Protein AF-A0A0A7CMJ4-F1 (afdb_monomer)

Organism: NCBI:txid74557

Radius of gyration: 39.73 Å; Cα contacts (8 Å, |Δi|>4): 2163; chains: 1; bounding box: 83×82×150 Å

Sequence (1063 aa):
MQRAWTATSFLLIVSAGNQNDPTQPTKSGIGIWVDADTDKSFYTKVSSRGDIWHLVMSDEFEVEGRQFAYGQDHIWTALDIPDGVNRAMELYSSKNVYTKNGKFYNRVDEGPVNVSFWNSWSETPGYENKTMHYTAGMVQSWNKFCIQGGFVEVSAMLPGAINKESINPHILGYKWAPPPVNKITINDKDRIPDIRFYPTWPGLWLMGNLGRALFAASTNRMWPWTYNECDERYRTNQRISACDPNPGYGLNPYQGRGAPEIDILEGGGTAISSSIQIAPGMPDEYRRTKPILALESTDRVDAQGRHGAGHIFCYYDKNCLTPGANMADVSTAAFAGRGHKSWYQGLRYAANNRCNPDPKFVQKWESVYLAQNSTIIDNQFDILKISSGRDLHADLGLIDGKGPLHWGINYEGRCFPISNGYIGGFLCDPDNKNPNCIDPRKDGVPLTRQMETFAYQMDAISSNWDITFEHYKMFFNYQIEWYIFSIYSTLTHSRVTGKDGYIRWTLDDAPIFEIPAYSLTNPPQGGKVTNPKKIMVEEPSYIIFNIAMASAWGAMPPNWEAGPCRGNATIPASALDRNISNNICDSFPMYMIIDHIRIWQDTSEGSNMSVGCDPASHPTKEFIKAHILNFTDANNLDVEVAGRNTCNVDDDCTIAGPTPTGRCVDRRCQCVSLWAGPRCTKYTPNLNSDTTKSSFGPDIVYPAIILSALVIIVTGTTVYRRRRHKEELEAAHAFAVMKSMKAAAEAAENEDFTEDDGATSNNRRLRQLVNQRKFQLAYSAIEHIMHKHNRPSVPAIWLEVDTILENIIKFLPGIAIKNFCHVLTCCQSTQFFVLSKGRWQRLLNELPTSLNMKLSPTFVSYAIAKNHHTWMTNNLVIVHKSVEDETLLVKTLAFPTSPSLRYPPPNCSAAVVHLLAGATALDHEIAEMQKRQSIYRNQVVHVTSGGSSKFTYLLHTVGPSGYGADRKKAMETTYKMIWKQVEEMIEKEIALGHVGVVPIGTGLAGCKIKHSAFSAISTLSKAVFNTFGKDGIPPESVTFICRDAPVLQEFEKVKTKFLSGAK

Foldseek 3Di:
DDDDDDDPDPPPPPFDDFPPFLFFAFLVRDAQAAFPPDDPVQQWDQDLLGDIWGFRHKDQLQQFWQFADPQRFQQKHKDQACDPDFFFQETADSVQWGRDPRWIWKWKFFAWDWDWDWDQQDLATDIDIDIRGMYIIKMWRAQRWWKFFFKKKFWWFAWWLQDCLLVQQQSVQWDADPPPVGIDGDYQQAFRPDLQRKQWKWFWKKKFNQAAPPLCLSQQLAPPEFAQADDPVCPQSHLAALVAQDNDLLFHHSGGHHIKMFTLWTGIRFKTKGWIKYPQAWDPLQAFDQADQVQQCQPDADPVRDGHVNDRLCLQVLRHSPARLNEWCPQVVVNVVFPWGHAFAAKFFDFDQRHAFDPVQAADLVQQVVQLPPRHDDSGDDRSHDFSQSYSRYFQADSSNDDDHTTRGDHRRHWIWHWGSAFFAKDWRSQAQPPRDPDHHDPPRDGPPSDRTHIGTMTMGMIMTTDGSCSNVGIKIRMKRWAFAWDQDPPVNATATDQATKIWIDINNHTGIMDTQCSQQPPMADGPDGTRRGGGPRGGIMIMIIMTERDSGPNHQAQVVQSGQLRDPPPPVDPVSSSSSVSSSVSPGIIMMISMMIIIDDPDRPGSMHMRSARSNHGNVSVCVVVVVSHDDPRRHDANHFKFRFDDFQSQQAHPDPDGQWTQDSRITDGDAQFGRHRSSGGHNPRPPDDDDPDDDDPPVPVVVVVVVVCCVCVVVVVVVVVVVVVVVVVVVVVVVVVVVVVVVVPPPDDDDDDDDDDDDPPVVVVVVVVVVVVVVVVVVVVVVVVVDPDDDDDPVVVVLVVVVVVVVVVPVPDDVVVVVVVCPPDPVNLVVPQDPVVVVVVVVPDPPPDDDDDDPVSLLVNLVVQLLVCLVPFEAEDQDQPPDPPDPFQEEEEEAALLLADGDPPGNSVVQCVQQPVVVVVVQSVVVVVVDVSNDALAWDWDASHNHSHRIYTYHHAAADDDPVRLVRLLSRLLNVLVVQVVCVVVVNQRAEYEYEQGCPDPRVYDLLSSLLSNSVSVSVSSSVCVSVVHDHHRHYYYHYNDPVSSVSNVVNSVCVSVVPD

Mean predicted aligned error: 18.03 Å

Secondary structure (DSSP, 8-state):
------SSSSSS---S--TT-----BSS---TBS-TT--GGGSEEE-TTS-EEEEEEEE---STT---STTT-SS-EE--EE--STTB-EEE-GGGEEEETTEEEEEEEEEEEEEEEEESSSSS-EEEEEEEEEEE-EEE-TTTS-EESEEEEEEEE-----SSTT--HHHHTEEEETTTTEEEE--TTSBPS-GGG---EEEEEEEETTS-TT-HHHHTTTTTB---S--TTTTTTSSB-TT-S---TTPPTT--B---EEEEEE--TTEEEEEEEEBSPPPGGGSPPPP-HHHH-TT-B-TTSPBP-SSGGGGTTT--SSTTSSBTTBSHHHHTTSSS--S----EE--BTTSPP-GGG---HHHHHHHTTS----SS--TTTS-TTS-TT---SBGGG-SS-BTT--TT--B--EE-S----EEE-TT---TTSSSPPPTTPPP--SS---EEE-EEEEEEEE-BGGGGTS-EEEEEEEE--EEEETTTTEEEE-TT-EEEEEETTEEEEEEEHHHHHS----SSSPPPPPPPP-S-EEEEEEEE-BSSSSS--TTTTTSSTT--SSSS-SHHHHHHHHHHHTTPSEEEEEEEEEEEE--STT-S-EESS--TTS--HHHHHHTGGGT--TTS------S--B-SSGGGSSBSSSS-SEEEETTEEEEPTTEESTTS-EE-TTTT-SSS----SS-THHHHHHHHHHHHHHHHHHHHHHHHHHHHHHHHHHHHHHHHHHHHHTTSSS----------SHHHHHHHHHHHHHHHHHHHHHHHHHHH--S--TTTHHHHHHHHHHHHHTT-TT--HHHHHHHHHH-TTGGGG---HHHHHHHHHTS-TT--PPPPHHHHHHHHHHHHHHHHHHSEEEEE--TT-TT---SEEEEEE-TTSSSPPTTSHHHHHHHHH-HHHHHHHHHHHHHHS----TT-EEEEE-TTSS-SEEEEEE---SSSSHHHHHHHHHHHHHHHHHHHHHHTT----EEEEPPSS-GGG---HHHHHHHHHHHHHHHHHHHHHTTPPPPSEEEEEE-SHHHHHHHHHHHHHHHHT--

Nearest PDB structures (foldseek):
  1yd9-assembly2_B  TM=8.769E-01  e=3.939E-10  Rattus norvegicus
  8rsm-assembly1_A  TM=6.951E-01  e=5.170E-10  Streptococcus pyogenes
  7d3y-assembly1_B  TM=5.070E-01  e=6.539E-11  Oryza sativa Indica Group
  8rsi-assembly1_A  TM=5.948E-01  e=2.050E-10  Methanobrevibacter oralis
  5lnc-assembly1_A  TM=5.264E-01  e=3.345E-10  Saccharomyces cerevisiae S288C

Solvent-accessible surface area (backbone atoms only — not comparable to full-atom values): 57306 Å² total; per-residue (Å²): 136,91,90,88,88,88,83,88,80,86,84,82,82,82,64,93,66,57,100,83,62,74,60,50,65,33,51,64,66,59,54,77,48,36,34,63,82,62,60,74,84,61,44,54,48,72,46,94,86,68,50,76,20,37,52,57,32,34,43,51,40,60,64,64,70,44,53,25,36,57,61,60,34,46,51,45,29,24,35,57,45,69,52,87,54,66,68,39,36,26,32,28,26,28,87,29,32,38,22,51,94,38,17,35,39,35,33,34,42,77,49,82,42,82,47,75,46,77,40,76,71,48,97,71,62,44,80,45,80,46,75,20,30,28,35,17,22,36,33,30,16,67,91,61,41,18,32,16,53,28,36,41,39,36,30,33,24,42,44,44,30,76,53,86,74,26,69,28,44,72,76,69,36,33,45,79,45,71,83,89,62,46,66,44,80,46,56,56,36,36,70,58,88,64,47,74,43,15,29,36,28,37,36,35,32,32,34,8,58,66,26,42,90,95,26,60,74,23,26,62,43,17,50,28,27,31,39,62,61,69,44,84,93,41,48,72,41,34,70,41,31,17,71,34,75,72,70,47,54,77,40,62,58,44,47,24,46,32,14,30,37,41,31,62,35,41,42,30,45,41,34,31,31,34,34,38,37,34,17,74,28,74,53,73,90,33,48,56,41,80,56,44,54,84,49,12,28,56,87,37,62,49,100,85,72,47,57,16,70,61,44,65,70,26,27,59,79,31,56,36,60,31,63,14,29,32,29,53,62,25,9,32,75,66,42,60,90,58,82,43,65,39,50,75,46,49,41,34,21,27,48,41,79,76,33,59,68,36,82,93,50,46,32,60,62,70,50,23,64,67,30,57,86,49,88,43,78,60,43,53,86,46,73,58,41,28,30,64,20,61,32,59,51,41,30,64,53,48,48,86,79,42,87,91,51,37,24,21,41,26,72,63,10,37,31,47,25,24,53,43,50,65,54,55,52,52,48,56,37,65,67,33,63,52,84,72,31,90,73,43,38,60,88,93,62,80,76,76,77,83,64,80,73,35,71,48,45,32,27,30,57,39,30,35,27,60,41,37,52,47,48,55,76,38,74,42,39,46,24,36,43,33,47,60,36,64,44,80,34,81,90,74,76,41,75,42,63,40,70,83,12,33,43,32,35,28,52,70,86,39,51,31,39,35,46,43,22,40,28,40,51,60,45,52,58,73,59,99,62,87,48,71,61,27,47,54,87,71,52,25,22,15,48,36,41,34,51,45,46,25,71,71,50,96,20,34,50,44,42,53,93,65,50,39,47,74,29,56,98,65,38,58,79,47,72,66,56,39,52,50,31,41,26,36,50,70,33,53,66,28,47,34,38,34,48,34,41,40,32,27,31,53,82,56,85,84,50,74,45,46,82,38,51,52,39,86,93,48,47,35,59,50,42,47,66,77,44,44,76,32,62,36,53,98,67,41,52,92,54,90,36,59,3,55,31,55,26,90,42,42,44,50,5,9,35,76,66,98,61,77,24,20,33,46,50,95,49,22,14,43,42,35,92,40,29,17,43,30,26,9,28,22,76,35,87,74,77,79,75,88,65,99,69,96,74,86,71,78,67,66,63,59,64,49,50,53,51,50,51,49,48,50,52,50,50,50,52,49,51,51,51,49,50,52,52,47,54,54,47,51,53,51,49,55,54,51,50,56,55,49,53,54,56,53,63,74,62,70,80,67,90,82,89,86,89,85,84,81,91,78,79,60,69,62,58,51,52,51,51,52,51,51,51,52,50,50,52,52,50,52,50,53,52,53,58,64,68,69,62,83,77,83,75,79,76,69,62,57,63,59,51,54,56,51,52,58,56,52,63,77,61,54,90,84,65,66,63,71,61,58,56,50,53,52,74,72,36,82,77,49,64,71,70,79,81,46,77,74,61,52,51,55,57,56,71,74,48,72,91,86,68,87,80,80,82,58,75,73,57,56,56,48,53,27,51,52,54,32,52,54,44,58,65,77,27,54,44,77,43,87,40,56,93,82,46,85,86,58,83,41,31,24,40,35,39,46,42,56,74,77,76,52,86,54,60,84,97,40,71,38,33,54,50,36,59,46,18,35,46,72,60,47,44,47,54,49,52,54,48,53,75,77,40,89,62,79,56,84,58,51,63,44,78,45,71,19,66,71,30,88,30,60,33,30,35,44,29,37,54,52,69,50,85,62,80,70,49,51,58,47,41,34,49,34,43,43,34,49,50,51,52,50,49,56,37,50,76,67,70,46,88,49,53,26,35,28,33,42,75,49,23,47,73,94,28,51,32,63,54,67,53,36,34,46,27,49,53,55,39,49,51,51,46,44,38,50,30,41,69,69,77,45,81,62,69,73,26,41,34,39,43,23,68,49,69,75,53,35,54,44,38,52,50,42,50,51,52,61,71,73,53,83,121

Structure (mmCIF, N/CA/C/O backbone):
data_AF-A0A0A7CMJ4-F1
#
_entry.id   AF-A0A0A7CMJ4-F1
#
loop_
_atom_site.group_PDB
_atom_site.id
_atom_site.type_symbol
_atom_site.label_atom_id
_atom_site.label_alt_id
_atom_site.label_comp_id
_atom_site.label_asym_id
_atom_site.label_entity_id
_atom_site.label_seq_id
_atom_site.pdbx_PDB_ins_code
_atom_site.Cartn_x
_atom_site.Cartn_y
_atom_site.Cartn_z
_atom_site.occupancy
_atom_site.B_iso_or_equiv
_atom_site.auth_seq_id
_atom_site.auth_comp_id
_atom_site.auth_asym_id
_atom_site.auth_atom_id
_atom_site.pdbx_PDB_model_num
ATOM 1 N N . MET A 1 1 ? -32.371 -40.371 39.130 1.00 30.61 1 MET A N 1
ATOM 2 C CA . MET A 1 1 ? -32.454 -40.762 37.708 1.00 30.61 1 MET A CA 1
ATOM 3 C C . MET A 1 1 ? -32.792 -39.530 36.876 1.00 30.61 1 MET A C 1
ATOM 5 O O . MET A 1 1 ? -33.758 -38.860 37.195 1.00 30.61 1 MET A O 1
ATOM 9 N N . GLN A 1 2 ? -31.933 -39.253 35.884 1.00 32.19 2 GLN A N 1
ATOM 10 C CA . GLN A 1 2 ? -32.097 -38.430 34.670 1.00 32.19 2 GLN A CA 1
ATOM 11 C C . GLN A 1 2 ? -32.643 -36.986 34.756 1.00 32.19 2 GLN A C 1
ATOM 13 O O . GLN A 1 2 ? -33.848 -36.770 34.719 1.00 32.19 2 GLN A O 1
ATOM 18 N N . ARG A 1 3 ? -31.715 -36.011 34.685 1.00 29.95 3 ARG A N 1
ATOM 19 C CA . ARG A 1 3 ? -31.585 -34.946 33.649 1.00 29.95 3 ARG A CA 1
ATOM 20 C C . ARG A 1 3 ? -30.938 -33.683 34.239 1.00 29.95 3 ARG A C 1
ATOM 22 O O . ARG A 1 3 ? -31.631 -32.835 34.779 1.00 29.95 3 ARG A O 1
ATOM 29 N N . ALA A 1 4 ? -29.616 -33.566 34.101 1.00 24.61 4 ALA A N 1
ATOM 30 C CA . ALA A 1 4 ? -28.880 -32.296 34.171 1.00 24.61 4 ALA A CA 1
ATOM 31 C C . ALA A 1 4 ? -27.435 -32.511 33.679 1.00 24.61 4 ALA A C 1
ATOM 33 O O . ALA A 1 4 ? -26.499 -32.554 34.467 1.00 24.61 4 ALA A O 1
ATOM 34 N N . TRP A 1 5 ? -27.269 -32.710 32.372 1.00 30.67 5 TRP A N 1
ATOM 35 C CA . TRP A 1 5 ? -25.972 -32.653 31.690 1.00 30.67 5 TRP A CA 1
ATOM 36 C C . TRP A 1 5 ? -26.179 -31.936 30.353 1.00 30.67 5 TRP A C 1
ATOM 38 O O . TRP A 1 5 ? -26.318 -32.584 29.328 1.00 30.67 5 TRP A O 1
ATOM 48 N N . THR A 1 6 ? -26.270 -30.605 30.390 1.00 28.34 6 THR A N 1
ATOM 49 C CA . THR A 1 6 ? -26.202 -29.706 29.216 1.00 28.34 6 THR A CA 1
ATOM 50 C C . THR A 1 6 ? -25.814 -28.291 29.671 1.00 28.34 6 THR A C 1
ATOM 52 O O . THR A 1 6 ? -26.577 -27.345 29.497 1.00 28.34 6 THR A O 1
ATOM 55 N N . ALA A 1 7 ? -24.663 -28.133 30.333 1.00 26.20 7 ALA A N 1
ATOM 56 C CA . ALA A 1 7 ? -24.144 -26.800 30.683 1.00 26.20 7 ALA A CA 1
ATOM 57 C C . ALA A 1 7 ? -22.605 -26.713 30.726 1.00 26.20 7 ALA A C 1
ATOM 59 O O . ALA A 1 7 ? -22.059 -25.773 31.293 1.00 26.20 7 ALA A O 1
ATOM 60 N N . THR A 1 8 ? -21.892 -27.668 30.123 1.00 27.14 8 THR A N 1
ATOM 61 C CA . THR A 1 8 ? -20.422 -27.769 30.227 1.00 27.14 8 THR A CA 1
ATOM 62 C C . THR A 1 8 ? -19.713 -27.786 28.871 1.00 27.14 8 THR A C 1
ATOM 64 O O . THR A 1 8 ? -18.669 -28.410 28.721 1.00 27.14 8 THR A O 1
ATOM 67 N N . SER A 1 9 ? -20.253 -27.069 27.879 1.00 26.33 9 SER A N 1
ATOM 68 C CA . SER A 1 9 ? -19.636 -26.961 26.542 1.00 26.33 9 SER A CA 1
ATOM 69 C C . SER A 1 9 ? -19.475 -25.527 26.021 1.00 26.33 9 SER A C 1
ATOM 71 O O . SER A 1 9 ? -19.167 -25.349 24.853 1.00 26.33 9 SER A O 1
ATOM 73 N N . PHE A 1 10 ? -19.629 -24.496 26.861 1.00 26.72 10 PHE A N 1
ATOM 74 C CA . PHE A 1 10 ? -19.553 -23.086 26.427 1.00 26.72 10 PHE A CA 1
ATOM 75 C C . PHE A 1 10 ? -18.280 -22.331 26.854 1.00 26.72 10 PHE A C 1
ATOM 77 O O . PHE A 1 10 ? -18.245 -21.108 26.801 1.00 26.72 10 PHE A O 1
ATOM 84 N N . LEU A 1 11 ? -17.223 -23.039 27.271 1.00 26.19 11 LEU A N 1
ATOM 85 C CA . LEU A 1 11 ? -15.987 -22.421 27.785 1.00 26.19 11 LEU A CA 1
ATOM 86 C C . LEU A 1 11 ? -14.694 -22.879 27.086 1.00 26.19 11 LEU A C 1
ATOM 88 O O . LEU A 1 11 ? -13.611 -22.654 27.612 1.00 26.19 11 LEU A O 1
ATOM 92 N N . LEU A 1 12 ? -14.784 -23.478 25.892 1.00 26.62 12 LEU A N 1
ATOM 93 C CA . LEU A 1 12 ? -13.612 -23.917 25.111 1.00 26.62 12 LEU A CA 1
ATOM 94 C C . LEU A 1 12 ? -13.635 -23.472 23.637 1.00 26.62 12 LEU A C 1
ATOM 96 O O . LEU A 1 12 ? -13.138 -24.172 22.765 1.00 26.62 12 LEU A O 1
ATOM 100 N N . ILE A 1 13 ? -14.165 -22.279 23.353 1.00 27.47 13 ILE A N 1
ATOM 101 C CA . ILE A 1 13 ? -13.887 -21.572 22.091 1.00 27.47 13 ILE A CA 1
ATOM 102 C C . ILE A 1 13 ? -13.490 -20.134 22.436 1.00 27.47 13 ILE A C 1
ATOM 104 O O . ILE A 1 13 ? -14.244 -19.187 22.249 1.00 27.47 13 ILE A O 1
ATOM 108 N N . VAL A 1 14 ? -12.300 -19.980 23.008 1.00 29.80 14 VAL A N 1
ATOM 109 C CA . VAL A 1 14 ? -11.522 -18.741 22.884 1.00 29.80 14 VAL A CA 1
ATOM 110 C C . VAL A 1 14 ? -10.240 -19.158 22.180 1.00 29.80 14 VAL A C 1
ATOM 112 O O . VAL A 1 14 ? -9.177 -19.281 22.778 1.00 29.80 14 VAL A O 1
ATOM 115 N N . SER A 1 15 ? -10.412 -19.505 20.905 1.00 26.91 15 SER A N 1
ATOM 116 C CA . SER A 1 15 ? -9.317 -19.614 19.949 1.00 26.91 15 SER A CA 1
ATOM 117 C C . SER A 1 15 ? -8.759 -18.208 19.711 1.00 26.91 15 SER A C 1
ATOM 119 O O . SER A 1 15 ? -9.513 -17.233 19.707 1.00 26.91 15 SER A O 1
ATOM 121 N N . ALA A 1 16 ? -7.437 -18.119 19.599 1.00 31.27 16 ALA A N 1
ATOM 122 C CA . ALA A 1 16 ? -6.622 -16.920 19.456 1.00 31.27 16 ALA A CA 1
ATOM 123 C C . ALA A 1 16 ? -7.260 -15.821 18.578 1.00 31.27 16 ALA A C 1
ATOM 125 O O . ALA A 1 16 ? -7.179 -15.840 17.356 1.00 31.27 16 ALA A O 1
ATOM 126 N N . GLY A 1 17 ? -7.857 -14.821 19.226 1.00 27.91 17 GLY A N 1
ATOM 127 C CA . GLY A 1 17 ? -8.427 -13.636 18.597 1.00 27.91 17 GLY A CA 1
ATOM 128 C C . GLY A 1 17 ? -8.265 -12.453 19.542 1.00 27.91 17 GLY A C 1
ATOM 129 O O . GLY A 1 17 ? -8.644 -12.531 20.707 1.00 27.91 17 GLY A O 1
ATOM 130 N N . ASN A 1 18 ? -7.601 -11.415 19.042 1.00 36.62 18 ASN A N 1
ATOM 131 C CA . ASN A 1 18 ? -7.277 -10.126 19.654 1.00 36.62 18 ASN A CA 1
ATOM 132 C C . ASN A 1 18 ? -7.873 -9.862 21.063 1.00 36.62 18 ASN A C 1
ATOM 134 O O . ASN A 1 18 ? -9.045 -9.514 21.190 1.00 36.62 18 ASN A O 1
ATOM 138 N N . GLN A 1 19 ? -7.060 -9.951 22.128 1.00 34.66 19 GLN A N 1
ATOM 139 C CA . GLN A 1 19 ? -7.480 -9.787 23.539 1.00 34.66 19 GLN A CA 1
ATOM 140 C C . GLN A 1 19 ? -8.084 -8.400 23.893 1.00 34.66 19 GLN A C 1
ATOM 142 O O . GLN A 1 19 ? -8.438 -8.166 25.047 1.00 34.66 19 GLN A O 1
ATOM 147 N N . ASN A 1 20 ? -8.247 -7.497 22.917 1.00 48.09 20 ASN A N 1
ATOM 148 C CA . ASN A 1 20 ? -8.732 -6.123 23.077 1.00 48.09 20 ASN A CA 1
ATOM 149 C C . ASN A 1 20 ? -9.940 -5.743 22.186 1.00 48.09 20 ASN A C 1
ATOM 151 O O . ASN A 1 20 ? -10.330 -4.570 22.187 1.00 48.09 20 ASN A O 1
ATOM 155 N N . ASP A 1 21 ? -10.541 -6.673 21.431 1.00 63.91 21 ASP A N 1
ATOM 156 C CA . ASP A 1 21 ? -11.749 -6.404 20.631 1.00 63.91 21 ASP A CA 1
ATOM 157 C C . ASP A 1 21 ? -13.006 -7.024 21.279 1.00 63.91 21 ASP A C 1
ATOM 159 O O . ASP A 1 21 ? -13.140 -8.246 21.305 1.00 63.91 21 ASP A O 1
ATOM 163 N N . PRO A 1 22 ? -13.952 -6.221 21.813 1.00 72.12 22 PRO A N 1
ATOM 164 C CA . PRO A 1 22 ? -15.168 -6.735 22.443 1.00 72.12 22 PRO A CA 1
ATOM 165 C C . PRO A 1 22 ? -16.227 -7.215 21.435 1.00 72.12 22 PRO A C 1
ATOM 167 O O . PRO A 1 22 ? -17.363 -7.481 21.841 1.00 72.12 22 PRO A O 1
ATOM 170 N N . THR A 1 23 ? -15.907 -7.276 20.139 1.00 84.62 23 THR A N 1
ATOM 171 C CA . THR A 1 23 ? -16.843 -7.687 19.090 1.00 84.62 23 THR A CA 1
ATOM 172 C C . THR A 1 23 ? -17.338 -9.119 19.304 1.00 84.62 23 THR A C 1
ATOM 174 O O . THR A 1 23 ? -16.570 -10.044 19.549 1.00 84.62 23 THR A O 1
ATOM 177 N N . GLN A 1 24 ? -18.655 -9.295 19.227 1.00 89.88 24 GLN A N 1
ATOM 178 C CA . GLN A 1 24 ? -19.342 -10.574 19.398 1.00 89.88 24 GLN A CA 1
ATOM 179 C C . GLN A 1 24 ? -19.811 -11.134 18.042 1.00 89.88 24 GLN A C 1
ATOM 181 O O . GLN A 1 24 ? -19.956 -10.375 17.076 1.00 89.88 24 GLN A O 1
ATOM 186 N N . PRO A 1 25 ? -20.087 -12.446 17.940 1.00 92.31 25 PRO A N 1
ATOM 187 C CA . PRO A 1 25 ? -20.716 -13.007 16.751 1.00 92.31 25 PRO A CA 1
ATOM 188 C C . PRO A 1 25 ? -22.149 -12.485 16.570 1.00 92.31 25 PRO A C 1
ATOM 190 O O . PRO A 1 25 ? -22.850 -12.152 17.532 1.00 92.31 25 PRO A O 1
ATOM 193 N N . THR A 1 26 ? -22.587 -12.434 15.315 1.00 94.88 26 THR A N 1
ATOM 194 C CA . THR A 1 26 ? -23.975 -12.131 14.944 1.00 94.88 26 THR A CA 1
ATOM 195 C C . THR A 1 26 ? -24.896 -13.287 15.326 1.00 94.88 26 THR A C 1
ATOM 197 O O . THR A 1 26 ? -24.472 -14.439 15.440 1.00 94.88 26 THR A O 1
ATOM 200 N N . LYS A 1 27 ? -26.185 -13.000 15.506 1.00 96.00 27 LYS A N 1
ATOM 201 C CA . LYS A 1 27 ? -27.199 -14.013 15.806 1.00 96.00 27 LYS A CA 1
ATOM 202 C C . LYS A 1 27 ? -27.453 -14.941 14.614 1.00 96.00 27 LYS A C 1
ATOM 204 O O . LYS A 1 27 ? -27.722 -16.118 14.835 1.00 96.00 27 LYS A O 1
ATOM 209 N N . SER A 1 28 ? -27.344 -14.444 13.379 1.00 95.06 28 SER A N 1
ATOM 210 C CA . SER A 1 28 ? -27.489 -15.266 12.168 1.00 95.06 28 SER A CA 1
ATOM 211 C C . SER A 1 28 ? -26.275 -16.150 11.864 1.00 95.06 28 SER A C 1
ATOM 213 O O . SER A 1 28 ? -26.387 -17.093 11.082 1.00 95.06 28 SER A O 1
ATOM 215 N N . GLY A 1 29 ? -25.121 -15.876 12.483 1.00 93.94 29 GLY A N 1
ATOM 216 C CA . GLY A 1 29 ? -23.868 -16.590 12.236 1.00 93.94 29 GLY A CA 1
ATOM 217 C C . GLY A 1 29 ? -23.091 -16.085 11.019 1.00 93.94 29 GLY A C 1
ATOM 218 O O . GLY A 1 29 ? -22.031 -16.629 10.716 1.00 93.94 29 GLY A O 1
ATOM 219 N N . ILE A 1 30 ? -23.573 -15.044 10.330 1.00 95.06 30 ILE A N 1
ATOM 220 C CA . ILE A 1 30 ? -22.803 -14.380 9.277 1.00 95.06 30 ILE A CA 1
ATOM 221 C C . ILE A 1 30 ? -21.573 -13.673 9.862 1.00 95.06 30 ILE A C 1
ATOM 223 O O . ILE A 1 30 ? -21.640 -13.047 10.926 1.00 95.06 30 ILE A O 1
ATOM 227 N N . GLY A 1 31 ? -20.444 -13.765 9.157 1.00 93.31 31 GLY A N 1
ATOM 228 C CA . GLY A 1 31 ? -19.200 -13.110 9.550 1.00 93.31 31 GLY A CA 1
ATOM 229 C C . GLY A 1 31 ? -19.338 -11.586 9.638 1.00 93.31 31 GLY A C 1
ATOM 230 O O . GLY A 1 31 ? -20.124 -10.965 8.921 1.00 93.31 31 GLY A O 1
ATOM 231 N N . ILE A 1 32 ? -18.542 -10.966 10.514 1.00 93.44 32 ILE A N 1
ATOM 232 C CA . ILE A 1 32 ? -18.595 -9.518 10.792 1.00 93.44 32 ILE A CA 1
ATOM 233 C C . ILE A 1 32 ? -18.355 -8.677 9.528 1.00 93.44 32 ILE A C 1
ATOM 235 O O . ILE A 1 32 ? -18.991 -7.635 9.375 1.00 93.44 32 ILE A O 1
ATOM 239 N N . TRP A 1 33 ? -17.479 -9.149 8.636 1.00 95.69 33 TRP A N 1
ATOM 240 C CA . TRP A 1 33 ? -17.057 -8.477 7.399 1.00 95.69 33 TRP A CA 1
ATOM 241 C C . TRP A 1 33 ? -17.509 -9.205 6.127 1.00 95.69 33 TRP A C 1
ATOM 243 O O . TRP A 1 33 ? -17.051 -8.877 5.041 1.00 95.69 33 TRP A O 1
ATOM 253 N N . VAL A 1 34 ? -18.360 -10.223 6.256 1.00 97.25 34 VAL A N 1
ATOM 254 C CA . VAL A 1 34 ? -18.878 -10.997 5.120 1.00 97.25 34 VAL A CA 1
ATOM 255 C C . VAL A 1 34 ? -20.155 -10.330 4.629 1.00 97.25 34 VAL A C 1
ATOM 257 O O . VAL A 1 34 ? -21.022 -10.043 5.457 1.00 97.25 34 VAL A O 1
ATOM 260 N N . ASP A 1 35 ? -20.268 -10.078 3.327 1.00 97.31 35 ASP A N 1
ATOM 261 C CA . ASP A 1 35 ? -21.479 -9.544 2.707 1.00 97.31 35 ASP A CA 1
ATOM 262 C C . ASP A 1 35 ? -22.634 -10.553 2.847 1.00 97.31 35 ASP A C 1
ATOM 264 O O . ASP A 1 35 ? -22.460 -11.764 2.712 1.00 97.31 35 ASP A O 1
ATOM 268 N N . ALA A 1 36 ? -23.826 -10.056 3.173 1.00 96.75 36 ALA A N 1
ATOM 269 C CA . ALA A 1 36 ? -25.041 -10.849 3.302 1.00 96.75 36 ALA A CA 1
ATOM 270 C C . ALA A 1 36 ? -25.529 -11.460 1.979 1.00 96.75 36 ALA A C 1
ATOM 272 O O . ALA A 1 36 ? -26.345 -12.384 2.026 1.00 96.75 36 ALA A O 1
ATOM 273 N N . ASP A 1 37 ? -25.037 -10.967 0.840 1.00 96.19 37 ASP A N 1
ATOM 274 C CA . ASP A 1 37 ? -25.352 -11.478 -0.498 1.00 96.19 37 ASP A CA 1
ATOM 275 C C . ASP A 1 37 ? -24.349 -12.524 -1.017 1.00 96.19 37 ASP A C 1
ATOM 277 O O . ASP A 1 37 ? -24.608 -13.172 -2.031 1.00 96.19 37 ASP A O 1
ATOM 281 N N . THR A 1 38 ? -23.244 -12.768 -0.303 1.00 97.81 38 THR A N 1
ATOM 282 C CA . THR A 1 38 ? -22.224 -13.734 -0.733 1.00 97.81 38 THR A CA 1
ATOM 283 C C . THR A 1 38 ? -22.758 -15.166 -0.736 1.00 97.81 38 THR A C 1
ATOM 285 O O . THR A 1 38 ? -23.203 -15.689 0.292 1.00 97.81 38 THR A O 1
ATOM 288 N N . ASP A 1 39 ? -22.646 -15.848 -1.882 1.00 96.50 39 ASP A N 1
ATOM 289 C CA . ASP A 1 39 ? -23.025 -17.259 -1.997 1.00 96.50 39 ASP A CA 1
ATOM 290 C C . ASP A 1 39 ? -22.181 -18.129 -1.048 1.00 96.50 39 ASP A C 1
ATOM 292 O O . ASP A 1 39 ? -20.953 -18.016 -0.955 1.00 96.50 39 ASP A O 1
ATOM 296 N N . LYS A 1 40 ? -22.849 -19.058 -0.359 1.00 95.62 40 LYS A N 1
ATOM 297 C CA . LYS A 1 40 ? -22.217 -20.020 0.547 1.00 95.62 40 LYS A CA 1
ATOM 298 C C . LYS A 1 40 ? -21.189 -20.910 -0.147 1.00 95.62 40 LYS A C 1
ATOM 300 O O . LYS A 1 40 ? -20.296 -21.411 0.536 1.00 95.62 40 LYS A O 1
ATOM 305 N N . SER A 1 41 ? -21.262 -21.094 -1.466 1.00 96.88 41 SER A N 1
ATOM 306 C CA . SER A 1 41 ? -20.226 -21.800 -2.231 1.00 96.88 41 SER A CA 1
ATOM 307 C C . SER A 1 41 ? -18.850 -21.139 -2.129 1.00 96.88 41 SER A C 1
ATOM 309 O O . SER A 1 41 ? -17.846 -21.822 -2.298 1.00 96.88 41 SER A O 1
ATOM 311 N N . PHE A 1 42 ? -18.792 -19.838 -1.828 1.00 97.31 42 PHE A N 1
ATOM 312 C CA . PHE A 1 42 ? -17.551 -19.079 -1.671 1.00 97.31 42 PHE A CA 1
ATOM 313 C C . PHE A 1 42 ? -17.074 -18.990 -0.220 1.00 97.31 42 PHE A C 1
ATOM 315 O O . PHE A 1 42 ? -16.099 -18.304 0.054 1.00 97.31 42 PHE A O 1
ATOM 322 N N . TYR A 1 43 ? -17.708 -19.672 0.741 1.00 97.06 43 TYR A N 1
ATOM 323 C CA . TYR A 1 43 ? -17.291 -19.593 2.150 1.00 97.06 43 TYR A CA 1
ATOM 324 C C . TYR A 1 43 ? -15.971 -20.320 2.434 1.00 97.06 43 TYR A C 1
ATOM 326 O O . TYR A 1 43 ? -15.374 -20.127 3.496 1.00 97.06 43 TYR A O 1
ATOM 334 N N . THR A 1 44 ? -15.505 -21.144 1.500 1.00 97.50 44 THR A N 1
ATOM 335 C CA . THR A 1 44 ? -14.221 -21.831 1.581 1.00 97.50 44 THR A CA 1
ATOM 336 C C . THR A 1 44 ? -13.450 -21.708 0.272 1.00 97.50 44 THR A C 1
ATOM 338 O O . THR A 1 44 ? -14.033 -21.653 -0.809 1.00 97.50 44 THR A O 1
ATOM 341 N N . LYS A 1 45 ? -12.121 -21.697 0.372 1.00 96.50 45 LYS A N 1
ATOM 342 C CA . LYS A 1 45 ? -11.188 -21.750 -0.760 1.00 96.50 45 LYS A CA 1
ATOM 343 C C . LYS A 1 45 ? -10.071 -22.732 -0.416 1.00 96.50 45 LYS A C 1
ATOM 345 O O . LYS A 1 45 ? -9.659 -22.815 0.738 1.00 96.50 45 LYS A O 1
ATOM 350 N N . VAL A 1 46 ? -9.608 -23.496 -1.400 1.00 95.25 46 VAL A N 1
ATOM 351 C CA . VAL A 1 46 ? -8.451 -24.387 -1.237 1.00 95.25 46 VAL A CA 1
ATOM 352 C C . VAL A 1 46 ? -7.199 -23.621 -1.654 1.00 95.25 46 VAL A C 1
ATOM 354 O O . VAL A 1 46 ? -7.157 -23.097 -2.766 1.00 95.25 46 VAL A O 1
ATOM 357 N N . SER A 1 47 ? -6.206 -23.541 -0.768 1.00 93.38 47 SER A N 1
ATOM 358 C CA . SER A 1 47 ? -4.919 -22.902 -1.041 1.00 93.38 47 SER A CA 1
ATOM 359 C C . SER A 1 47 ? -4.129 -23.684 -2.085 1.00 93.38 47 SER A C 1
ATOM 361 O O . SER A 1 47 ? -4.345 -24.883 -2.302 1.00 93.38 47 SER A O 1
ATOM 363 N N . SER A 1 48 ? -3.122 -23.052 -2.678 1.00 92.19 48 SER A N 1
ATOM 364 C CA . SER A 1 48 ? -2.214 -23.726 -3.604 1.00 92.19 48 SER A CA 1
ATOM 365 C C . SER A 1 48 ? -1.372 -24.845 -2.975 1.00 92.19 48 SER A C 1
ATOM 367 O O . SER A 1 48 ? -0.706 -25.606 -3.683 1.00 92.19 48 SER A O 1
ATOM 369 N N . ARG A 1 49 ? -1.397 -24.978 -1.645 1.00 90.25 49 ARG A N 1
ATOM 370 C CA . ARG A 1 49 ? -0.759 -26.068 -0.889 1.00 90.25 49 ARG A CA 1
ATOM 371 C C . ARG A 1 49 ? -1.754 -27.138 -0.424 1.00 90.25 49 ARG A C 1
ATOM 373 O O . ARG 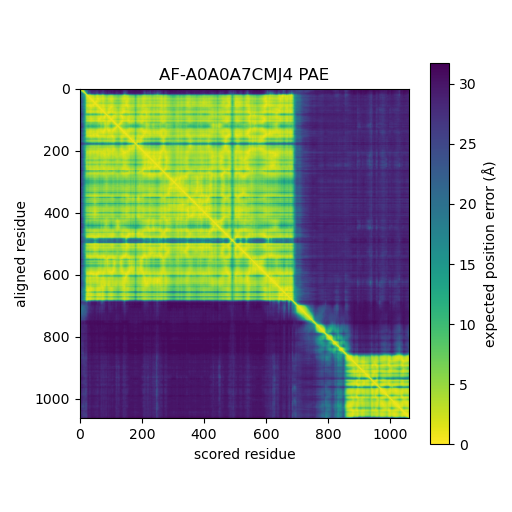A 1 49 ? -1.326 -28.185 0.050 1.00 90.25 49 ARG A O 1
ATOM 380 N N . GLY A 1 50 ? -3.051 -26.946 -0.675 1.00 91.19 50 GLY A N 1
ATOM 381 C CA . GLY A 1 50 ? -4.116 -27.914 -0.395 1.00 91.19 50 GLY A CA 1
ATOM 382 C C . GLY A 1 50 ? -4.869 -27.681 0.916 1.00 91.19 50 GLY A C 1
ATOM 383 O O . GLY A 1 50 ? -5.764 -28.464 1.233 1.00 91.19 50 GLY A O 1
ATOM 384 N N . ASP A 1 51 ? -4.542 -26.620 1.652 1.00 90.88 51 ASP A N 1
ATOM 385 C CA . ASP A 1 51 ? -5.223 -26.264 2.897 1.00 90.88 51 ASP A CA 1
ATOM 386 C C . ASP A 1 51 ? -6.576 -25.608 2.610 1.00 90.88 51 ASP A C 1
ATOM 388 O O . ASP A 1 51 ? -6.744 -24.913 1.610 1.00 90.88 51 ASP A O 1
ATOM 392 N N . ILE A 1 52 ? -7.551 -25.809 3.496 1.00 95.25 52 ILE A N 1
ATOM 393 C CA . ILE A 1 52 ? -8.868 -25.173 3.385 1.00 95.25 52 ILE A CA 1
ATOM 394 C C . ILE A 1 52 ? -8.850 -23.875 4.185 1.00 95.25 52 ILE A C 1
ATOM 396 O O . ILE A 1 52 ? -8.654 -23.895 5.398 1.00 95.25 52 ILE A O 1
ATOM 400 N N . TRP A 1 53 ? -9.087 -22.753 3.514 1.00 96.62 53 TRP A N 1
ATOM 401 C CA . TRP A 1 53 ? -9.221 -21.433 4.126 1.00 96.62 53 TRP A CA 1
ATOM 402 C C . TRP A 1 53 ? -10.682 -20.988 4.116 1.00 96.62 53 TRP A C 1
ATOM 404 O O . TRP A 1 53 ? -11.457 -21.358 3.230 1.00 96.62 53 TRP A O 1
ATOM 414 N N . HIS A 1 54 ? -11.061 -20.190 5.110 1.00 97.44 54 HIS A N 1
ATOM 415 C CA . HIS A 1 54 ? -12.431 -19.739 5.337 1.00 97.44 54 HIS A CA 1
ATOM 416 C C . HIS A 1 54 ? -12.597 -18.271 4.964 1.00 97.44 54 HIS A C 1
ATOM 418 O O . HIS A 1 54 ? -11.706 -17.461 5.214 1.00 97.44 54 HIS A O 1
ATOM 424 N N . LEU A 1 55 ? -13.748 -17.930 4.384 1.00 98.44 55 LEU A N 1
ATOM 425 C CA . LEU A 1 55 ? -14.091 -16.564 4.005 1.00 98.44 55 LEU A CA 1
ATOM 426 C C . LEU A 1 55 ? -14.191 -15.691 5.259 1.00 98.44 55 LEU A C 1
ATOM 428 O O . LEU A 1 55 ? -15.013 -15.942 6.143 1.00 98.44 55 LEU A O 1
ATOM 432 N N . VAL A 1 56 ? -13.361 -14.655 5.325 1.00 97.06 56 VAL A N 1
ATOM 433 C CA . VAL A 1 56 ? -13.315 -13.708 6.446 1.00 97.06 56 VAL A CA 1
ATOM 434 C C . VAL A 1 56 ? -13.888 -12.343 6.089 1.00 97.06 56 VAL A C 1
ATOM 436 O O . VAL A 1 56 ? -14.347 -11.631 6.982 1.00 97.06 56 VAL A O 1
ATOM 439 N N . MET A 1 57 ? -13.893 -11.988 4.803 1.00 98.00 57 MET A N 1
ATOM 440 C CA . MET A 1 57 ? -14.459 -10.743 4.294 1.00 98.00 57 MET A CA 1
ATOM 441 C C . MET A 1 57 ? -14.959 -10.926 2.861 1.00 98.00 57 MET A C 1
ATOM 443 O O . MET A 1 57 ? -14.350 -11.649 2.073 1.00 98.00 57 MET A O 1
ATOM 447 N N . SER A 1 58 ? -16.082 -10.288 2.546 1.00 98.56 58 SER A N 1
ATOM 448 C CA . SER A 1 58 ? -16.561 -10.106 1.175 1.00 98.56 58 SER A CA 1
ATOM 449 C C . SER A 1 58 ? -17.311 -8.785 1.050 1.00 98.56 58 SER A C 1
ATOM 451 O O . SER A 1 58 ? -17.888 -8.309 2.027 1.00 98.56 58 SER A O 1
ATOM 453 N N . ASP A 1 59 ? -17.287 -8.203 -0.142 1.00 98.44 59 ASP A N 1
ATOM 454 C CA . ASP A 1 59 ? -18.174 -7.119 -0.561 1.00 98.44 59 ASP A CA 1
ATOM 455 C C . ASP A 1 59 ? -18.580 -7.392 -2.012 1.00 98.44 59 ASP A C 1
ATOM 457 O O . ASP A 1 59 ? -17.718 -7.450 -2.894 1.00 98.44 59 ASP A O 1
ATOM 461 N N . GLU A 1 60 ? -19.876 -7.606 -2.231 1.00 97.88 60 GLU A N 1
ATOM 462 C CA . GLU A 1 60 ? -20.460 -7.926 -3.542 1.00 97.88 60 GLU A CA 1
ATOM 463 C C . GLU A 1 60 ? -21.060 -6.671 -4.202 1.00 97.88 60 GLU A C 1
ATOM 465 O O . GLU A 1 60 ? -21.571 -6.722 -5.309 1.00 97.88 60 GLU A O 1
ATOM 470 N N . PHE A 1 61 ? -21.021 -5.514 -3.524 1.00 97.81 61 PHE A N 1
ATOM 471 C CA . PHE A 1 61 ? -21.461 -4.213 -4.046 1.00 97.81 61 PHE A CA 1
ATOM 472 C C . PHE A 1 61 ? -22.930 -4.116 -4.519 1.00 97.81 61 PHE A C 1
ATOM 474 O O . PHE A 1 61 ? -23.314 -3.100 -5.106 1.00 97.81 61 PHE A O 1
ATOM 481 N N . GLU A 1 62 ? -23.775 -5.085 -4.158 1.00 95.81 62 GLU A N 1
ATOM 482 C CA . GLU A 1 62 ? -25.186 -5.198 -4.571 1.00 95.81 62 GLU A CA 1
ATOM 483 C C . GLU A 1 62 ? -26.089 -4.049 -4.088 1.00 95.81 62 GLU A C 1
ATOM 485 O O . GLU A 1 62 ? -27.110 -3.722 -4.699 1.00 95.81 62 GLU A O 1
ATOM 490 N N . VAL A 1 63 ? -25.718 -3.376 -2.993 1.00 95.06 63 VAL A N 1
ATOM 491 C CA . VAL A 1 63 ? -26.474 -2.215 -2.503 1.00 95.06 63 VAL A CA 1
ATOM 492 C C . VAL A 1 63 ? -26.188 -0.992 -3.375 1.00 95.06 63 VAL A C 1
ATOM 494 O O . VAL A 1 63 ? -25.098 -0.424 -3.317 1.00 95.06 63 VAL A O 1
ATOM 497 N N . GLU A 1 64 ? -27.196 -0.558 -4.130 1.00 95.44 64 GLU A N 1
ATOM 498 C CA . GLU A 1 64 ? -27.163 0.583 -5.054 1.00 95.44 64 GLU A CA 1
ATOM 499 C C . GLU A 1 64 ? -26.870 1.930 -4.362 1.00 95.44 64 GLU A C 1
ATOM 501 O O . GLU A 1 64 ? -27.330 2.200 -3.249 1.00 95.44 64 GLU A O 1
ATOM 506 N N . GLY A 1 65 ? -26.142 2.819 -5.046 1.00 94.62 65 GLY A N 1
ATOM 507 C CA . GLY A 1 65 ? -25.992 4.221 -4.646 1.00 94.62 65 GLY A CA 1
ATOM 508 C C . GLY A 1 65 ? -25.090 4.471 -3.435 1.00 94.62 65 GLY A C 1
ATOM 509 O O . GLY A 1 65 ? -25.104 5.581 -2.888 1.00 94.62 65 GLY A O 1
ATOM 510 N N . ARG A 1 66 ? -24.285 3.484 -3.014 1.00 95.88 66 ARG A N 1
ATOM 511 C CA . ARG A 1 66 ? -23.308 3.648 -1.926 1.00 95.88 66 ARG A CA 1
ATOM 512 C C . ARG A 1 66 ? -22.375 4.808 -2.221 1.00 95.88 66 ARG A C 1
ATOM 514 O O . ARG A 1 66 ? -21.885 4.967 -3.335 1.00 95.88 66 ARG A O 1
ATOM 521 N N . GLN A 1 67 ? -22.128 5.589 -1.178 1.00 93.94 67 GLN A N 1
ATOM 522 C CA . GLN A 1 67 ? -21.172 6.684 -1.178 1.00 93.94 67 GLN A CA 1
ATOM 523 C C . GLN A 1 67 ? -19.973 6.288 -0.326 1.00 93.94 67 GLN A C 1
ATOM 525 O O . GLN A 1 67 ? -20.134 5.651 0.716 1.00 93.94 67 GLN A O 1
ATOM 530 N N . PHE A 1 68 ? -18.785 6.701 -0.755 1.00 97.25 68 PHE A N 1
ATOM 531 C CA . PHE A 1 68 ? -17.532 6.249 -0.155 1.00 97.25 68 PHE A CA 1
ATOM 532 C C . PHE A 1 68 ? -16.716 7.370 0.487 1.00 97.25 68 PHE A C 1
ATOM 534 O O . PHE A 1 68 ? -15.631 7.103 0.985 1.00 97.25 68 PHE A O 1
ATOM 541 N N . ALA A 1 69 ? -17.222 8.605 0.537 1.00 96.12 69 ALA A N 1
ATOM 542 C CA . ALA A 1 69 ? -16.589 9.673 1.312 1.00 96.12 69 ALA A CA 1
ATOM 543 C C . ALA A 1 69 ? -16.374 9.254 2.784 1.00 96.12 69 ALA A C 1
ATOM 545 O O . ALA A 1 69 ? -17.055 8.361 3.305 1.00 96.12 69 ALA A O 1
ATOM 546 N N . TYR A 1 70 ? -15.434 9.901 3.479 1.00 93.25 70 TYR A N 1
ATOM 547 C CA . TYR A 1 70 ? -15.141 9.573 4.877 1.00 93.25 70 TYR A CA 1
ATOM 548 C C . TYR A 1 70 ? -16.412 9.578 5.749 1.00 93.25 70 TYR A C 1
ATOM 550 O O . TYR A 1 70 ? -17.309 10.409 5.606 1.00 93.25 70 TYR A O 1
ATOM 558 N N . GLY A 1 71 ? -16.518 8.583 6.633 1.00 92.00 71 GLY A N 1
ATOM 559 C CA . GLY A 1 71 ? -17.698 8.368 7.475 1.00 92.00 71 GLY A CA 1
ATOM 560 C C . GLY A 1 71 ? -18.936 7.774 6.776 1.00 92.00 71 GLY A C 1
ATOM 561 O O . GLY A 1 71 ? -19.937 7.547 7.456 1.00 92.00 71 GLY A O 1
ATOM 562 N N . GLN A 1 72 ? -18.908 7.504 5.461 1.00 94.12 72 GLN A N 1
ATOM 563 C CA . GLN A 1 72 ? -20.086 7.000 4.733 1.00 94.12 72 GLN A CA 1
ATOM 564 C C . GLN A 1 72 ? -20.155 5.477 4.585 1.00 94.12 72 GLN A C 1
ATOM 566 O O . GLN A 1 72 ? -21.251 4.915 4.626 1.00 94.12 72 GLN A O 1
ATOM 571 N N . ASP A 1 73 ? -19.024 4.788 4.463 1.00 96.75 73 ASP A N 1
ATOM 572 C CA . ASP A 1 73 ? -19.007 3.330 4.343 1.00 96.75 73 ASP A CA 1
ATOM 573 C C . ASP A 1 73 ? -18.205 2.669 5.473 1.00 96.75 73 ASP A C 1
ATOM 575 O O . ASP A 1 73 ? -17.236 3.221 6.003 1.00 96.75 73 ASP A O 1
ATOM 579 N N . HIS A 1 74 ? -18.676 1.495 5.888 1.00 94.19 74 HIS A N 1
ATOM 580 C CA . HIS A 1 74 ? -18.151 0.722 7.006 1.00 94.19 74 HIS A CA 1
ATOM 581 C C . HIS A 1 74 ? -16.769 0.102 6.757 1.00 94.19 74 HIS A C 1
ATOM 583 O O . HIS A 1 74 ? -16.005 -0.037 7.710 1.00 94.19 74 HIS A O 1
ATOM 589 N N . ILE A 1 75 ? -16.437 -0.231 5.506 1.00 95.75 75 ILE A N 1
ATOM 590 C CA . ILE A 1 75 ? -15.127 -0.783 5.121 1.00 95.75 75 ILE A CA 1
ATOM 591 C C . ILE A 1 75 ? -14.337 0.275 4.365 1.00 95.75 75 ILE A C 1
ATOM 593 O O . ILE A 1 75 ? -13.192 0.563 4.703 1.00 95.75 75 ILE A O 1
ATOM 597 N N . TRP A 1 76 ? -14.963 0.884 3.363 1.00 97.88 76 TRP A N 1
ATOM 598 C CA . TRP A 1 76 ? -14.256 1.647 2.345 1.00 97.88 76 TRP A CA 1
ATOM 599 C C . TRP A 1 76 ? -14.264 3.152 2.622 1.00 97.88 76 TRP A C 1
ATOM 601 O O . TRP A 1 76 ? -15.203 3.707 3.196 1.00 97.88 76 TRP A O 1
ATOM 611 N N . THR A 1 77 ? -13.196 3.830 2.213 1.00 98.00 77 THR A N 1
ATOM 612 C CA . THR A 1 77 ? -13.089 5.293 2.233 1.00 98.00 77 THR A CA 1
ATOM 613 C C . THR A 1 77 ? -12.399 5.771 0.969 1.00 98.00 77 THR A C 1
ATOM 615 O O . THR A 1 77 ? -11.241 5.443 0.740 1.00 98.00 77 THR A O 1
ATOM 618 N N . ALA A 1 78 ? -13.087 6.565 0.167 1.00 98.25 78 ALA A N 1
ATOM 619 C CA . ALA A 1 78 ? -12.537 7.263 -0.976 1.00 98.25 78 ALA A CA 1
ATOM 620 C C . ALA A 1 78 ? -11.912 8.589 -0.539 1.00 98.25 78 ALA A C 1
ATOM 622 O O . ALA A 1 78 ? -12.481 9.290 0.301 1.00 98.25 78 ALA A O 1
ATOM 623 N N . LEU A 1 79 ? -10.744 8.904 -1.091 1.00 97.69 79 LEU A N 1
ATOM 624 C CA . LEU A 1 79 ? -10.011 10.126 -0.784 1.00 97.69 79 LEU A CA 1
ATOM 625 C C . LEU A 1 79 ? -10.429 11.297 -1.679 1.00 97.69 79 LEU A C 1
ATOM 627 O O . LEU A 1 79 ? -10.675 11.120 -2.869 1.00 97.69 79 LEU A O 1
ATOM 631 N N . ASP A 1 80 ? -10.436 12.494 -1.095 1.00 95.94 80 ASP A N 1
ATOM 632 C CA . ASP A 1 80 ? -10.533 13.784 -1.780 1.00 95.94 80 ASP A CA 1
ATOM 633 C C . ASP A 1 80 ? -9.200 14.541 -1.608 1.00 95.94 80 ASP A C 1
ATOM 635 O O . ASP A 1 80 ? -9.045 15.360 -0.695 1.00 95.94 80 ASP A O 1
ATOM 639 N N . ILE A 1 81 ? -8.198 14.209 -2.432 1.00 94.88 81 ILE A N 1
ATOM 640 C CA . ILE A 1 81 ? -6.817 14.721 -2.327 1.00 94.88 81 ILE A CA 1
ATOM 641 C C . ILE A 1 81 ? -6.095 14.688 -3.689 1.00 94.88 81 ILE A C 1
ATOM 643 O O . ILE A 1 81 ? -6.311 13.755 -4.467 1.00 94.88 81 ILE A O 1
ATOM 647 N N . PRO A 1 82 ? -5.244 15.681 -4.026 1.00 93.00 82 PRO A N 1
ATOM 648 C CA . PRO A 1 82 ? -4.410 15.612 -5.225 1.00 93.00 82 PRO A CA 1
ATOM 649 C C . PRO A 1 82 ? -3.463 14.415 -5.169 1.00 93.00 82 PRO A C 1
ATOM 651 O O . PRO A 1 82 ? -2.867 14.158 -4.121 1.00 93.00 82 PRO A O 1
ATOM 654 N N . ASP A 1 83 ? -3.275 13.723 -6.293 1.00 90.38 83 ASP A N 1
ATOM 655 C CA . ASP A 1 83 ? -2.216 12.723 -6.366 1.00 90.38 83 ASP A CA 1
ATOM 656 C C . ASP A 1 83 ? -0.851 13.441 -6.358 1.00 90.38 83 ASP A C 1
ATOM 658 O O . ASP A 1 83 ? -0.557 14.308 -7.190 1.00 90.38 83 ASP A O 1
ATOM 662 N N . GLY A 1 84 ? -0.051 13.137 -5.336 1.00 81.62 84 GLY A N 1
ATOM 663 C CA . GLY A 1 84 ? 1.234 13.773 -5.063 1.00 81.62 84 GLY A CA 1
ATOM 664 C C . GLY A 1 84 ? 2.446 12.996 -5.572 1.00 81.62 84 GLY A C 1
ATOM 665 O O . GLY A 1 84 ? 3.571 13.443 -5.345 1.00 81.62 84 GLY A O 1
ATOM 666 N N . VAL A 1 85 ? 2.264 11.842 -6.220 1.00 80.44 85 VAL A N 1
ATOM 667 C CA . VAL A 1 85 ? 3.372 10.966 -6.634 1.00 80.44 85 VAL A CA 1
ATOM 668 C C . VAL A 1 85 ? 3.526 10.906 -8.155 1.00 80.44 85 VAL A C 1
ATOM 670 O O . VAL A 1 85 ? 2.663 11.337 -8.910 1.00 80.44 85 VAL A O 1
ATOM 673 N N . ASN A 1 86 ? 4.682 10.431 -8.631 1.00 82.31 86 ASN A N 1
ATOM 674 C CA . ASN A 1 86 ? 4.903 10.016 -10.028 1.00 82.31 86 ASN A CA 1
ATOM 675 C C . ASN A 1 86 ? 4.530 11.040 -11.118 1.00 82.31 86 ASN A C 1
ATOM 677 O O . ASN A 1 86 ? 4.172 10.668 -12.232 1.00 82.31 86 ASN A O 1
ATOM 681 N N . ARG A 1 87 ? 4.645 12.345 -10.829 1.00 87.50 87 ARG A N 1
ATOM 682 C CA . ARG A 1 87 ? 4.217 13.429 -11.739 1.00 87.50 87 ARG A CA 1
ATOM 683 C C . ARG A 1 87 ? 2.742 13.291 -12.142 1.00 87.50 87 ARG A C 1
ATOM 685 O O . ARG A 1 87 ? 2.394 13.467 -13.315 1.00 87.50 87 ARG A O 1
ATOM 692 N N . ALA A 1 88 ? 1.895 12.969 -11.170 1.00 90.44 88 ALA A N 1
ATOM 693 C CA . ALA A 1 88 ? 0.470 12.808 -11.379 1.00 90.44 88 ALA A CA 1
ATOM 694 C C . ALA A 1 88 ? -0.199 14.079 -11.912 1.00 90.44 88 ALA A C 1
ATOM 696 O O . ALA A 1 88 ? 0.269 15.213 -11.721 1.00 90.44 88 ALA A O 1
ATOM 697 N N . MET A 1 89 ? -1.295 13.855 -12.626 1.00 93.12 89 MET A N 1
ATOM 698 C CA . MET A 1 89 ? -2.056 14.853 -13.370 1.00 93.12 89 MET A CA 1
ATOM 699 C C . MET A 1 89 ? -3.518 14.907 -12.927 1.00 93.12 89 MET A C 1
ATOM 701 O O . MET A 1 89 ? -4.333 15.522 -13.614 1.00 93.12 89 MET A O 1
ATOM 705 N N . GLU A 1 90 ? -3.860 14.285 -11.800 1.00 94.81 90 GLU A N 1
ATOM 706 C CA . GLU A 1 90 ? -5.240 14.156 -11.350 1.00 94.81 90 GLU A CA 1
ATOM 707 C C . GLU A 1 90 ? -5.474 14.553 -9.895 1.00 94.81 90 GLU A C 1
ATOM 709 O O . GLU A 1 90 ? -4.562 14.654 -9.068 1.00 94.81 90 GLU A O 1
ATOM 714 N N . LEU A 1 91 ? -6.754 14.759 -9.604 1.00 95.88 91 LEU A N 1
ATOM 715 C CA . LEU A 1 91 ? -7.299 14.833 -8.261 1.00 95.88 91 LEU A CA 1
ATOM 716 C C . LEU A 1 91 ? -8.081 13.547 -7.972 1.00 95.88 91 LEU A C 1
ATOM 718 O O . LEU A 1 91 ? -9.027 13.232 -8.700 1.00 95.88 91 LEU A O 1
ATOM 722 N N . TYR A 1 92 ? -7.755 12.855 -6.878 1.00 97.75 92 TYR A N 1
ATOM 723 C CA . TYR A 1 92 ? -8.652 11.829 -6.361 1.00 97.75 92 TYR A CA 1
ATOM 724 C C . TYR A 1 92 ? -9.873 12.487 -5.724 1.00 97.75 92 TYR A C 1
ATOM 726 O O . TYR A 1 92 ? -9.729 13.445 -4.959 1.00 97.75 92 TYR A O 1
ATOM 734 N N . SER A 1 93 ? -11.066 11.983 -6.040 1.00 97.31 93 SER A N 1
ATOM 735 C CA . SER A 1 93 ? -12.314 12.433 -5.437 1.00 97.31 93 SER A CA 1
ATOM 736 C C . SER A 1 93 ? -13.265 11.292 -5.100 1.00 97.31 93 SER A C 1
ATOM 738 O O . SER A 1 93 ? -13.492 10.368 -5.885 1.00 97.31 93 SER A O 1
ATOM 740 N N . SER A 1 94 ? -13.933 11.421 -3.955 1.00 97.50 94 SER A N 1
ATOM 741 C CA . SER A 1 94 ? -14.991 10.509 -3.520 1.00 97.50 94 SER A CA 1
ATOM 742 C C . SER A 1 94 ? -16.227 10.526 -4.425 1.00 97.50 94 SER A C 1
ATOM 744 O O . SER A 1 94 ? -16.986 9.560 -4.436 1.00 97.50 94 SER A O 1
ATOM 746 N N . LYS A 1 95 ? -16.417 11.576 -5.235 1.00 96.75 95 LYS A N 1
ATOM 747 C CA . LYS A 1 95 ? -17.522 11.684 -6.208 1.00 96.75 95 LYS A CA 1
ATOM 748 C C . LYS A 1 95 ? -17.349 10.786 -7.431 1.00 96.75 95 LYS A C 1
ATOM 750 O O . LYS A 1 95 ? -18.321 10.518 -8.136 1.00 96.75 95 LYS A O 1
ATOM 755 N N . ASN A 1 96 ? -16.123 10.345 -7.693 1.00 98.19 96 ASN A N 1
ATOM 756 C CA . ASN A 1 96 ? -15.792 9.493 -8.828 1.00 98.19 96 ASN A CA 1
ATOM 757 C C . ASN A 1 96 ? -16.087 8.012 -8.554 1.00 98.19 96 ASN A C 1
ATOM 759 O O . ASN A 1 96 ? -15.962 7.194 -9.464 1.00 98.19 96 ASN A O 1
ATOM 763 N N . VAL A 1 97 ? -16.516 7.665 -7.334 1.00 98.31 97 VAL A N 1
ATOM 764 C CA . VAL A 1 97 ? -16.772 6.283 -6.930 1.00 98.31 97 VAL A CA 1
ATOM 765 C C . VAL A 1 97 ? -18.163 6.087 -6.346 1.00 98.31 97 VAL A C 1
ATOM 767 O O . VAL A 1 97 ? -18.625 6.864 -5.513 1.00 98.31 97 VAL A O 1
ATOM 770 N N . TYR A 1 98 ? -18.846 5.039 -6.789 1.00 97.94 98 TYR A N 1
ATOM 771 C CA . TYR A 1 98 ? -20.206 4.711 -6.360 1.00 97.94 98 TYR A CA 1
ATOM 772 C C . TYR A 1 98 ? -20.547 3.269 -6.732 1.00 97.94 98 TYR A C 1
ATOM 774 O O . TYR A 1 98 ? -19.886 2.666 -7.578 1.00 97.94 98 TYR A O 1
ATOM 782 N N . THR A 1 99 ? -21.595 2.715 -6.124 1.00 98.31 99 THR A N 1
ATOM 783 C CA . THR A 1 99 ? -22.183 1.459 -6.606 1.00 98.31 99 THR A CA 1
ATOM 784 C C . THR A 1 99 ? -23.336 1.718 -7.558 1.00 98.31 99 THR A C 1
ATOM 786 O O . THR A 1 99 ? -24.148 2.623 -7.338 1.00 98.31 99 THR A O 1
ATOM 789 N N . LYS A 1 100 ? -23.385 0.927 -8.629 1.00 97.12 100 LYS A N 1
ATOM 790 C CA . LYS A 1 100 ? -24.446 0.952 -9.630 1.00 97.12 100 LYS A CA 1
ATOM 791 C C . LYS A 1 100 ? -24.651 -0.429 -10.238 1.00 97.12 100 LYS A C 1
ATOM 793 O O . LYS A 1 100 ? -23.676 -1.081 -10.585 1.00 97.12 100 LYS A O 1
ATOM 798 N N . ASN A 1 101 ? -25.891 -0.857 -10.450 1.00 96.00 101 ASN A N 1
ATOM 799 C CA . ASN A 1 101 ? -26.223 -2.144 -11.080 1.00 96.00 101 ASN A CA 1
ATOM 800 C C . ASN A 1 101 ? -25.480 -3.335 -10.435 1.00 96.00 101 ASN A C 1
ATOM 802 O O . ASN A 1 101 ? -24.922 -4.167 -11.152 1.00 96.00 101 ASN A O 1
ATOM 806 N N . GLY A 1 102 ? -25.420 -3.350 -9.102 1.00 95.62 102 GLY A N 1
ATOM 807 C CA . GLY A 1 102 ? -24.766 -4.397 -8.314 1.00 95.62 102 GLY A CA 1
ATOM 808 C C . GLY A 1 102 ? -23.240 -4.444 -8.408 1.00 95.62 102 GLY A C 1
ATOM 809 O O . GLY A 1 102 ? -22.640 -5.477 -8.169 1.00 95.62 102 GLY A O 1
ATOM 810 N N . LYS A 1 103 ? -22.589 -3.349 -8.820 1.00 98.25 103 LYS A N 1
ATOM 811 C CA . LYS A 1 103 ? -21.128 -3.293 -8.978 1.00 98.25 103 LYS A CA 1
ATOM 812 C C . LYS A 1 103 ? -20.570 -1.989 -8.468 1.00 98.25 103 LYS A C 1
ATOM 814 O O . LYS A 1 103 ? -21.260 -0.968 -8.450 1.00 98.25 103 LYS A O 1
ATOM 819 N N . PHE A 1 104 ? -19.293 -1.993 -8.131 1.00 98.56 104 PHE A N 1
ATOM 820 C CA . PHE A 1 104 ? -18.551 -0.786 -7.822 1.00 98.56 104 PHE A CA 1
ATOM 821 C C . PHE A 1 104 ? -17.969 -0.162 -9.095 1.00 98.56 104 PHE A C 1
ATOM 823 O O . PHE A 1 104 ? -17.347 -0.843 -9.908 1.00 98.56 104 PHE A O 1
ATOM 830 N N . TYR A 1 105 ? -18.147 1.147 -9.258 1.00 98.44 105 TYR A N 1
ATOM 831 C CA . TYR A 1 105 ? -17.619 1.926 -10.374 1.00 98.44 105 TYR A CA 1
ATOM 832 C C . TYR A 1 105 ? -16.601 2.933 -9.857 1.00 98.44 105 TYR A C 1
ATOM 834 O O . TYR A 1 105 ? -16.923 3.738 -8.986 1.00 98.44 105 TYR A O 1
ATOM 842 N N . ASN A 1 106 ? -15.412 2.941 -10.453 1.00 98.31 106 ASN A N 1
ATOM 843 C CA . ASN A 1 106 ? -14.457 4.039 -10.369 1.00 98.31 106 ASN A CA 1
ATOM 844 C C . ASN A 1 106 ? -14.376 4.715 -11.735 1.00 98.31 106 ASN A C 1
ATOM 846 O O . ASN A 1 106 ? -13.917 4.129 -12.718 1.00 98.31 106 ASN A O 1
ATOM 850 N N . ARG A 1 107 ? -14.906 5.931 -11.798 1.00 97.62 107 ARG A N 1
ATOM 851 C CA . ARG A 1 107 ? -15.033 6.739 -13.005 1.00 97.62 107 ARG A CA 1
ATOM 852 C C . ARG A 1 107 ? -13.823 7.657 -13.138 1.00 97.62 107 ARG A C 1
ATOM 854 O O . ARG A 1 107 ? -13.538 8.403 -12.208 1.00 97.62 107 ARG A O 1
ATOM 861 N N . VAL A 1 108 ? -13.196 7.690 -14.307 1.00 97.38 108 VAL A N 1
ATOM 862 C CA . VAL A 1 108 ? -12.187 8.701 -14.659 1.00 97.38 108 VAL A CA 1
ATOM 863 C C . VAL A 1 108 ? -12.831 9.757 -15.539 1.00 97.38 108 VAL A C 1
ATOM 865 O O . VAL A 1 108 ? -13.429 9.419 -16.561 1.00 97.38 108 VAL A O 1
ATOM 868 N N . ASP A 1 109 ? -12.698 11.020 -15.163 1.00 96.81 109 ASP A N 1
ATOM 869 C CA . ASP A 1 109 ? -13.138 12.172 -15.945 1.00 96.81 109 ASP A CA 1
ATOM 870 C C . ASP A 1 109 ? -11.935 12.975 -16.450 1.00 96.81 109 ASP A C 1
ATOM 872 O O . ASP A 1 109 ? -10.906 13.060 -15.780 1.00 96.81 109 ASP A O 1
ATOM 876 N N . GLU A 1 110 ? -12.082 13.591 -17.624 1.00 95.12 110 GLU A N 1
ATOM 877 C CA . GLU A 1 110 ? -11.144 14.592 -18.137 1.00 95.12 110 GLU A CA 1
ATOM 878 C C . GLU A 1 110 ? -11.697 16.000 -17.896 1.00 95.12 110 GLU A C 1
ATOM 880 O O . GLU A 1 110 ? -12.890 16.258 -18.076 1.00 95.12 110 GLU A O 1
ATOM 885 N N . GLY A 1 111 ? -10.839 16.914 -17.455 1.00 92.56 111 GLY A N 1
ATOM 886 C CA . GLY A 1 111 ? -11.215 18.298 -17.202 1.00 92.56 111 GLY A CA 1
ATOM 887 C C . GLY A 1 111 ? -10.268 19.010 -16.234 1.00 92.56 111 GLY A C 1
ATOM 888 O O . GLY A 1 111 ? -9.703 18.387 -15.334 1.00 92.56 111 GLY A O 1
ATOM 889 N N . PRO A 1 112 ? -10.072 20.330 -16.393 1.00 94.50 112 PRO A N 1
ATOM 890 C CA . PRO A 1 112 ? -9.184 21.084 -15.525 1.00 94.50 112 PRO A CA 1
ATOM 891 C C . PRO A 1 112 ? -9.768 21.223 -14.114 1.00 94.50 112 PRO A C 1
ATOM 893 O O . PRO A 1 112 ? -10.897 21.681 -13.932 1.00 94.50 112 PRO A O 1
ATOM 896 N N . VAL A 1 113 ? -8.956 20.915 -13.109 1.00 94.44 113 VAL A N 1
ATOM 897 C CA . VAL A 1 113 ? -9.247 21.123 -11.692 1.00 94.44 113 VAL A CA 1
ATOM 898 C C . VAL A 1 113 ? -8.070 21.842 -11.051 1.00 94.44 113 VAL A C 1
ATOM 900 O O . VAL A 1 113 ? -6.951 21.336 -11.012 1.00 94.44 113 VAL A O 1
ATOM 903 N N . ASN A 1 114 ? -8.319 23.043 -10.539 1.00 94.69 114 ASN A N 1
ATOM 904 C CA . ASN A 1 114 ? -7.298 23.800 -9.827 1.00 94.69 114 ASN A CA 1
ATOM 905 C C . ASN A 1 114 ? -7.197 23.298 -8.391 1.00 94.69 114 ASN A C 1
ATOM 907 O O . ASN A 1 114 ? -8.186 23.303 -7.658 1.00 94.69 114 ASN A O 1
ATOM 911 N N . VAL A 1 115 ? -5.995 22.907 -7.991 1.00 92.06 115 VAL A N 1
ATOM 912 C CA . VAL A 1 115 ? -5.691 22.445 -6.639 1.00 92.06 115 VAL A CA 1
ATOM 913 C C . VAL A 1 115 ? -4.602 23.313 -6.025 1.00 92.06 115 VAL A C 1
ATOM 915 O O . VAL A 1 115 ? -3.729 23.831 -6.724 1.00 92.06 115 VAL A O 1
ATOM 918 N N . SER A 1 116 ? -4.664 23.463 -4.706 1.00 89.88 116 SER A N 1
ATOM 919 C CA . SER A 1 116 ? -3.614 24.082 -3.905 1.00 89.88 116 SER A CA 1
ATOM 920 C C . SER A 1 116 ? -3.181 23.087 -2.840 1.00 89.88 116 SER A C 1
ATOM 922 O O . SER A 1 116 ? -4.034 22.535 -2.142 1.00 89.88 116 SER A O 1
ATOM 924 N N . PHE A 1 117 ? -1.884 22.823 -2.734 1.00 87.12 117 PHE A N 1
ATOM 925 C CA . PHE A 1 117 ? -1.343 21.862 -1.774 1.00 87.12 117 PHE A CA 1
ATOM 926 C C . PHE A 1 117 ? -0.016 22.346 -1.198 1.00 87.12 117 PHE A C 1
ATOM 928 O O . PHE A 1 117 ? 0.684 23.158 -1.798 1.00 87.12 117 PHE A O 1
ATOM 935 N N . TRP A 1 118 ? 0.322 21.846 -0.012 1.00 85.50 118 TRP A N 1
ATOM 936 C CA . TRP A 1 118 ? 1.600 22.124 0.630 1.00 85.50 118 TRP A CA 1
ATOM 937 C C . TRP A 1 118 ? 2.670 21.152 0.126 1.00 85.50 118 TRP A C 1
ATOM 939 O O . TRP A 1 118 ? 2.549 19.943 0.329 1.00 85.50 118 TRP A O 1
ATOM 949 N N . ASN A 1 119 ? 3.726 21.670 -0.499 1.00 86.19 119 ASN A N 1
ATOM 950 C CA . ASN A 1 119 ? 4.854 20.872 -0.961 1.00 86.19 119 ASN A CA 1
ATOM 951 C C . ASN A 1 119 ? 6.003 20.917 0.058 1.00 86.19 119 ASN A C 1
ATOM 953 O O . ASN A 1 119 ? 6.758 21.886 0.118 1.00 86.19 119 ASN A O 1
ATOM 957 N N . SER A 1 120 ? 6.149 19.856 0.857 1.00 84.19 120 SER A N 1
ATOM 958 C CA . SER A 1 120 ? 7.272 19.706 1.802 1.00 84.19 120 SER A CA 1
ATOM 959 C C . SER A 1 120 ? 8.581 19.265 1.138 1.00 84.19 120 SER A C 1
ATOM 961 O O . SER A 1 120 ? 9.618 19.267 1.799 1.00 84.19 120 SER A O 1
ATOM 963 N N . TRP A 1 121 ? 8.527 18.845 -0.128 1.00 83.94 121 TRP A N 1
ATOM 964 C CA . TRP A 1 121 ? 9.644 18.265 -0.877 1.00 83.94 121 TRP A CA 1
ATOM 965 C C . TRP A 1 121 ? 10.348 19.265 -1.795 1.00 83.94 121 TRP A C 1
ATOM 967 O O . TRP A 1 121 ? 11.383 18.940 -2.372 1.00 83.94 121 TRP A O 1
ATOM 977 N N . SER A 1 122 ? 9.818 20.481 -1.931 1.00 82.06 122 SER A N 1
ATOM 978 C CA . SER A 1 122 ? 10.459 21.532 -2.714 1.00 82.06 122 SER A CA 1
ATOM 979 C C . SER A 1 122 ? 11.673 22.127 -1.989 1.00 82.06 122 SER A C 1
ATOM 981 O O . SER A 1 122 ? 11.781 22.111 -0.761 1.00 82.06 122 SER A O 1
ATOM 983 N N . GLU A 1 123 ? 12.600 22.708 -2.761 1.00 79.50 123 GLU A N 1
ATOM 984 C CA . GLU A 1 123 ? 13.792 23.381 -2.216 1.00 79.50 123 GLU A CA 1
ATOM 985 C C . GLU A 1 123 ? 13.412 24.502 -1.226 1.00 79.50 123 GLU A C 1
ATOM 987 O O . GLU A 1 123 ? 14.111 24.710 -0.226 1.00 79.50 123 GLU A O 1
ATOM 992 N N . THR A 1 124 ? 12.274 25.164 -1.487 1.00 83.62 124 THR A N 1
ATOM 993 C CA . THR A 1 124 ? 11.606 26.144 -0.617 1.00 83.62 124 THR A CA 1
ATOM 994 C C . THR A 1 124 ? 10.159 25.700 -0.341 1.00 83.62 124 THR A C 1
ATOM 996 O O . THR A 1 124 ? 9.282 25.987 -1.159 1.00 83.62 124 THR A O 1
ATOM 999 N N . PRO A 1 125 ? 9.897 25.026 0.796 1.00 85.75 125 PRO A N 1
ATOM 1000 C CA . PRO A 1 125 ? 8.574 24.514 1.144 1.00 85.75 125 PRO A CA 1
ATOM 1001 C C . PRO A 1 125 ? 7.500 25.600 1.150 1.00 85.75 125 PRO A C 1
ATOM 1003 O O . PRO A 1 125 ? 7.713 26.697 1.676 1.00 85.75 125 PRO A O 1
ATOM 1006 N N . GLY A 1 126 ? 6.334 25.292 0.592 1.00 88.69 126 GLY A N 1
ATOM 1007 C CA . GLY A 1 126 ? 5.263 26.269 0.447 1.00 88.69 126 GLY A CA 1
ATOM 1008 C C . GLY A 1 126 ? 3.995 25.697 -0.168 1.00 88.69 126 GLY A C 1
ATOM 1009 O O . GLY A 1 126 ? 3.945 24.538 -0.576 1.00 88.69 126 GLY A O 1
ATOM 1010 N N . TYR A 1 127 ? 2.962 26.538 -0.232 1.00 89.62 127 TYR A N 1
ATOM 1011 C CA . TYR A 1 127 ? 1.765 26.230 -1.006 1.00 89.62 127 TYR A CA 1
ATOM 1012 C C . TYR A 1 127 ? 2.047 26.405 -2.497 1.00 89.62 127 TYR A C 1
ATOM 1014 O O . TYR A 1 127 ? 2.503 27.464 -2.929 1.00 89.62 127 TYR A O 1
ATOM 1022 N N . GLU A 1 128 ? 1.721 25.381 -3.273 1.00 89.38 128 GLU A N 1
ATOM 1023 C CA . GLU A 1 128 ? 1.796 25.379 -4.727 1.00 89.38 128 GLU A CA 1
ATOM 1024 C C . GLU A 1 128 ? 0.392 25.263 -5.314 1.00 89.38 128 GLU A C 1
ATOM 1026 O O . GLU A 1 128 ? -0.451 24.515 -4.817 1.00 89.38 128 GLU A O 1
ATOM 1031 N N . ASN A 1 129 ? 0.148 26.013 -6.389 1.00 92.00 129 ASN A N 1
ATOM 1032 C CA . ASN A 1 129 ? -1.071 25.900 -7.175 1.00 92.00 129 ASN A CA 1
ATOM 1033 C C . ASN A 1 129 ? -0.760 25.120 -8.447 1.00 92.00 129 ASN A C 1
ATOM 1035 O O . ASN A 1 129 ? 0.164 25.473 -9.182 1.00 92.00 129 ASN A O 1
ATOM 1039 N N . LYS A 1 130 ? -1.558 24.094 -8.726 1.00 90.75 130 LYS A N 1
ATOM 1040 C CA . LYS A 1 130 ? -1.424 23.263 -9.922 1.00 90.75 130 LYS A CA 1
ATOM 1041 C C . LYS A 1 130 ? -2.796 23.035 -10.538 1.00 90.75 130 LYS A C 1
ATOM 1043 O O . LYS A 1 130 ? -3.783 22.863 -9.826 1.00 90.75 130 LYS A O 1
ATOM 1048 N N . THR A 1 131 ? -2.858 23.019 -11.862 1.00 94.06 131 THR A N 1
ATOM 1049 C CA . THR A 1 131 ? -4.035 22.530 -12.578 1.00 94.06 131 THR A CA 1
ATOM 1050 C C . THR A 1 131 ? -3.832 21.045 -12.844 1.00 94.06 131 THR A C 1
ATOM 1052 O O . THR A 1 131 ? -2.914 20.657 -13.562 1.00 94.06 131 THR A O 1
ATOM 1055 N N . MET A 1 132 ? -4.665 20.220 -12.220 1.00 94.69 132 MET A N 1
ATOM 1056 C CA . MET A 1 132 ? -4.838 18.820 -12.595 1.00 94.69 132 MET A CA 1
ATOM 1057 C C . MET A 1 132 ? -5.804 18.755 -13.782 1.00 94.69 132 MET A C 1
ATOM 1059 O O . MET A 1 132 ? -6.649 19.633 -13.932 1.00 94.69 132 MET A O 1
ATOM 1063 N N . HIS A 1 133 ? -5.673 17.755 -14.644 1.00 95.88 133 HIS A N 1
ATOM 1064 C CA . HIS A 1 133 ? -6.459 17.629 -15.878 1.00 95.88 133 HIS A CA 1
ATOM 1065 C C . HIS A 1 133 ? -7.400 16.425 -15.886 1.00 95.88 133 HIS A C 1
ATOM 1067 O O . HIS A 1 133 ? -8.130 16.235 -16.858 1.00 95.88 133 HIS A O 1
ATOM 1073 N N . TYR A 1 134 ? -7.383 15.631 -14.817 1.00 96.75 134 TYR A N 1
ATOM 1074 C CA . TYR A 1 134 ? -8.209 14.443 -14.668 1.00 96.75 134 TYR A CA 1
ATOM 1075 C C . TYR A 1 134 ? -8.739 14.338 -13.235 1.00 96.75 134 TYR A C 1
ATOM 1077 O O . TYR A 1 134 ? -8.150 14.897 -12.301 1.00 96.75 134 TYR A O 1
ATOM 1085 N N . THR A 1 135 ? -9.842 13.617 -13.051 1.00 97.44 135 THR A N 1
ATOM 1086 C CA . THR A 1 135 ? -10.298 13.180 -11.725 1.00 97.44 135 THR A CA 1
ATOM 1087 C C . THR A 1 135 ? -10.659 11.702 -11.735 1.00 97.44 135 THR A C 1
ATOM 1089 O O . THR A 1 135 ? -11.251 11.210 -12.694 1.00 97.44 135 THR A O 1
ATOM 1092 N N . ALA A 1 136 ? -10.317 10.999 -10.660 1.00 97.56 136 ALA A N 1
ATOM 1093 C CA . ALA A 1 136 ? -10.590 9.574 -10.469 1.00 97.56 136 ALA A CA 1
ATOM 1094 C C . ALA A 1 136 ? -10.802 9.272 -8.977 1.00 97.56 136 ALA A C 1
ATOM 1096 O O . ALA A 1 136 ? -10.766 10.176 -8.147 1.00 97.56 136 ALA A O 1
ATOM 1097 N N . GLY A 1 137 ? -11.050 8.021 -8.599 1.00 97.56 137 GLY A N 1
ATOM 1098 C CA . GLY A 1 137 ? -11.128 7.604 -7.197 1.00 97.56 137 GLY A CA 1
ATOM 1099 C C . GLY A 1 137 ? -9.891 6.842 -6.722 1.00 97.56 137 GLY A C 1
ATOM 1100 O O . GLY A 1 137 ? -9.382 5.988 -7.446 1.00 97.56 137 GLY A O 1
ATOM 1101 N N . MET A 1 138 ? -9.472 7.082 -5.476 1.00 98.25 138 MET A N 1
ATOM 1102 C CA . MET A 1 138 ? -8.643 6.163 -4.687 1.00 98.25 138 MET A CA 1
ATOM 1103 C C . MET A 1 138 ? -9.424 5.767 -3.441 1.00 98.25 138 MET A C 1
ATOM 1105 O O . MET A 1 138 ? -9.780 6.629 -2.635 1.00 98.25 138 MET A O 1
ATOM 1109 N N . VAL A 1 139 ? -9.692 4.474 -3.284 1.00 98.56 139 VAL A N 1
ATOM 1110 C CA . VAL A 1 139 ? -10.487 3.920 -2.185 1.00 98.56 139 VAL A CA 1
ATOM 1111 C C . VAL A 1 139 ? -9.617 3.014 -1.333 1.00 98.56 139 VAL A C 1
ATOM 1113 O O . VAL A 1 139 ? -8.862 2.211 -1.864 1.00 98.56 139 VAL A O 1
ATOM 1116 N N . GLN A 1 140 ? -9.732 3.138 -0.013 1.00 98.31 140 GLN A N 1
ATOM 1117 C CA . GLN A 1 140 ? -8.934 2.388 0.955 1.00 98.31 140 GLN A CA 1
ATOM 1118 C C . GLN A 1 140 ? -9.790 1.822 2.091 1.00 98.31 140 GLN A C 1
ATOM 1120 O O . GLN A 1 140 ? -10.752 2.461 2.527 1.00 98.31 140 GLN A O 1
ATOM 1125 N N . SER A 1 141 ? -9.385 0.677 2.640 1.00 98.25 141 SER A N 1
ATOM 1126 C CA . SER A 1 141 ? -9.919 0.140 3.901 1.00 98.25 141 SER A CA 1
ATOM 1127 C C . SER A 1 141 ? -9.112 0.556 5.141 1.00 98.25 141 SER A C 1
ATOM 1129 O O . SER A 1 141 ? -9.286 -0.019 6.218 1.00 98.25 141 SER A O 1
ATOM 1131 N N . TRP A 1 142 ? -8.218 1.545 4.988 1.00 98.12 142 TRP A N 1
ATOM 1132 C CA . TRP A 1 142 ? -7.247 1.975 6.000 1.00 98.12 142 TRP A CA 1
ATOM 1133 C C . TRP A 1 142 ? -7.871 2.158 7.383 1.00 98.12 142 TRP A C 1
ATOM 1135 O O . TRP A 1 142 ? -8.897 2.827 7.522 1.00 98.12 142 TRP A O 1
ATOM 1145 N N . ASN A 1 143 ? -7.240 1.550 8.394 1.00 94.75 143 ASN A N 1
ATOM 1146 C CA . ASN A 1 143 ? -7.642 1.562 9.803 1.00 94.75 143 ASN A CA 1
ATOM 1147 C C . ASN A 1 143 ? -9.085 1.084 10.105 1.00 94.75 143 ASN A C 1
ATOM 1149 O O . ASN A 1 143 ? -9.517 1.122 11.257 1.00 94.75 143 ASN A O 1
ATOM 1153 N N . LYS A 1 144 ? -9.828 0.597 9.101 1.00 94.12 144 LYS A N 1
ATOM 1154 C CA . LYS A 1 144 ? -11.174 0.017 9.235 1.00 94.12 144 LYS A CA 1
ATOM 1155 C C . LYS A 1 144 ? -11.126 -1.501 9.135 1.00 94.12 144 LYS A C 1
ATOM 1157 O O . LYS A 1 144 ? -11.592 -2.195 10.035 1.00 94.12 144 LYS A O 1
ATOM 1162 N N . PHE A 1 145 ? -10.526 -2.004 8.060 1.00 96.06 145 PHE A N 1
ATOM 1163 C CA . PHE A 1 145 ? -10.350 -3.426 7.803 1.00 96.06 145 PHE A CA 1
ATOM 1164 C C . PHE A 1 145 ? -8.937 -3.684 7.281 1.00 96.06 145 PHE A C 1
ATOM 1166 O O . PHE A 1 145 ? -8.501 -3.071 6.305 1.00 96.06 145 PHE A O 1
ATOM 1173 N N . CYS A 1 146 ? -8.242 -4.609 7.935 1.00 97.38 146 CYS A N 1
ATOM 1174 C CA . CYS A 1 146 ? -6.902 -5.039 7.568 1.00 97.38 146 CYS A CA 1
ATOM 1175 C C . CYS A 1 146 ? -6.795 -6.556 7.704 1.00 97.38 146 CYS A C 1
ATOM 1177 O O . CYS A 1 146 ? -7.543 -7.171 8.471 1.00 97.38 146 CYS A O 1
ATOM 1179 N N . ILE A 1 147 ? -5.827 -7.137 7.009 1.00 96.44 147 ILE A N 1
ATOM 1180 C CA . ILE A 1 147 ? -5.491 -8.557 7.083 1.00 96.44 147 ILE A CA 1
ATOM 1181 C C . ILE A 1 147 ? -3.987 -8.747 7.248 1.00 96.44 147 ILE A C 1
ATOM 1183 O O . ILE A 1 147 ? -3.186 -7.954 6.761 1.00 96.44 147 ILE A O 1
ATOM 1187 N N . GLN A 1 148 ? -3.603 -9.820 7.924 1.00 93.50 148 GLN A N 1
ATOM 1188 C CA . GLN A 1 148 ? -2.236 -10.321 7.971 1.00 93.50 148 GLN A CA 1
ATOM 1189 C C . GLN A 1 148 ? -2.259 -11.730 7.367 1.00 93.50 148 GLN A C 1
ATOM 1191 O O . GLN A 1 148 ? -2.813 -12.634 7.988 1.00 93.50 148 GLN A O 1
ATOM 1196 N N . GLY A 1 149 ? -1.721 -11.912 6.158 1.00 94.19 149 GLY A N 1
ATOM 1197 C CA . GLY A 1 149 ? -1.855 -13.150 5.378 1.00 94.19 149 GLY A CA 1
ATOM 1198 C C . GLY A 1 149 ? -3.263 -13.362 4.806 1.00 94.19 149 GLY A C 1
ATOM 1199 O O . GLY A 1 149 ? -4.217 -12.705 5.218 1.00 94.19 149 GLY A O 1
ATOM 1200 N N . GLY A 1 150 ? -3.408 -14.287 3.861 1.00 95.81 150 GLY A N 1
ATOM 1201 C CA . GLY A 1 150 ? -4.694 -14.700 3.293 1.00 95.81 150 GLY A CA 1
ATOM 1202 C C . GLY A 1 150 ? -4.693 -14.816 1.772 1.00 95.81 150 GLY A C 1
ATOM 1203 O O . GLY A 1 150 ? -3.707 -14.515 1.102 1.00 95.81 150 GLY A O 1
ATOM 1204 N N . PHE A 1 151 ? -5.819 -15.273 1.235 1.00 98.06 151 PHE A N 1
ATOM 1205 C CA . PHE A 1 151 ? -6.117 -15.290 -0.191 1.00 98.06 151 PHE A CA 1
ATOM 1206 C C . PHE A 1 151 ? -7.033 -14.108 -0.483 1.00 98.06 151 PHE A C 1
ATOM 1208 O O . PHE A 1 151 ? -8.119 -14.049 0.088 1.00 98.06 151 PHE A O 1
ATOM 1215 N N . VAL A 1 152 ? -6.616 -13.176 -1.333 1.00 98.44 152 VAL A N 1
ATOM 1216 C CA . VAL A 1 152 ? -7.432 -12.032 -1.764 1.00 98.44 152 VAL A CA 1
ATOM 1217 C C . VAL A 1 152 ? -7.811 -12.249 -3.218 1.00 98.44 152 VAL A C 1
ATOM 1219 O O . VAL A 1 152 ? -6.943 -12.541 -4.034 1.00 98.44 152 VAL A O 1
ATOM 1222 N N . GLU A 1 153 ? -9.087 -12.087 -3.538 1.00 98.56 153 GLU A N 1
ATOM 1223 C CA . GLU A 1 153 ? -9.626 -12.099 -4.895 1.00 98.56 153 GLU A CA 1
ATOM 1224 C C . GLU A 1 153 ? -10.368 -10.791 -5.146 1.00 98.56 153 GLU A C 1
ATOM 1226 O O . GLU A 1 153 ? -11.213 -10.376 -4.349 1.00 98.56 153 GLU A O 1
ATOM 1231 N N . VAL A 1 154 ? -10.051 -10.150 -6.265 1.00 98.62 154 VAL A N 1
ATOM 1232 C CA . VAL A 1 154 ? -10.763 -8.978 -6.764 1.00 98.62 154 VAL A CA 1
ATOM 1233 C C . VAL A 1 154 ? -11.189 -9.269 -8.195 1.00 98.62 154 VAL A C 1
ATOM 1235 O O . VAL A 1 154 ? -10.345 -9.419 -9.079 1.00 98.62 154 VAL A O 1
ATOM 1238 N N . SER A 1 155 ? -12.497 -9.335 -8.426 1.00 98.50 155 SER A N 1
ATOM 1239 C CA . SER A 1 155 ? -13.057 -9.477 -9.769 1.00 98.50 155 SER A CA 1
ATOM 1240 C C . SER A 1 155 ? -13.258 -8.094 -10.376 1.00 98.50 155 SER A C 1
ATOM 1242 O O . SER A 1 155 ? -14.111 -7.329 -9.919 1.00 98.50 155 SER A O 1
ATOM 1244 N N . ALA A 1 156 ? -12.452 -7.738 -11.378 1.00 98.12 156 ALA A N 1
ATOM 1245 C CA . ALA A 1 156 ? -12.450 -6.390 -11.945 1.00 98.12 156 ALA A CA 1
ATOM 1246 C C . ALA A 1 156 ? -12.321 -6.356 -13.473 1.00 98.12 156 ALA A C 1
ATOM 1248 O O . ALA A 1 156 ? -11.754 -7.251 -14.100 1.00 98.12 156 ALA A O 1
ATOM 1249 N N . MET A 1 157 ? -12.828 -5.274 -14.060 1.00 97.31 157 MET A N 1
ATOM 1250 C CA . MET A 1 157 ? -12.665 -4.885 -15.459 1.00 97.31 157 MET A CA 1
ATOM 1251 C C . MET A 1 157 ? -11.939 -3.538 -15.522 1.00 97.31 157 MET A C 1
ATOM 1253 O O . MET A 1 157 ? -12.258 -2.622 -14.756 1.00 97.31 157 MET A O 1
ATOM 1257 N N . LEU A 1 158 ? -10.960 -3.420 -16.419 1.00 96.94 158 LEU A N 1
ATOM 1258 C CA . LEU A 1 158 ? -10.054 -2.273 -16.478 1.00 96.94 158 LEU A CA 1
ATOM 1259 C C . LEU A 1 158 ? -10.595 -1.120 -17.350 1.00 96.94 158 LEU A C 1
ATOM 1261 O O . LEU A 1 158 ? -11.305 -1.364 -18.328 1.00 96.94 158 LEU A O 1
ATOM 1265 N N . PRO A 1 159 ? -10.224 0.137 -17.042 1.00 96.12 159 PRO A N 1
ATOM 1266 C CA . PRO A 1 159 ? -10.616 1.315 -17.816 1.00 96.12 159 PRO A CA 1
ATOM 1267 C C . PRO A 1 159 ? -9.846 1.435 -19.140 1.00 96.12 159 PRO A C 1
ATOM 1269 O O . PRO A 1 159 ? -8.627 1.294 -19.175 1.00 96.12 159 PRO A O 1
ATOM 1272 N N . GLY A 1 160 ? -10.542 1.744 -20.240 1.00 95.00 160 GLY A N 1
ATOM 1273 C CA . GLY A 1 160 ? -9.920 1.982 -21.547 1.00 95.00 160 GLY A CA 1
ATOM 1274 C C . GLY A 1 160 ? -10.875 2.564 -22.594 1.00 95.00 160 GLY A C 1
ATOM 1275 O O . GLY A 1 160 ? -12.095 2.562 -22.419 1.00 95.00 160 GLY A O 1
ATOM 1276 N N . ALA A 1 161 ? -10.323 3.040 -23.714 1.00 95.94 161 ALA A N 1
ATOM 1277 C CA . ALA A 1 161 ? -11.066 3.577 -24.854 1.00 95.94 161 ALA A CA 1
ATOM 1278 C C . ALA A 1 161 ? -11.666 2.438 -25.701 1.00 95.94 161 ALA A C 1
ATOM 1280 O O . ALA A 1 161 ? -11.114 2.016 -26.724 1.00 95.94 161 ALA A O 1
ATOM 1281 N N . ILE A 1 162 ? -12.802 1.914 -25.240 1.00 94.31 162 ILE A N 1
ATOM 1282 C CA . ILE A 1 162 ? -13.471 0.728 -25.805 1.00 94.31 162 ILE A CA 1
ATOM 1283 C C . ILE A 1 162 ? -14.798 1.035 -26.520 1.00 94.31 162 ILE A C 1
ATOM 1285 O O . ILE A 1 162 ? -15.528 0.113 -26.884 1.00 94.31 162 ILE A O 1
ATOM 1289 N N . ASN A 1 163 ? -15.146 2.311 -26.705 1.00 93.19 163 ASN A N 1
ATOM 1290 C CA . ASN A 1 163 ? -16.311 2.693 -27.508 1.00 93.19 163 ASN A CA 1
ATOM 1291 C C . ASN A 1 163 ? -16.026 2.518 -29.016 1.00 93.19 163 ASN A C 1
ATOM 1293 O O . ASN A 1 163 ? -14.903 2.217 -29.420 1.00 93.19 163 ASN A O 1
ATOM 1297 N N . LYS A 1 164 ? -17.051 2.659 -29.866 1.00 89.75 164 LYS A N 1
ATOM 1298 C CA . LYS A 1 164 ? -16.915 2.430 -31.318 1.00 89.75 164 LYS A CA 1
ATOM 1299 C C . LYS A 1 164 ? -16.120 3.538 -32.007 1.00 89.75 164 LYS A C 1
ATOM 1301 O O . LYS A 1 164 ? -15.476 3.303 -33.027 1.00 89.75 164 LYS A O 1
ATOM 1306 N N . GLU A 1 165 ? -16.185 4.734 -31.445 1.00 89.44 165 GLU A N 1
ATOM 1307 C CA . GLU A 1 165 ? -15.611 5.970 -31.957 1.00 89.44 165 GLU A CA 1
ATOM 1308 C C . GLU A 1 165 ? -14.105 6.065 -31.674 1.00 89.44 165 GLU A C 1
ATOM 1310 O O . GLU A 1 165 ? -13.400 6.788 -32.373 1.00 89.44 165 GLU A O 1
ATOM 1315 N N . SER A 1 166 ? -13.589 5.285 -30.716 1.00 91.19 166 SER A N 1
ATOM 1316 C CA . SER A 1 166 ? -12.196 5.346 -30.269 1.00 91.19 166 SER A CA 1
ATOM 1317 C C . SER A 1 166 ? -11.185 4.977 -31.338 1.00 91.19 166 SER A C 1
ATOM 1319 O O . SER A 1 166 ? -10.012 5.223 -31.116 1.00 91.19 166 SER A O 1
ATOM 1321 N N . ILE A 1 167 ? -11.588 4.348 -32.451 1.00 91.19 167 ILE A N 1
ATOM 1322 C CA . ILE A 1 167 ? -10.704 3.753 -33.474 1.00 91.19 167 ILE A CA 1
ATOM 1323 C C . ILE A 1 167 ? -9.643 2.793 -32.908 1.00 91.19 167 ILE A C 1
ATOM 1325 O O . ILE A 1 167 ? -8.646 2.501 -33.573 1.00 91.19 167 ILE A O 1
ATOM 1329 N N . ASN A 1 168 ? -9.866 2.267 -31.701 1.00 94.12 168 ASN A N 1
ATOM 1330 C CA . ASN A 1 168 ? -9.008 1.267 -31.085 1.00 94.12 168 ASN A CA 1
ATOM 1331 C C . ASN A 1 168 ? -8.896 0.043 -32.016 1.00 94.12 168 ASN A C 1
ATOM 1333 O O . ASN A 1 168 ? -9.926 -0.485 -32.449 1.00 94.12 168 ASN A O 1
ATOM 1337 N N . PRO A 1 169 ? -7.682 -0.451 -32.328 1.00 93.88 169 PRO A N 1
ATOM 1338 C CA . PRO A 1 169 ? -7.489 -1.577 -33.235 1.00 93.88 169 PRO A CA 1
ATOM 1339 C C . PRO A 1 169 ? -8.358 -2.803 -32.925 1.00 93.88 169 PRO A C 1
ATOM 1341 O O . PRO A 1 169 ? -8.801 -3.473 -33.858 1.00 93.88 169 PRO A O 1
ATOM 1344 N N . HIS A 1 170 ? -8.638 -3.108 -31.649 1.00 94.06 170 HIS A N 1
ATOM 1345 C CA . HIS A 1 170 ? -9.470 -4.274 -31.303 1.00 94.06 170 HIS A CA 1
ATOM 1346 C C . HIS A 1 170 ? -10.954 -4.023 -31.542 1.00 94.06 170 HIS A C 1
ATOM 1348 O O . HIS A 1 170 ? -11.689 -4.946 -31.874 1.00 94.06 170 HIS A O 1
ATOM 1354 N N . ILE A 1 171 ? -11.387 -2.767 -31.438 1.00 94.56 171 ILE A N 1
ATOM 1355 C CA . ILE A 1 171 ? -12.732 -2.351 -31.836 1.00 94.56 171 ILE A CA 1
ATOM 1356 C C . ILE A 1 171 ? -12.872 -2.412 -33.361 1.00 94.56 171 ILE A C 1
ATOM 1358 O O . ILE A 1 171 ? -13.904 -2.844 -33.872 1.00 94.56 171 ILE A O 1
ATOM 1362 N N . LEU A 1 172 ? -11.821 -2.038 -34.098 1.00 92.75 172 LEU A N 1
ATOM 1363 C CA . LEU A 1 172 ? -11.779 -2.150 -35.558 1.00 92.75 172 LEU A CA 1
ATOM 1364 C C . LEU A 1 172 ? -11.639 -3.605 -36.049 1.00 92.75 172 LEU A C 1
ATOM 1366 O O . LEU A 1 172 ? -12.001 -3.900 -37.189 1.00 92.75 172 LEU A O 1
ATOM 1370 N N . GLY A 1 173 ? -11.095 -4.500 -35.219 1.00 93.38 173 GLY A N 1
ATOM 1371 C CA . GLY A 1 173 ? -10.786 -5.897 -35.551 1.00 93.38 173 GLY A CA 1
ATOM 1372 C C . GLY A 1 173 ? -9.508 -6.081 -36.379 1.00 93.38 173 GLY A C 1
ATOM 1373 O O . GLY A 1 173 ? -9.286 -7.146 -36.960 1.00 93.38 173 GLY A O 1
ATOM 1374 N N . TYR A 1 174 ? -8.670 -5.047 -36.499 1.00 91.94 174 TYR A N 1
ATOM 1375 C CA . TYR A 1 174 ? -7.407 -5.131 -37.232 1.00 91.94 174 TYR A CA 1
ATOM 1376 C C . TYR A 1 174 ? -6.396 -4.057 -36.828 1.00 91.94 174 TYR A C 1
ATOM 1378 O O . TYR A 1 174 ? -6.754 -2.980 -36.358 1.00 91.94 174 TYR A O 1
ATOM 1386 N N . LYS A 1 175 ? -5.121 -4.320 -37.126 1.00 90.56 175 LYS A N 1
ATOM 1387 C CA . LYS A 1 175 ? -4.034 -3.333 -37.104 1.00 90.56 175 LYS A CA 1
ATOM 1388 C C . LYS A 1 175 ? -3.410 -3.161 -38.487 1.00 90.56 175 LYS A C 1
ATOM 1390 O O . LYS A 1 175 ? -3.412 -4.088 -39.299 1.00 90.56 175 LYS A O 1
ATOM 1395 N N . TRP A 1 176 ? -2.865 -1.979 -38.754 1.00 83.31 176 TRP A N 1
ATOM 1396 C CA . TRP A 1 176 ? -2.119 -1.712 -39.984 1.00 83.31 176 TRP A CA 1
ATOM 1397 C C . TRP A 1 176 ? -0.692 -2.264 -39.882 1.00 83.31 176 TRP A C 1
ATOM 1399 O O . TRP A 1 176 ? -0.078 -2.219 -38.817 1.00 83.31 176 TRP A O 1
ATOM 1409 N N . ALA A 1 177 ? -0.165 -2.787 -40.987 1.00 80.75 177 ALA A N 1
ATOM 1410 C CA . ALA A 1 177 ? 1.216 -3.254 -41.105 1.00 80.75 177 ALA A CA 1
ATOM 1411 C C . ALA A 1 177 ? 1.882 -2.638 -42.343 1.00 80.75 177 ALA A C 1
ATOM 1413 O O . ALA A 1 177 ? 1.175 -2.324 -43.306 1.00 80.75 177 ALA A O 1
ATOM 1414 N N . PRO A 1 178 ? 3.221 -2.480 -42.354 1.00 77.44 178 PRO A N 1
ATOM 1415 C CA . PRO A 1 178 ? 3.924 -1.990 -43.530 1.00 77.44 178 PRO A CA 1
ATOM 1416 C C . PRO A 1 178 ? 3.615 -2.837 -44.780 1.00 77.44 178 PRO A C 1
ATOM 1418 O O . PRO A 1 178 ? 3.346 -4.041 -44.663 1.00 77.44 178 PRO A O 1
ATOM 1421 N N . PRO A 1 179 ? 3.659 -2.238 -45.983 1.00 74.00 179 PRO A N 1
ATOM 1422 C CA . PRO A 1 179 ? 3.486 -2.972 -47.231 1.00 74.00 179 PRO A CA 1
ATOM 1423 C C . PRO A 1 179 ? 4.419 -4.195 -47.315 1.00 74.00 179 PRO A C 1
ATOM 1425 O O . PRO A 1 179 ? 5.563 -4.112 -46.863 1.00 74.00 179 PRO A O 1
ATOM 1428 N N . PRO A 1 180 ? 3.964 -5.327 -47.889 1.00 76.75 180 PRO A N 1
ATOM 1429 C CA . PRO A 1 180 ? 2.716 -5.514 -48.643 1.00 76.75 180 PRO A CA 1
ATOM 1430 C C . PRO A 1 180 ? 1.509 -5.950 -47.794 1.00 76.75 180 PRO A C 1
ATOM 1432 O O . PRO A 1 180 ? 0.417 -6.114 -48.332 1.00 76.75 180 PRO A O 1
ATOM 1435 N N . VAL A 1 181 ? 1.692 -6.179 -46.489 1.00 69.06 181 VAL A N 1
ATOM 1436 C CA . VAL A 1 181 ? 0.697 -6.863 -45.644 1.00 69.06 181 VAL A CA 1
ATOM 1437 C C . VAL A 1 181 ? -0.533 -5.986 -45.396 1.00 69.06 181 VAL A C 1
ATOM 1439 O O . VAL A 1 181 ? -1.630 -6.523 -45.299 1.00 69.06 181 VAL A O 1
ATOM 1442 N N . ASN A 1 182 ? -0.366 -4.656 -45.380 1.00 76.38 182 ASN A N 1
ATOM 1443 C CA . ASN A 1 182 ? -1.374 -3.598 -45.213 1.00 76.38 182 ASN A CA 1
ATOM 1444 C C . ASN A 1 182 ? -2.279 -3.747 -43.968 1.00 76.38 182 ASN A C 1
ATOM 1446 O O . ASN A 1 182 ? -2.260 -2.866 -43.118 1.00 76.38 182 ASN A O 1
ATOM 1450 N N . LYS A 1 183 ? -3.033 -4.838 -43.788 1.00 89.06 183 LYS A N 1
ATOM 1451 C CA . LYS A 1 183 ? -3.985 -5.060 -42.690 1.00 89.06 183 LYS A CA 1
ATOM 1452 C C . LYS A 1 183 ? -3.836 -6.461 -42.081 1.00 89.06 183 LYS A C 1
ATOM 1454 O O . LYS A 1 183 ? -3.978 -7.460 -42.777 1.00 89.06 183 LYS A O 1
ATOM 1459 N N . ILE A 1 184 ? -3.595 -6.527 -40.770 1.00 89.81 184 ILE A N 1
ATOM 1460 C CA . ILE A 1 184 ? -3.504 -7.766 -39.980 1.00 89.81 184 ILE A CA 1
ATOM 1461 C C . ILE A 1 184 ? -4.722 -7.848 -39.058 1.00 89.81 184 ILE A C 1
ATOM 1463 O O . ILE A 1 184 ? -4.946 -6.934 -38.265 1.00 89.81 184 ILE A O 1
ATOM 1467 N N . THR A 1 185 ? -5.493 -8.931 -39.149 1.00 92.31 185 THR A N 1
ATOM 1468 C CA . THR A 1 185 ? -6.616 -9.210 -38.238 1.00 92.31 185 THR A CA 1
ATOM 1469 C C . THR A 1 185 ? -6.120 -9.352 -36.805 1.00 92.31 185 THR A C 1
ATOM 1471 O O . THR A 1 185 ? -5.097 -9.998 -36.578 1.00 92.31 185 THR A O 1
ATOM 1474 N N . ILE A 1 186 ? -6.853 -8.778 -35.852 1.00 92.81 186 ILE A N 1
ATOM 1475 C CA . ILE A 1 186 ? -6.588 -8.961 -34.423 1.00 92.81 186 ILE A CA 1
ATOM 1476 C C . ILE A 1 186 ? -7.866 -9.368 -33.693 1.00 92.81 186 ILE A C 1
ATOM 1478 O O . ILE A 1 186 ? -8.964 -8.971 -34.079 1.00 92.81 186 ILE A O 1
ATOM 1482 N N . ASN A 1 187 ? -7.704 -10.162 -32.645 1.00 92.44 187 ASN A N 1
ATOM 1483 C CA . ASN A 1 187 ? -8.761 -10.730 -31.819 1.00 92.44 187 ASN A CA 1
ATOM 1484 C C . ASN A 1 187 ? -8.584 -10.294 -30.362 1.00 92.44 187 ASN A C 1
ATOM 1486 O O . ASN A 1 187 ? -7.504 -9.870 -29.960 1.00 92.44 187 ASN A O 1
ATOM 1490 N N . ASP A 1 188 ? -9.614 -10.498 -29.541 1.00 93.75 188 ASP A N 1
ATOM 1491 C CA . ASP A 1 188 ? -9.617 -10.075 -28.134 1.00 93.75 188 ASP A CA 1
ATOM 1492 C C . ASP A 1 188 ? -8.475 -10.688 -27.293 1.00 93.75 188 ASP A C 1
ATOM 1494 O O . ASP A 1 188 ? -8.042 -10.081 -26.317 1.00 93.75 188 ASP A O 1
ATOM 1498 N N . LYS A 1 189 ? -7.964 -11.865 -27.689 1.00 93.06 189 LYS A N 1
ATOM 1499 C CA . LYS A 1 189 ? -6.865 -12.603 -27.030 1.00 93.06 189 LYS A CA 1
ATOM 1500 C C . LYS A 1 189 ? -5.469 -12.260 -27.542 1.00 93.06 189 LYS A C 1
ATOM 1502 O O . LYS A 1 189 ? -4.481 -12.825 -27.062 1.00 93.06 189 LYS A O 1
ATOM 1507 N N . ASP A 1 190 ? -5.374 -11.404 -28.551 1.00 90.75 190 ASP A N 1
ATOM 1508 C CA . ASP A 1 190 ? -4.081 -10.938 -29.024 1.00 90.75 190 ASP A CA 1
ATOM 1509 C C . ASP A 1 190 ? -3.499 -9.923 -28.035 1.00 90.75 190 ASP A C 1
ATOM 1511 O O . ASP A 1 190 ? -4.215 -9.235 -27.302 1.00 90.75 190 ASP A O 1
ATOM 1515 N N . ARG A 1 191 ? -2.165 -9.852 -27.995 1.00 90.31 191 ARG A N 1
ATOM 1516 C CA . ARG A 1 191 ? -1.464 -8.826 -27.218 1.00 90.31 191 ARG A CA 1
ATOM 1517 C C . ARG A 1 191 ? -1.838 -7.448 -27.741 1.00 90.31 191 ARG A C 1
ATOM 1519 O O . ARG A 1 191 ? -1.963 -7.253 -28.954 1.00 90.31 191 ARG A O 1
ATOM 1526 N N . ILE A 1 192 ? -1.943 -6.492 -26.827 1.00 92.00 192 ILE A N 1
ATOM 1527 C CA . ILE A 1 192 ? -2.386 -5.146 -27.162 1.00 92.00 192 ILE A CA 1
ATOM 1528 C C . ILE A 1 192 ? -1.396 -4.473 -28.129 1.00 92.00 192 ILE A C 1
ATOM 1530 O O . ILE A 1 192 ? -0.220 -4.333 -27.796 1.00 92.00 192 ILE A O 1
ATOM 1534 N N . PRO A 1 193 ? -1.836 -4.061 -29.336 1.00 91.06 193 PRO A N 1
ATOM 1535 C CA . PRO A 1 193 ? -0.934 -3.562 -30.369 1.00 91.06 193 PRO A CA 1
ATOM 1536 C C . PRO A 1 193 ? -0.656 -2.058 -30.270 1.00 91.06 193 PRO A C 1
ATOM 1538 O O . PRO A 1 193 ? 0.288 -1.590 -30.899 1.00 91.06 193 PRO A O 1
ATOM 1541 N N . ASP A 1 194 ? -1.487 -1.305 -29.545 1.00 91.44 194 ASP A N 1
ATOM 1542 C CA . ASP A 1 194 ? -1.349 0.142 -29.377 1.00 91.44 194 ASP A CA 1
ATOM 1543 C C . ASP A 1 194 ? -1.810 0.549 -27.975 1.00 91.44 194 ASP A C 1
ATOM 1545 O O . ASP A 1 194 ? -2.997 0.481 -27.648 1.00 91.44 194 ASP A O 1
ATOM 1549 N N . ILE A 1 195 ? -0.848 0.951 -27.146 1.00 92.38 195 ILE A N 1
ATOM 1550 C CA . ILE A 1 195 ? -1.055 1.306 -25.740 1.00 92.38 195 ILE A CA 1
ATOM 1551 C C . ILE A 1 195 ? -1.873 2.592 -25.560 1.00 92.38 195 ILE A C 1
ATOM 1553 O O . ILE A 1 195 ? -2.520 2.766 -24.530 1.00 92.38 195 ILE A O 1
ATOM 1557 N N . ARG A 1 196 ? -1.902 3.483 -26.562 1.00 92.81 196 ARG A N 1
ATOM 1558 C CA . ARG A 1 196 ? -2.507 4.825 -26.446 1.00 92.81 196 ARG A CA 1
ATOM 1559 C C . ARG A 1 196 ? -4.001 4.790 -26.119 1.00 92.81 196 ARG A C 1
ATOM 1561 O O . ARG A 1 196 ? -4.509 5.711 -25.493 1.00 92.81 196 ARG A O 1
ATOM 1568 N N . PHE A 1 197 ? -4.699 3.721 -26.501 1.00 95.19 197 PHE A N 1
ATOM 1569 C CA . PHE A 1 197 ? -6.131 3.540 -26.233 1.00 95.19 197 PHE A CA 1
ATOM 1570 C C . PHE A 1 197 ? -6.452 3.117 -24.795 1.00 95.19 197 PHE A C 1
ATOM 1572 O O . PHE A 1 197 ? -7.620 2.947 -24.454 1.00 95.19 197 PHE A O 1
ATOM 1579 N N . TYR A 1 198 ? -5.447 2.966 -23.939 1.00 95.12 198 TYR A N 1
ATOM 1580 C CA . TYR A 1 198 ? -5.608 2.548 -22.549 1.00 95.12 198 TYR A CA 1
ATOM 1581 C C . TYR A 1 198 ? -4.781 3.481 -21.649 1.00 95.12 198 TYR A C 1
ATOM 1583 O O . TYR A 1 198 ? -3.789 3.057 -21.061 1.00 95.12 198 TYR A O 1
ATOM 1591 N N . PRO A 1 199 ? -5.144 4.775 -21.580 1.00 94.19 199 PRO A N 1
ATOM 1592 C CA . PRO A 1 199 ? -4.284 5.836 -21.045 1.00 94.19 199 PRO A CA 1
ATOM 1593 C C . PRO A 1 199 ? -4.233 5.916 -19.509 1.00 94.19 199 PRO A C 1
ATOM 1595 O O . PRO A 1 199 ? -3.697 6.875 -18.961 1.00 94.19 199 PRO A O 1
ATOM 1598 N N . THR A 1 200 ? -4.837 4.955 -18.816 1.00 94.12 200 THR A N 1
ATOM 1599 C CA . THR A 1 200 ? -5.041 4.946 -17.363 1.00 94.12 200 THR A CA 1
ATOM 1600 C C . THR A 1 200 ? -4.153 3.910 -16.683 1.00 94.12 200 THR A C 1
ATOM 1602 O O . THR A 1 200 ? -3.896 2.848 -17.257 1.00 94.12 200 THR A O 1
ATOM 1605 N N . TRP A 1 201 ? -3.789 4.153 -15.427 1.00 94.69 201 TRP A N 1
ATOM 1606 C CA . TRP A 1 201 ? -2.986 3.244 -14.609 1.00 94.69 201 TRP A CA 1
ATOM 1607 C C . TRP A 1 201 ? -3.797 2.709 -13.414 1.00 94.69 201 TRP A C 1
ATOM 1609 O O . TRP A 1 201 ? -3.732 3.272 -12.322 1.00 94.69 201 TRP A O 1
ATOM 1619 N N . PRO A 1 202 ? -4.634 1.671 -13.596 1.00 95.81 202 PRO A N 1
ATOM 1620 C CA . PRO A 1 202 ? -5.384 1.081 -12.493 1.00 95.81 202 PRO A CA 1
ATOM 1621 C C . PRO A 1 202 ? -4.457 0.383 -11.486 1.00 95.81 202 PRO A C 1
ATOM 1623 O O . PRO A 1 202 ? -3.401 -0.140 -11.848 1.00 95.81 202 PRO A O 1
ATOM 1626 N N . GLY A 1 203 ? -4.881 0.374 -10.223 1.00 96.06 203 GLY A N 1
ATOM 1627 C CA . GLY A 1 203 ? -4.183 -0.261 -9.110 1.00 96.06 203 GLY A CA 1
ATOM 1628 C C . GLY A 1 203 ? -5.142 -1.040 -8.208 1.00 96.06 203 GLY A C 1
ATOM 1629 O O . GLY A 1 203 ? -6.225 -0.554 -7.879 1.00 96.06 203 GLY A O 1
ATOM 1630 N N . LEU A 1 204 ? -4.722 -2.237 -7.802 1.00 98.12 204 LEU A N 1
ATOM 1631 C CA . LEU A 1 204 ? -5.286 -3.097 -6.761 1.00 98.12 204 LEU A CA 1
ATOM 1632 C C . LEU A 1 204 ? -4.122 -3.555 -5.882 1.00 98.12 204 LEU A C 1
ATOM 1634 O O . LEU A 1 204 ? -3.277 -4.337 -6.323 1.00 98.12 204 LEU A O 1
ATOM 1638 N N . TRP A 1 205 ? -4.050 -3.072 -4.651 1.00 98.06 205 TRP A N 1
ATOM 1639 C CA . TRP A 1 205 ? -2.855 -3.256 -3.836 1.00 98.06 205 TRP A CA 1
ATOM 1640 C C . TRP A 1 205 ? -3.158 -3.197 -2.344 1.00 98.06 205 TRP A C 1
ATOM 1642 O O . TRP A 1 205 ? -4.262 -2.853 -1.914 1.00 98.06 205 TRP A O 1
ATOM 1652 N N . LEU A 1 206 ? -2.183 -3.603 -1.541 1.00 98.44 206 LEU A N 1
ATOM 1653 C CA . LEU A 1 206 ? -2.242 -3.582 -0.092 1.00 98.44 206 LEU A CA 1
ATOM 1654 C C . LEU A 1 206 ? -1.059 -2.807 0.465 1.00 98.44 206 LEU A C 1
ATOM 1656 O O . LEU A 1 206 ? 0.042 -2.863 -0.078 1.00 98.44 206 LEU A O 1
ATOM 1660 N N . MET A 1 207 ? -1.275 -2.149 1.599 1.00 98.31 207 MET A N 1
ATOM 1661 C CA . MET A 1 207 ? -0.223 -1.435 2.315 1.00 98.31 207 MET A CA 1
ATOM 1662 C C . MET A 1 207 ? -0.313 -1.690 3.818 1.00 98.31 207 MET A C 1
ATOM 1664 O O . MET A 1 207 ? -1.407 -1.752 4.379 1.00 98.31 207 MET A O 1
ATOM 1668 N N . GLY A 1 208 ? 0.831 -1.809 4.494 1.00 98.19 208 GLY A N 1
ATOM 1669 C CA . GLY A 1 208 ? 0.871 -1.954 5.951 1.00 98.19 208 GLY A CA 1
ATOM 1670 C C . GLY A 1 208 ? 0.237 -0.757 6.677 1.00 98.19 208 GLY A C 1
ATOM 1671 O O . GLY A 1 208 ? 0.511 0.400 6.360 1.00 98.19 208 GLY A O 1
ATOM 1672 N N . ASN A 1 209 ? -0.593 -1.026 7.688 1.00 98.06 209 ASN A N 1
ATOM 1673 C CA . ASN A 1 209 ? -1.493 -0.045 8.315 1.00 98.06 209 ASN A CA 1
ATOM 1674 C C . ASN A 1 209 ? -0.786 1.131 9.027 1.00 98.06 209 ASN A C 1
ATOM 1676 O O . ASN A 1 209 ? -1.404 2.166 9.278 1.00 98.06 209 ASN A O 1
ATOM 1680 N N . LEU A 1 210 ? 0.511 1.003 9.336 1.00 98.12 210 LEU A N 1
ATOM 1681 C CA . LEU A 1 210 ? 1.324 2.060 9.955 1.00 98.12 210 LEU A CA 1
ATOM 1682 C C . LEU A 1 210 ? 1.637 3.241 9.020 1.00 98.12 210 LEU A C 1
ATOM 1684 O O . LEU A 1 210 ? 2.128 4.266 9.495 1.00 98.12 210 LEU A O 1
ATOM 1688 N N . GLY A 1 211 ? 1.333 3.126 7.726 1.00 97.62 211 GLY A N 1
ATOM 1689 C CA . GLY A 1 211 ? 1.331 4.228 6.767 1.00 97.62 211 GLY A CA 1
ATOM 1690 C C . GLY A 1 211 ? -0.008 4.302 6.034 1.00 97.62 211 GLY A C 1
ATOM 1691 O O . GLY A 1 211 ? -0.654 3.283 5.806 1.00 97.62 211 GLY A O 1
ATOM 1692 N N . ARG A 1 212 ? -0.432 5.509 5.656 1.00 97.56 212 ARG A N 1
ATOM 1693 C CA . ARG A 1 212 ? -1.613 5.743 4.818 1.00 97.56 212 ARG A CA 1
ATOM 1694 C C . ARG A 1 212 ? -1.180 6.335 3.484 1.00 97.56 212 ARG A C 1
ATOM 1696 O O . ARG A 1 212 ? -0.491 7.356 3.456 1.00 97.56 212 ARG A O 1
ATOM 1703 N N . ALA A 1 213 ? -1.581 5.697 2.391 1.00 95.88 213 ALA A N 1
ATOM 1704 C CA . ALA A 1 213 ? -1.268 6.133 1.036 1.00 95.88 213 ALA A CA 1
ATOM 1705 C C . ALA A 1 213 ? -1.658 7.605 0.820 1.00 95.88 213 ALA A C 1
ATOM 1707 O O . ALA A 1 213 ? -2.697 8.049 1.305 1.00 95.88 213 ALA A O 1
ATOM 1708 N N . LEU A 1 214 ? -0.802 8.358 0.119 1.00 93.62 214 LEU A N 1
ATOM 1709 C CA . LEU A 1 214 ? -0.887 9.814 -0.111 1.00 93.62 214 LEU A CA 1
ATOM 1710 C C . LEU A 1 214 ? -0.691 10.717 1.123 1.00 93.62 214 LEU A C 1
ATOM 1712 O O . LEU A 1 214 ? -0.571 11.932 0.976 1.00 93.62 214 LEU A O 1
ATOM 1716 N N . PHE A 1 215 ? -0.537 10.160 2.328 1.00 94.06 215 PHE A N 1
ATOM 1717 C CA . PHE A 1 215 ? -0.189 10.924 3.529 1.00 94.06 215 PHE A CA 1
ATOM 1718 C C . PHE A 1 215 ? 1.300 10.780 3.849 1.00 94.06 215 PHE A C 1
ATOM 1720 O O . PHE A 1 215 ? 1.694 9.981 4.701 1.00 94.06 215 PHE A O 1
ATOM 1727 N N . ALA A 1 216 ? 2.138 11.594 3.196 1.00 90.12 216 ALA A N 1
ATOM 1728 C CA . ALA A 1 216 ? 3.602 11.509 3.289 1.00 90.12 216 ALA A CA 1
ATOM 1729 C C . ALA A 1 216 ? 4.141 11.498 4.736 1.00 90.12 216 ALA A C 1
ATOM 1731 O O . ALA A 1 216 ? 5.068 10.765 5.066 1.00 90.12 216 ALA A O 1
ATOM 1732 N N . ALA A 1 217 ? 3.523 12.253 5.651 1.00 91.38 217 ALA A N 1
ATOM 1733 C CA . ALA A 1 217 ? 3.927 12.281 7.060 1.00 91.38 217 ALA A CA 1
ATOM 1734 C C . ALA A 1 217 ? 3.759 10.928 7.788 1.00 91.38 217 ALA A C 1
ATOM 1736 O O . ALA A 1 217 ? 4.406 10.689 8.815 1.00 91.38 217 ALA A O 1
ATOM 1737 N N . SER A 1 218 ? 2.873 10.056 7.301 1.00 95.56 218 SER A N 1
ATOM 1738 C CA . SER A 1 218 ? 2.709 8.690 7.808 1.00 95.56 218 SER A CA 1
ATOM 1739 C C . SER A 1 218 ? 3.649 7.691 7.132 1.00 95.56 218 SER A C 1
ATOM 1741 O O . SER A 1 218 ? 4.103 6.756 7.785 1.00 95.56 218 SER A O 1
ATOM 1743 N N . THR A 1 219 ? 3.989 7.904 5.857 1.00 95.12 219 THR A N 1
ATOM 1744 C CA . THR A 1 219 ? 4.797 6.966 5.063 1.00 95.12 219 THR A CA 1
ATOM 1745 C C . THR A 1 219 ? 6.299 7.218 5.178 1.00 95.12 219 THR A C 1
ATOM 1747 O O . THR A 1 219 ? 7.085 6.281 5.035 1.00 95.12 219 THR A O 1
ATOM 1750 N N . ASN A 1 220 ? 6.722 8.441 5.511 1.00 92.88 220 ASN A N 1
ATOM 1751 C CA . ASN A 1 220 ? 8.127 8.789 5.717 1.00 92.88 220 ASN A CA 1
ATOM 1752 C C . ASN A 1 220 ? 8.794 7.847 6.725 1.00 92.88 220 ASN A C 1
ATOM 1754 O O . ASN A 1 220 ? 8.349 7.730 7.872 1.00 92.88 220 ASN A O 1
ATOM 1758 N N . ARG A 1 221 ? 9.885 7.199 6.287 1.00 95.19 221 ARG A N 1
ATOM 1759 C CA . ARG A 1 221 ? 10.657 6.209 7.067 1.00 95.19 221 ARG A CA 1
ATOM 1760 C C . ARG A 1 221 ? 9.849 4.988 7.535 1.00 95.19 221 ARG A C 1
ATOM 1762 O O . ARG A 1 221 ? 10.304 4.250 8.409 1.00 95.19 221 ARG A O 1
ATOM 1769 N N . MET A 1 222 ? 8.657 4.787 6.981 1.00 96.31 222 MET A N 1
ATOM 1770 C CA . MET A 1 222 ? 7.749 3.689 7.307 1.00 96.31 222 MET A CA 1
ATOM 1771 C C . MET A 1 222 ? 7.536 2.797 6.088 1.00 96.31 222 MET A C 1
ATOM 1773 O O . MET A 1 222 ? 7.726 1.585 6.162 1.00 96.31 222 MET A O 1
ATOM 1777 N N . TRP A 1 223 ? 7.217 3.402 4.948 1.00 96.75 223 TRP A N 1
ATOM 1778 C CA . TRP A 1 223 ? 7.142 2.715 3.670 1.00 96.75 223 TRP A CA 1
ATOM 1779 C C . TRP A 1 223 ? 8.540 2.579 3.049 1.00 96.75 223 TRP A C 1
ATOM 1781 O O . TRP A 1 223 ? 9.277 3.564 3.064 1.00 96.75 223 TRP A O 1
ATOM 1791 N N . PRO A 1 224 ? 8.932 1.424 2.489 1.00 96.44 224 PRO A N 1
ATOM 1792 C CA . PRO A 1 224 ? 8.255 0.127 2.531 1.00 96.44 224 PRO A CA 1
ATOM 1793 C C . PRO A 1 224 ? 8.984 -0.867 3.461 1.00 96.44 224 PRO A C 1
ATOM 1795 O O . PRO A 1 224 ? 9.401 -1.943 3.048 1.00 96.44 224 PRO A O 1
ATOM 1798 N N . TRP A 1 225 ? 9.246 -0.505 4.720 1.00 97.00 225 TRP A N 1
ATOM 1799 C CA . TRP A 1 225 ? 10.120 -1.304 5.593 1.00 97.00 225 TRP A CA 1
ATOM 1800 C C . TRP A 1 225 ? 9.562 -2.704 5.916 1.00 97.00 225 TRP A C 1
ATOM 1802 O O . TRP A 1 225 ? 8.433 -2.843 6.378 1.00 97.00 225 TRP A O 1
ATOM 1812 N N . THR A 1 226 ? 10.404 -3.731 5.743 1.00 93.88 226 THR A N 1
ATOM 1813 C CA . THR A 1 226 ? 10.184 -5.145 6.121 1.00 93.88 226 THR A CA 1
ATOM 1814 C C . THR A 1 226 ? 11.443 -5.701 6.795 1.00 93.88 226 THR A C 1
ATOM 1816 O O . THR A 1 226 ? 12.099 -6.629 6.305 1.00 93.88 226 THR A O 1
ATOM 1819 N N . TYR A 1 227 ? 11.850 -5.071 7.896 1.00 94.75 227 TYR A N 1
ATOM 1820 C CA . TYR A 1 227 ? 13.119 -5.363 8.560 1.00 94.75 227 TYR A CA 1
ATOM 1821 C C . TYR A 1 227 ? 12.968 -5.354 10.073 1.00 94.75 227 TYR A C 1
ATOM 1823 O O . TYR A 1 227 ? 12.423 -4.404 10.636 1.00 94.75 227 TYR A O 1
ATOM 1831 N N . ASN A 1 228 ? 13.470 -6.410 10.712 1.00 93.25 228 ASN A N 1
ATOM 1832 C CA . ASN A 1 228 ? 13.280 -6.677 12.134 1.00 93.25 228 ASN A CA 1
ATOM 1833 C C . ASN A 1 228 ? 14.585 -7.135 12.816 1.00 93.25 228 ASN A C 1
ATOM 1835 O O . ASN A 1 228 ? 14.590 -8.037 13.648 1.00 93.25 228 ASN A O 1
ATOM 1839 N N . GLU A 1 229 ? 15.712 -6.534 12.435 1.00 92.62 229 GLU A N 1
ATOM 1840 C CA . GLU A 1 229 ? 17.005 -6.750 13.091 1.00 92.62 229 GLU A CA 1
ATOM 1841 C C . GLU A 1 229 ? 17.568 -5.413 13.576 1.00 92.62 229 GLU A C 1
ATOM 1843 O O . GLU A 1 229 ? 17.407 -4.381 12.914 1.00 92.62 229 GLU A O 1
ATOM 1848 N N . CYS A 1 230 ? 18.228 -5.408 14.739 1.00 93.56 230 CYS A N 1
ATOM 1849 C CA . CYS A 1 230 ? 18.927 -4.209 15.185 1.00 93.56 230 CYS A CA 1
ATOM 1850 C C . CYS A 1 230 ? 20.230 -4.048 14.397 1.00 93.56 230 CYS A C 1
ATOM 1852 O O . CYS A 1 230 ? 21.234 -4.704 14.672 1.00 93.56 230 CYS A O 1
ATOM 1854 N N . ASP A 1 231 ? 20.187 -3.154 13.414 1.00 93.38 231 ASP A N 1
ATOM 1855 C CA . ASP A 1 231 ? 21.318 -2.773 12.583 1.00 93.38 231 ASP A CA 1
ATOM 1856 C C . ASP A 1 231 ? 21.513 -1.255 12.643 1.00 93.38 231 ASP A C 1
ATOM 1858 O O . ASP A 1 231 ? 20.659 -0.475 12.208 1.00 93.38 231 ASP A O 1
ATOM 1862 N N . GLU A 1 232 ? 22.661 -0.830 13.168 1.00 93.31 232 GLU A N 1
ATOM 1863 C CA . GLU A 1 232 ? 22.998 0.587 13.334 1.00 93.31 232 GLU A CA 1
ATOM 1864 C C . GLU A 1 232 ? 23.021 1.356 12.000 1.00 93.31 232 GLU A C 1
ATOM 1866 O O . GLU A 1 232 ? 22.786 2.564 11.993 1.00 93.31 232 GLU A O 1
ATOM 1871 N N . ARG A 1 233 ? 23.197 0.684 10.849 1.00 92.12 233 ARG A N 1
ATOM 1872 C CA . ARG A 1 233 ? 23.102 1.314 9.514 1.00 92.12 233 ARG A CA 1
ATOM 1873 C C . ARG A 1 233 ? 21.709 1.879 9.226 1.00 92.12 233 ARG A C 1
ATOM 1875 O O . ARG A 1 233 ? 21.566 2.830 8.456 1.00 92.12 233 ARG A O 1
ATOM 1882 N N . TYR A 1 234 ? 20.675 1.274 9.806 1.00 93.62 234 TYR A N 1
ATOM 1883 C CA . TYR A 1 234 ? 19.273 1.562 9.496 1.00 93.62 234 TYR A CA 1
ATOM 1884 C C . TYR A 1 234 ? 18.501 2.170 10.665 1.00 93.62 234 TYR A C 1
ATOM 1886 O O . TYR A 1 234 ? 17.373 2.620 10.466 1.00 93.62 234 TYR A O 1
ATOM 1894 N N . ARG A 1 235 ? 19.110 2.254 11.854 1.00 92.25 235 ARG A N 1
ATOM 1895 C CA . ARG A 1 235 ? 18.486 2.742 13.092 1.00 92.25 235 ARG A CA 1
ATOM 1896 C C . ARG A 1 235 ? 17.738 4.067 12.938 1.00 92.25 235 ARG A C 1
ATOM 1898 O O . ARG A 1 235 ? 16.643 4.209 13.468 1.00 92.25 235 ARG A O 1
ATOM 1905 N N . THR A 1 236 ? 18.308 5.032 12.216 1.00 92.31 236 THR A N 1
ATOM 1906 C CA . THR A 1 236 ? 17.679 6.344 11.973 1.00 92.31 236 THR A CA 1
ATOM 1907 C C . THR A 1 236 ? 16.911 6.416 10.657 1.00 92.31 236 THR A C 1
ATOM 1909 O O . THR A 1 236 ? 16.258 7.417 10.402 1.00 92.31 236 THR A O 1
ATOM 1912 N N . ASN A 1 237 ? 16.978 5.391 9.807 1.00 95.38 237 ASN A N 1
ATOM 1913 C CA . ASN A 1 237 ? 16.275 5.360 8.523 1.00 95.38 237 ASN A CA 1
ATOM 1914 C C . ASN A 1 237 ? 14.903 4.690 8.651 1.00 95.38 237 ASN A C 1
ATOM 1916 O O . ASN A 1 237 ? 13.940 5.179 8.070 1.00 95.38 237 ASN A O 1
ATOM 1920 N N . GLN A 1 238 ? 14.786 3.644 9.468 1.00 96.38 238 GLN A N 1
ATOM 1921 C CA . GLN A 1 238 ? 13.507 3.048 9.849 1.00 96.38 238 GLN A CA 1
ATOM 1922 C C . GLN A 1 238 ? 12.904 3.842 11.013 1.00 96.38 238 GLN A C 1
ATOM 1924 O O . GLN A 1 238 ? 13.604 4.186 11.967 1.00 96.38 238 GLN A O 1
ATOM 1929 N N . ARG A 1 239 ? 11.618 4.194 10.946 1.00 95.44 239 ARG A N 1
ATOM 1930 C CA . ARG A 1 239 ? 10.965 4.982 12.007 1.00 95.44 239 ARG A CA 1
ATOM 1931 C C . ARG A 1 239 ? 10.741 4.175 13.282 1.00 95.44 239 ARG A C 1
ATOM 1933 O O . ARG A 1 239 ? 10.911 4.711 14.370 1.00 95.44 239 ARG A O 1
ATOM 1940 N N . ILE A 1 240 ? 10.362 2.910 13.137 1.00 96.75 240 ILE A N 1
ATOM 1941 C CA . ILE A 1 240 ? 10.190 1.965 14.241 1.00 96.75 240 ILE A CA 1
ATOM 1942 C C . ILE A 1 240 ? 11.247 0.882 14.047 1.00 96.75 240 ILE A C 1
ATOM 1944 O O . ILE A 1 240 ? 11.077 -0.012 13.222 1.00 96.75 240 ILE A O 1
ATOM 1948 N N . SER A 1 241 ? 12.376 1.024 14.737 1.00 95.75 241 SER A N 1
ATOM 1949 C CA . SER A 1 241 ? 13.548 0.161 14.573 1.00 95.75 241 SER A CA 1
ATOM 1950 C C . SER A 1 241 ? 13.607 -0.910 15.659 1.00 95.75 241 SER A C 1
ATOM 1952 O O . SER A 1 241 ? 13.358 -0.628 16.829 1.00 95.75 241 SER A O 1
ATOM 1954 N N . ALA A 1 242 ? 14.062 -2.112 15.295 1.00 95.50 242 ALA A N 1
ATOM 1955 C CA . ALA A 1 242 ? 14.325 -3.196 16.243 1.00 95.50 242 ALA A CA 1
ATOM 1956 C C . ALA A 1 242 ? 15.438 -2.872 17.264 1.00 95.50 242 ALA A C 1
ATOM 1958 O O . ALA A 1 242 ? 15.611 -3.599 18.237 1.00 95.50 242 ALA A O 1
ATOM 1959 N N . CYS A 1 243 ? 16.197 -1.788 17.074 1.00 95.44 243 CYS A N 1
ATOM 1960 C CA . CYS A 1 243 ? 17.153 -1.310 18.075 1.00 95.44 243 CYS A CA 1
ATOM 1961 C C . CYS A 1 243 ? 16.498 -0.611 19.276 1.00 95.44 243 CYS A C 1
ATOM 1963 O O . CYS A 1 243 ? 17.196 -0.309 20.246 1.00 95.44 243 CYS A O 1
ATOM 1965 N N . ASP A 1 244 ? 15.198 -0.308 19.219 1.00 94.50 244 ASP A N 1
ATOM 1966 C CA . ASP A 1 244 ? 14.499 0.405 20.285 1.00 94.50 244 ASP A CA 1
ATOM 1967 C C . ASP A 1 244 ? 13.895 -0.569 21.322 1.00 94.50 244 ASP A C 1
ATOM 1969 O O . ASP A 1 244 ? 12.962 -1.313 21.002 1.00 94.50 244 ASP A O 1
ATOM 1973 N N . PRO A 1 245 ? 14.384 -0.579 22.579 1.00 93.75 245 PRO A N 1
ATOM 1974 C CA . PRO A 1 245 ? 13.799 -1.384 23.651 1.00 93.75 245 PRO A CA 1
ATOM 1975 C C . PRO A 1 245 ? 12.445 -0.855 24.141 1.00 93.75 245 PRO A C 1
ATOM 1977 O O . PRO A 1 245 ? 11.748 -1.553 24.874 1.00 93.75 245 PRO A O 1
ATOM 1980 N N . ASN A 1 246 ? 12.088 0.389 23.823 1.00 93.44 246 ASN A N 1
ATOM 1981 C CA . ASN A 1 246 ? 10.873 1.028 24.309 1.00 93.44 246 ASN A CA 1
ATOM 1982 C C . ASN A 1 246 ? 10.301 2.012 23.269 1.00 93.44 246 ASN A C 1
ATOM 1984 O O . ASN A 1 246 ? 10.279 3.222 23.516 1.00 93.44 246 ASN A O 1
ATOM 1988 N N . PRO A 1 247 ? 9.773 1.499 22.141 1.00 92.38 247 PRO A N 1
ATOM 1989 C CA . PRO A 1 247 ? 9.211 2.334 21.075 1.00 92.38 247 PRO A CA 1
ATOM 1990 C C . PRO A 1 247 ? 7.962 3.126 21.506 1.00 92.38 247 PRO A C 1
ATOM 1992 O O . PRO A 1 247 ? 7.555 4.077 20.833 1.00 92.38 247 PRO A O 1
ATOM 1995 N N . GLY A 1 248 ? 7.349 2.760 22.639 1.00 92.62 248 GLY A N 1
ATOM 1996 C CA . GLY A 1 248 ? 6.145 3.392 23.172 1.00 92.62 248 GLY A CA 1
ATOM 1997 C C . GLY A 1 248 ? 4.893 3.123 22.330 1.00 92.62 248 GLY A C 1
ATOM 1998 O O . GLY A 1 248 ? 4.901 2.327 21.396 1.00 92.62 248 GLY A O 1
ATOM 1999 N N . TYR A 1 249 ? 3.788 3.792 22.678 1.00 94.25 249 TYR A N 1
ATOM 2000 C CA . TYR A 1 249 ? 2.522 3.758 21.923 1.00 94.25 249 TYR A CA 1
ATOM 2001 C C . TYR A 1 249 ? 2.011 2.343 21.591 1.00 94.25 249 TYR A C 1
ATOM 2003 O O . TYR A 1 249 ? 1.581 2.086 20.466 1.00 94.25 249 TYR A O 1
ATOM 2011 N N . GLY A 1 250 ? 2.113 1.423 22.554 1.00 91.19 250 GLY A N 1
ATOM 2012 C CA . GLY A 1 250 ? 1.631 0.046 22.425 1.00 91.19 250 GLY A CA 1
ATOM 2013 C C . GLY A 1 250 ? 2.451 -0.847 21.489 1.00 91.19 250 GLY A C 1
ATOM 2014 O O . GLY A 1 250 ? 2.079 -1.999 21.300 1.00 91.19 250 GLY A O 1
ATOM 2015 N N . LEU A 1 251 ? 3.546 -0.347 20.906 1.00 94.88 251 LEU A N 1
ATOM 2016 C CA . LEU A 1 251 ? 4.439 -1.125 20.048 1.00 94.88 251 LEU A CA 1
ATOM 2017 C C . LEU A 1 251 ? 5.282 -2.111 20.867 1.00 94.88 251 LEU A C 1
ATOM 2019 O O . LEU A 1 251 ? 5.659 -1.832 22.007 1.00 94.88 251 LEU A O 1
ATOM 2023 N N . ASN A 1 252 ? 5.612 -3.254 20.264 1.00 94.44 252 ASN A N 1
ATOM 2024 C CA . ASN A 1 252 ? 6.433 -4.268 20.919 1.00 94.44 252 ASN A CA 1
ATOM 2025 C C . ASN A 1 252 ? 7.909 -3.818 21.003 1.00 94.44 252 ASN A C 1
ATOM 2027 O O . ASN A 1 252 ? 8.448 -3.326 20.008 1.00 94.44 252 ASN A O 1
ATOM 2031 N N . PRO A 1 253 ? 8.588 -4.017 22.150 1.00 94.38 253 PRO A N 1
ATOM 2032 C CA . PRO A 1 253 ? 10.033 -3.826 22.284 1.00 94.38 253 PRO A CA 1
ATOM 2033 C C . PRO A 1 253 ? 10.841 -4.615 21.252 1.00 94.38 253 PRO A C 1
ATOM 2035 O O . PRO A 1 253 ? 10.506 -5.762 20.957 1.00 94.38 253 PRO A O 1
ATOM 2038 N N . TYR A 1 254 ? 11.937 -4.031 20.764 1.00 94.12 254 TYR A N 1
ATOM 2039 C CA . TYR A 1 254 ? 12.882 -4.669 19.839 1.00 94.12 254 TYR A CA 1
ATOM 2040 C C . TYR A 1 254 ? 12.259 -5.210 18.545 1.00 94.12 254 TYR A C 1
ATOM 2042 O O . TYR A 1 254 ? 12.800 -6.128 17.929 1.00 94.12 254 TYR A O 1
ATOM 2050 N N . GLN A 1 255 ? 11.132 -4.637 18.115 1.00 94.12 255 GLN A N 1
ATOM 2051 C CA . GLN A 1 255 ? 10.462 -5.017 16.880 1.00 94.12 255 GLN A CA 1
ATOM 2052 C C . GLN A 1 255 ? 10.582 -3.896 15.844 1.00 94.12 255 GLN A C 1
ATOM 2054 O O . GLN A 1 255 ? 10.028 -2.812 16.015 1.00 94.12 255 GLN A O 1
ATOM 2059 N N . GLY A 1 256 ? 11.296 -4.163 14.755 1.00 95.81 256 GLY A N 1
ATOM 2060 C CA . GLY A 1 256 ? 11.332 -3.302 13.580 1.00 95.81 256 GLY A CA 1
ATOM 2061 C C . GLY A 1 256 ? 10.030 -3.432 12.795 1.00 95.81 256 GLY A C 1
ATOM 2062 O O . GLY A 1 256 ? 9.566 -4.542 12.541 1.00 95.81 256 GLY A O 1
ATOM 2063 N N . ARG A 1 257 ? 9.419 -2.298 12.448 1.00 96.56 257 ARG A N 1
ATOM 2064 C CA . ARG A 1 257 ? 8.094 -2.222 11.812 1.00 96.56 257 ARG A CA 1
ATOM 2065 C C . ARG A 1 257 ? 8.108 -1.302 10.599 1.00 96.56 257 ARG A C 1
ATOM 2067 O O . ARG A 1 257 ? 9.041 -0.509 10.425 1.00 96.56 257 ARG A O 1
ATOM 2074 N N . GLY A 1 258 ? 7.080 -1.401 9.767 1.00 96.81 258 GLY A N 1
ATOM 2075 C CA . GLY A 1 258 ? 6.966 -0.612 8.546 1.00 96.81 258 GLY A CA 1
ATOM 2076 C C . GLY A 1 258 ? 5.568 -0.591 7.941 1.00 96.81 258 GLY A C 1
ATOM 2077 O O . GLY A 1 258 ? 4.582 -0.986 8.557 1.00 96.81 258 GLY A O 1
ATOM 2078 N N . ALA A 1 259 ? 5.500 -0.101 6.709 1.00 97.81 259 ALA A N 1
ATOM 2079 C CA . ALA A 1 259 ? 4.307 -0.094 5.873 1.00 97.81 259 ALA A CA 1
ATOM 2080 C C . ALA A 1 259 ? 4.668 -0.626 4.476 1.00 97.81 259 ALA A C 1
ATOM 2082 O O . ALA A 1 259 ? 4.777 0.169 3.544 1.00 97.81 259 ALA A O 1
ATOM 2083 N N . PRO A 1 260 ? 4.953 -1.934 4.337 1.00 96.75 260 PRO A N 1
ATOM 2084 C CA . PRO A 1 260 ? 5.268 -2.544 3.052 1.00 96.75 260 PRO A CA 1
ATOM 2085 C C . PRO A 1 260 ? 4.072 -2.521 2.113 1.00 96.75 260 PRO A C 1
ATOM 2087 O O . PRO A 1 260 ? 2.933 -2.374 2.558 1.00 96.75 260 PRO A O 1
ATOM 2090 N N . GLU A 1 261 ? 4.358 -2.701 0.832 1.00 97.44 261 GLU A N 1
ATOM 2091 C CA . GLU A 1 261 ? 3.384 -2.652 -0.252 1.00 97.44 261 GLU A CA 1
ATOM 2092 C C . GLU A 1 261 ? 3.350 -3.989 -0.993 1.00 97.44 261 GLU A C 1
ATOM 2094 O O . GLU A 1 261 ? 4.405 -4.589 -1.229 1.00 97.44 261 GLU A O 1
ATOM 2099 N N . ILE A 1 262 ? 2.144 -4.456 -1.320 1.00 98.12 262 ILE A N 1
ATOM 2100 C CA . ILE A 1 262 ? 1.890 -5.637 -2.152 1.00 98.12 262 ILE A CA 1
ATOM 2101 C C . ILE A 1 262 ? 0.916 -5.238 -3.260 1.00 98.12 262 ILE A C 1
ATOM 2103 O O . ILE A 1 262 ? -0.264 -5.013 -2.995 1.00 98.12 262 ILE A O 1
ATOM 2107 N N . ASP A 1 263 ? 1.375 -5.245 -4.502 1.00 97.38 263 ASP A N 1
ATOM 2108 C CA . ASP A 1 263 ? 0.556 -4.931 -5.667 1.00 97.38 263 ASP A CA 1
ATOM 2109 C C . ASP A 1 263 ? -0.003 -6.220 -6.250 1.00 97.38 263 ASP A C 1
ATOM 2111 O O . ASP A 1 263 ? 0.739 -7.034 -6.805 1.00 97.38 263 ASP A O 1
ATOM 2115 N N . ILE A 1 264 ? -1.315 -6.429 -6.127 1.00 96.31 264 ILE A N 1
ATOM 2116 C CA . ILE A 1 264 ? -2.026 -7.508 -6.833 1.00 96.31 264 ILE A CA 1
ATOM 2117 C C . ILE A 1 264 ? -1.943 -7.219 -8.335 1.00 96.31 264 ILE A C 1
ATOM 2119 O O . ILE A 1 264 ? -1.563 -8.076 -9.137 1.00 96.31 264 ILE A O 1
ATOM 2123 N N . LEU A 1 265 ? -2.275 -5.975 -8.669 1.00 94.06 265 LEU A N 1
ATOM 2124 C CA . LEU A 1 265 ? -2.226 -5.371 -9.985 1.00 94.06 265 LEU A CA 1
ATOM 2125 C C . LEU A 1 265 ? -1.800 -3.922 -9.796 1.00 94.06 265 LEU A C 1
ATOM 2127 O O . LEU A 1 265 ? -2.489 -3.160 -9.127 1.00 94.06 265 LEU A O 1
ATOM 2131 N N . GLU A 1 266 ? -0.710 -3.526 -10.430 1.00 89.94 266 GLU A N 1
ATOM 2132 C CA . GLU A 1 266 ? -0.365 -2.122 -10.610 1.00 89.94 266 GLU A CA 1
ATOM 2133 C C . GLU A 1 266 ? 0.104 -1.930 -12.051 1.00 89.94 266 GLU A C 1
ATOM 2135 O O . GLU A 1 266 ? 1.156 -2.422 -12.462 1.00 89.94 266 GLU A O 1
ATOM 2140 N N . GLY A 1 267 ? -0.717 -1.281 -12.868 1.00 85.69 267 GLY A N 1
ATOM 2141 C CA . GLY A 1 267 ? -0.418 -1.120 -14.284 1.00 85.69 267 GLY A CA 1
ATOM 2142 C C . GLY A 1 267 ? -1.645 -1.180 -15.171 1.00 85.69 267 GLY A C 1
ATOM 2143 O O . GLY A 1 267 ? -2.711 -1.660 -14.800 1.00 85.69 267 GLY A O 1
ATOM 2144 N N . GLY A 1 268 ? -1.473 -0.677 -16.381 1.00 82.25 268 GLY A N 1
ATOM 2145 C CA . GLY A 1 268 ? -2.477 -0.649 -17.431 1.00 82.25 268 GLY A CA 1
ATOM 2146 C C . GLY A 1 268 ? -1.786 -0.532 -18.779 1.00 82.25 268 GLY A C 1
ATOM 2147 O O . GLY A 1 268 ? -0.564 -0.657 -18.890 1.00 82.25 268 GLY A O 1
ATOM 2148 N N . GLY A 1 269 ? -2.545 -0.286 -19.838 1.00 90.12 269 GLY A N 1
ATOM 2149 C CA . GLY A 1 269 ? -1.962 -0.318 -21.166 1.00 90.12 269 GLY A CA 1
ATOM 2150 C C . GLY A 1 269 ? -1.788 -1.740 -21.667 1.00 90.12 269 GLY A C 1
ATOM 2151 O O . GLY A 1 269 ? -2.755 -2.428 -21.963 1.00 90.12 269 GLY A O 1
ATOM 2152 N N . THR A 1 270 ? -0.537 -2.164 -21.818 1.00 90.50 270 THR A N 1
ATOM 2153 C CA . THR A 1 270 ? -0.179 -3.460 -22.413 1.00 90.50 270 THR A CA 1
ATOM 2154 C C . THR A 1 270 ? 0.225 -4.507 -21.383 1.00 90.50 270 THR A C 1
ATOM 2156 O O . THR A 1 270 ? 0.289 -5.686 -21.729 1.00 90.50 270 THR A O 1
ATOM 2159 N N . ALA A 1 271 ? 0.506 -4.105 -20.141 1.00 90.50 271 ALA A N 1
ATOM 2160 C CA . ALA A 1 271 ? 0.997 -4.995 -19.099 1.00 90.50 271 ALA A CA 1
ATOM 2161 C C . ALA A 1 271 ? 0.599 -4.514 -17.699 1.00 90.50 271 ALA A C 1
ATOM 2163 O O . ALA A 1 271 ? 0.379 -3.326 -17.469 1.00 90.50 271 ALA A O 1
ATOM 2164 N N . ILE A 1 272 ? 0.564 -5.455 -16.763 1.00 91.75 272 ILE A N 1
ATOM 2165 C CA . ILE A 1 272 ? 0.323 -5.221 -15.338 1.00 91.75 272 ILE A CA 1
ATOM 2166 C C . ILE A 1 272 ? 1.549 -5.679 -14.554 1.00 91.75 272 ILE A C 1
ATOM 2168 O O . ILE A 1 272 ? 2.116 -6.729 -14.862 1.00 91.75 272 ILE A O 1
ATOM 2172 N N . SER A 1 273 ? 1.944 -4.914 -13.537 1.00 93.00 273 SER A N 1
ATOM 2173 C CA . SER A 1 273 ? 2.942 -5.323 -12.550 1.00 93.00 273 SER A CA 1
ATOM 2174 C C . SER A 1 273 ? 2.274 -6.053 -11.388 1.00 93.00 273 SER A C 1
ATOM 2176 O O . SER A 1 273 ? 1.233 -5.639 -10.881 1.00 93.00 273 SER A O 1
ATOM 2178 N N . SER A 1 274 ? 2.913 -7.132 -10.956 1.00 95.31 274 SER A N 1
ATOM 2179 C CA . SER A 1 274 ? 2.670 -7.796 -9.678 1.00 95.31 274 SER A CA 1
ATOM 2180 C C . SER A 1 274 ? 3.936 -7.667 -8.845 1.00 95.31 274 SER A C 1
ATOM 2182 O O . SER A 1 274 ? 5.013 -8.072 -9.307 1.00 95.31 274 SER A O 1
ATOM 2184 N N . SER A 1 275 ? 3.834 -7.075 -7.656 1.00 96.12 275 SER A N 1
ATOM 2185 C CA . SER A 1 275 ? 5.014 -6.613 -6.928 1.00 96.12 275 SER A CA 1
ATOM 2186 C C . SER A 1 275 ? 4.897 -6.627 -5.416 1.00 96.12 275 SER A C 1
ATOM 2188 O O . SER A 1 275 ? 3.814 -6.577 -4.845 1.00 96.12 275 SER A O 1
ATOM 2190 N N . ILE A 1 276 ? 6.060 -6.680 -4.767 1.00 97.31 276 ILE A N 1
ATOM 2191 C CA . ILE A 1 276 ? 6.224 -6.168 -3.409 1.00 97.31 276 ILE A CA 1
ATOM 2192 C C . ILE A 1 276 ? 7.283 -5.079 -3.396 1.00 97.31 276 ILE A C 1
ATOM 2194 O O . ILE A 1 276 ? 8.317 -5.201 -4.065 1.00 97.31 276 ILE A O 1
ATOM 2198 N N . GLN A 1 277 ? 7.054 -4.056 -2.581 1.00 97.00 277 GLN A N 1
ATOM 2199 C CA . GLN A 1 277 ? 8.064 -3.053 -2.260 1.00 97.00 277 GLN A CA 1
ATOM 2200 C C . GLN A 1 277 ? 8.563 -3.287 -0.840 1.00 97.00 277 GLN A C 1
ATOM 2202 O O . GLN A 1 277 ? 7.767 -3.507 0.076 1.00 97.00 277 GLN A O 1
ATOM 2207 N N . ILE A 1 278 ? 9.886 -3.286 -0.664 1.00 95.94 278 ILE A N 1
ATOM 2208 C CA . ILE A 1 278 ? 10.540 -3.680 0.587 1.00 95.94 278 ILE A CA 1
ATOM 2209 C C . ILE A 1 278 ? 11.794 -2.851 0.890 1.00 95.94 278 ILE A C 1
ATOM 2211 O O . ILE A 1 278 ? 12.558 -2.474 -0.000 1.00 95.94 278 ILE A O 1
ATOM 2215 N N . ALA A 1 279 ? 12.053 -2.606 2.172 1.00 96.88 279 ALA A N 1
ATOM 2216 C CA . ALA A 1 279 ? 13.256 -1.939 2.666 1.00 96.88 279 ALA A CA 1
ATOM 2217 C C . ALA A 1 279 ? 13.822 -2.635 3.923 1.00 96.88 279 ALA A C 1
ATOM 2219 O O . ALA A 1 279 ? 13.061 -3.248 4.678 1.00 96.88 279 ALA A O 1
ATOM 2220 N N . PRO A 1 280 ? 15.145 -2.553 4.171 1.00 96.38 280 PRO A N 1
ATOM 2221 C CA . PRO A 1 280 ? 16.154 -1.857 3.371 1.00 96.38 280 PRO A CA 1
ATOM 2222 C C . PRO A 1 280 ? 16.475 -2.636 2.093 1.00 96.38 280 PRO A C 1
ATOM 2224 O O . PRO A 1 280 ? 16.546 -3.861 2.113 1.00 96.38 280 PRO A O 1
ATOM 2227 N N . GLY A 1 281 ? 16.684 -1.945 0.981 1.00 95.31 281 GLY A N 1
ATOM 2228 C CA . GLY A 1 281 ? 17.048 -2.559 -0.292 1.00 95.31 281 GLY A CA 1
ATOM 2229 C C . GLY A 1 281 ? 18.486 -3.082 -0.320 1.00 95.31 281 GLY A C 1
ATOM 2230 O O . GLY A 1 281 ? 19.308 -2.765 0.546 1.00 95.31 281 GLY A O 1
ATOM 2231 N N . MET A 1 282 ? 18.798 -3.908 -1.318 1.00 94.62 282 MET A N 1
ATOM 2232 C CA . MET A 1 282 ? 20.138 -4.472 -1.499 1.00 94.62 282 MET A CA 1
ATOM 2233 C C . MET A 1 282 ? 21.201 -3.380 -1.738 1.00 94.62 282 MET A C 1
ATOM 2235 O O . MET A 1 282 ? 20.954 -2.455 -2.519 1.00 94.62 282 MET A O 1
ATOM 2239 N N . PRO A 1 283 ? 22.411 -3.505 -1.156 1.00 94.31 283 PRO A N 1
ATOM 2240 C CA . PRO A 1 283 ? 23.548 -2.656 -1.506 1.00 94.31 283 PRO A CA 1
ATOM 2241 C C . PRO A 1 283 ? 23.893 -2.730 -3.002 1.00 94.31 283 PRO A C 1
ATOM 2243 O O . PRO A 1 283 ? 23.686 -3.766 -3.636 1.00 94.31 283 PRO A O 1
ATOM 2246 N N . ASP A 1 284 ? 24.481 -1.662 -3.549 1.00 92.19 284 ASP A N 1
ATOM 2247 C CA . ASP A 1 284 ? 24.778 -1.527 -4.986 1.00 92.19 284 ASP A CA 1
ATOM 2248 C C . ASP A 1 284 ? 25.590 -2.696 -5.572 1.00 92.19 284 ASP A C 1
ATOM 2250 O O . ASP A 1 284 ? 25.355 -3.096 -6.711 1.00 92.19 284 ASP A O 1
ATOM 2254 N N . GLU A 1 285 ? 26.499 -3.303 -4.800 1.00 92.31 285 GLU A N 1
ATOM 2255 C CA . GLU A 1 285 ? 27.329 -4.423 -5.274 1.00 92.31 285 GLU A CA 1
ATOM 2256 C C . GLU A 1 285 ? 26.535 -5.701 -5.589 1.00 92.31 285 GLU A C 1
ATOM 2258 O O . GLU A 1 285 ? 27.017 -6.549 -6.338 1.00 92.31 285 GLU A O 1
ATOM 2263 N N . TYR A 1 286 ? 25.307 -5.834 -5.080 1.00 95.50 286 TYR A N 1
ATOM 2264 C CA . TYR A 1 286 ? 24.406 -6.951 -5.386 1.00 95.50 286 TYR A CA 1
ATOM 2265 C C . TYR A 1 286 ? 23.395 -6.610 -6.488 1.00 95.50 286 TYR A C 1
ATOM 2267 O O . TYR A 1 286 ? 22.627 -7.479 -6.897 1.00 95.50 286 TYR A O 1
ATOM 2275 N N . ARG A 1 287 ? 23.357 -5.365 -6.979 1.00 94.12 287 ARG A N 1
ATOM 2276 C CA . ARG A 1 287 ? 22.402 -4.918 -8.006 1.00 94.12 287 ARG A CA 1
ATOM 2277 C C . ARG A 1 287 ? 22.960 -5.124 -9.419 1.00 94.12 287 ARG A C 1
ATOM 2279 O O . ARG A 1 287 ? 24.163 -5.322 -9.626 1.00 94.12 287 ARG A O 1
ATOM 2286 N N . ARG A 1 288 ? 22.064 -5.049 -10.408 1.00 93.81 288 ARG A N 1
ATOM 2287 C CA . ARG A 1 288 ? 22.419 -4.945 -11.834 1.00 93.81 288 ARG A CA 1
ATOM 2288 C C . ARG A 1 288 ? 23.265 -3.696 -12.094 1.00 93.81 288 ARG A C 1
ATOM 2290 O O . ARG A 1 288 ? 23.180 -2.713 -11.356 1.00 93.81 288 ARG A O 1
ATOM 2297 N N . THR A 1 289 ? 24.068 -3.727 -13.152 1.00 93.44 289 THR A N 1
ATOM 2298 C CA . THR A 1 289 ? 24.852 -2.563 -13.582 1.00 93.44 289 THR A CA 1
ATOM 2299 C C . THR A 1 289 ? 23.913 -1.435 -14.006 1.00 93.44 289 THR A C 1
ATOM 2301 O O . THR A 1 289 ? 22.943 -1.669 -14.724 1.00 93.44 289 THR A O 1
ATOM 2304 N N . LYS A 1 290 ? 24.195 -0.196 -13.587 1.00 92.56 290 LYS A N 1
ATOM 2305 C CA . LYS A 1 290 ? 23.437 0.969 -14.061 1.00 92.56 290 LYS A CA 1
ATOM 2306 C C . LYS A 1 290 ? 23.735 1.191 -15.559 1.00 92.56 290 LYS A C 1
ATOM 2308 O O . LYS A 1 290 ? 24.914 1.239 -15.913 1.00 92.56 290 LYS A O 1
ATOM 2313 N N . PRO A 1 291 ? 22.718 1.325 -16.430 1.00 94.25 291 PRO A N 1
ATOM 2314 C CA . PRO A 1 291 ? 22.921 1.641 -17.842 1.00 94.25 291 PRO A CA 1
ATOM 2315 C C . PRO A 1 291 ? 23.695 2.948 -18.023 1.00 94.25 291 PRO A C 1
ATOM 2317 O O . PRO A 1 291 ? 23.485 3.912 -17.284 1.00 94.25 291 PRO A O 1
ATOM 2320 N N . ILE A 1 292 ? 24.565 2.997 -19.028 1.00 94.94 292 ILE A N 1
ATOM 2321 C CA . ILE A 1 292 ? 25.407 4.159 -19.321 1.00 94.94 292 ILE A CA 1
ATOM 2322 C C . ILE A 1 292 ? 24.980 4.741 -20.665 1.00 94.94 292 ILE A C 1
ATOM 2324 O O . ILE A 1 292 ? 25.140 4.093 -21.694 1.00 94.94 292 ILE A O 1
ATOM 2328 N N . LEU A 1 293 ? 24.514 5.993 -20.686 1.00 94.38 293 LEU A N 1
ATOM 2329 C CA . LEU A 1 293 ? 23.968 6.629 -21.896 1.00 94.38 293 LEU A CA 1
ATOM 2330 C C . LEU A 1 293 ? 24.933 6.617 -23.098 1.00 94.38 293 LEU A C 1
ATOM 2332 O O . LEU A 1 293 ? 24.497 6.447 -24.228 1.00 94.38 293 LEU A O 1
ATOM 2336 N N . ALA A 1 294 ? 26.246 6.729 -22.871 1.00 94.62 294 ALA A N 1
ATOM 2337 C CA . ALA A 1 294 ? 27.247 6.624 -23.938 1.00 94.62 294 ALA A CA 1
ATOM 2338 C C . ALA A 1 294 ? 27.290 5.231 -24.601 1.00 94.62 294 ALA A C 1
ATOM 2340 O O . ALA A 1 294 ? 27.671 5.102 -25.765 1.00 94.62 294 ALA A O 1
ATOM 2341 N N . LEU A 1 295 ? 26.921 4.179 -23.864 1.00 93.88 295 LEU A N 1
ATOM 2342 C CA . LEU A 1 295 ? 26.750 2.837 -24.417 1.00 93.88 295 LEU A CA 1
ATOM 2343 C C . LEU A 1 295 ? 25.373 2.669 -25.070 1.00 93.88 295 LEU A C 1
ATOM 2345 O O . LEU A 1 295 ? 25.239 1.864 -25.977 1.00 93.88 295 LEU A O 1
ATOM 2349 N N . GLU A 1 296 ? 24.381 3.454 -24.657 1.00 95.94 296 GLU A N 1
ATOM 2350 C CA . GLU A 1 296 ? 23.021 3.388 -25.199 1.00 95.94 296 GLU A CA 1
ATOM 2351 C C . GLU A 1 296 ? 22.755 4.378 -26.341 1.00 95.94 296 GLU A C 1
ATOM 2353 O O . GLU A 1 296 ? 21.635 4.434 -26.824 1.00 95.94 296 GLU A O 1
ATOM 2358 N N . SER A 1 297 ? 23.735 5.160 -26.800 1.00 94.75 297 SER A N 1
ATOM 2359 C CA . SER A 1 297 ? 23.552 6.076 -27.937 1.00 94.75 297 SER A CA 1
ATOM 2360 C C . SER A 1 297 ? 23.087 5.329 -29.195 1.00 94.75 297 SER A C 1
ATOM 2362 O O . SER A 1 297 ? 23.624 4.272 -29.522 1.00 94.75 297 SER A O 1
ATOM 2364 N N . THR A 1 298 ? 22.133 5.904 -29.933 1.00 95.06 298 THR A N 1
ATOM 2365 C CA . THR A 1 298 ? 21.599 5.330 -31.182 1.00 95.06 298 THR A CA 1
ATOM 2366 C C . THR A 1 298 ? 22.658 5.151 -32.269 1.00 95.06 298 THR A C 1
ATOM 2368 O O . THR A 1 298 ? 22.529 4.265 -33.111 1.00 95.06 298 THR A O 1
ATOM 2371 N N . ASP A 1 299 ? 23.722 5.956 -32.243 1.00 94.38 299 ASP A N 1
ATOM 2372 C CA . ASP A 1 299 ? 24.826 5.885 -33.210 1.00 94.38 299 ASP A CA 1
ATOM 2373 C C . ASP A 1 299 ? 25.832 4.783 -32.867 1.00 94.38 299 ASP A C 1
ATOM 2375 O O . ASP A 1 299 ? 26.657 4.385 -33.693 1.00 94.38 299 ASP A O 1
ATOM 2379 N N . ARG A 1 300 ? 25.791 4.280 -31.631 1.00 93.62 300 ARG A N 1
ATOM 2380 C CA . ARG A 1 300 ? 26.670 3.208 -31.194 1.00 93.62 300 ARG A CA 1
ATOM 2381 C C . ARG A 1 300 ? 26.121 1.871 -31.665 1.00 93.62 300 ARG A C 1
ATOM 2383 O O . ARG A 1 300 ? 24.965 1.547 -31.416 1.00 93.62 300 ARG A O 1
ATOM 2390 N N . VAL A 1 301 ? 27.013 1.068 -32.234 1.00 93.75 301 VAL A N 1
ATOM 2391 C CA . VAL A 1 301 ? 26.753 -0.312 -32.635 1.00 93.75 301 VAL A CA 1
ATOM 2392 C C . VAL A 1 301 ? 27.645 -1.248 -31.825 1.00 93.75 301 VAL A C 1
ATOM 2394 O O . VAL A 1 301 ? 28.845 -0.997 -31.684 1.00 93.75 301 VAL A O 1
ATOM 2397 N N . ASP A 1 302 ? 27.075 -2.298 -31.242 1.00 91.88 302 ASP A N 1
ATOM 2398 C CA . ASP A 1 302 ? 27.856 -3.319 -30.543 1.00 91.88 302 ASP A CA 1
ATOM 2399 C C . ASP A 1 302 ? 28.512 -4.329 -31.504 1.00 91.88 302 ASP A C 1
ATOM 2401 O O . ASP A 1 302 ? 28.358 -4.268 -32.724 1.00 91.88 302 ASP A O 1
ATOM 2405 N N . ALA A 1 303 ? 29.265 -5.287 -30.957 1.00 89.38 303 ALA A N 1
ATOM 2406 C CA . ALA A 1 303 ? 29.966 -6.294 -31.757 1.00 89.38 303 ALA A CA 1
ATOM 2407 C C . ALA A 1 303 ? 29.023 -7.233 -32.541 1.00 89.38 303 ALA A C 1
ATOM 2409 O O . ALA A 1 303 ? 29.485 -7.972 -33.409 1.00 89.38 303 ALA A O 1
ATOM 2410 N N . GLN A 1 304 ? 27.722 -7.219 -32.241 1.00 90.31 304 GLN A N 1
ATOM 2411 C CA . GLN A 1 304 ? 26.684 -8.015 -32.894 1.00 90.31 304 GLN A CA 1
ATOM 2412 C C . GLN A 1 304 ? 25.871 -7.193 -33.909 1.00 90.31 304 GLN A C 1
ATOM 2414 O O . GLN A 1 304 ? 24.936 -7.725 -34.505 1.00 90.31 304 GLN A O 1
ATOM 2419 N N . GLY A 1 305 ? 26.212 -5.919 -34.132 1.00 93.25 305 GLY A N 1
ATOM 2420 C CA . GLY A 1 305 ? 25.494 -5.053 -35.067 1.00 93.25 305 GLY A CA 1
ATOM 2421 C C . GLY A 1 305 ? 24.246 -4.386 -34.476 1.00 93.25 305 GLY A C 1
ATOM 2422 O O . GLY A 1 305 ? 23.436 -3.852 -35.231 1.00 93.25 305 GLY A O 1
ATOM 2423 N N . ARG A 1 306 ? 24.051 -4.422 -33.152 1.00 93.94 306 ARG A N 1
ATOM 2424 C CA . ARG A 1 306 ? 22.871 -3.850 -32.483 1.00 93.94 306 ARG A CA 1
ATOM 2425 C C . ARG A 1 306 ? 23.120 -2.400 -32.098 1.00 93.94 306 ARG A C 1
ATOM 2427 O O . ARG A 1 306 ? 24.192 -2.073 -31.597 1.00 93.94 306 ARG A O 1
ATOM 2434 N N . HIS A 1 307 ? 22.111 -1.560 -32.294 1.00 94.56 307 HIS A N 1
ATOM 2435 C CA . HIS A 1 307 ? 22.160 -0.144 -31.942 1.00 94.56 307 HIS A CA 1
ATOM 2436 C C . HIS A 1 307 ? 21.733 0.102 -30.494 1.00 94.56 307 HIS A C 1
ATOM 2438 O O . HIS A 1 307 ? 20.903 -0.633 -29.955 1.00 94.56 307 HIS A O 1
ATOM 2444 N N . GLY A 1 308 ? 22.283 1.148 -29.876 1.00 93.69 308 GLY A N 1
ATOM 2445 C CA . GLY A 1 308 ? 21.831 1.606 -28.565 1.00 93.69 308 GLY A CA 1
ATOM 2446 C C . GLY A 1 308 ? 20.387 2.115 -28.600 1.00 93.69 308 GLY A C 1
ATOM 2447 O O . GLY A 1 308 ? 19.925 2.644 -29.611 1.00 93.69 308 GLY A O 1
ATOM 2448 N N . ALA A 1 309 ? 19.669 1.972 -27.484 1.00 93.19 309 ALA A N 1
ATOM 2449 C CA . ALA A 1 309 ? 18.249 2.332 -27.388 1.00 93.19 309 ALA A CA 1
ATOM 2450 C C . ALA A 1 309 ? 17.964 3.852 -27.432 1.00 93.19 309 ALA A C 1
ATOM 2452 O O . ALA A 1 309 ? 16.817 4.272 -27.524 1.00 93.19 309 ALA A O 1
ATOM 2453 N N . GLY A 1 310 ? 18.988 4.695 -27.306 1.00 94.25 310 GLY A N 1
ATOM 2454 C CA . GLY A 1 310 ? 18.894 6.153 -27.203 1.00 94.25 310 GLY A CA 1
ATOM 2455 C C . GLY A 1 310 ? 18.570 6.677 -25.801 1.00 94.25 310 GLY A C 1
ATOM 2456 O O . GLY A 1 310 ? 18.620 7.884 -25.574 1.00 94.25 310 GLY A O 1
ATOM 2457 N N . HIS A 1 311 ? 18.269 5.798 -24.842 1.00 92.62 311 HIS A N 1
ATOM 2458 C CA . HIS A 1 311 ? 17.890 6.165 -23.478 1.00 92.62 311 HIS A CA 1
ATOM 2459 C C . HIS A 1 311 ? 18.348 5.128 -22.446 1.00 92.62 311 HIS A C 1
ATOM 2461 O O . HIS A 1 311 ? 18.513 3.947 -22.745 1.00 92.62 311 HIS A O 1
ATOM 2467 N N . ILE A 1 312 ? 18.451 5.537 -21.180 1.00 92.06 312 ILE A N 1
ATOM 2468 C CA . ILE A 1 312 ? 18.856 4.641 -20.085 1.00 92.06 312 ILE A CA 1
ATOM 2469 C C . ILE A 1 312 ? 17.757 3.668 -19.634 1.00 92.06 312 ILE A C 1
ATOM 2471 O O . ILE A 1 312 ? 18.055 2.741 -18.899 1.00 92.06 312 ILE A O 1
ATOM 2475 N N . PHE A 1 313 ? 16.505 3.830 -20.073 1.00 90.75 313 PHE A N 1
ATOM 2476 C CA . PHE A 1 313 ? 15.369 2.975 -19.684 1.00 90.75 313 PHE A CA 1
ATOM 2477 C C . PHE A 1 313 ? 15.281 1.639 -20.454 1.00 90.75 313 PHE A C 1
ATOM 2479 O O . PHE A 1 313 ? 14.324 0.890 -20.295 1.00 90.75 313 PHE A O 1
ATOM 2486 N N . CYS A 1 314 ? 16.300 1.298 -21.247 1.00 92.12 314 CYS A N 1
ATOM 2487 C CA . CYS A 1 314 ? 16.387 0.076 -22.063 1.00 92.12 314 CYS A CA 1
ATOM 2488 C C . CYS A 1 314 ? 16.262 -1.242 -21.266 1.00 92.12 314 CYS A C 1
ATOM 2490 O O . CYS A 1 314 ? 15.985 -2.310 -21.808 1.00 92.12 314 CYS A O 1
ATOM 2492 N N . TYR A 1 315 ? 16.442 -1.191 -19.945 1.00 91.50 315 TYR A N 1
ATOM 2493 C CA . TYR A 1 315 ? 16.366 -2.356 -19.066 1.00 91.50 315 TYR A CA 1
ATOM 2494 C C . TYR A 1 315 ? 14.929 -2.832 -18.800 1.00 91.50 315 TYR A C 1
ATOM 2496 O O . TYR A 1 315 ? 14.760 -3.905 -18.208 1.00 91.50 315 TYR A O 1
ATOM 2504 N N . TYR A 1 316 ? 13.906 -2.055 -19.180 1.00 88.75 316 TYR A N 1
ATOM 2505 C CA . TYR A 1 316 ? 12.516 -2.521 -19.196 1.00 88.75 316 TYR A CA 1
ATOM 2506 C C . TYR A 1 316 ? 12.313 -3.556 -20.306 1.00 88.75 316 TYR A C 1
ATOM 2508 O O . TYR A 1 316 ? 11.824 -4.648 -20.028 1.00 88.75 316 TYR A O 1
ATOM 2516 N N . ASP A 1 317 ? 12.839 -3.279 -21.501 1.00 88.44 317 ASP A N 1
ATOM 2517 C CA . ASP A 1 317 ? 12.783 -4.182 -22.661 1.00 88.44 317 ASP A CA 1
ATOM 2518 C C . ASP A 1 317 ? 13.917 -5.217 -22.688 1.00 88.44 317 ASP A C 1
ATOM 2520 O O . ASP A 1 317 ? 13.980 -6.069 -23.575 1.00 88.44 317 ASP A O 1
ATOM 2524 N N . LYS A 1 318 ? 14.828 -5.148 -21.709 1.00 92.38 318 LYS A N 1
ATOM 2525 C CA . LYS A 1 318 ? 16.036 -5.983 -21.611 1.00 92.38 318 LYS A CA 1
ATOM 2526 C C . LYS A 1 318 ? 16.944 -5.850 -22.839 1.00 92.38 318 LYS A C 1
ATOM 2528 O O . LYS A 1 318 ? 17.603 -6.824 -23.189 1.00 92.38 318 LYS A O 1
ATOM 2533 N N . ASN A 1 319 ? 16.985 -4.665 -23.455 1.00 92.88 319 ASN A N 1
ATOM 2534 C CA . ASN A 1 319 ? 17.712 -4.403 -24.699 1.00 92.88 319 ASN A CA 1
ATOM 2535 C C . ASN A 1 319 ? 18.916 -3.453 -24.565 1.00 92.88 319 ASN A C 1
ATOM 2537 O O . ASN A 1 319 ? 19.506 -3.079 -25.576 1.00 92.88 319 ASN A O 1
ATOM 2541 N N . CYS A 1 320 ? 19.339 -3.103 -23.345 1.00 95.38 320 CYS A N 1
ATOM 2542 C CA . CYS A 1 320 ? 20.517 -2.257 -23.133 1.00 95.38 320 CYS A CA 1
ATOM 2543 C C . CYS A 1 320 ? 21.783 -2.882 -23.726 1.00 95.38 320 CYS A C 1
ATOM 2545 O O . CYS A 1 320 ? 22.002 -4.094 -23.612 1.00 95.38 320 CYS A O 1
ATOM 2547 N N . LEU A 1 321 ? 22.672 -2.051 -24.262 1.00 95.44 321 LEU A N 1
ATOM 2548 C CA . LEU A 1 321 ? 24.015 -2.455 -24.676 1.00 95.44 321 LEU A CA 1
ATOM 2549 C C . LEU A 1 321 ? 25.002 -2.503 -23.504 1.00 95.44 321 LEU A C 1
ATOM 2551 O O . LEU A 1 321 ? 26.011 -3.203 -23.588 1.00 95.44 321 LEU A O 1
ATOM 2555 N N . THR A 1 322 ? 24.726 -1.800 -22.404 1.00 95.88 322 THR A N 1
ATOM 2556 C CA . THR A 1 322 ? 25.532 -1.836 -21.176 1.00 95.88 322 THR A CA 1
ATOM 2557 C C . THR A 1 322 ? 25.564 -3.256 -20.586 1.00 95.88 322 THR A C 1
ATOM 2559 O O . THR A 1 322 ? 24.514 -3.759 -20.164 1.00 95.88 322 THR A O 1
ATOM 2562 N N . PRO A 1 323 ? 26.744 -3.905 -20.489 1.00 94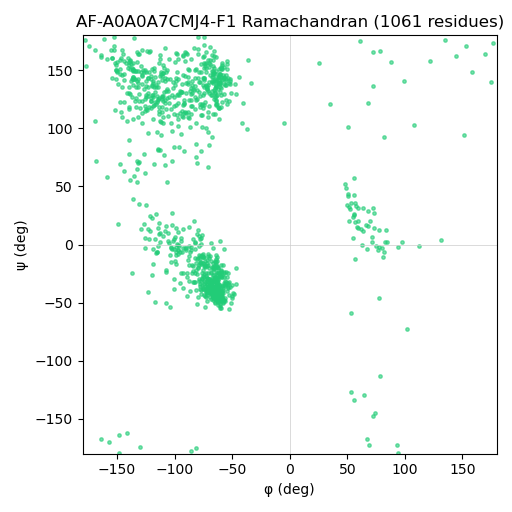.62 323 PRO A N 1
ATOM 2563 C CA . PRO A 1 323 ? 26.859 -5.240 -19.909 1.00 94.62 323 PRO A CA 1
ATOM 2564 C C . PRO A 1 323 ? 26.382 -5.294 -18.450 1.00 94.62 323 PRO A C 1
ATOM 2566 O O . PRO A 1 323 ? 26.816 -4.500 -17.611 1.00 94.62 323 PRO A O 1
ATOM 2569 N N . GLY A 1 324 ? 25.496 -6.237 -18.133 1.00 94.00 324 GLY A N 1
ATOM 2570 C CA . GLY A 1 324 ? 24.956 -6.418 -16.783 1.00 94.00 324 GLY A CA 1
ATOM 2571 C C . GLY A 1 324 ? 23.766 -5.530 -16.423 1.00 94.00 324 GLY A C 1
ATOM 2572 O O . GLY A 1 324 ? 23.289 -5.600 -15.290 1.00 94.00 324 GLY A O 1
ATOM 2573 N N . ALA A 1 325 ? 23.280 -4.693 -17.347 1.00 95.25 325 ALA A N 1
ATOM 2574 C CA . ALA A 1 325 ? 22.135 -3.813 -17.097 1.00 95.25 325 ALA A CA 1
ATOM 2575 C C . ALA A 1 325 ? 20.776 -4.510 -17.282 1.00 95.25 325 ALA A C 1
ATOM 2577 O O . ALA A 1 325 ? 19.813 -4.199 -16.578 1.00 95.25 325 ALA A O 1
ATOM 2578 N N . ASN A 1 326 ? 20.688 -5.477 -18.199 1.00 94.44 326 ASN A N 1
ATOM 2579 C CA . ASN A 1 326 ? 19.415 -6.105 -18.556 1.00 94.44 326 ASN A CA 1
ATOM 2580 C C . ASN A 1 326 ? 18.915 -7.061 -17.471 1.00 94.44 326 ASN A C 1
ATOM 2582 O O . ASN A 1 326 ? 17.792 -6.914 -16.984 1.00 94.44 326 ASN A O 1
ATOM 2586 N N . MET A 1 327 ? 19.747 -8.017 -17.062 1.00 94.62 327 MET A N 1
ATOM 2587 C CA . MET A 1 327 ? 19.379 -9.110 -16.156 1.00 94.62 327 MET A CA 1
ATOM 2588 C C . MET A 1 327 ? 20.508 -9.353 -15.145 1.00 94.62 327 MET A C 1
ATOM 2590 O O . MET A 1 327 ? 21.673 -9.066 -15.421 1.00 94.62 327 MET A O 1
ATOM 2594 N N . ALA A 1 328 ? 20.164 -9.838 -13.952 1.00 93.12 328 ALA A N 1
ATOM 2595 C CA . ALA A 1 328 ? 21.156 -10.150 -12.926 1.00 93.12 328 ALA A CA 1
ATOM 2596 C C . ALA A 1 328 ? 22.068 -11.298 -13.390 1.00 93.12 328 ALA A C 1
ATOM 2598 O O . ALA A 1 328 ? 21.587 -12.287 -13.937 1.00 93.12 328 ALA A O 1
ATOM 2599 N N . ASP A 1 329 ? 23.379 -11.147 -13.186 1.00 93.38 329 ASP A N 1
ATOM 2600 C CA . ASP A 1 329 ? 24.417 -12.114 -13.574 1.00 93.38 329 ASP A CA 1
ATOM 2601 C C . ASP A 1 329 ? 24.485 -12.451 -15.086 1.00 93.38 329 ASP A C 1
ATOM 2603 O O . ASP A 1 329 ? 25.098 -13.445 -15.484 1.00 93.38 329 ASP A O 1
ATOM 2607 N N . VAL A 1 330 ? 23.923 -11.584 -15.945 1.00 94.00 330 VAL A N 1
ATOM 2608 C CA . VAL A 1 330 ? 23.973 -11.687 -17.416 1.00 94.00 330 VAL A CA 1
ATOM 2609 C C . VAL A 1 330 ? 24.514 -10.391 -18.041 1.00 94.00 330 VAL A C 1
ATOM 2611 O O . VAL A 1 330 ? 23.953 -9.323 -17.826 1.00 94.00 330 VAL A O 1
ATOM 2614 N N . SER A 1 331 ? 25.562 -10.421 -18.865 1.00 94.12 331 SER A N 1
ATOM 2615 C CA . SER A 1 331 ? 26.400 -11.587 -19.176 1.00 94.12 331 SER A CA 1
ATOM 2616 C C . SER A 1 331 ? 27.256 -12.009 -17.975 1.00 94.12 331 SER A C 1
ATOM 2618 O O . SER A 1 331 ? 27.595 -11.190 -17.120 1.00 94.12 331 SER A O 1
ATOM 2620 N N . THR A 1 332 ? 27.665 -13.277 -17.917 1.00 93.69 332 THR A N 1
ATOM 2621 C CA . THR A 1 332 ? 28.473 -13.812 -16.807 1.00 93.69 332 THR A CA 1
ATOM 2622 C C . THR A 1 332 ? 29.769 -13.015 -16.613 1.00 93.69 332 THR A C 1
ATOM 2624 O O . THR A 1 332 ? 30.193 -12.765 -15.486 1.00 93.69 332 THR A O 1
ATOM 2627 N N . ALA A 1 333 ? 30.377 -12.547 -17.708 1.00 93.88 333 ALA A N 1
ATOM 2628 C CA . ALA A 1 333 ? 31.600 -11.749 -17.667 1.00 93.88 333 ALA A CA 1
ATOM 2629 C C . ALA A 1 333 ? 31.421 -10.398 -16.947 1.00 93.88 333 ALA A C 1
ATOM 2631 O O . ALA A 1 333 ? 32.351 -9.946 -16.281 1.00 93.88 333 ALA A O 1
ATOM 2632 N N . ALA A 1 334 ? 30.236 -9.778 -17.019 1.00 94.38 334 ALA A N 1
ATOM 2633 C CA . ALA A 1 334 ? 29.962 -8.498 -16.360 1.00 94.38 334 ALA A CA 1
ATOM 2634 C C . ALA A 1 334 ? 29.984 -8.594 -14.820 1.00 94.38 334 ALA A C 1
ATOM 2636 O O . ALA A 1 334 ? 30.192 -7.588 -14.140 1.00 94.38 334 ALA A O 1
ATOM 2637 N N . PHE A 1 335 ? 29.812 -9.800 -14.269 1.00 94.31 335 PHE A N 1
ATOM 2638 C CA . PHE A 1 335 ? 29.745 -10.053 -12.826 1.00 94.31 335 PHE A CA 1
ATOM 2639 C C . PHE A 1 335 ? 30.891 -10.933 -12.299 1.00 94.31 335 PHE A C 1
ATOM 2641 O O . PHE A 1 335 ? 31.059 -11.047 -11.085 1.00 94.31 335 PHE A O 1
ATOM 2648 N N . ALA A 1 336 ? 31.730 -11.497 -13.178 1.00 91.38 336 ALA A N 1
ATOM 2649 C CA . ALA A 1 336 ? 32.783 -12.459 -12.830 1.00 91.38 336 ALA A CA 1
ATOM 2650 C C . ALA A 1 336 ? 33.747 -11.977 -11.727 1.00 91.38 336 ALA A C 1
ATOM 2652 O O . ALA A 1 336 ? 34.206 -12.773 -10.913 1.00 91.38 336 ALA A O 1
ATOM 2653 N N . GLY A 1 337 ? 34.026 -10.670 -11.667 1.00 89.56 337 GLY A N 1
ATOM 2654 C CA . GLY A 1 337 ? 34.922 -10.082 -10.667 1.00 89.56 337 GLY A CA 1
ATOM 2655 C C . GLY A 1 337 ? 34.344 -9.953 -9.250 1.00 89.56 337 GLY A C 1
ATOM 2656 O O . GLY A 1 337 ? 35.090 -9.585 -8.347 1.00 89.56 337 GLY A O 1
ATOM 2657 N N . ARG A 1 338 ? 33.043 -10.214 -9.034 1.00 91.81 338 ARG A N 1
ATOM 2658 C CA . ARG A 1 338 ? 32.383 -10.000 -7.729 1.00 91.81 338 ARG A CA 1
ATOM 2659 C C . ARG A 1 338 ? 32.591 -11.150 -6.741 1.00 91.81 338 ARG A C 1
ATOM 2661 O O . ARG A 1 338 ? 32.649 -10.913 -5.543 1.00 91.81 338 ARG A O 1
ATOM 2668 N N . GLY A 1 339 ? 32.698 -12.392 -7.222 1.00 91.31 339 GLY A N 1
ATOM 2669 C CA . GLY A 1 339 ? 32.822 -13.580 -6.360 1.00 91.31 339 GLY A CA 1
ATOM 2670 C C . GLY A 1 339 ? 31.546 -13.963 -5.592 1.00 91.31 339 GLY A C 1
ATOM 2671 O O . GLY A 1 339 ? 31.578 -14.880 -4.776 1.00 91.31 339 GLY A O 1
ATOM 2672 N N . HIS A 1 340 ? 30.422 -13.296 -5.859 1.00 93.69 340 HIS A N 1
ATOM 2673 C CA . HIS A 1 340 ? 29.107 -13.581 -5.285 1.00 93.69 340 HIS A CA 1
ATOM 2674 C C . HIS A 1 340 ? 28.001 -13.328 -6.321 1.00 93.69 340 HIS A C 1
ATOM 2676 O O . HIS A 1 340 ? 28.233 -12.662 -7.330 1.00 93.69 340 HIS A O 1
ATOM 2682 N N . LYS A 1 341 ? 26.796 -13.856 -6.069 1.00 93.25 341 LYS A N 1
ATOM 2683 C CA . LYS A 1 341 ? 25.620 -13.663 -6.937 1.00 93.25 341 LYS A CA 1
ATOM 2684 C C . LYS A 1 341 ? 25.007 -12.266 -6.797 1.00 93.25 341 LYS A C 1
ATOM 2686 O O . LYS A 1 341 ? 25.205 -11.600 -5.773 1.00 93.25 341 LYS A O 1
ATOM 2691 N N . SER A 1 342 ? 24.217 -11.872 -7.792 1.00 93.69 342 SER A N 1
ATOM 2692 C CA . SER A 1 342 ? 23.465 -10.614 -7.821 1.00 93.69 342 SER A CA 1
ATOM 2693 C C . SER A 1 342 ? 21.960 -10.852 -7.697 1.00 93.69 342 SER A C 1
ATOM 2695 O O . SER A 1 342 ? 21.438 -11.816 -8.243 1.00 93.69 342 SER A O 1
ATOM 2697 N N . TRP A 1 343 ? 21.252 -9.915 -7.063 1.00 94.69 343 TRP A N 1
ATOM 2698 C CA . TRP A 1 343 ? 19.787 -9.852 -6.975 1.00 94.69 343 TRP A CA 1
ATOM 2699 C C . TRP A 1 343 ? 19.098 -11.044 -6.280 1.00 94.69 343 TRP A C 1
ATOM 2701 O O . TRP A 1 343 ? 19.729 -12.013 -5.857 1.00 94.69 343 TRP A O 1
ATOM 2711 N N . TYR A 1 344 ? 17.780 -10.952 -6.102 1.00 95.19 344 TYR A N 1
ATOM 2712 C CA . TYR A 1 344 ? 16.965 -12.008 -5.497 1.00 95.19 344 TYR A CA 1
ATOM 2713 C C . TYR A 1 344 ? 17.010 -13.289 -6.341 1.00 95.19 344 TYR A C 1
ATOM 2715 O O . TYR A 1 344 ? 17.087 -13.230 -7.564 1.00 95.19 344 TYR A O 1
ATOM 2723 N N . GLN A 1 345 ? 16.990 -14.444 -5.675 1.00 94.88 345 GLN A N 1
ATOM 2724 C CA . GLN A 1 345 ? 17.176 -15.764 -6.288 1.00 94.88 345 GLN A CA 1
ATOM 2725 C C . GLN A 1 345 ? 15.923 -16.621 -6.096 1.00 94.88 345 GLN A C 1
ATOM 2727 O O . GLN A 1 345 ? 15.271 -16.509 -5.056 1.00 94.88 345 GLN A O 1
ATOM 2732 N N . GLY A 1 346 ? 15.627 -17.521 -7.037 1.00 95.12 346 GLY A N 1
ATOM 2733 C CA . GLY A 1 346 ? 14.533 -18.489 -6.905 1.00 95.12 346 GLY A CA 1
ATOM 2734 C C . GLY A 1 346 ? 13.139 -17.880 -7.056 1.00 95.12 346 GLY A C 1
ATOM 2735 O O . GLY A 1 346 ? 12.183 -18.402 -6.488 1.00 95.12 346 GLY A O 1
ATOM 2736 N N . LEU A 1 347 ? 13.022 -16.772 -7.792 1.00 97.25 347 LEU A N 1
ATOM 2737 C CA . LEU A 1 347 ? 11.727 -16.205 -8.162 1.00 97.25 347 LEU A CA 1
ATOM 2738 C C . LEU A 1 347 ? 11.010 -17.150 -9.137 1.00 97.25 347 LEU A C 1
ATOM 2740 O O . LEU A 1 347 ? 11.643 -17.805 -9.968 1.00 97.25 347 LEU A O 1
ATOM 2744 N N . ARG A 1 348 ? 9.686 -17.247 -9.034 1.00 97.69 348 ARG A N 1
ATOM 2745 C CA . ARG A 1 348 ? 8.876 -18.232 -9.763 1.00 97.69 348 ARG A CA 1
ATOM 2746 C C . ARG A 1 348 ? 7.956 -17.529 -10.745 1.00 97.69 348 ARG A C 1
ATOM 2748 O O . ARG A 1 348 ? 7.177 -16.678 -10.342 1.00 97.69 348 ARG A O 1
ATOM 2755 N N . TYR A 1 349 ? 8.031 -17.902 -12.020 1.00 97.50 349 TYR A N 1
ATOM 2756 C CA . TYR A 1 349 ? 7.251 -17.303 -13.110 1.00 97.50 349 TYR A CA 1
ATOM 2757 C C . TYR A 1 349 ? 6.467 -18.385 -13.848 1.00 97.50 349 TYR A C 1
ATOM 2759 O O . TYR A 1 349 ? 7.030 -19.439 -14.139 1.00 97.50 349 TYR A O 1
ATOM 2767 N N . ALA A 1 350 ? 5.206 -18.157 -14.184 1.00 95.50 350 ALA A N 1
ATOM 2768 C CA . ALA A 1 350 ? 4.387 -19.131 -14.900 1.00 95.50 350 ALA A CA 1
ATOM 2769 C C . ALA A 1 350 ? 3.572 -18.479 -16.017 1.00 95.50 350 ALA A C 1
ATOM 2771 O O . ALA A 1 350 ? 3.238 -17.298 -15.970 1.00 95.50 350 ALA A O 1
ATOM 2772 N N . ALA A 1 351 ? 3.293 -19.264 -17.057 1.00 91.56 351 ALA A N 1
ATOM 2773 C CA . ALA A 1 351 ? 2.565 -18.789 -18.219 1.00 91.56 351 ALA A CA 1
ATOM 2774 C C . ALA A 1 351 ? 1.096 -18.527 -17.879 1.00 91.56 351 ALA A C 1
ATOM 2776 O O . ALA A 1 351 ? 0.438 -19.344 -17.236 1.00 91.56 351 ALA A O 1
ATOM 2777 N N . ASN A 1 352 ? 0.566 -17.437 -18.421 1.00 84.31 352 ASN A N 1
ATOM 2778 C CA . ASN A 1 352 ? -0.865 -17.216 -18.497 1.00 84.31 352 ASN A CA 1
ATOM 2779 C C . ASN A 1 352 ? -1.374 -17.710 -19.858 1.00 84.31 352 ASN A C 1
ATOM 2781 O O . ASN A 1 352 ? -1.056 -17.144 -20.908 1.00 84.31 352 ASN A O 1
ATOM 2785 N N . ASN A 1 353 ? -2.217 -18.741 -19.843 1.00 83.75 353 ASN A N 1
ATOM 2786 C CA . ASN A 1 353 ? -2.712 -19.400 -21.054 1.00 83.75 353 ASN A CA 1
ATOM 2787 C C . ASN A 1 353 ? -3.827 -18.631 -21.794 1.00 83.75 353 ASN A C 1
ATOM 2789 O O . ASN A 1 353 ? -4.376 -19.146 -22.770 1.00 83.75 353 ASN A O 1
ATOM 2793 N N . ARG A 1 354 ? -4.173 -17.408 -21.368 1.00 84.19 354 ARG A N 1
ATOM 2794 C CA . ARG A 1 354 ? -5.240 -16.598 -21.983 1.00 84.19 354 ARG A CA 1
ATOM 2795 C C . ARG A 1 354 ? -4.877 -16.043 -23.363 1.00 84.19 354 ARG A C 1
ATOM 2797 O O . ARG A 1 354 ? -5.734 -16.017 -24.243 1.00 84.19 354 ARG A O 1
ATOM 2804 N N . CYS A 1 355 ? -3.623 -15.652 -23.579 1.00 89.12 355 CYS A N 1
ATOM 2805 C CA . CYS A 1 355 ? -3.195 -15.070 -24.853 1.00 89.12 355 CYS A CA 1
ATOM 2806 C C . CYS A 1 355 ? -3.080 -16.097 -25.978 1.00 89.12 355 CYS A C 1
ATOM 2808 O O . CYS A 1 355 ? -2.820 -17.278 -25.738 1.00 89.12 355 CYS A O 1
ATOM 2810 N N . ASN A 1 356 ? -3.193 -15.646 -27.226 1.00 92.06 356 ASN A N 1
ATOM 2811 C CA . ASN A 1 356 ? -2.900 -16.504 -28.373 1.00 92.06 356 ASN A CA 1
ATOM 2812 C C . ASN A 1 356 ? -1.411 -16.935 -28.400 1.00 92.06 356 ASN A C 1
ATOM 2814 O O . ASN A 1 356 ? -0.540 -16.123 -28.062 1.00 92.06 356 ASN A O 1
ATOM 2818 N N . PRO A 1 357 ? -1.102 -18.195 -28.782 1.00 93.12 357 PRO A N 1
ATOM 2819 C CA . PRO A 1 357 ? 0.271 -18.689 -28.893 1.00 93.12 357 PRO A CA 1
ATOM 2820 C C . PRO A 1 357 ? 1.078 -17.910 -29.931 1.00 93.12 357 PRO A C 1
ATOM 2822 O O . PRO A 1 357 ? 0.592 -17.672 -31.037 1.00 93.12 357 PRO A O 1
ATOM 2825 N N . ASP A 1 358 ? 2.338 -17.616 -29.625 1.00 91.38 358 ASP A N 1
ATOM 2826 C CA . ASP A 1 358 ? 3.339 -17.229 -30.620 1.00 91.38 358 ASP A CA 1
ATOM 2827 C C . ASP A 1 358 ? 4.508 -18.233 -30.577 1.00 91.38 358 ASP A C 1
ATOM 2829 O O . ASP A 1 358 ? 5.197 -18.327 -29.554 1.00 91.38 358 ASP A O 1
ATOM 2833 N N . PRO A 1 359 ? 4.778 -18.973 -31.673 1.00 94.06 359 PRO A N 1
ATOM 2834 C CA . PRO A 1 359 ? 5.884 -19.927 -31.746 1.00 94.06 359 PRO A CA 1
ATOM 2835 C C . PRO A 1 359 ? 7.253 -19.343 -31.376 1.00 94.06 359 PRO A C 1
ATOM 2837 O O . PRO A 1 359 ? 8.130 -20.084 -30.939 1.00 94.06 359 PRO A O 1
ATOM 2840 N N . LYS A 1 360 ? 7.449 -18.025 -31.516 1.00 93.56 360 LYS A N 1
ATOM 2841 C CA . LYS A 1 360 ? 8.698 -17.336 -31.146 1.00 93.56 360 LYS A CA 1
ATOM 2842 C C . LYS A 1 360 ? 8.957 -17.313 -29.644 1.00 93.56 360 LYS A C 1
ATOM 2844 O O . LYS A 1 360 ? 10.089 -17.068 -29.238 1.00 93.56 360 LYS A O 1
ATOM 2849 N N . PHE A 1 361 ? 7.926 -17.530 -28.831 1.00 93.75 361 PHE A N 1
ATOM 2850 C CA . PHE A 1 361 ? 8.020 -17.527 -27.373 1.00 93.75 361 PHE A CA 1
ATOM 2851 C C . PHE A 1 361 ? 7.961 -18.930 -26.763 1.00 93.75 361 PHE A C 1
ATOM 2853 O O . PHE A 1 361 ? 7.975 -19.051 -25.541 1.00 93.75 361 PHE A O 1
ATOM 2860 N N . VAL A 1 362 ? 7.904 -19.984 -27.584 1.00 96.19 362 VAL A N 1
ATOM 2861 C CA . VAL A 1 362 ? 7.926 -21.371 -27.106 1.00 96.19 362 VAL A CA 1
ATOM 2862 C C . VAL A 1 362 ? 9.315 -21.724 -26.581 1.00 96.19 362 VAL A C 1
ATOM 2864 O O . VAL A 1 362 ? 10.326 -21.514 -27.253 1.00 96.19 362 VAL A O 1
ATOM 2867 N N . GLN A 1 363 ? 9.355 -22.317 -25.393 1.00 96.06 363 GLN A N 1
ATOM 2868 C CA . GLN A 1 363 ? 10.579 -22.702 -24.705 1.00 96.06 363 GLN A CA 1
ATOM 2869 C C . GLN A 1 363 ? 10.533 -24.168 -24.256 1.00 96.06 363 GLN A C 1
ATOM 2871 O O . GLN A 1 363 ? 9.481 -24.688 -23.888 1.00 96.06 363 GLN A O 1
ATOM 2876 N N . LYS A 1 364 ? 11.694 -24.835 -24.272 1.00 95.56 364 LYS A N 1
ATOM 2877 C CA . LYS A 1 364 ? 11.875 -26.198 -23.749 1.00 95.56 364 LYS A CA 1
ATOM 2878 C C . LYS A 1 364 ? 12.639 -26.160 -22.434 1.00 95.56 364 LYS A C 1
ATOM 2880 O O . LYS A 1 364 ? 13.676 -25.500 -22.355 1.00 95.56 364 LYS A O 1
ATOM 2885 N N . TRP A 1 365 ? 12.154 -26.901 -21.443 1.00 96.56 365 TRP A N 1
ATOM 2886 C CA . TRP A 1 365 ? 12.742 -26.935 -20.105 1.00 96.56 365 TRP A CA 1
ATOM 2887 C C . TRP A 1 365 ? 14.196 -27.410 -20.109 1.00 96.56 365 TRP A C 1
ATOM 2889 O O . TRP A 1 365 ? 15.048 -26.739 -19.533 1.00 96.56 365 TRP A O 1
ATOM 2899 N N . GLU A 1 366 ? 14.509 -28.495 -20.822 1.00 95.44 366 GLU A N 1
ATOM 2900 C CA . GLU A 1 366 ? 15.842 -29.112 -20.817 1.00 95.44 366 GLU A CA 1
ATOM 2901 C C . GLU A 1 366 ? 16.925 -28.124 -21.262 1.00 95.44 366 GLU A C 1
ATOM 2903 O O . GLU A 1 366 ? 18.012 -28.084 -20.691 1.00 95.44 366 GLU A O 1
ATOM 2908 N N . SER A 1 367 ? 16.614 -27.299 -22.266 1.00 94.06 367 SER A N 1
ATOM 2909 C CA . SER A 1 367 ? 17.544 -26.309 -22.815 1.00 94.06 367 SER A CA 1
ATOM 2910 C C . SER A 1 367 ? 17.912 -25.248 -21.777 1.00 94.06 367 SER A C 1
ATOM 2912 O O . SER A 1 367 ? 19.090 -24.956 -21.576 1.00 94.06 367 SER A O 1
ATOM 2914 N N . VAL A 1 368 ? 16.908 -24.706 -21.083 1.00 96.12 368 VAL A N 1
ATOM 2915 C CA . VAL A 1 368 ? 17.095 -23.656 -20.071 1.00 96.12 368 VAL A CA 1
ATOM 2916 C C . VAL A 1 368 ? 17.759 -24.222 -18.822 1.00 96.12 368 VAL A C 1
ATOM 2918 O O . VAL A 1 368 ? 18.699 -23.631 -18.297 1.00 96.12 368 VAL A O 1
ATOM 2921 N N . TYR A 1 369 ? 17.315 -25.397 -18.373 1.00 95.19 369 TYR A N 1
ATOM 2922 C CA . TYR A 1 369 ? 17.854 -26.072 -17.197 1.00 95.19 369 TYR A CA 1
ATOM 2923 C C . TYR A 1 369 ? 19.354 -26.365 -17.339 1.00 95.19 369 TYR A C 1
ATOM 2925 O O . TYR A 1 369 ? 20.137 -26.053 -16.442 1.00 95.19 369 TYR A O 1
ATOM 2933 N N . LEU A 1 370 ? 19.783 -26.893 -18.493 1.00 91.38 370 LEU A N 1
ATOM 2934 C CA . LEU A 1 370 ? 21.203 -27.134 -18.775 1.00 91.38 370 LEU A CA 1
ATOM 2935 C C . LEU A 1 370 ? 22.023 -25.836 -18.820 1.00 91.38 370 LEU A C 1
ATOM 2937 O O . LEU A 1 370 ? 23.208 -25.839 -18.484 1.00 91.38 370 LEU A O 1
ATOM 2941 N N . ALA A 1 371 ? 21.405 -24.727 -19.225 1.00 89.31 371 ALA A N 1
ATOM 2942 C CA . ALA A 1 371 ? 22.073 -23.443 -19.372 1.00 89.31 371 ALA A CA 1
ATOM 2943 C C . ALA A 1 371 ? 22.180 -22.630 -18.068 1.00 89.31 371 ALA A C 1
ATOM 2945 O O . ALA A 1 371 ? 23.046 -21.758 -17.995 1.00 89.31 371 ALA A O 1
ATOM 2946 N N . GLN A 1 372 ? 21.380 -22.922 -17.034 1.00 85.88 372 GLN A N 1
ATOM 2947 C CA . GLN A 1 372 ? 21.311 -22.129 -15.794 1.00 85.88 372 GLN A CA 1
ATOM 2948 C C . GLN A 1 372 ? 22.657 -22.013 -15.049 1.00 85.88 372 GLN A C 1
ATOM 2950 O O . GLN A 1 372 ? 22.923 -21.008 -14.396 1.00 85.88 372 GLN A O 1
ATOM 2955 N N . ASN A 1 373 ? 23.536 -23.011 -15.196 1.00 83.94 373 ASN A N 1
ATOM 2956 C CA . ASN A 1 373 ? 24.895 -23.017 -14.632 1.00 83.94 373 ASN A CA 1
ATOM 2957 C C . ASN A 1 373 ? 25.998 -22.839 -15.693 1.00 83.94 373 ASN A C 1
ATOM 2959 O O . ASN A 1 373 ? 27.176 -23.071 -15.418 1.00 83.94 373 ASN A O 1
ATOM 2963 N N . SER A 1 374 ? 25.626 -22.469 -16.918 1.00 87.94 37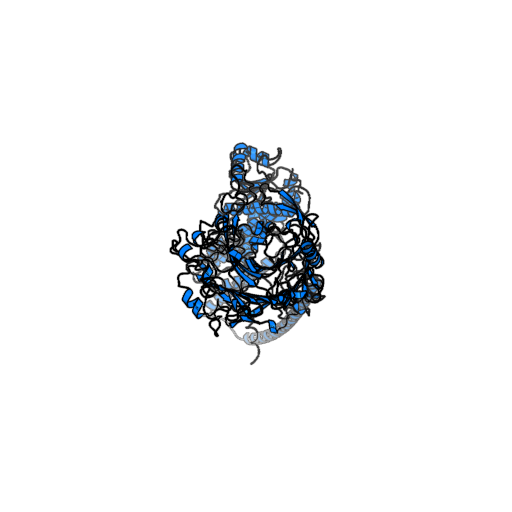4 SER A N 1
ATOM 2964 C CA . SER A 1 374 ? 26.560 -22.252 -18.023 1.00 87.94 374 SER A CA 1
ATOM 2965 C C . SER A 1 374 ? 27.033 -20.798 -18.093 1.00 87.94 374 SER A C 1
ATOM 2967 O O . SER A 1 374 ? 26.463 -19.898 -17.478 1.00 87.94 374 SER A O 1
ATOM 2969 N N . THR A 1 375 ? 28.090 -20.546 -18.865 1.00 91.56 375 THR A N 1
ATOM 2970 C CA . THR A 1 375 ? 28.537 -19.180 -19.151 1.00 91.56 375 THR A CA 1
ATOM 2971 C C . THR A 1 375 ? 27.605 -18.516 -20.165 1.00 91.56 375 THR A C 1
ATOM 2973 O O . THR A 1 375 ? 27.531 -18.934 -21.322 1.00 91.56 375 THR A O 1
ATOM 2976 N N . ILE A 1 376 ? 26.943 -17.434 -19.755 1.00 93.75 376 ILE A N 1
ATOM 2977 C CA . ILE A 1 376 ? 26.125 -16.593 -20.630 1.00 93.75 376 ILE A CA 1
ATOM 2978 C C . ILE A 1 376 ? 26.997 -15.463 -21.176 1.00 93.75 376 ILE A C 1
ATOM 2980 O O . ILE A 1 376 ? 27.464 -14.606 -20.426 1.00 93.75 376 ILE A O 1
ATOM 2984 N N . ILE A 1 377 ? 27.247 -15.489 -22.485 1.00 91.69 377 ILE A N 1
ATOM 2985 C CA . ILE A 1 377 ? 28.158 -14.548 -23.157 1.00 91.69 377 ILE A CA 1
ATOM 2986 C C . ILE A 1 377 ? 27.419 -13.287 -23.615 1.00 91.69 377 ILE A C 1
ATOM 2988 O O . ILE A 1 377 ? 27.924 -12.181 -23.427 1.00 91.69 377 ILE A O 1
ATOM 2992 N N . ASP A 1 378 ? 26.235 -13.445 -24.210 1.00 92.12 378 ASP A N 1
ATOM 2993 C CA . ASP A 1 378 ? 25.452 -12.311 -24.700 1.00 92.12 378 ASP A CA 1
ATOM 2994 C C . ASP A 1 378 ? 24.809 -11.548 -23.530 1.00 92.12 378 ASP A C 1
ATOM 2996 O O . ASP A 1 378 ? 24.391 -12.135 -22.534 1.00 92.12 378 ASP A O 1
ATOM 3000 N N . ASN A 1 379 ? 24.749 -10.224 -23.651 1.00 91.00 379 ASN A N 1
ATOM 3001 C CA . ASN A 1 379 ? 24.074 -9.338 -22.704 1.00 91.00 379 ASN A CA 1
ATOM 3002 C C . ASN A 1 379 ? 22.550 -9.295 -22.918 1.00 91.00 379 ASN A C 1
ATOM 3004 O O . ASN A 1 379 ? 21.820 -8.720 -22.108 1.00 91.00 379 ASN A O 1
ATOM 3008 N N . GLN A 1 380 ? 22.076 -9.850 -24.033 1.00 91.94 380 GLN A N 1
ATOM 3009 C CA . GLN A 1 380 ? 20.663 -9.902 -24.392 1.00 91.94 380 GLN A CA 1
ATOM 3010 C C . GLN A 1 380 ? 20.002 -11.196 -23.924 1.00 91.94 380 GLN A C 1
ATOM 3012 O O . GLN A 1 380 ? 20.658 -12.194 -23.625 1.00 91.94 380 GLN A O 1
ATOM 3017 N N . PHE A 1 381 ? 18.673 -11.174 -23.873 1.00 93.19 381 PHE A N 1
ATOM 3018 C CA . PHE A 1 381 ? 17.888 -12.360 -23.569 1.00 93.19 381 PHE A CA 1
ATOM 3019 C C . PHE A 1 381 ? 18.029 -13.435 -24.659 1.00 93.19 381 PHE A C 1
ATOM 3021 O O . PHE A 1 381 ? 17.748 -13.185 -25.830 1.00 93.19 381 PHE A O 1
ATOM 3028 N N . ASP A 1 382 ? 18.392 -14.650 -24.245 1.00 92.94 382 ASP A N 1
ATOM 3029 C CA . ASP A 1 382 ? 18.413 -15.848 -25.085 1.00 92.94 382 ASP A CA 1
ATOM 3030 C C . ASP A 1 382 ? 17.345 -16.835 -24.597 1.00 92.94 382 ASP A C 1
ATOM 3032 O O . ASP A 1 382 ? 17.463 -17.420 -23.516 1.00 92.94 382 ASP A O 1
ATOM 3036 N N . ILE A 1 383 ? 16.316 -17.043 -25.421 1.00 93.94 383 ILE A N 1
ATOM 3037 C CA . ILE A 1 383 ? 15.185 -17.926 -25.113 1.00 93.94 383 ILE A CA 1
ATOM 3038 C C . ILE A 1 383 ? 15.583 -19.389 -24.921 1.00 93.94 383 ILE A C 1
ATOM 3040 O O . ILE A 1 383 ? 14.850 -20.148 -24.297 1.00 93.94 383 ILE A O 1
ATOM 3044 N N . LEU A 1 384 ? 16.734 -19.822 -25.424 1.00 93.50 384 LEU A N 1
ATOM 3045 C CA . LEU A 1 384 ? 17.187 -21.197 -25.236 1.00 93.50 384 LEU A CA 1
ATOM 3046 C C . LEU A 1 384 ? 17.928 -21.385 -23.912 1.00 93.50 384 LEU A C 1
ATOM 3048 O O . LEU A 1 384 ? 18.086 -22.524 -23.477 1.00 93.50 384 LEU A O 1
ATOM 3052 N N . LYS A 1 385 ? 18.390 -20.300 -23.282 1.00 94.62 385 LYS A N 1
ATOM 3053 C CA . LYS A 1 385 ? 19.303 -20.360 -22.133 1.00 94.62 385 LYS A CA 1
ATOM 3054 C C . LYS A 1 385 ? 18.762 -19.730 -20.857 1.00 94.62 385 LYS A C 1
ATOM 3056 O O . LYS A 1 385 ? 19.202 -20.098 -19.775 1.00 94.62 385 LYS A O 1
ATOM 3061 N N . ILE A 1 386 ? 17.847 -18.775 -20.969 1.00 95.94 386 ILE A N 1
ATOM 3062 C CA . ILE A 1 386 ? 17.323 -18.001 -19.841 1.00 95.94 386 ILE A CA 1
ATOM 3063 C C . ILE A 1 386 ? 15.822 -18.255 -19.743 1.00 95.94 386 ILE A C 1
ATOM 3065 O O . ILE A 1 386 ? 15.142 -18.314 -20.765 1.00 95.94 386 ILE A O 1
ATOM 3069 N N . SER A 1 387 ? 15.298 -18.382 -18.520 1.00 96.69 387 SER A N 1
ATOM 3070 C CA . SER A 1 387 ? 13.857 -18.483 -18.247 1.00 96.69 387 SER A CA 1
ATOM 3071 C C . SER A 1 387 ? 13.054 -17.471 -19.063 1.00 96.69 387 SER A C 1
ATOM 3073 O O . SER A 1 387 ? 13.474 -16.323 -19.244 1.00 96.69 387 SER A O 1
ATOM 3075 N N . SER A 1 388 ? 11.858 -17.857 -19.503 1.00 95.88 388 SER A N 1
ATOM 3076 C CA . SER A 1 388 ? 10.926 -16.935 -20.158 1.00 95.88 388 SER A CA 1
ATOM 3077 C C . SER A 1 388 ? 10.618 -15.714 -19.288 1.00 95.88 388 SER A C 1
ATOM 3079 O O . SER A 1 388 ? 10.373 -14.641 -19.838 1.00 95.88 388 SER A O 1
ATOM 3081 N N . GLY A 1 389 ? 10.781 -15.829 -17.965 1.00 95.44 389 GLY A N 1
ATOM 3082 C CA . GLY A 1 389 ? 10.700 -14.723 -17.013 1.00 95.44 389 GLY A CA 1
ATOM 3083 C C . GLY A 1 389 ? 11.825 -13.691 -17.111 1.00 95.44 389 GLY A C 1
ATOM 3084 O O . GLY A 1 389 ? 11.840 -12.742 -16.337 1.00 95.44 389 GLY A O 1
ATOM 3085 N N . ARG A 1 390 ? 12.767 -13.835 -18.054 1.00 95.38 390 ARG A N 1
ATOM 3086 C CA . ARG A 1 390 ? 13.940 -12.952 -18.216 1.00 95.38 390 ARG A CA 1
ATOM 3087 C C . ARG A 1 390 ? 14.792 -12.881 -16.944 1.00 95.38 390 ARG A C 1
ATOM 3089 O O . ARG A 1 390 ? 15.350 -11.840 -16.613 1.00 95.38 390 ARG A O 1
ATOM 3096 N N . ASP A 1 391 ? 14.878 -14.006 -16.245 1.00 95.06 391 ASP A N 1
ATOM 3097 C CA . ASP A 1 391 ? 15.634 -14.176 -15.010 1.00 95.06 391 ASP A CA 1
ATOM 3098 C C . ASP A 1 391 ? 16.460 -15.466 -15.102 1.00 95.06 391 ASP A C 1
ATOM 3100 O O . ASP A 1 391 ? 15.916 -16.560 -15.252 1.00 95.06 391 ASP A O 1
ATOM 3104 N N . LEU A 1 392 ? 17.786 -15.338 -15.041 1.00 94.25 392 LEU A N 1
ATOM 3105 C CA . LEU A 1 392 ? 18.696 -16.486 -15.055 1.00 94.25 392 LEU A CA 1
ATOM 3106 C C . LEU A 1 392 ? 18.522 -17.357 -13.798 1.00 94.25 392 LEU A C 1
ATOM 3108 O O . LEU A 1 392 ? 18.715 -18.570 -13.849 1.00 94.25 392 LEU A O 1
ATOM 3112 N N . HIS A 1 393 ? 18.123 -16.757 -12.678 1.00 93.56 393 HIS A N 1
ATOM 3113 C CA . HIS A 1 393 ? 18.010 -17.414 -11.375 1.00 93.56 393 HIS A CA 1
ATOM 3114 C C . HIS A 1 393 ? 16.573 -17.761 -10.996 1.00 93.56 393 HIS A C 1
ATOM 3116 O O . HIS A 1 393 ? 16.305 -18.046 -9.825 1.00 93.56 393 HIS A O 1
ATOM 3122 N N . ALA A 1 394 ? 15.665 -17.763 -11.975 1.00 96.12 394 ALA A N 1
ATOM 3123 C CA . ALA A 1 394 ? 14.313 -18.251 -11.777 1.00 96.12 394 ALA A CA 1
ATOM 3124 C C . ALA A 1 394 ? 14.331 -19.709 -11.288 1.00 96.12 394 ALA A C 1
ATOM 3126 O O . ALA A 1 394 ? 15.165 -20.518 -11.710 1.00 96.12 394 ALA A O 1
ATOM 3127 N N . ASP A 1 395 ? 13.393 -20.052 -10.413 1.00 96.06 395 ASP A N 1
ATOM 3128 C CA . ASP A 1 395 ? 13.122 -21.445 -10.065 1.00 96.06 395 ASP A CA 1
ATOM 3129 C C . ASP A 1 395 ? 12.582 -22.166 -11.315 1.00 96.06 395 ASP A C 1
ATOM 3131 O O . ASP A 1 395 ? 11.701 -21.646 -12.003 1.00 96.06 395 ASP A O 1
ATOM 3135 N N . LEU A 1 396 ? 13.144 -23.339 -11.621 1.00 96.88 396 LEU A N 1
ATOM 3136 C CA . LEU A 1 396 ? 12.761 -24.198 -12.750 1.00 96.88 396 LEU A CA 1
ATOM 3137 C C . LEU A 1 396 ? 12.168 -25.536 -12.289 1.00 96.88 396 LEU A C 1
ATOM 3139 O O . LEU A 1 396 ? 12.102 -26.483 -13.073 1.00 96.88 396 LEU A O 1
ATOM 3143 N N . GLY A 1 397 ? 11.801 -25.652 -11.011 1.00 96.25 397 GLY A N 1
ATOM 3144 C CA . GLY A 1 397 ? 11.128 -26.815 -10.449 1.00 96.25 397 GLY A CA 1
ATOM 3145 C C . GLY A 1 397 ? 9.692 -26.963 -10.954 1.00 96.25 397 GLY A C 1
ATOM 3146 O O . GLY A 1 397 ? 9.133 -26.072 -11.595 1.00 96.25 397 GLY A O 1
ATOM 3147 N N . LEU A 1 398 ? 9.084 -28.111 -10.653 1.00 96.69 398 LEU A N 1
ATOM 3148 C CA . LEU A 1 398 ? 7.682 -28.371 -10.980 1.00 96.69 398 LEU A CA 1
ATOM 3149 C C . LEU A 1 398 ? 6.752 -27.395 -10.254 1.00 96.69 398 LEU A C 1
ATOM 3151 O O . LEU A 1 398 ? 6.920 -27.141 -9.056 1.00 96.69 398 LEU A O 1
ATOM 3155 N N . ILE A 1 399 ? 5.732 -26.910 -10.962 1.00 94.19 399 ILE A N 1
ATOM 3156 C CA . ILE A 1 399 ? 4.677 -26.090 -10.365 1.00 94.19 399 ILE A CA 1
ATOM 3157 C C . ILE A 1 399 ? 3.957 -26.937 -9.311 1.00 94.19 399 ILE A C 1
ATOM 3159 O O . ILE A 1 399 ? 3.430 -28.010 -9.599 1.00 94.19 399 ILE A O 1
ATOM 3163 N N . ASP A 1 400 ? 4.009 -26.480 -8.059 1.00 90.19 400 ASP A N 1
ATOM 3164 C CA . ASP A 1 400 ? 3.416 -27.146 -6.890 1.00 90.19 400 ASP A CA 1
ATOM 3165 C C . ASP A 1 400 ? 3.866 -28.607 -6.684 1.00 90.19 400 ASP A C 1
ATOM 3167 O O . ASP A 1 400 ? 3.168 -29.403 -6.052 1.00 90.19 400 ASP A O 1
ATOM 3171 N N . GLY A 1 401 ? 5.039 -28.973 -7.223 1.00 90.56 401 GLY A N 1
ATOM 3172 C CA . GLY A 1 401 ? 5.590 -30.329 -7.147 1.00 90.56 401 GLY A CA 1
ATOM 3173 C C . GLY A 1 401 ? 4.779 -31.383 -7.910 1.00 90.56 401 GLY A C 1
ATOM 3174 O O . GLY A 1 401 ? 4.921 -32.575 -7.633 1.00 90.56 401 GLY A O 1
ATOM 3175 N N . LYS A 1 402 ? 3.899 -30.968 -8.830 1.00 88.88 402 LYS A N 1
ATOM 3176 C CA . LYS A 1 402 ? 2.934 -31.835 -9.519 1.00 88.88 402 LYS A CA 1
ATOM 3177 C C . LYS A 1 402 ? 2.944 -31.592 -11.030 1.00 88.88 402 LYS A C 1
ATOM 3179 O O . LYS A 1 402 ? 3.279 -30.516 -11.508 1.00 88.88 402 LYS A O 1
ATOM 3184 N N . GLY A 1 403 ? 2.489 -32.596 -11.781 1.00 91.75 403 GLY A N 1
ATOM 3185 C CA . GLY A 1 403 ? 2.300 -32.486 -13.230 1.00 91.75 403 GLY A CA 1
ATOM 3186 C C . GLY A 1 403 ? 3.608 -32.322 -14.022 1.00 91.75 403 GLY A C 1
ATOM 3187 O O . GLY A 1 403 ? 4.683 -32.574 -13.485 1.00 91.75 403 GLY A O 1
ATOM 3188 N N . PRO A 1 404 ? 3.521 -31.961 -15.318 1.00 94.06 404 PRO A N 1
ATOM 3189 C CA . PRO A 1 404 ? 4.685 -31.823 -16.198 1.00 94.06 404 PRO A CA 1
ATOM 3190 C C . PRO A 1 404 ? 5.201 -30.380 -16.333 1.00 94.06 404 PRO A C 1
ATOM 3192 O O . PRO A 1 404 ? 6.227 -30.150 -16.973 1.00 94.06 404 PRO A O 1
ATOM 3195 N N . LEU A 1 405 ? 4.467 -29.395 -15.805 1.00 95.19 405 LEU A N 1
ATOM 3196 C CA . LEU A 1 405 ? 4.774 -27.982 -16.001 1.00 95.19 405 LEU A CA 1
ATOM 3197 C C . LEU A 1 405 ? 5.795 -27.507 -14.969 1.00 95.19 405 LEU A C 1
ATOM 3199 O O . LEU A 1 405 ? 5.672 -27.774 -13.775 1.00 95.19 405 LEU A O 1
ATOM 3203 N N . HIS A 1 406 ? 6.780 -26.761 -15.454 1.00 96.88 406 HIS A N 1
ATOM 3204 C CA . HIS A 1 406 ? 7.848 -26.185 -14.649 1.00 96.88 406 HIS A CA 1
ATOM 3205 C C . HIS A 1 406 ? 7.691 -24.669 -14.573 1.00 96.88 406 HIS A C 1
ATOM 3207 O O . HIS A 1 406 ? 7.255 -24.037 -15.542 1.00 96.88 406 HIS A O 1
ATOM 3213 N N . TRP A 1 407 ? 8.094 -24.092 -13.446 1.00 97.50 407 TRP A N 1
ATOM 3214 C CA . TRP A 1 407 ? 8.298 -22.654 -13.331 1.00 97.50 407 TRP A CA 1
ATOM 3215 C C . TRP A 1 407 ? 9.347 -22.177 -14.354 1.00 97.50 407 TRP A C 1
ATOM 3217 O O . TRP A 1 407 ? 10.219 -22.927 -14.789 1.00 97.50 407 TRP A O 1
ATOM 3227 N N . GLY A 1 408 ? 9.226 -20.928 -14.793 1.00 96.69 408 GLY A N 1
ATOM 3228 C CA . GLY A 1 408 ? 10.144 -20.258 -15.712 1.00 96.69 408 GLY A CA 1
ATOM 3229 C C . GLY A 1 408 ? 10.027 -20.647 -17.190 1.00 96.69 408 GLY A C 1
ATOM 3230 O O . GLY A 1 408 ? 10.697 -20.030 -18.016 1.00 96.69 408 GLY A O 1
ATOM 3231 N N . ILE A 1 409 ? 9.181 -21.617 -17.557 1.00 97.38 409 ILE A N 1
ATOM 3232 C CA . ILE A 1 409 ? 9.113 -22.152 -18.927 1.00 97.38 409 ILE A CA 1
ATOM 3233 C C . ILE A 1 409 ? 7.784 -21.818 -19.614 1.00 97.38 409 ILE A C 1
ATOM 3235 O O . ILE A 1 409 ? 6.708 -22.163 -19.128 1.00 97.38 409 ILE A O 1
ATOM 3239 N N . ASN A 1 410 ? 7.858 -21.205 -20.798 1.00 96.06 410 ASN A N 1
ATOM 3240 C CA . ASN A 1 410 ? 6.698 -20.929 -21.647 1.00 96.06 410 ASN A CA 1
ATOM 3241 C C . ASN A 1 410 ? 6.512 -22.018 -22.719 1.00 96.06 410 ASN A C 1
ATOM 3243 O O . ASN A 1 410 ? 6.955 -21.872 -23.857 1.00 96.06 410 ASN A O 1
ATOM 3247 N N . TYR A 1 411 ? 5.859 -23.126 -22.366 1.00 95.56 411 TYR A N 1
ATOM 3248 C CA . TYR A 1 411 ? 5.694 -24.282 -23.266 1.00 95.56 411 TYR A CA 1
ATOM 3249 C C . TYR A 1 411 ? 4.854 -23.995 -24.517 1.00 95.56 411 TYR A C 1
ATOM 3251 O O . TYR A 1 411 ? 5.043 -24.634 -25.548 1.00 95.56 411 TYR A O 1
ATOM 3259 N N . GLU A 1 412 ? 3.928 -23.042 -24.432 1.00 94.94 412 GLU A N 1
ATOM 3260 C CA . GLU A 1 412 ? 2.957 -22.752 -25.492 1.00 94.94 412 GLU A CA 1
ATOM 3261 C C . GLU A 1 412 ? 3.172 -21.383 -26.155 1.00 94.94 412 GLU A C 1
ATOM 3263 O O . GLU A 1 412 ? 2.389 -20.988 -27.014 1.00 94.94 412 GLU A O 1
ATOM 3268 N N . GLY A 1 413 ? 4.201 -20.623 -25.772 1.00 94.00 413 GLY A N 1
ATOM 3269 C CA . GLY A 1 413 ? 4.432 -19.282 -26.319 1.00 94.00 413 GLY A CA 1
ATOM 3270 C C . GLY A 1 413 ? 3.311 -18.283 -25.999 1.00 94.00 413 GLY A C 1
ATOM 3271 O O . GLY A 1 413 ? 3.016 -17.382 -26.788 1.00 94.00 413 GLY A O 1
ATOM 3272 N N . ARG A 1 414 ? 2.659 -18.455 -24.846 1.00 92.50 414 ARG A N 1
ATOM 3273 C CA . ARG A 1 414 ? 1.546 -17.625 -24.357 1.00 92.50 414 ARG A CA 1
ATOM 3274 C C . ARG A 1 414 ? 2.067 -16.339 -23.708 1.00 92.50 414 ARG A C 1
ATOM 3276 O O . ARG A 1 414 ? 3.270 -16.067 -23.752 1.00 92.50 414 ARG A O 1
ATOM 3283 N N . CYS A 1 415 ? 1.180 -15.533 -23.124 1.00 91.00 415 CYS A N 1
ATOM 3284 C CA . CYS A 1 415 ? 1.613 -14.410 -22.294 1.00 91.00 415 CYS A CA 1
ATOM 3285 C C . CYS A 1 415 ? 2.355 -14.937 -21.071 1.00 91.00 415 CYS A C 1
ATOM 3287 O O . CYS A 1 415 ? 1.955 -15.932 -20.465 1.00 91.00 415 CYS A O 1
ATOM 3289 N N . PHE A 1 416 ? 3.473 -14.297 -20.753 1.00 93.81 416 PHE A N 1
ATOM 3290 C CA . PHE A 1 416 ? 4.383 -14.780 -19.731 1.00 93.81 416 PHE A CA 1
ATOM 3291 C C . PHE A 1 416 ? 4.923 -13.589 -18.933 1.00 93.81 416 PHE A C 1
ATOM 3293 O O . PHE A 1 416 ? 5.382 -12.630 -19.556 1.00 93.81 416 PHE A O 1
ATOM 3300 N N . PRO A 1 417 ? 4.874 -13.628 -17.592 1.00 94.31 417 PRO A N 1
ATOM 3301 C CA . PRO A 1 417 ? 5.413 -12.577 -16.745 1.00 94.31 417 PRO A CA 1
ATOM 3302 C C . PRO A 1 417 ? 6.923 -12.509 -16.891 1.00 94.31 417 PRO A C 1
ATOM 3304 O O . PRO A 1 417 ? 7.607 -13.525 -16.786 1.00 94.31 417 PRO A O 1
ATOM 3307 N N . ILE A 1 418 ? 7.451 -11.307 -17.071 1.00 93.81 418 ILE A N 1
ATOM 3308 C CA . ILE A 1 418 ? 8.882 -11.034 -17.122 1.00 93.81 418 ILE A CA 1
ATOM 3309 C C . ILE A 1 418 ? 9.311 -10.236 -15.895 1.00 93.81 418 ILE A C 1
ATOM 3311 O O . ILE A 1 418 ? 8.579 -9.376 -15.412 1.00 93.81 418 ILE A O 1
ATOM 3315 N N . SER A 1 419 ? 10.517 -10.490 -15.396 1.00 94.50 419 SER A N 1
ATOM 3316 C CA . SER A 1 419 ? 11.140 -9.711 -14.327 1.00 94.50 419 SER A CA 1
ATOM 3317 C C . SER A 1 419 ? 11.164 -8.229 -14.703 1.00 94.50 419 SER A C 1
ATOM 3319 O O . SER A 1 419 ? 11.735 -7.845 -15.735 1.00 94.50 419 SER A O 1
ATOM 3321 N N . ASN A 1 420 ? 10.532 -7.391 -13.881 1.00 90.06 420 ASN A N 1
ATOM 3322 C CA . ASN A 1 420 ? 10.360 -5.974 -14.178 1.00 90.06 420 ASN A CA 1
ATOM 3323 C C . ASN A 1 420 ? 11.728 -5.270 -14.302 1.00 90.06 420 ASN A C 1
ATOM 3325 O O . ASN A 1 420 ? 12.751 -5.672 -13.739 1.00 90.06 420 ASN A O 1
ATOM 3329 N N . GLY A 1 421 ? 11.775 -4.217 -15.112 1.00 85.81 421 GLY A N 1
ATOM 3330 C CA . GLY A 1 421 ? 12.920 -3.321 -15.188 1.00 85.81 421 GLY A CA 1
ATOM 3331 C C . GLY A 1 421 ? 13.102 -2.481 -13.922 1.00 85.81 421 GLY A C 1
ATOM 3332 O O . GLY A 1 421 ? 14.246 -2.244 -13.527 1.00 85.81 421 GLY A O 1
ATOM 3333 N N . TYR A 1 422 ? 12.006 -2.070 -13.282 1.00 88.50 422 TYR A N 1
ATOM 3334 C CA . TYR A 1 422 ? 12.020 -1.308 -12.039 1.00 88.50 422 TYR A CA 1
ATOM 3335 C C . TYR A 1 422 ? 12.413 -2.202 -10.863 1.00 88.50 422 TYR A C 1
ATOM 3337 O O . TYR A 1 422 ? 11.769 -3.211 -10.603 1.00 88.50 422 TYR A O 1
ATOM 3345 N N . ILE A 1 423 ? 13.474 -1.823 -10.151 1.00 91.25 423 ILE A N 1
ATOM 3346 C CA . ILE A 1 423 ? 14.006 -2.585 -9.010 1.00 91.25 423 ILE A CA 1
ATOM 3347 C C . ILE A 1 423 ? 13.983 -1.774 -7.712 1.00 91.25 423 ILE A C 1
ATOM 3349 O O . ILE A 1 423 ? 14.764 -2.047 -6.805 1.00 91.25 423 ILE A O 1
ATOM 3353 N N . GLY A 1 424 ? 13.120 -0.761 -7.621 1.00 92.06 424 GLY A N 1
ATOM 3354 C CA . GLY A 1 424 ? 13.035 0.163 -6.490 1.00 92.06 424 GLY A CA 1
ATOM 3355 C C . GLY A 1 424 ? 13.849 1.447 -6.678 1.00 92.06 424 GLY A C 1
ATOM 3356 O O . GLY A 1 424 ? 14.492 1.663 -7.709 1.00 92.06 424 GLY A O 1
ATOM 3357 N N . GLY A 1 425 ? 13.816 2.312 -5.664 1.00 92.44 425 GLY A N 1
ATOM 3358 C CA . GLY A 1 425 ? 14.432 3.639 -5.675 1.00 92.44 425 GLY A CA 1
ATOM 3359 C C . GLY A 1 425 ? 15.252 3.936 -4.421 1.00 92.44 425 GLY A C 1
ATOM 3360 O O . GLY A 1 425 ? 15.166 3.232 -3.416 1.00 92.44 425 GLY A O 1
ATOM 3361 N N . PHE A 1 426 ? 16.066 4.986 -4.487 1.00 94.44 426 PHE A N 1
ATOM 3362 C CA . PHE A 1 426 ? 16.770 5.516 -3.324 1.00 94.44 426 PHE A CA 1
ATOM 3363 C C . PHE A 1 426 ? 15.949 6.671 -2.741 1.00 94.44 426 PHE A C 1
ATOM 3365 O O . PHE A 1 426 ? 15.752 7.691 -3.399 1.00 94.44 426 PHE A O 1
ATOM 3372 N N . LEU A 1 427 ? 15.413 6.476 -1.537 1.00 93.88 427 LEU A N 1
ATOM 3373 C CA . LEU A 1 427 ? 14.499 7.402 -0.877 1.00 93.88 427 LEU A CA 1
ATOM 3374 C C . LEU A 1 427 ? 15.278 8.330 0.047 1.00 93.88 427 LEU A C 1
ATOM 3376 O O . LEU A 1 427 ? 16.070 7.858 0.863 1.00 93.88 427 LEU A O 1
ATOM 3380 N N . CYS A 1 428 ? 15.019 9.632 -0.057 1.00 92.88 428 CYS A N 1
ATOM 3381 C CA . CYS A 1 428 ? 15.714 10.661 0.707 1.00 92.88 428 CYS A CA 1
ATOM 3382 C C . CYS A 1 428 ? 14.759 11.709 1.265 1.00 92.88 428 CYS A C 1
ATOM 3384 O O . CYS A 1 428 ? 13.762 12.044 0.628 1.00 92.88 428 CYS A O 1
ATOM 3386 N N . ASP A 1 429 ? 15.121 12.275 2.413 1.00 92.94 429 ASP A N 1
ATOM 3387 C CA . ASP A 1 429 ? 14.590 13.560 2.860 1.00 92.94 429 ASP A CA 1
ATOM 3388 C C . ASP A 1 429 ? 15.071 14.716 1.931 1.00 92.94 429 ASP A C 1
ATOM 3390 O O . ASP A 1 429 ? 16.094 14.562 1.254 1.00 92.94 429 ASP A O 1
ATOM 3394 N N . PRO A 1 430 ? 14.393 15.885 1.876 1.00 89.88 430 PRO A N 1
ATOM 3395 C CA . PRO A 1 430 ? 14.719 16.949 0.918 1.00 89.88 430 PRO A CA 1
ATOM 3396 C C . PRO A 1 430 ? 15.980 17.741 1.299 1.00 89.88 430 PRO A C 1
ATOM 3398 O O . PRO A 1 430 ? 16.470 18.557 0.516 1.00 89.88 430 PRO A O 1
ATOM 3401 N N . ASP A 1 431 ? 16.501 17.533 2.508 1.00 92.06 431 ASP A N 1
ATOM 3402 C CA . ASP A 1 431 ? 17.729 18.141 3.011 1.00 92.06 431 ASP A CA 1
ATOM 3403 C C . ASP A 1 431 ? 18.942 17.203 2.839 1.00 92.06 431 ASP A C 1
ATOM 3405 O O . ASP A 1 431 ? 20.074 17.578 3.172 1.00 92.06 431 ASP A O 1
ATOM 3409 N N . ASN A 1 432 ? 18.741 16.000 2.289 1.00 93.12 432 ASN A N 1
ATOM 3410 C CA . ASN A 1 432 ? 19.785 14.997 2.166 1.00 93.12 432 ASN A CA 1
ATOM 3411 C C . ASN A 1 432 ? 20.782 15.316 1.047 1.00 93.12 432 ASN A C 1
ATOM 3413 O O . ASN A 1 432 ? 20.408 15.674 -0.067 1.00 93.12 432 ASN A O 1
ATOM 3417 N N . LYS A 1 433 ? 22.072 15.114 1.323 1.00 92.88 433 LYS A N 1
ATOM 3418 C CA . LYS A 1 433 ? 23.167 15.350 0.367 1.00 92.88 433 LYS A CA 1
ATOM 3419 C C . LYS A 1 433 ? 23.684 14.083 -0.309 1.00 92.88 433 LYS A C 1
ATOM 3421 O O . LYS A 1 433 ? 24.700 14.131 -1.000 1.00 92.88 433 LYS A O 1
ATOM 3426 N N . ASN A 1 434 ? 23.060 12.933 -0.066 1.00 92.88 434 ASN A N 1
ATOM 3427 C CA . ASN A 1 434 ? 23.528 11.683 -0.642 1.00 92.88 434 ASN A CA 1
ATOM 3428 C C . ASN A 1 434 ? 23.429 11.746 -2.181 1.00 92.88 434 ASN A C 1
ATOM 3430 O O . ASN A 1 434 ? 22.363 12.063 -2.705 1.00 92.88 434 ASN A O 1
ATOM 3434 N N . PRO A 1 435 ? 24.506 11.428 -2.921 1.00 92.44 435 PRO A N 1
ATOM 3435 C CA . PRO A 1 435 ? 24.511 11.504 -4.383 1.00 92.44 435 PRO A CA 1
ATOM 3436 C C . PRO A 1 435 ? 23.553 10.515 -5.063 1.00 92.44 435 PRO A C 1
ATOM 3438 O O . PRO A 1 435 ? 23.293 10.655 -6.253 1.00 92.44 435 PRO A O 1
ATOM 3441 N N . ASN A 1 436 ? 23.040 9.513 -4.340 1.00 91.06 436 ASN A N 1
ATOM 3442 C CA . ASN A 1 436 ? 22.019 8.599 -4.848 1.00 91.06 436 ASN A CA 1
ATOM 3443 C C . ASN A 1 436 ? 20.597 9.180 -4.782 1.00 91.06 436 ASN A C 1
ATOM 3445 O O . ASN A 1 436 ? 19.694 8.594 -5.378 1.00 91.06 436 ASN A O 1
ATOM 3449 N N . CYS A 1 437 ? 20.372 10.292 -4.073 1.00 91.19 437 CYS A N 1
ATOM 3450 C CA . CYS A 1 437 ? 19.092 10.996 -4.129 1.00 91.19 437 CYS A CA 1
ATOM 3451 C C . CYS A 1 437 ? 18.869 11.550 -5.544 1.00 91.19 437 CYS A C 1
ATOM 3453 O O . CYS A 1 437 ? 19.826 11.943 -6.206 1.00 91.19 437 CYS A O 1
ATOM 3455 N N . ILE A 1 438 ? 17.613 11.599 -6.001 1.00 85.88 438 ILE A N 1
ATOM 3456 C CA . ILE A 1 438 ? 17.282 12.138 -7.334 1.00 85.88 438 ILE A CA 1
ATOM 3457 C C . ILE A 1 438 ? 17.686 13.614 -7.437 1.00 85.88 438 ILE A C 1
ATOM 3459 O O . ILE A 1 438 ? 18.348 13.993 -8.397 1.00 85.88 438 ILE A O 1
ATOM 3463 N N . ASP A 1 439 ? 17.362 14.401 -6.409 1.00 86.06 439 ASP A N 1
ATOM 3464 C CA . ASP A 1 439 ? 17.717 15.816 -6.302 1.00 86.06 439 ASP A CA 1
ATOM 3465 C C . ASP A 1 439 ? 18.441 16.078 -4.967 1.00 86.06 439 ASP A C 1
ATOM 3467 O O . ASP A 1 439 ? 17.825 16.546 -4.006 1.00 86.06 439 ASP A O 1
ATOM 3471 N N . PRO A 1 440 ? 19.742 15.740 -4.851 1.00 91.00 440 PRO A N 1
ATOM 3472 C CA . PRO A 1 440 ? 20.493 15.955 -3.619 1.00 91.00 440 PRO A CA 1
ATOM 3473 C C . PRO A 1 440 ? 20.556 17.443 -3.258 1.00 91.00 440 PRO A C 1
ATOM 3475 O O . PRO A 1 440 ? 20.751 18.307 -4.121 1.00 91.00 440 PRO A O 1
ATOM 3478 N N . ARG A 1 441 ? 20.462 17.753 -1.962 1.00 89.06 441 ARG A N 1
ATOM 3479 C CA . ARG A 1 441 ? 20.566 19.125 -1.457 1.00 89.06 441 ARG A CA 1
ATOM 3480 C C . ARG A 1 441 ? 21.917 19.727 -1.842 1.00 89.06 441 ARG A C 1
ATOM 3482 O O . ARG A 1 441 ? 22.972 19.212 -1.473 1.00 89.06 441 ARG A O 1
ATOM 3489 N N . LYS A 1 442 ? 21.879 20.852 -2.557 1.00 89.38 442 LYS A N 1
ATOM 3490 C CA . LYS A 1 442 ? 23.076 21.566 -3.025 1.00 89.38 442 LYS A CA 1
ATOM 3491 C C . LYS A 1 442 ? 23.868 22.165 -1.859 1.00 89.38 442 LYS A C 1
ATOM 3493 O O . LYS A 1 442 ? 23.306 22.585 -0.844 1.00 89.38 442 LYS A O 1
ATOM 3498 N N . ASP A 1 443 ? 25.184 22.258 -2.027 1.00 88.44 443 ASP A N 1
ATOM 3499 C CA . ASP A 1 443 ? 26.048 22.926 -1.056 1.00 88.44 443 ASP A CA 1
ATOM 3500 C C . ASP A 1 443 ? 25.755 24.430 -0.962 1.00 88.44 443 ASP A C 1
ATOM 3502 O O . ASP A 1 443 ? 25.452 25.091 -1.951 1.00 88.44 443 ASP A O 1
ATOM 3506 N N . GLY A 1 444 ? 25.826 24.974 0.257 1.00 85.69 444 GLY A N 1
ATOM 3507 C CA . GLY A 1 444 ? 25.528 26.382 0.542 1.00 85.69 444 GLY A CA 1
ATOM 3508 C C . GLY A 1 444 ? 24.039 26.726 0.673 1.00 85.69 444 GLY A C 1
ATOM 3509 O O . GLY A 1 444 ? 23.722 27.810 1.161 1.00 85.69 444 GLY A O 1
ATOM 3510 N N . VAL A 1 445 ? 23.123 25.818 0.318 1.00 85.88 445 VAL A N 1
ATOM 3511 C CA . VAL A 1 445 ? 21.676 26.031 0.481 1.00 85.88 445 VAL A CA 1
ATOM 3512 C C . VAL A 1 445 ? 21.250 25.698 1.924 1.00 85.88 445 VAL A C 1
ATOM 3514 O O . VAL A 1 445 ? 21.541 24.595 2.396 1.00 85.88 445 VAL A O 1
ATOM 3517 N N . PRO A 1 446 ? 20.559 26.605 2.653 1.00 87.81 446 PRO A N 1
ATOM 3518 C CA . PRO A 1 446 ? 20.094 26.348 4.020 1.00 87.81 446 PRO A CA 1
ATOM 3519 C C . PRO A 1 446 ? 19.172 25.128 4.111 1.00 87.81 446 PRO A C 1
ATOM 3521 O O . PRO A 1 446 ? 18.386 24.895 3.201 1.00 87.81 446 PRO A O 1
ATOM 3524 N N . LEU A 1 447 ? 19.231 24.380 5.216 1.00 89.06 447 LEU A N 1
ATOM 3525 C CA . LEU A 1 447 ? 18.342 23.233 5.453 1.00 89.06 447 LEU A CA 1
ATOM 3526 C C . LEU A 1 447 ? 16.907 23.699 5.729 1.00 89.06 447 LEU A C 1
ATOM 3528 O O . LEU A 1 447 ? 16.701 24.640 6.501 1.00 89.06 447 LEU A O 1
ATOM 3532 N N . THR A 1 448 ? 15.925 23.016 5.148 1.00 88.25 448 THR A N 1
ATOM 3533 C CA . THR A 1 448 ? 14.493 23.300 5.328 1.00 88.25 448 THR A CA 1
ATOM 3534 C C . THR A 1 448 ? 13.957 22.816 6.675 1.00 88.25 448 THR A C 1
ATOM 3536 O O . THR A 1 448 ? 13.012 23.405 7.206 1.00 88.25 448 THR A O 1
ATOM 3539 N N . ARG A 1 449 ? 14.553 21.747 7.224 1.00 88.38 449 ARG A N 1
ATOM 3540 C CA . ARG A 1 449 ? 14.187 21.058 8.471 1.00 88.38 449 ARG A CA 1
ATOM 3541 C C . ARG A 1 449 ? 12.706 20.676 8.550 1.00 88.38 449 ARG A C 1
ATOM 3543 O O . ARG A 1 449 ? 12.132 20.668 9.637 1.00 88.38 449 ARG A O 1
ATOM 3550 N N . GLN A 1 450 ? 12.082 20.371 7.409 1.00 82.81 450 GLN A N 1
ATOM 3551 C CA . GLN A 1 450 ? 10.665 19.978 7.361 1.00 82.81 450 GLN A CA 1
ATOM 3552 C C . GLN A 1 450 ? 10.412 18.588 7.949 1.00 82.81 450 GLN A C 1
ATOM 3554 O O . GLN A 1 450 ? 9.300 18.297 8.385 1.00 82.81 450 GLN A O 1
ATOM 3559 N N . MET A 1 451 ? 11.428 17.725 7.964 1.00 88.44 451 MET A N 1
ATOM 3560 C CA . MET A 1 451 ? 11.337 16.376 8.509 1.00 88.44 451 MET A CA 1
ATOM 3561 C C . MET A 1 451 ? 12.690 15.878 9.010 1.00 88.44 451 MET A C 1
ATOM 3563 O O . MET A 1 451 ? 13.729 16.482 8.749 1.00 88.44 451 MET A O 1
ATOM 3567 N N . GLU A 1 452 ? 12.661 14.777 9.758 1.00 89.06 452 GLU A N 1
ATOM 3568 C CA . GLU A 1 452 ? 13.875 14.089 10.190 1.00 89.06 452 GLU A CA 1
ATOM 3569 C C . GLU A 1 452 ? 14.635 13.537 8.983 1.00 89.06 452 GLU A C 1
ATOM 3571 O O . GLU A 1 452 ? 14.025 13.022 8.047 1.00 89.06 452 GLU A O 1
ATOM 3576 N N . THR A 1 453 ? 15.964 13.626 9.017 1.00 90.75 453 THR A N 1
ATOM 3577 C CA . THR A 1 453 ? 16.796 13.228 7.882 1.00 90.75 453 THR A CA 1
ATOM 3578 C C . THR A 1 453 ? 16.823 11.714 7.715 1.00 90.75 453 THR A C 1
ATOM 3580 O O . THR A 1 453 ? 17.018 10.983 8.689 1.00 90.75 453 THR A O 1
ATOM 3583 N N . PHE A 1 454 ? 16.689 11.242 6.482 1.00 93.75 454 PHE A N 1
ATOM 3584 C CA . PHE A 1 454 ? 16.803 9.839 6.109 1.00 93.75 454 PHE A CA 1
ATOM 3585 C C . PHE A 1 454 ? 17.315 9.692 4.679 1.00 93.75 454 PHE A C 1
ATOM 3587 O O . PHE A 1 454 ? 17.036 10.510 3.807 1.00 93.75 454 PHE A O 1
ATOM 3594 N N . ALA A 1 455 ? 18.042 8.609 4.437 1.00 95.06 455 ALA A N 1
ATOM 3595 C CA . ALA A 1 455 ? 18.436 8.185 3.103 1.00 95.06 455 ALA A CA 1
ATOM 3596 C C . ALA A 1 455 ? 18.612 6.670 3.097 1.00 95.06 455 ALA A C 1
ATOM 3598 O O . ALA A 1 455 ? 19.492 6.141 3.780 1.00 95.06 455 ALA A O 1
ATOM 3599 N N . TYR A 1 456 ? 17.783 5.964 2.336 1.00 95.50 456 TYR A N 1
ATOM 3600 C CA . TYR A 1 456 ? 17.860 4.512 2.240 1.00 95.50 456 TYR A CA 1
ATOM 3601 C C . TYR A 1 456 ? 17.376 4.004 0.886 1.00 95.50 456 TYR A C 1
ATOM 3603 O O . TYR A 1 456 ? 16.515 4.586 0.234 1.00 95.50 456 TYR A O 1
ATOM 3611 N N . GLN A 1 457 ? 17.941 2.876 0.472 1.00 95.50 457 GLN A N 1
ATOM 3612 C CA . GLN A 1 457 ? 17.482 2.147 -0.700 1.00 95.50 457 GLN A CA 1
ATOM 3613 C C . GLN A 1 457 ? 16.219 1.359 -0.342 1.00 95.50 457 GLN A C 1
ATOM 3615 O O . GLN A 1 457 ? 16.167 0.744 0.724 1.00 95.50 457 GLN A O 1
ATOM 3620 N N . MET A 1 458 ? 15.248 1.315 -1.247 1.00 96.12 458 MET A N 1
ATOM 3621 C CA . MET A 1 458 ? 14.188 0.307 -1.262 1.00 96.12 458 MET A CA 1
ATOM 3622 C C . MET A 1 458 ? 14.324 -0.582 -2.501 1.00 96.12 458 MET A C 1
ATOM 3624 O O . MET A 1 458 ? 14.899 -0.168 -3.512 1.00 96.12 458 MET A O 1
ATOM 3628 N N . ASP A 1 459 ? 13.781 -1.789 -2.436 1.00 96.44 459 ASP A N 1
ATOM 3629 C CA . ASP A 1 459 ? 13.677 -2.699 -3.570 1.00 96.44 459 ASP A CA 1
ATOM 3630 C C . ASP A 1 459 ? 12.219 -2.892 -3.959 1.00 96.44 459 ASP A C 1
ATOM 3632 O O . ASP A 1 459 ? 11.351 -2.972 -3.096 1.00 96.44 459 ASP A O 1
ATOM 3636 N N . ALA A 1 460 ? 11.985 -3.033 -5.259 1.00 95.38 460 ALA A N 1
ATOM 3637 C CA . ALA A 1 460 ? 10.748 -3.577 -5.795 1.00 95.38 460 ALA A CA 1
ATOM 3638 C C . ALA A 1 460 ? 11.075 -4.935 -6.419 1.00 95.38 460 ALA A C 1
ATOM 3640 O O . ALA A 1 460 ? 11.910 -5.018 -7.325 1.00 95.38 460 ALA A O 1
ATOM 3641 N N . ILE A 1 461 ? 10.471 -6.002 -5.901 1.00 96.38 461 ILE A N 1
ATOM 3642 C CA . ILE A 1 461 ? 10.551 -7.331 -6.507 1.00 96.38 461 ILE A CA 1
ATOM 3643 C C . ILE A 1 461 ? 9.257 -7.535 -7.259 1.00 96.38 461 ILE A C 1
ATOM 3645 O O . ILE A 1 461 ? 8.189 -7.604 -6.653 1.00 96.38 461 ILE A O 1
ATOM 3649 N N . SER A 1 462 ? 9.363 -7.586 -8.577 1.00 94.94 462 SER A N 1
ATOM 3650 C CA . SER A 1 462 ? 8.198 -7.414 -9.418 1.00 94.94 462 SER A CA 1
ATOM 3651 C C . SER A 1 462 ? 8.314 -8.156 -10.738 1.00 94.94 462 SER A C 1
ATOM 3653 O O . SER A 1 462 ? 9.409 -8.424 -11.254 1.00 94.94 462 SER A O 1
ATOM 3655 N N . SER A 1 463 ? 7.156 -8.488 -11.292 1.00 95.00 463 SER A N 1
ATOM 3656 C CA . SER A 1 463 ? 7.033 -9.060 -12.624 1.00 95.00 463 SER A CA 1
ATOM 3657 C C . SER A 1 463 ? 5.936 -8.348 -13.399 1.00 95.00 463 SER A C 1
ATOM 3659 O O . SER A 1 463 ? 4.860 -8.112 -12.857 1.00 95.00 463 SER A O 1
ATOM 3661 N N . ASN A 1 464 ? 6.219 -8.026 -14.657 1.00 93.38 464 ASN A N 1
ATOM 3662 C CA . ASN A 1 464 ? 5.239 -7.476 -15.581 1.00 93.38 464 ASN A CA 1
ATOM 3663 C C . ASN A 1 464 ? 4.703 -8.602 -16.443 1.00 93.38 464 ASN A C 1
ATOM 3665 O O . ASN A 1 464 ? 5.490 -9.316 -17.064 1.00 93.38 464 ASN A O 1
ATOM 3669 N N . TRP A 1 465 ? 3.391 -8.740 -16.532 1.00 90.62 465 TRP A N 1
ATOM 3670 C CA . TRP A 1 465 ? 2.761 -9.698 -17.427 1.00 90.62 465 TRP A CA 1
ATOM 3671 C C . TRP A 1 465 ? 1.859 -8.988 -18.426 1.00 90.62 465 TRP A C 1
ATOM 3673 O O . TRP A 1 465 ? 1.120 -8.066 -18.084 1.00 90.62 465 TRP A O 1
ATOM 3683 N N . ASP A 1 466 ? 1.966 -9.422 -19.680 1.00 89.50 466 ASP A N 1
ATOM 3684 C CA . ASP A 1 466 ? 1.163 -8.917 -20.789 1.00 89.50 466 ASP A CA 1
ATOM 3685 C C . ASP A 1 466 ? -0.329 -9.166 -20.538 1.00 89.50 466 ASP A C 1
ATOM 3687 O O . ASP A 1 466 ? -0.723 -10.274 -20.152 1.00 89.50 466 ASP A O 1
ATOM 3691 N N . ILE A 1 467 ? -1.157 -8.176 -20.867 1.00 89.69 467 ILE A N 1
ATOM 3692 C CA . ILE A 1 467 ? -2.616 -8.298 -20.853 1.00 89.69 467 ILE A CA 1
ATOM 3693 C C . ILE A 1 467 ? -3.216 -8.218 -22.256 1.00 89.69 467 ILE A C 1
ATOM 3695 O O . ILE A 1 467 ? -2.607 -7.738 -23.216 1.00 89.69 467 ILE A O 1
ATOM 3699 N N . THR A 1 468 ? -4.435 -8.733 -22.372 1.00 92.56 468 THR A N 1
ATOM 3700 C CA . THR A 1 468 ? -5.213 -8.785 -23.614 1.00 92.56 468 THR A CA 1
ATOM 3701 C C . THR A 1 468 ? -6.370 -7.798 -23.570 1.00 92.56 468 THR A C 1
ATOM 3703 O O . THR A 1 468 ? -6.733 -7.282 -22.511 1.00 92.56 468 THR A O 1
ATOM 3706 N N . PHE A 1 469 ? -7.014 -7.582 -24.715 1.00 94.38 469 PHE A N 1
ATOM 3707 C CA . PHE A 1 469 ? -8.198 -6.732 -24.790 1.00 94.38 469 PHE A CA 1
ATOM 3708 C C . PHE A 1 469 ? -9.372 -7.236 -23.933 1.00 94.38 469 PHE A C 1
ATOM 3710 O O . PHE A 1 469 ? -10.193 -6.433 -23.491 1.00 94.38 469 PHE A O 1
ATOM 3717 N N . GLU A 1 470 ? -9.428 -8.539 -23.629 1.00 94.25 470 GLU A N 1
ATOM 3718 C CA . GLU A 1 470 ? -10.434 -9.112 -22.722 1.00 94.25 470 GLU A CA 1
ATOM 3719 C C . GLU A 1 470 ? -10.464 -8.386 -21.361 1.00 94.25 470 GLU A C 1
ATOM 3721 O O . GLU A 1 470 ? -11.549 -8.137 -20.839 1.00 94.25 470 GLU A O 1
ATOM 3726 N N . HIS A 1 471 ? -9.317 -7.946 -20.829 1.00 94.19 471 HIS A N 1
ATOM 3727 C CA . HIS A 1 471 ? -9.225 -7.283 -19.515 1.00 94.19 471 HIS A CA 1
ATOM 3728 C C . HIS A 1 471 ? -10.012 -5.961 -19.447 1.00 94.19 471 HIS A C 1
ATOM 3730 O O . HIS A 1 471 ? -10.371 -5.498 -18.365 1.00 94.19 471 HIS A O 1
ATOM 3736 N N . TYR A 1 472 ? -10.304 -5.365 -20.607 1.00 95.25 472 TYR A N 1
ATOM 3737 C CA . TYR A 1 472 ? -11.050 -4.113 -20.750 1.00 95.25 472 TYR A CA 1
ATOM 3738 C C . TYR A 1 472 ? -12.533 -4.318 -21.089 1.00 95.25 472 TYR A C 1
ATOM 3740 O O . TYR A 1 472 ? -13.294 -3.356 -21.100 1.00 95.25 472 TYR A O 1
ATOM 3748 N N . LYS A 1 473 ? -12.962 -5.549 -21.400 1.00 93.38 473 LYS A N 1
ATOM 3749 C CA . LYS A 1 473 ? -14.340 -5.869 -21.830 1.00 93.38 473 LYS A CA 1
ATOM 3750 C C . LYS A 1 473 ? -15.081 -6.831 -20.910 1.00 93.38 473 LYS A C 1
ATOM 3752 O O . LYS A 1 473 ? -16.300 -6.954 -21.031 1.00 93.38 473 LYS A O 1
ATOM 3757 N N . MET A 1 474 ? -14.367 -7.548 -20.052 1.00 95.19 474 MET A N 1
ATOM 3758 C CA . MET A 1 474 ? -14.942 -8.520 -19.131 1.00 95.19 474 MET A CA 1
ATOM 3759 C C . MET A 1 474 ? -14.171 -8.556 -17.813 1.00 95.19 474 MET A C 1
ATOM 3761 O O . MET A 1 474 ? -13.089 -7.987 -17.692 1.00 95.19 474 MET A O 1
ATOM 3765 N N . PHE A 1 475 ? -14.764 -9.218 -16.822 1.00 96.94 475 PHE A N 1
ATOM 3766 C CA . PHE A 1 475 ? -14.183 -9.366 -15.495 1.00 96.94 475 PHE A CA 1
ATOM 3767 C C . PHE A 1 475 ? -13.117 -10.457 -15.476 1.00 96.94 475 PHE A C 1
ATOM 3769 O O . PHE A 1 475 ? -13.302 -11.520 -16.074 1.00 96.94 475 PHE A O 1
ATOM 3776 N N . PHE A 1 476 ? -12.037 -10.173 -14.758 1.00 95.56 476 PHE A N 1
ATOM 3777 C CA . PHE A 1 476 ? -10.973 -11.109 -14.419 1.00 95.56 476 PHE A CA 1
ATOM 3778 C C . PHE A 1 476 ? -10.816 -11.167 -12.907 1.00 95.56 476 PHE A C 1
ATOM 3780 O O . PHE A 1 476 ? -10.907 -10.133 -12.238 1.00 95.56 476 PHE A O 1
ATOM 3787 N N . ASN A 1 477 ? -10.525 -12.357 -12.389 1.00 97.12 477 ASN A N 1
ATOM 3788 C CA . ASN A 1 477 ? -10.188 -12.549 -10.987 1.00 97.12 477 ASN A CA 1
ATOM 3789 C C . ASN A 1 477 ? -8.688 -12.317 -10.801 1.00 97.12 477 ASN A C 1
ATOM 3791 O O . ASN A 1 477 ? -7.869 -13.192 -11.096 1.00 97.12 477 ASN A O 1
ATOM 3795 N N . TYR A 1 478 ? -8.334 -11.136 -10.299 1.00 97.44 478 TYR A N 1
ATOM 3796 C CA . TYR A 1 478 ? -6.977 -10.810 -9.871 1.00 97.44 478 TYR A CA 1
ATOM 3797 C C . TYR A 1 478 ? -6.794 -11.266 -8.433 1.00 97.44 478 TYR A C 1
ATOM 3799 O O . TYR A 1 478 ? -7.574 -10.891 -7.553 1.00 97.44 478 TYR A O 1
ATOM 3807 N N . GLN A 1 479 ? -5.787 -12.097 -8.195 1.00 97.62 479 GLN A N 1
ATOM 3808 C CA . GLN A 1 479 ? -5.693 -12.830 -6.943 1.00 97.62 479 GLN A CA 1
ATOM 3809 C C . GLN A 1 479 ? -4.273 -12.823 -6.380 1.00 97.62 479 GLN A C 1
ATOM 3811 O O . GLN A 1 479 ? -3.289 -12.931 -7.119 1.00 97.62 479 GLN A O 1
ATOM 3816 N N . ILE A 1 480 ? -4.184 -12.760 -5.052 1.00 97.75 480 ILE A N 1
ATOM 3817 C CA . ILE A 1 480 ? -2.963 -13.073 -4.308 1.00 97.75 480 ILE A CA 1
ATOM 3818 C C . ILE A 1 480 ? -3.225 -14.146 -3.262 1.00 97.75 480 ILE A C 1
ATOM 3820 O O . ILE A 1 480 ? -4.224 -14.112 -2.553 1.00 97.75 480 ILE A O 1
ATOM 3824 N N . GLU A 1 481 ? -2.273 -15.057 -3.114 1.00 97.12 481 GLU A N 1
ATOM 3825 C CA . GLU A 1 481 ? -2.166 -15.991 -2.004 1.00 97.12 481 GLU A CA 1
ATOM 3826 C C . GLU A 1 481 ? -0.923 -15.623 -1.191 1.00 97.12 481 GLU A C 1
ATOM 3828 O O . GLU A 1 481 ? 0.214 -15.823 -1.624 1.00 97.12 481 GLU A O 1
ATOM 3833 N N . TRP A 1 482 ? -1.145 -15.040 -0.017 1.00 95.31 482 TRP A N 1
ATOM 3834 C CA . TRP A 1 482 ? -0.114 -14.535 0.882 1.00 95.31 482 TRP A CA 1
ATOM 3835 C C . TRP A 1 482 ? -0.062 -15.395 2.142 1.00 95.31 482 TRP A C 1
ATOM 3837 O O . TRP A 1 482 ? -0.916 -15.303 3.027 1.00 95.31 482 TRP A O 1
ATOM 3847 N N . TYR A 1 483 ? 0.961 -16.238 2.239 1.00 90.81 483 TYR A N 1
ATOM 3848 C CA . TYR A 1 483 ? 1.161 -17.132 3.371 1.00 90.81 483 TYR A CA 1
ATOM 3849 C C . TYR A 1 483 ? 2.337 -16.680 4.238 1.00 90.81 483 TYR A C 1
ATOM 3851 O O . TYR A 1 483 ? 3.472 -16.544 3.772 1.00 90.81 483 TYR A O 1
ATOM 3859 N N . ILE A 1 484 ? 2.062 -16.487 5.530 1.00 82.62 484 ILE A N 1
ATOM 3860 C CA . ILE A 1 484 ? 3.055 -16.079 6.525 1.00 82.62 484 ILE A CA 1
ATOM 3861 C C . ILE A 1 484 ? 3.447 -17.288 7.365 1.00 82.62 484 ILE A C 1
ATOM 3863 O O . ILE A 1 484 ? 2.739 -17.698 8.290 1.00 82.62 484 ILE A O 1
ATOM 3867 N N . PHE A 1 485 ? 4.630 -17.822 7.090 1.00 76.94 485 PHE A N 1
ATOM 3868 C CA . PHE A 1 485 ? 5.227 -18.845 7.930 1.00 76.94 485 PHE A CA 1
ATOM 3869 C C . PHE A 1 485 ? 6.258 -18.223 8.867 1.00 76.94 485 PHE A C 1
ATOM 3871 O O . PHE A 1 485 ? 7.255 -17.665 8.412 1.00 76.94 485 PHE A O 1
ATOM 3878 N N . SER A 1 486 ? 6.057 -18.356 10.176 1.00 65.50 486 SER A N 1
ATOM 3879 C CA . SER A 1 486 ? 7.022 -17.912 11.182 1.00 65.50 486 SER A CA 1
ATOM 3880 C C . SER A 1 486 ? 7.226 -18.980 12.249 1.00 65.50 486 SER A C 1
ATOM 3882 O O . SER A 1 486 ? 6.280 -19.653 12.661 1.00 65.50 486 SER A O 1
ATOM 3884 N N . ILE A 1 487 ? 8.468 -19.119 12.707 1.00 63.75 487 ILE A N 1
ATOM 3885 C CA . ILE A 1 487 ? 8.857 -19.967 13.833 1.00 63.75 487 ILE A CA 1
ATOM 3886 C C . ILE A 1 487 ? 9.188 -19.044 15.003 1.00 63.75 487 ILE A C 1
ATOM 3888 O O . ILE A 1 487 ? 9.939 -18.080 14.853 1.00 63.75 487 ILE A O 1
ATOM 3892 N N . TYR A 1 488 ? 8.648 -19.332 16.187 1.00 60.62 488 TYR A N 1
ATOM 3893 C CA . TYR A 1 488 ? 9.048 -18.619 17.396 1.00 60.62 488 TYR A CA 1
ATOM 3894 C C . TYR A 1 488 ? 10.470 -19.031 17.797 1.00 60.62 488 TYR A C 1
ATOM 3896 O O . TYR A 1 488 ? 10.715 -20.182 18.165 1.00 60.62 488 TYR A O 1
ATOM 3904 N N . SER A 1 489 ? 11.415 -18.095 17.732 1.00 54.75 489 SER A N 1
ATOM 3905 C CA . SER A 1 489 ? 12.780 -18.298 18.204 1.00 54.75 489 SER A CA 1
ATOM 3906 C C . SER A 1 489 ? 12.846 -18.002 19.698 1.00 54.75 489 SER A C 1
ATOM 3908 O O . SER A 1 489 ? 12.735 -16.857 20.133 1.00 54.75 489 SER A O 1
ATOM 3910 N N . THR A 1 490 ? 13.075 -19.039 20.502 1.00 49.41 490 THR A N 1
ATOM 3911 C CA . THR A 1 490 ? 13.290 -18.901 21.951 1.00 49.41 490 THR A CA 1
ATOM 3912 C C . THR A 1 490 ? 14.594 -18.171 22.281 1.00 49.41 490 THR A C 1
ATOM 3914 O O . THR A 1 490 ? 14.684 -17.515 23.317 1.00 49.41 490 THR A O 1
ATOM 3917 N N . LEU A 1 491 ? 15.584 -18.240 21.384 1.00 47.53 491 LEU A N 1
ATOM 3918 C CA . LEU A 1 491 ? 16.887 -17.582 21.520 1.00 47.53 491 LEU A CA 1
ATOM 3919 C C . LEU A 1 491 ? 16.788 -16.060 21.397 1.00 47.53 491 LEU A C 1
ATOM 3921 O O . LEU A 1 491 ? 17.432 -15.345 22.156 1.00 47.53 491 LEU A O 1
ATOM 3925 N N . THR A 1 492 ? 15.984 -15.572 20.452 1.00 48.88 492 THR A N 1
ATOM 3926 C CA . THR A 1 492 ? 15.820 -14.133 20.188 1.00 48.88 492 THR A CA 1
ATOM 3927 C C . THR A 1 492 ? 14.513 -13.570 20.740 1.00 48.88 492 THR A C 1
ATOM 3929 O O . THR A 1 492 ? 14.280 -12.375 20.610 1.00 48.88 492 THR A O 1
ATOM 3932 N N . HIS A 1 493 ? 13.662 -14.412 21.346 1.00 53.06 493 HIS A N 1
ATOM 3933 C CA . HIS A 1 493 ? 12.308 -14.049 21.790 1.00 53.06 493 HIS A CA 1
ATOM 3934 C C . HIS A 1 493 ? 11.494 -13.333 20.695 1.00 53.06 493 HIS A C 1
ATOM 3936 O O . HIS A 1 493 ? 10.684 -12.452 20.966 1.00 53.06 493 HIS A O 1
ATOM 3942 N N . SER A 1 494 ? 11.713 -13.722 19.437 1.00 50.16 494 SER A N 1
ATOM 3943 C CA . SER A 1 494 ? 11.095 -13.107 18.264 1.00 50.16 494 SER A CA 1
ATOM 3944 C C . SER A 1 494 ? 10.626 -14.183 17.291 1.00 50.16 494 SER A C 1
ATOM 3946 O O . SER A 1 494 ? 11.189 -15.280 17.229 1.00 50.16 494 SER A O 1
ATOM 3948 N N . ARG A 1 495 ? 9.571 -13.888 16.532 1.00 59.88 495 ARG A N 1
ATOM 3949 C CA . ARG A 1 495 ? 9.140 -14.736 15.419 1.00 59.88 495 ARG A CA 1
ATOM 3950 C C . ARG A 1 495 ? 10.064 -14.473 14.240 1.00 59.88 495 ARG A C 1
ATOM 3952 O O . ARG A 1 495 ? 10.287 -13.330 13.860 1.00 59.88 495 ARG A O 1
ATOM 3959 N N . VAL A 1 496 ? 10.623 -15.542 13.692 1.00 56.47 496 VAL A N 1
ATOM 3960 C CA . VAL A 1 496 ? 11.486 -15.486 12.514 1.00 56.47 496 VAL A CA 1
ATOM 3961 C C . VAL A 1 496 ? 10.731 -16.137 11.374 1.00 56.47 496 VAL A C 1
ATOM 3963 O O . VAL A 1 496 ? 10.267 -17.272 11.514 1.00 56.47 496 VAL A O 1
ATOM 3966 N N . THR A 1 497 ? 10.603 -15.431 10.254 1.00 61.97 497 THR A N 1
ATOM 3967 C CA . THR A 1 497 ? 10.021 -15.993 9.040 1.00 61.97 497 THR A CA 1
ATOM 3968 C C . THR A 1 497 ? 10.787 -17.264 8.655 1.00 61.97 497 THR A C 1
ATOM 3970 O O . THR A 1 497 ? 12.013 -17.245 8.514 1.00 61.97 497 THR A O 1
ATOM 3973 N N . GLY A 1 498 ? 10.087 -18.388 8.518 1.00 60.38 498 GLY A N 1
ATOM 3974 C CA . GLY A 1 498 ? 10.709 -19.623 8.043 1.00 60.38 498 GLY A CA 1
ATOM 3975 C C . GLY A 1 498 ? 10.737 -19.695 6.513 1.00 60.38 498 GLY A C 1
ATOM 3976 O O . GLY A 1 498 ? 10.316 -18.777 5.813 1.00 60.38 498 GLY A O 1
ATOM 3977 N N . LYS A 1 499 ? 11.241 -20.809 5.975 1.00 64.38 499 LYS A N 1
ATOM 3978 C CA . LYS A 1 499 ? 11.447 -20.973 4.525 1.00 64.38 499 LYS A CA 1
ATOM 3979 C C . LYS A 1 499 ? 10.154 -21.185 3.729 1.00 64.38 499 LYS A C 1
ATOM 3981 O O . LYS A 1 499 ? 10.188 -21.046 2.511 1.00 64.38 499 LYS A O 1
ATOM 3986 N N . ASP A 1 500 ? 9.051 -21.486 4.412 1.00 77.06 500 ASP A N 1
ATOM 3987 C CA . ASP A 1 500 ? 7.817 -21.978 3.791 1.00 77.06 500 ASP A CA 1
ATOM 3988 C C . ASP A 1 500 ? 6.775 -20.877 3.506 1.00 77.06 500 ASP A C 1
ATOM 3990 O O . ASP A 1 500 ? 5.721 -21.158 2.944 1.00 77.06 500 ASP A O 1
ATOM 3994 N N . GLY A 1 501 ? 7.057 -19.617 3.866 1.00 89.56 501 GLY A N 1
ATOM 3995 C CA . GLY A 1 501 ? 6.216 -18.466 3.511 1.00 89.56 501 GLY A CA 1
ATOM 3996 C C . GLY A 1 501 ? 6.323 -18.099 2.027 1.00 89.56 501 GLY A C 1
ATOM 3997 O O . GLY A 1 501 ? 7.336 -18.391 1.388 1.00 89.56 501 GLY A O 1
ATOM 3998 N N . TYR A 1 502 ? 5.309 -17.435 1.470 1.00 94.38 502 TYR A N 1
ATOM 3999 C CA . TYR A 1 502 ? 5.326 -16.934 0.088 1.00 94.38 502 TYR A CA 1
ATOM 4000 C C . TYR A 1 502 ? 4.234 -15.885 -0.156 1.00 94.38 502 TYR A C 1
ATOM 4002 O O . TYR A 1 502 ? 3.256 -15.799 0.587 1.00 94.38 502 TYR A O 1
ATOM 4010 N N . ILE A 1 503 ? 4.400 -15.097 -1.219 1.00 97.31 503 ILE A N 1
ATOM 4011 C CA . ILE A 1 503 ? 3.291 -14.408 -1.892 1.00 97.31 503 ILE A CA 1
ATOM 4012 C C . ILE A 1 503 ? 3.246 -14.927 -3.322 1.00 97.31 503 ILE A C 1
ATOM 4014 O O . ILE A 1 503 ? 4.270 -14.946 -4.009 1.00 97.31 503 ILE A O 1
ATOM 4018 N N . ARG A 1 504 ? 2.066 -15.357 -3.755 1.00 97.31 504 ARG A N 1
ATOM 4019 C CA . ARG A 1 504 ? 1.792 -15.870 -5.094 1.00 97.31 504 ARG A CA 1
ATOM 4020 C C . ARG A 1 504 ? 0.681 -15.060 -5.734 1.00 97.31 504 ARG A C 1
ATOM 4022 O O . ARG A 1 504 ? -0.344 -14.840 -5.106 1.00 97.31 504 ARG A O 1
ATOM 4029 N N . TRP A 1 505 ? 0.863 -14.691 -6.991 1.00 97.75 505 TRP A N 1
ATOM 4030 C CA . TRP A 1 505 ? -0.148 -14.059 -7.822 1.00 97.75 505 TRP A CA 1
ATOM 4031 C C . TRP A 1 505 ? -0.749 -15.089 -8.764 1.00 97.75 505 TRP A C 1
ATOM 4033 O O . TRP A 1 505 ? -0.025 -15.866 -9.407 1.00 97.75 505 TRP A O 1
ATOM 4043 N N . THR A 1 506 ? -2.071 -15.064 -8.863 1.00 95.12 506 THR A N 1
ATOM 4044 C CA . THR A 1 506 ? -2.836 -15.837 -9.835 1.00 95.12 506 THR A CA 1
ATOM 4045 C C . THR A 1 506 ? -3.774 -14.914 -10.610 1.00 95.12 506 THR A C 1
ATOM 4047 O O . THR A 1 506 ? -4.219 -13.879 -10.111 1.00 95.12 506 THR A O 1
ATOM 4050 N N . LEU A 1 507 ? -4.058 -15.286 -11.853 1.00 93.31 507 LEU A N 1
ATOM 4051 C CA . LEU A 1 507 ? -5.105 -14.682 -12.665 1.00 93.31 507 LEU A CA 1
ATOM 4052 C C . LEU A 1 507 ? -6.075 -15.785 -13.076 1.00 93.31 507 LEU A C 1
ATOM 4054 O O . LEU A 1 507 ? -5.664 -16.729 -13.752 1.00 93.31 507 LEU A O 1
ATOM 4058 N N . ASP A 1 508 ? -7.338 -15.675 -12.667 1.00 92.44 508 ASP A N 1
ATOM 4059 C CA . ASP A 1 508 ? -8.346 -16.734 -12.828 1.00 92.44 508 ASP A CA 1
ATOM 4060 C C . ASP A 1 508 ? -7.824 -18.111 -12.376 1.00 92.44 508 ASP A C 1
ATOM 4062 O O . ASP A 1 508 ? -7.840 -19.084 -13.134 1.00 92.44 508 ASP A O 1
ATOM 4066 N N . ASP A 1 509 ? -7.293 -18.174 -11.152 1.00 91.25 509 ASP A N 1
ATOM 4067 C CA . ASP A 1 509 ? -6.683 -19.356 -10.528 1.00 91.25 509 ASP A CA 1
ATOM 4068 C C . ASP A 1 509 ? -5.419 -19.903 -11.234 1.00 91.25 509 ASP A C 1
ATOM 4070 O O . ASP A 1 509 ? -4.808 -20.862 -10.756 1.00 91.25 509 ASP A O 1
ATOM 4074 N N . ALA A 1 510 ? -4.963 -19.295 -12.336 1.00 91.88 510 ALA A N 1
ATOM 4075 C CA . ALA A 1 510 ? -3.714 -19.665 -12.998 1.00 91.88 510 ALA A CA 1
ATOM 4076 C C . ALA A 1 510 ? -2.530 -18.900 -12.384 1.00 91.88 510 ALA A C 1
ATOM 4078 O O . ALA A 1 510 ? -2.543 -17.668 -12.370 1.00 91.88 510 ALA A O 1
ATOM 4079 N N . PRO A 1 511 ? -1.480 -19.581 -11.892 1.00 94.50 511 PRO A N 1
ATOM 4080 C CA . PRO A 1 511 ? -0.326 -18.904 -11.320 1.00 94.50 511 PRO A CA 1
ATOM 4081 C C . PRO A 1 511 ? 0.453 -18.143 -12.380 1.00 94.50 511 PRO A C 1
ATOM 4083 O O . PRO A 1 511 ? 0.681 -18.655 -13.473 1.00 94.50 511 PRO A O 1
ATOM 4086 N N . ILE A 1 512 ? 0.909 -16.948 -12.017 1.00 95.38 512 ILE A N 1
ATOM 4087 C CA . ILE A 1 512 ? 1.737 -16.111 -12.889 1.00 95.38 512 ILE A CA 1
ATOM 4088 C C . ILE A 1 512 ? 3.069 -15.766 -12.223 1.00 95.38 512 ILE A C 1
ATOM 4090 O O . ILE A 1 512 ? 4.116 -15.875 -12.855 1.00 95.38 512 ILE A O 1
ATOM 4094 N N . PHE A 1 513 ? 3.078 -15.454 -10.929 1.00 97.56 513 PHE A N 1
ATOM 4095 C CA . PHE A 1 513 ? 4.295 -15.063 -10.225 1.00 97.56 513 PHE A CA 1
ATOM 4096 C C . PHE A 1 513 ? 4.268 -15.555 -8.780 1.00 97.56 513 PHE A C 1
ATOM 4098 O O . PHE A 1 513 ? 3.207 -15.611 -8.167 1.00 97.56 513 PHE A O 1
ATOM 4105 N N . GLU A 1 514 ? 5.414 -15.925 -8.220 1.00 97.62 514 GLU A N 1
ATOM 4106 C CA . GLU A 1 514 ? 5.540 -16.244 -6.800 1.00 97.62 514 GLU A CA 1
ATOM 4107 C C . GLU A 1 514 ? 6.911 -15.805 -6.271 1.00 97.62 514 GLU A C 1
ATOM 4109 O O . GLU A 1 514 ? 7.955 -16.028 -6.896 1.00 97.62 514 GLU A O 1
ATOM 4114 N N . ILE A 1 515 ? 6.893 -15.185 -5.092 1.00 97.25 515 ILE A N 1
ATOM 4115 C CA . ILE A 1 515 ? 8.076 -14.828 -4.312 1.00 97.25 515 ILE A CA 1
ATOM 4116 C C . ILE A 1 515 ? 8.096 -15.726 -3.073 1.00 97.25 515 ILE A C 1
ATOM 4118 O O . ILE A 1 515 ? 7.331 -15.492 -2.130 1.00 97.25 515 ILE A O 1
ATOM 4122 N N . PRO A 1 516 ? 8.972 -16.743 -3.034 1.00 95.06 516 PRO A N 1
ATOM 4123 C CA . PRO A 1 516 ? 9.214 -17.504 -1.819 1.00 95.06 516 PRO A CA 1
ATOM 4124 C C . PRO A 1 516 ? 9.860 -16.621 -0.744 1.00 95.06 516 PRO A C 1
ATOM 4126 O O . PRO A 1 516 ? 10.784 -15.856 -1.028 1.00 95.06 516 PRO A O 1
ATOM 4129 N N . ALA A 1 517 ? 9.471 -16.785 0.521 1.00 92.81 517 ALA A N 1
ATOM 4130 C CA . ALA A 1 517 ? 10.085 -16.073 1.648 1.00 92.81 517 ALA A CA 1
ATOM 4131 C C . ALA A 1 517 ? 11.601 -16.322 1.740 1.00 92.81 517 ALA A C 1
ATOM 4133 O O . ALA A 1 517 ? 12.362 -15.465 2.198 1.00 92.81 517 ALA A O 1
ATOM 4134 N N . TYR A 1 518 ? 12.067 -17.478 1.259 1.00 91.75 518 TYR A N 1
ATOM 4135 C CA . TYR A 1 518 ? 13.488 -17.799 1.153 1.00 91.75 518 TYR A CA 1
ATOM 4136 C C . TYR A 1 518 ? 14.282 -16.783 0.315 1.00 91.75 518 TYR A C 1
ATOM 4138 O O . TYR A 1 518 ? 15.417 -16.468 0.669 1.00 91.75 518 TYR A O 1
ATOM 4146 N N . SER A 1 519 ? 13.692 -16.216 -0.744 1.00 94.06 519 SER A N 1
ATOM 4147 C CA . SER A 1 519 ? 14.345 -15.196 -1.575 1.00 94.06 519 SER A CA 1
ATOM 4148 C C . SER A 1 519 ? 14.672 -13.930 -0.773 1.00 94.06 519 SER A C 1
ATOM 4150 O O . SER A 1 519 ? 15.700 -13.303 -1.018 1.00 94.06 519 SER A O 1
ATOM 4152 N N . LEU A 1 520 ? 13.836 -13.580 0.213 1.00 93.12 520 LEU A N 1
ATOM 4153 C CA . LEU A 1 520 ? 13.994 -12.393 1.067 1.00 93.12 520 LEU A CA 1
ATOM 4154 C C . LEU A 1 520 ? 14.882 -12.643 2.290 1.00 93.12 520 LEU A C 1
ATOM 4156 O O . LEU A 1 520 ? 15.675 -11.784 2.681 1.00 93.12 520 LEU A O 1
ATOM 4160 N N . THR A 1 521 ? 14.730 -13.821 2.895 1.00 90.62 521 THR A N 1
ATOM 4161 C CA . THR A 1 521 ? 15.399 -14.212 4.148 1.00 90.62 521 THR A CA 1
ATOM 4162 C C . THR A 1 521 ? 16.809 -14.756 3.916 1.00 90.62 521 THR A C 1
ATOM 4164 O O . THR A 1 521 ? 17.656 -14.685 4.811 1.00 90.62 521 THR A O 1
ATOM 4167 N N . ASN A 1 522 ? 17.103 -15.255 2.710 1.00 92.12 522 ASN A N 1
ATOM 4168 C CA . ASN A 1 522 ? 18.433 -15.705 2.308 1.00 92.12 522 ASN A CA 1
ATOM 4169 C C . ASN A 1 522 ? 18.928 -15.026 1.012 1.00 92.12 522 ASN A C 1
ATOM 4171 O O . ASN A 1 522 ? 19.186 -15.706 0.013 1.00 92.12 522 ASN A O 1
ATOM 4175 N N . PRO A 1 523 ? 19.077 -13.688 1.011 1.00 94.06 523 PRO A N 1
ATOM 4176 C CA . PRO A 1 523 ? 19.592 -12.962 -0.141 1.00 94.06 523 PRO A CA 1
ATOM 4177 C C . PRO A 1 523 ? 21.088 -13.268 -0.352 1.00 94.06 523 PRO A C 1
ATOM 4179 O O . PRO A 1 523 ? 21.764 -13.659 0.609 1.00 94.06 523 PRO A O 1
ATOM 4182 N N . PRO A 1 524 ? 21.642 -13.059 -1.566 1.00 95.62 524 PRO A N 1
ATOM 4183 C CA . PRO A 1 524 ? 23.062 -13.280 -1.831 1.00 95.62 524 PRO A CA 1
ATOM 4184 C C . PRO A 1 524 ? 23.979 -12.572 -0.832 1.00 95.62 524 PRO A C 1
ATOM 4186 O O . PRO A 1 524 ? 23.727 -11.431 -0.450 1.00 95.62 524 PRO A O 1
ATOM 4189 N N . GLN A 1 525 ? 25.061 -13.251 -0.453 1.00 95.81 525 GLN A N 1
ATOM 4190 C CA . GLN A 1 525 ? 26.090 -12.772 0.473 1.00 95.81 525 GLN A CA 1
ATOM 4191 C C . GLN A 1 525 ? 27.480 -12.933 -0.154 1.00 95.81 525 GLN A C 1
ATOM 4193 O O . GLN A 1 525 ? 27.631 -13.652 -1.141 1.00 95.81 525 GLN A O 1
ATOM 4198 N N . GLY A 1 526 ? 28.496 -12.314 0.452 1.00 94.00 526 GLY A N 1
ATOM 4199 C CA . GLY A 1 526 ? 29.904 -12.437 0.042 1.00 94.00 526 GLY A CA 1
ATOM 4200 C C . GLY A 1 526 ? 30.516 -11.160 -0.538 1.00 94.00 526 GLY A C 1
ATOM 4201 O O . GLY A 1 526 ? 31.701 -11.157 -0.861 1.00 94.00 526 GLY A O 1
ATOM 4202 N N . GLY A 1 527 ? 29.733 -10.084 -0.652 1.00 92.62 527 GLY A N 1
ATOM 4203 C CA . GLY A 1 527 ? 30.224 -8.747 -0.980 1.00 92.62 527 GLY A CA 1
ATOM 4204 C C . GLY A 1 527 ? 30.955 -8.072 0.185 1.00 92.62 527 GLY A C 1
ATOM 4205 O O . GLY A 1 527 ? 31.069 -8.617 1.287 1.00 92.62 527 GLY A O 1
ATOM 4206 N N . LYS A 1 528 ? 31.451 -6.857 -0.055 1.00 93.56 528 LYS A N 1
ATOM 4207 C CA . LYS A 1 528 ? 32.153 -6.025 0.941 1.00 93.56 528 LYS A CA 1
ATOM 4208 C C . LYS A 1 528 ? 31.230 -5.566 2.066 1.00 93.56 528 LYS A C 1
ATOM 4210 O O . LYS A 1 528 ? 31.689 -5.321 3.179 1.00 93.56 528 LYS A O 1
ATOM 4215 N N . VAL A 1 529 ? 29.948 -5.412 1.762 1.00 91.94 529 VAL A N 1
ATOM 4216 C CA . VAL A 1 529 ? 28.888 -5.038 2.687 1.00 91.94 529 VAL A CA 1
ATOM 4217 C C . VAL A 1 529 ? 27.922 -6.210 2.809 1.00 91.94 529 VAL A C 1
ATOM 4219 O O . VAL A 1 529 ? 27.508 -6.821 1.824 1.00 91.94 529 VAL A O 1
ATOM 4222 N N . THR A 1 530 ? 27.520 -6.520 4.038 1.00 93.19 530 THR A N 1
ATOM 4223 C CA . THR A 1 530 ? 26.511 -7.552 4.288 1.00 93.19 530 THR A CA 1
ATOM 4224 C C . THR A 1 530 ? 25.173 -7.144 3.675 1.00 93.19 530 THR A C 1
ATOM 4226 O O . THR A 1 530 ? 24.666 -6.049 3.961 1.00 93.19 530 THR A O 1
ATOM 4229 N N . ASN A 1 531 ? 24.587 -8.034 2.872 1.00 95.06 531 ASN A N 1
ATOM 4230 C CA . ASN A 1 531 ? 23.262 -7.842 2.294 1.00 95.06 531 ASN A CA 1
ATOM 4231 C C . ASN A 1 531 ? 22.193 -8.095 3.376 1.00 95.06 531 ASN A C 1
ATOM 4233 O O . ASN A 1 531 ? 22.176 -9.193 3.945 1.00 95.06 531 ASN A O 1
ATOM 4237 N N . PRO A 1 532 ? 21.334 -7.112 3.706 1.00 94.06 532 PRO A N 1
ATOM 4238 C CA . PRO A 1 532 ? 20.377 -7.240 4.800 1.00 94.06 532 PRO A CA 1
ATOM 4239 C C . PRO A 1 532 ? 19.352 -8.346 4.535 1.00 94.06 532 PRO A C 1
ATOM 4241 O O . PRO A 1 532 ? 18.638 -8.316 3.524 1.00 94.06 532 PRO A O 1
ATOM 4244 N N . LYS A 1 533 ? 19.259 -9.285 5.482 1.00 92.44 533 LYS A N 1
ATOM 4245 C CA . LYS A 1 533 ? 18.247 -10.346 5.505 1.00 92.44 533 LYS A CA 1
ATOM 4246 C C . LYS A 1 533 ? 16.914 -9.746 5.924 1.00 92.44 533 LYS A C 1
ATOM 4248 O O . LYS A 1 533 ? 16.811 -9.149 6.989 1.00 92.44 533 LYS A O 1
ATOM 4253 N N . LYS A 1 534 ? 15.910 -9.854 5.061 1.00 91.06 534 LYS A N 1
ATOM 4254 C CA . LYS A 1 534 ? 14.584 -9.278 5.310 1.00 91.06 534 LYS A CA 1
ATOM 4255 C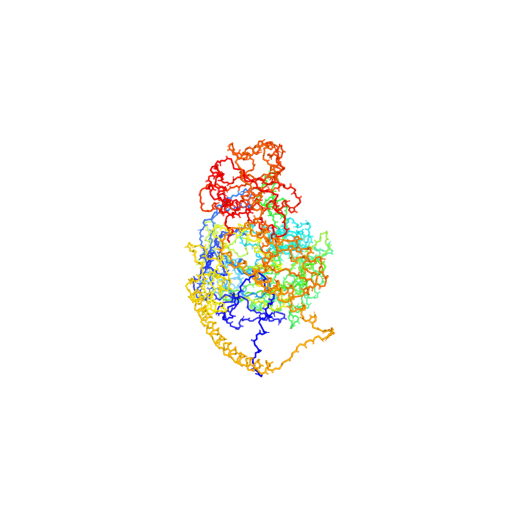 C . LYS A 1 534 ? 13.648 -10.350 5.835 1.00 91.06 534 LYS A C 1
ATOM 4257 O O . LYS A 1 534 ? 13.936 -11.540 5.724 1.00 91.06 534 LYS A O 1
ATOM 4262 N N . ILE A 1 535 ? 12.533 -9.911 6.395 1.00 90.25 535 ILE A N 1
ATOM 4263 C CA . ILE A 1 535 ? 11.411 -10.792 6.715 1.00 90.25 535 ILE A CA 1
ATOM 4264 C C . ILE A 1 535 ? 10.422 -10.804 5.553 1.00 90.25 535 ILE A C 1
ATOM 4266 O O . ILE A 1 535 ? 10.454 -9.922 4.689 1.00 90.25 535 ILE A O 1
ATOM 4270 N N . MET A 1 536 ? 9.546 -11.807 5.531 1.00 91.31 536 MET A N 1
ATOM 4271 C CA . MET A 1 536 ? 8.373 -11.732 4.663 1.00 91.31 536 MET A CA 1
ATOM 4272 C C . MET A 1 536 ? 7.479 -10.570 5.108 1.00 91.31 536 MET A C 1
ATOM 4274 O O . MET A 1 536 ? 7.600 -10.073 6.227 1.00 91.31 536 MET A O 1
ATOM 4278 N N . VAL A 1 537 ? 6.580 -10.116 4.236 1.00 92.94 537 VAL A N 1
ATOM 4279 C CA . VAL A 1 537 ? 5.562 -9.143 4.636 1.00 92.94 537 VAL A CA 1
ATOM 4280 C C . VAL A 1 537 ? 4.694 -9.767 5.731 1.00 92.94 537 VAL A C 1
ATOM 4282 O O . VAL A 1 537 ? 4.045 -10.788 5.508 1.00 92.94 537 VAL A O 1
ATOM 4285 N N . GLU A 1 538 ? 4.722 -9.160 6.917 1.00 91.06 538 GLU A N 1
ATOM 4286 C CA . GLU A 1 538 ? 4.018 -9.622 8.123 1.00 91.06 538 GLU A CA 1
ATOM 4287 C C . GLU A 1 538 ? 3.118 -8.531 8.736 1.00 91.06 538 GLU A C 1
ATOM 4289 O O . GLU A 1 538 ? 2.414 -8.782 9.710 1.00 91.06 538 GLU A O 1
ATOM 4294 N N . GLU A 1 539 ? 3.121 -7.321 8.170 1.00 95.12 539 GLU A N 1
ATOM 4295 C CA . GLU A 1 539 ? 2.347 -6.183 8.673 1.00 95.12 539 GLU A CA 1
ATOM 4296 C C . GLU A 1 539 ? 0.844 -6.352 8.386 1.00 95.12 539 GLU A C 1
ATOM 4298 O O . GLU A 1 539 ? 0.486 -6.708 7.257 1.00 95.12 539 GLU A O 1
ATOM 4303 N N . PRO A 1 540 ? -0.060 -6.043 9.341 1.00 96.19 540 PRO A N 1
ATOM 4304 C CA . PRO A 1 540 ? -1.486 -5.963 9.054 1.00 96.19 540 PRO A CA 1
ATOM 4305 C C . PRO A 1 540 ? -1.699 -4.901 7.978 1.00 96.19 540 PRO A C 1
ATOM 4307 O O . PRO A 1 540 ? -1.367 -3.729 8.168 1.00 96.19 540 PRO A O 1
ATOM 4310 N N . SER A 1 541 ? -2.230 -5.323 6.840 1.00 98.00 541 SER A N 1
ATOM 4311 C CA . SER A 1 541 ? -2.302 -4.514 5.632 1.00 98.00 541 SER A CA 1
ATOM 4312 C C . SER A 1 541 ? -3.749 -4.240 5.248 1.00 98.00 541 SER A C 1
ATOM 4314 O O . SER A 1 541 ? -4.607 -5.119 5.346 1.00 98.00 541 SER A O 1
ATOM 4316 N N . TYR A 1 542 ? -4.024 -3.002 4.854 1.00 98.38 542 TYR A N 1
ATOM 4317 C CA . TYR A 1 542 ? -5.322 -2.574 4.336 1.00 98.38 542 TYR A CA 1
ATOM 4318 C C . TYR A 1 542 ? -5.298 -2.596 2.809 1.00 98.38 542 TYR A C 1
ATOM 4320 O O . TYR A 1 542 ? -4.230 -2.578 2.203 1.00 98.38 542 TYR A O 1
ATOM 4328 N N . ILE A 1 543 ? -6.477 -2.650 2.198 1.00 98.50 543 ILE A N 1
ATOM 4329 C CA . ILE A 1 543 ? -6.649 -2.785 0.751 1.00 98.50 543 ILE A CA 1
ATOM 4330 C C . ILE A 1 543 ? -6.881 -1.410 0.146 1.00 98.50 543 ILE A C 1
ATOM 4332 O O . ILE A 1 543 ? -7.577 -0.578 0.739 1.00 98.50 543 ILE A O 1
ATOM 4336 N N . ILE A 1 544 ? -6.318 -1.197 -1.036 1.00 98.56 544 ILE A N 1
ATOM 4337 C CA . ILE A 1 544 ? -6.454 0.011 -1.831 1.00 98.56 544 ILE A CA 1
ATOM 4338 C C . ILE A 1 544 ? -6.792 -0.381 -3.265 1.00 98.56 544 ILE A C 1
ATOM 4340 O O . ILE A 1 544 ? -6.238 -1.328 -3.823 1.00 98.56 544 ILE A O 1
ATOM 4344 N N . PHE A 1 545 ? -7.701 0.371 -3.869 1.00 98.00 545 PHE A N 1
ATOM 4345 C CA . PHE A 1 545 ? -7.918 0.325 -5.304 1.00 98.00 545 PHE A CA 1
ATOM 4346 C C . PHE A 1 545 ? -8.158 1.723 -5.859 1.00 98.00 545 PHE A C 1
ATOM 4348 O O . PHE A 1 545 ? -8.881 2.540 -5.276 1.00 98.00 545 PHE A O 1
ATOM 4355 N N . ASN A 1 546 ? -7.514 2.018 -6.982 1.00 97.44 546 ASN A N 1
ATOM 4356 C CA . ASN A 1 546 ? -7.506 3.344 -7.583 1.00 97.44 546 ASN A CA 1
ATOM 4357 C C . ASN A 1 546 ? -7.297 3.281 -9.096 1.00 97.44 546 ASN A C 1
ATOM 4359 O O . ASN A 1 546 ? -6.977 2.234 -9.656 1.00 97.44 546 ASN A O 1
ATOM 4363 N N . ILE A 1 547 ? -7.469 4.423 -9.753 1.00 96.38 547 ILE A N 1
ATOM 4364 C CA . ILE A 1 547 ? -7.012 4.627 -11.126 1.00 96.38 547 ILE A CA 1
ATOM 4365 C C . ILE A 1 547 ? -6.110 5.845 -11.107 1.00 96.38 547 ILE A C 1
ATOM 4367 O O . ILE A 1 547 ? -6.596 6.920 -10.780 1.00 96.38 547 ILE A O 1
ATOM 4371 N N . ALA A 1 548 ? -4.831 5.650 -11.417 1.00 93.62 548 ALA A N 1
ATOM 4372 C CA . ALA A 1 548 ? -3.848 6.712 -11.485 1.00 93.62 548 ALA A CA 1
ATOM 4373 C C . ALA A 1 548 ? -3.750 7.319 -12.902 1.00 93.62 548 ALA A C 1
ATOM 4375 O O . ALA A 1 548 ? -3.824 6.601 -13.907 1.00 93.62 548 ALA A O 1
ATOM 4376 N N . MET A 1 549 ? -3.504 8.625 -12.992 1.00 93.25 549 MET A N 1
ATOM 4377 C CA . MET A 1 549 ? -3.229 9.358 -14.235 1.00 93.25 549 MET A CA 1
ATOM 4378 C C . MET A 1 549 ? -1.941 10.168 -14.090 1.00 93.25 549 MET A C 1
ATOM 4380 O O . MET A 1 549 ? -1.914 11.218 -13.441 1.00 93.25 549 MET A O 1
ATOM 4384 N N . ALA A 1 550 ? -0.853 9.704 -14.711 1.00 91.06 550 ALA A N 1
ATOM 4385 C CA . ALA A 1 550 ? 0.447 10.358 -14.586 1.00 91.06 550 ALA A CA 1
ATOM 4386 C C . ALA A 1 550 ? 1.311 10.276 -15.848 1.00 91.06 550 ALA A C 1
ATOM 4388 O O . ALA A 1 550 ? 1.130 9.418 -16.707 1.00 91.06 550 ALA A O 1
ATOM 4389 N N . SER A 1 551 ? 2.295 11.174 -15.919 1.00 89.38 551 SER A N 1
ATOM 4390 C CA . SER A 1 551 ? 3.255 11.275 -17.031 1.00 89.38 551 SER A CA 1
ATOM 4391 C C . SER A 1 551 ? 4.527 10.440 -16.843 1.00 89.38 551 SER A C 1
ATOM 4393 O O . SER A 1 551 ? 5.388 10.421 -17.717 1.00 89.38 551 SER A O 1
ATOM 4395 N N . ALA A 1 552 ? 4.696 9.785 -15.691 1.00 84.25 552 ALA A N 1
ATOM 4396 C CA . ALA A 1 552 ? 5.874 8.960 -15.407 1.00 84.25 552 ALA A CA 1
ATOM 4397 C C . ALA A 1 552 ? 5.661 7.459 -15.678 1.00 84.25 552 ALA A C 1
ATOM 4399 O O . ALA A 1 552 ? 6.610 6.686 -15.549 1.00 84.25 552 ALA A O 1
ATOM 4400 N N . TRP A 1 553 ? 4.443 7.046 -16.038 1.00 80.06 553 TRP A N 1
ATOM 4401 C CA . TRP A 1 553 ? 4.048 5.641 -16.165 1.00 80.06 553 TRP A CA 1
ATOM 4402 C C . TRP A 1 553 ? 4.084 5.112 -17.598 1.00 80.06 553 TRP A C 1
ATOM 4404 O O . TRP A 1 553 ? 4.116 5.882 -18.545 1.00 80.06 553 TRP A O 1
ATOM 4414 N N . GLY A 1 554 ? 4.061 3.786 -17.780 1.00 78.81 554 GLY A N 1
ATOM 4415 C CA . GLY A 1 554 ? 4.044 3.179 -19.120 1.00 78.81 554 GLY A CA 1
ATOM 4416 C C . GLY A 1 554 ? 2.772 3.507 -19.915 1.00 78.81 554 GLY A C 1
ATOM 4417 O O . GLY A 1 554 ? 2.846 3.818 -21.102 1.00 78.81 554 GLY A O 1
ATOM 4418 N N . ALA A 1 555 ? 1.614 3.487 -19.250 1.00 87.94 555 ALA A N 1
ATOM 4419 C CA . ALA A 1 555 ? 0.364 4.014 -19.787 1.00 87.94 555 ALA A CA 1
ATOM 4420 C C . ALA A 1 555 ? 0.222 5.483 -19.371 1.00 87.94 555 ALA A C 1
ATOM 4422 O O . ALA A 1 555 ? 0.230 5.787 -18.179 1.00 87.94 555 ALA A O 1
ATOM 4423 N N . MET A 1 556 ? 0.114 6.381 -20.353 1.00 90.75 556 MET A N 1
ATOM 4424 C CA . MET A 1 556 ? 0.054 7.824 -20.122 1.00 90.75 556 MET A CA 1
ATOM 4425 C C . MET A 1 556 ? -1.183 8.443 -20.780 1.00 90.75 556 MET A C 1
ATOM 4427 O O . MET A 1 556 ? -1.603 7.988 -21.851 1.00 90.75 556 MET A O 1
ATOM 4431 N N . PRO A 1 557 ? -1.716 9.538 -20.211 1.00 92.25 557 PRO A N 1
ATOM 4432 C CA . PRO A 1 557 ? -2.731 10.339 -20.876 1.00 92.25 557 PRO A CA 1
ATOM 4433 C C . PRO A 1 557 ? -2.216 10.935 -22.200 1.00 92.25 557 PRO A C 1
ATOM 4435 O O . PRO A 1 557 ? -1.037 11.298 -22.293 1.00 92.25 557 PRO A O 1
ATOM 4438 N N . PRO A 1 558 ? -3.073 11.093 -23.229 1.00 92.88 558 PRO A N 1
ATOM 4439 C CA . PRO A 1 558 ? -2.685 11.775 -24.458 1.00 92.88 558 PRO A CA 1
ATOM 4440 C C . PRO A 1 558 ? -2.218 13.207 -24.181 1.00 92.88 558 PRO A C 1
ATOM 4442 O O . PRO A 1 558 ? -2.808 13.908 -23.360 1.00 92.88 558 PRO A O 1
ATOM 4445 N N . ASN A 1 559 ? -1.190 13.653 -24.912 1.00 94.00 559 ASN A N 1
ATOM 4446 C CA . ASN A 1 559 ? -0.673 15.025 -24.855 1.00 94.00 559 ASN A CA 1
ATOM 4447 C C . ASN A 1 559 ? -0.319 15.497 -23.431 1.00 94.00 559 ASN A C 1
ATOM 4449 O O . ASN A 1 559 ? -0.529 16.665 -23.090 1.00 94.00 559 ASN A O 1
ATOM 4453 N N . TRP A 1 560 ? 0.199 14.598 -22.591 1.00 91.31 560 TRP A N 1
ATOM 4454 C CA . TRP A 1 560 ? 0.524 14.885 -21.193 1.00 91.31 560 TRP A CA 1
ATOM 4455 C C . TRP A 1 560 ? 1.467 16.091 -21.031 1.00 91.31 560 TRP A C 1
ATOM 4457 O O . TRP A 1 560 ? 1.378 16.802 -20.032 1.00 91.31 560 TRP A O 1
ATOM 4467 N N . GLU A 1 561 ? 2.315 16.378 -22.025 1.00 92.19 561 GLU A N 1
ATOM 4468 C CA . GLU A 1 561 ? 3.217 17.536 -22.055 1.00 92.19 561 GLU A CA 1
ATOM 4469 C C . GLU A 1 561 ? 2.461 18.868 -22.107 1.00 92.19 561 GLU A C 1
ATOM 4471 O O . GLU A 1 561 ? 2.939 19.885 -21.606 1.00 92.19 561 GLU A O 1
ATOM 4476 N N . ALA A 1 562 ? 1.287 18.875 -22.740 1.00 92.69 562 ALA A N 1
ATOM 4477 C CA . ALA A 1 562 ? 0.421 20.042 -22.821 1.00 92.69 562 ALA A CA 1
ATOM 4478 C C . ALA A 1 562 ? -0.483 20.183 -21.590 1.00 92.69 562 ALA A C 1
ATOM 4480 O O . ALA A 1 562 ? -0.929 21.295 -21.307 1.00 92.69 562 ALA A O 1
ATOM 4481 N N . GLY A 1 563 ? -0.761 19.078 -20.890 1.00 90.56 563 GLY A N 1
ATOM 4482 C CA . GLY A 1 563 ? -1.686 18.996 -19.762 1.00 90.56 563 GLY A CA 1
ATOM 4483 C C . GLY A 1 563 ? -3.046 18.395 -20.151 1.00 90.56 563 GLY A C 1
ATOM 4484 O O . GLY A 1 563 ? -3.321 17.254 -19.774 1.00 90.56 563 GLY A O 1
ATOM 4485 N N . PRO A 1 564 ? -3.911 19.118 -20.893 1.00 93.88 564 PRO A N 1
ATOM 4486 C CA . PRO A 1 564 ? -5.215 18.615 -21.322 1.00 93.88 564 PRO A CA 1
ATOM 4487 C C . PRO A 1 564 ? -5.123 17.442 -22.301 1.00 93.88 564 PRO A C 1
ATOM 4489 O O . PRO A 1 564 ? -4.271 17.441 -23.190 1.00 93.88 564 PRO A O 1
ATOM 4492 N N . CYS A 1 565 ? -6.102 16.533 -22.241 1.00 95.12 565 CYS A N 1
ATOM 4493 C CA . CYS A 1 565 ? -6.183 15.363 -23.123 1.00 95.12 565 CYS A CA 1
ATOM 4494 C C . CYS A 1 565 ? -6.088 15.726 -24.616 1.00 95.12 565 CYS A C 1
ATOM 4496 O O . CYS A 1 565 ? -5.348 15.101 -25.373 1.00 95.12 565 CYS A O 1
ATOM 4498 N N . ARG A 1 566 ? -6.788 16.780 -25.063 1.00 95.19 566 ARG A N 1
ATOM 4499 C CA . ARG A 1 566 ? -6.794 17.213 -26.480 1.00 95.19 566 ARG A CA 1
ATOM 4500 C C . ARG A 1 566 ? -5.548 18.005 -26.899 1.00 95.19 566 ARG A C 1
ATOM 4502 O O . ARG A 1 566 ? -5.430 18.391 -28.061 1.00 95.19 566 ARG A O 1
ATOM 4509 N N . GLY A 1 567 ? -4.619 18.239 -25.976 1.00 94.38 567 GLY A N 1
ATOM 4510 C CA . GLY A 1 567 ? -3.417 19.021 -26.215 1.00 94.38 567 GLY A CA 1
ATOM 4511 C C . GLY A 1 567 ? -3.692 20.520 -26.350 1.00 94.38 567 GLY A C 1
ATOM 4512 O O . GLY A 1 567 ? -4.580 21.074 -25.702 1.00 94.38 567 GLY A O 1
ATOM 4513 N N . ASN A 1 568 ? -2.895 21.199 -27.172 1.00 93.50 568 ASN A N 1
ATOM 4514 C CA . ASN A 1 568 ? -2.955 22.643 -27.388 1.00 93.50 568 ASN A CA 1
ATOM 4515 C C . ASN A 1 568 ? -2.714 23.006 -28.875 1.00 93.50 568 ASN A C 1
ATOM 4517 O O . ASN A 1 568 ? -2.874 22.185 -29.786 1.00 93.50 568 ASN A O 1
ATOM 4521 N N . ALA A 1 569 ? -2.372 24.269 -29.151 1.00 91.81 569 ALA A N 1
ATOM 4522 C CA . ALA A 1 569 ? -2.133 24.740 -30.516 1.00 91.81 569 ALA A CA 1
ATOM 4523 C C . ALA A 1 569 ? -0.955 24.023 -31.209 1.00 91.81 569 ALA A C 1
ATOM 4525 O O . ALA A 1 569 ? -0.992 23.841 -32.424 1.00 91.81 569 ALA A O 1
ATOM 4526 N N . THR A 1 570 ? 0.058 23.581 -30.460 1.00 92.62 570 THR A N 1
ATOM 4527 C CA . THR A 1 570 ? 1.285 22.966 -30.995 1.00 92.62 570 THR A CA 1
ATOM 4528 C C . THR A 1 570 ? 1.365 21.456 -30.765 1.00 92.62 570 THR A C 1
ATOM 4530 O O . THR A 1 570 ? 2.057 20.772 -31.516 1.00 92.62 570 THR A O 1
ATOM 4533 N N . ILE A 1 571 ? 0.641 20.918 -29.780 1.00 93.06 571 ILE A N 1
ATOM 4534 C CA . ILE A 1 571 ? 0.665 19.501 -29.395 1.00 93.06 571 ILE A CA 1
ATOM 4535 C C . ILE A 1 571 ? -0.737 18.889 -29.573 1.00 93.06 571 ILE A C 1
ATOM 4537 O O . ILE A 1 571 ? -1.690 19.446 -29.031 1.00 93.06 571 ILE A O 1
ATOM 4541 N N . PRO A 1 572 ? -0.895 17.769 -30.305 1.00 92.38 572 PRO A N 1
ATOM 4542 C CA . PRO A 1 572 ? 0.131 17.086 -31.092 1.00 92.38 572 PRO A CA 1
ATOM 4543 C C . PRO A 1 572 ? 0.359 17.797 -32.439 1.00 92.38 572 PRO A C 1
ATOM 4545 O O . PRO A 1 572 ? -0.564 18.369 -33.027 1.00 92.38 572 PRO A O 1
ATOM 4548 N N . ALA A 1 573 ? 1.591 17.755 -32.952 1.00 89.69 573 ALA A N 1
ATOM 4549 C CA . ALA A 1 573 ? 1.954 18.430 -34.205 1.00 89.69 573 ALA A CA 1
ATOM 4550 C C . ALA A 1 573 ? 1.327 17.766 -35.449 1.00 89.69 573 ALA A C 1
ATOM 4552 O O . ALA A 1 573 ? 1.015 18.430 -36.435 1.00 89.69 573 ALA A O 1
ATOM 4553 N N . SER A 1 574 ? 1.128 16.449 -35.397 1.00 92.62 574 SER A N 1
ATOM 4554 C CA . SER A 1 574 ? 0.573 15.639 -36.482 1.00 92.62 574 SER A CA 1
ATOM 4555 C C . SER A 1 574 ? -0.956 15.667 -36.479 1.00 92.62 574 SER A C 1
ATOM 4557 O O . SER A 1 574 ? -1.595 15.467 -35.445 1.00 92.62 574 SER A O 1
ATOM 4559 N N . ALA A 1 575 ? -1.559 15.859 -37.656 1.00 89.69 575 ALA A N 1
ATOM 4560 C CA . ALA A 1 575 ? -3.011 15.785 -37.820 1.00 89.69 575 ALA A CA 1
ATOM 4561 C C . ALA A 1 575 ? -3.565 14.382 -37.506 1.00 89.69 575 ALA A C 1
ATOM 4563 O O . ALA A 1 575 ? -4.663 14.262 -36.965 1.00 89.69 575 ALA A O 1
ATOM 4564 N N . LEU A 1 576 ? -2.796 13.328 -37.807 1.00 87.69 576 LEU A N 1
ATOM 4565 C CA . LEU A 1 576 ? -3.174 11.950 -37.497 1.00 87.69 576 LEU A CA 1
ATOM 4566 C C . LEU A 1 576 ? -3.198 11.715 -35.984 1.00 87.69 576 LEU A C 1
ATOM 4568 O O . LEU A 1 576 ? -4.187 11.203 -35.464 1.00 87.69 576 LEU A O 1
ATOM 4572 N N . ASP A 1 577 ? -2.148 12.139 -35.279 1.00 90.38 577 ASP A N 1
ATOM 4573 C CA . ASP A 1 577 ? -2.074 11.985 -33.824 1.00 90.38 577 ASP A CA 1
ATOM 4574 C C . ASP A 1 577 ? -3.135 12.834 -33.126 1.00 90.38 577 ASP A C 1
ATOM 4576 O O . ASP A 1 577 ? -3.728 12.392 -32.149 1.00 90.38 577 ASP A O 1
ATOM 4580 N N . ARG A 1 578 ? -3.470 14.007 -33.679 1.00 93.25 578 ARG A N 1
ATOM 4581 C CA . ARG A 1 578 ? -4.585 14.828 -33.190 1.00 93.25 578 ARG A CA 1
ATOM 4582 C C . ARG A 1 578 ? -5.920 14.097 -33.284 1.00 93.25 578 ARG A C 1
ATOM 4584 O O . ARG A 1 578 ? -6.700 14.154 -32.341 1.00 93.25 578 ARG A O 1
ATOM 4591 N N . ASN A 1 579 ? -6.176 13.405 -34.394 1.00 92.00 579 ASN A N 1
ATOM 4592 C CA . ASN A 1 579 ? -7.400 12.625 -34.567 1.00 92.00 579 ASN A CA 1
ATOM 4593 C C . ASN A 1 579 ? -7.464 11.444 -33.584 1.00 92.00 579 ASN A C 1
ATOM 4595 O O . ASN A 1 579 ? -8.484 11.238 -32.935 1.00 92.00 579 ASN A O 1
ATOM 4599 N N . ILE A 1 580 ? -6.357 10.710 -33.421 1.00 91.75 580 ILE A N 1
ATOM 4600 C CA . ILE A 1 580 ? -6.262 9.601 -32.459 1.00 91.75 580 ILE A CA 1
ATOM 4601 C C . ILE A 1 580 ? -6.496 10.105 -31.031 1.00 91.75 580 ILE A C 1
ATOM 4603 O O . ILE A 1 580 ? -7.356 9.568 -30.335 1.00 91.75 580 ILE A O 1
ATOM 4607 N N . SER A 1 581 ? -5.786 11.156 -30.610 1.00 93.75 581 SER A N 1
ATOM 4608 C CA . SER A 1 581 ? -5.951 11.736 -29.275 1.00 93.75 581 SER A CA 1
ATOM 4609 C C . SER A 1 581 ? -7.380 12.216 -29.048 1.00 93.75 581 SER A C 1
ATOM 4611 O O . SER A 1 581 ? -7.944 11.897 -28.012 1.00 93.75 581 SER A O 1
ATOM 4613 N N . ASN A 1 582 ? -8.005 12.905 -30.010 1.00 94.69 582 ASN A N 1
ATOM 4614 C CA . ASN A 1 582 ? -9.400 13.339 -29.880 1.00 94.69 582 ASN A CA 1
ATOM 4615 C C . ASN A 1 582 ? -10.359 12.158 -29.677 1.00 94.69 582 ASN A C 1
ATOM 4617 O O . ASN A 1 582 ? -11.164 12.207 -28.755 1.00 94.69 582 ASN A O 1
ATOM 4621 N N . ASN A 1 583 ? -10.219 11.076 -30.448 1.00 94.56 583 ASN A N 1
ATOM 4622 C CA . ASN A 1 583 ? -11.064 9.885 -30.300 1.00 94.56 583 ASN A CA 1
ATOM 4623 C C . ASN A 1 583 ? -10.872 9.192 -28.936 1.00 94.56 583 ASN A C 1
ATOM 4625 O O . ASN A 1 583 ? -11.830 8.688 -28.344 1.00 94.56 583 ASN A O 1
ATOM 4629 N N . ILE A 1 584 ? -9.645 9.192 -28.402 1.00 95.56 584 ILE A N 1
ATOM 4630 C CA . ILE A 1 584 ? -9.375 8.723 -27.034 1.00 95.56 584 ILE A CA 1
ATOM 4631 C C . ILE A 1 584 ? -10.038 9.658 -26.014 1.00 95.56 584 ILE A C 1
ATOM 4633 O O . ILE A 1 584 ? -10.704 9.181 -25.099 1.00 95.56 584 ILE A O 1
ATOM 4637 N N . CYS A 1 585 ? -9.908 10.977 -26.178 1.00 95.50 585 CYS A N 1
ATOM 4638 C CA . CYS A 1 585 ? -10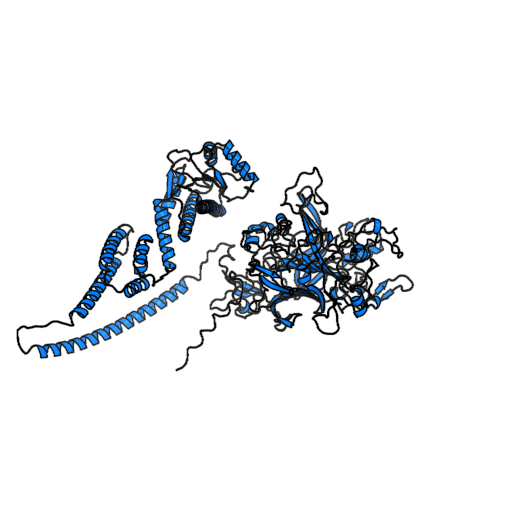.514 11.957 -25.274 1.00 95.50 585 CYS A CA 1
ATOM 4639 C C . CYS A 1 585 ? -12.047 11.889 -25.277 1.00 95.50 585 CYS A C 1
ATOM 4641 O O . CYS A 1 585 ? -12.671 12.027 -24.229 1.00 95.50 585 CYS A O 1
ATOM 4643 N N . ASP A 1 586 ? -12.658 11.612 -26.427 1.00 95.44 586 ASP A N 1
ATOM 4644 C CA . ASP A 1 586 ? -14.105 11.421 -26.573 1.00 95.44 586 ASP A CA 1
ATOM 4645 C C . ASP A 1 586 ? -14.592 10.098 -25.948 1.00 95.44 586 ASP A C 1
ATOM 4647 O O . ASP A 1 586 ? -15.793 9.866 -25.823 1.00 95.44 586 ASP A O 1
ATOM 4651 N N . SER A 1 587 ? -13.667 9.230 -25.523 1.00 96.38 587 SER A N 1
ATOM 4652 C CA . SER A 1 587 ? -13.971 8.009 -24.771 1.00 96.38 587 SER A CA 1
ATOM 4653 C C . SER A 1 587 ? -14.056 8.219 -23.258 1.00 96.38 587 SER A C 1
ATOM 4655 O O . SER A 1 587 ? -14.436 7.285 -22.555 1.00 96.38 587 SER A O 1
ATOM 4657 N N . PHE A 1 588 ? -13.730 9.408 -22.737 1.00 95.94 588 PHE A N 1
ATOM 4658 C CA . PHE A 1 588 ? -14.019 9.734 -21.340 1.00 95.94 588 PHE A CA 1
ATOM 4659 C C . PHE A 1 588 ? -15.524 10.026 -21.145 1.00 95.94 588 PHE A C 1
ATOM 4661 O O . PHE A 1 588 ? -16.148 10.653 -22.002 1.00 95.94 588 PHE A O 1
ATOM 4668 N N . PRO A 1 589 ? -16.125 9.625 -20.008 1.00 96.62 589 PRO A N 1
ATOM 4669 C CA . PRO A 1 589 ? -15.482 8.944 -18.889 1.00 96.62 589 PRO A CA 1
ATOM 4670 C C . PRO A 1 589 ? -15.156 7.469 -19.156 1.00 96.62 589 PRO A C 1
ATOM 4672 O O . PRO A 1 589 ? -15.941 6.743 -19.763 1.00 96.62 589 PRO A O 1
ATOM 4675 N N . MET A 1 590 ? -14.018 7.023 -18.621 1.00 96.75 590 MET A N 1
ATOM 4676 C CA . MET A 1 590 ? -13.623 5.610 -18.581 1.00 96.75 590 MET A CA 1
ATOM 4677 C C . MET A 1 590 ? -13.913 5.021 -17.197 1.00 96.75 590 MET A C 1
ATOM 4679 O O . MET A 1 590 ? -13.992 5.758 -16.214 1.00 96.75 590 MET A O 1
ATOM 4683 N N . TYR A 1 591 ? -14.068 3.699 -17.107 1.00 96.88 591 TYR A N 1
ATOM 4684 C CA . TYR A 1 591 ? -14.495 3.039 -15.872 1.00 96.88 591 TYR A CA 1
ATOM 4685 C C . TYR A 1 591 ? -13.633 1.828 -15.544 1.00 96.88 591 TYR A C 1
ATOM 4687 O O . TYR A 1 591 ? -13.527 0.912 -16.356 1.00 96.88 591 TYR A O 1
ATOM 4695 N N . MET A 1 592 ? -13.084 1.798 -14.332 1.00 98.06 592 MET A N 1
ATOM 4696 C CA . MET A 1 592 ? -12.754 0.535 -13.680 1.00 98.06 592 MET A CA 1
ATOM 4697 C C . MET A 1 592 ? -14.010 0.054 -12.961 1.00 98.06 592 MET A C 1
ATOM 4699 O O . MET A 1 592 ? -14.635 0.825 -12.227 1.00 98.06 592 MET A O 1
ATOM 4703 N N . ILE A 1 593 ? -14.392 -1.199 -13.181 1.00 98.50 593 ILE A N 1
ATOM 4704 C CA . ILE A 1 593 ? -15.583 -1.787 -12.562 1.00 98.50 593 ILE A CA 1
ATOM 4705 C C . ILE A 1 593 ? -15.140 -2.978 -11.728 1.00 98.50 593 ILE A C 1
ATOM 4707 O O . ILE A 1 593 ? -14.438 -3.843 -12.242 1.00 98.50 593 ILE A O 1
ATOM 4711 N N . ILE A 1 594 ? -15.554 -3.027 -10.466 1.00 98.75 594 ILE A N 1
ATOM 4712 C CA . ILE A 1 594 ? -15.305 -4.155 -9.566 1.00 98.75 594 ILE A CA 1
ATOM 4713 C C . ILE A 1 594 ? -16.641 -4.844 -9.306 1.00 98.75 594 ILE A C 1
ATOM 4715 O O . ILE A 1 594 ? -17.618 -4.199 -8.924 1.00 98.75 594 ILE A O 1
ATOM 4719 N N . ASP A 1 595 ? -16.673 -6.143 -9.568 1.00 98.56 595 ASP A N 1
ATOM 4720 C CA . ASP A 1 595 ? -17.823 -7.012 -9.333 1.00 98.56 595 ASP A CA 1
ATOM 4721 C C . ASP A 1 595 ? -17.877 -7.422 -7.862 1.00 98.56 595 ASP A C 1
ATOM 4723 O O . ASP A 1 595 ? -18.871 -7.183 -7.196 1.00 98.56 595 ASP A O 1
ATOM 4727 N N . HIS A 1 596 ? -16.767 -7.935 -7.327 1.00 98.62 596 HIS A N 1
ATOM 4728 C CA . HIS A 1 596 ? -16.661 -8.300 -5.918 1.00 98.62 596 HIS A CA 1
ATOM 4729 C C . HIS A 1 596 ? -15.215 -8.268 -5.419 1.00 98.62 596 HIS A C 1
ATOM 4731 O O . HIS A 1 596 ? -14.256 -8.353 -6.197 1.00 98.62 596 HIS A O 1
ATOM 4737 N N . ILE A 1 597 ? -15.068 -8.183 -4.097 1.00 98.75 597 ILE A N 1
ATOM 4738 C CA . ILE A 1 597 ? -13.809 -8.398 -3.373 1.00 98.75 597 ILE A CA 1
ATOM 4739 C C . ILE A 1 597 ? -14.055 -9.469 -2.317 1.00 98.75 597 ILE A C 1
ATOM 4741 O O . ILE A 1 597 ? -14.988 -9.339 -1.526 1.00 98.75 597 ILE A O 1
ATOM 4745 N N . ARG A 1 598 ? -13.221 -10.511 -2.276 1.00 98.62 598 ARG A N 1
ATOM 4746 C CA . ARG A 1 598 ? -13.350 -11.634 -1.334 1.00 98.62 598 ARG A CA 1
ATOM 4747 C C . ARG A 1 598 ? -12.011 -12.013 -0.734 1.00 98.62 598 ARG A C 1
ATOM 4749 O O . ARG A 1 598 ? -10.975 -11.938 -1.393 1.00 98.62 598 ARG A O 1
ATOM 4756 N N . ILE A 1 599 ? -12.038 -12.412 0.536 1.00 98.62 599 ILE A N 1
ATOM 4757 C CA . ILE A 1 599 ? -10.829 -12.732 1.289 1.00 98.62 599 ILE A CA 1
ATOM 4758 C C . ILE A 1 599 ? -11.033 -13.975 2.136 1.00 98.62 599 ILE A C 1
ATOM 4760 O O . ILE A 1 599 ? -11.962 -14.039 2.946 1.00 98.62 599 ILE A O 1
ATOM 4764 N N . TRP A 1 600 ? -10.104 -14.918 2.014 1.00 98.31 600 TRP A N 1
ATOM 4765 C CA . TRP A 1 600 ? -10.051 -16.137 2.812 1.00 98.31 600 TRP A CA 1
ATOM 4766 C C . TRP A 1 600 ? -8.786 -16.183 3.661 1.00 98.31 600 TRP A C 1
ATOM 4768 O O . TRP A 1 600 ? -7.718 -15.763 3.222 1.00 98.31 600 TRP A O 1
ATOM 4778 N N . GLN A 1 601 ? -8.883 -16.732 4.866 1.00 96.38 601 GLN A N 1
ATOM 4779 C CA . GLN A 1 601 ? -7.733 -16.985 5.734 1.00 96.38 601 GLN A CA 1
ATOM 4780 C C . GLN A 1 601 ? -7.822 -18.373 6.365 1.00 96.38 601 GLN A C 1
ATOM 4782 O O . GLN A 1 601 ? -8.907 -18.937 6.530 1.00 96.38 601 GLN A O 1
ATOM 4787 N N . ASP A 1 602 ? -6.671 -18.909 6.757 1.00 92.75 602 ASP A N 1
ATOM 4788 C CA . ASP A 1 602 ? -6.615 -20.026 7.689 1.00 92.75 602 ASP A CA 1
ATOM 4789 C C . ASP A 1 602 ? -7.024 -19.541 9.088 1.00 92.75 602 ASP A C 1
ATOM 4791 O O . ASP A 1 602 ? -6.297 -18.782 9.734 1.00 92.75 602 ASP A O 1
ATOM 4795 N N . THR A 1 603 ? -8.199 -19.977 9.544 1.00 89.25 603 THR A N 1
ATOM 4796 C CA . THR A 1 603 ? -8.761 -19.653 10.864 1.00 89.25 603 THR A CA 1
ATOM 4797 C C . THR A 1 603 ? -8.506 -20.747 11.903 1.00 89.25 603 THR A C 1
ATOM 4799 O O . THR A 1 603 ? -9.144 -20.750 12.960 1.00 89.25 603 THR A O 1
ATOM 4802 N N . SER A 1 604 ? -7.646 -21.723 11.602 1.00 85.25 604 SER A N 1
ATOM 4803 C CA . SER A 1 604 ? -7.285 -22.785 12.538 1.00 85.25 604 SER A CA 1
ATOM 4804 C C . SER A 1 604 ? -6.506 -22.243 13.742 1.00 85.25 604 SER A C 1
ATOM 4806 O O . SER A 1 604 ? -5.856 -21.194 13.698 1.00 85.25 604 SER A O 1
ATOM 4808 N N . GLU A 1 605 ? -6.593 -22.957 14.865 1.00 80.19 605 GLU A N 1
ATOM 4809 C CA . GLU A 1 605 ? -5.854 -22.598 16.073 1.00 80.19 605 GLU A CA 1
ATOM 4810 C C . GLU A 1 605 ? -4.341 -22.699 15.819 1.00 80.19 605 GLU A C 1
ATOM 4812 O O . GLU A 1 605 ? -3.835 -23.749 15.431 1.00 80.19 605 GLU A O 1
ATOM 4817 N N . GLY A 1 606 ? -3.611 -21.605 16.052 1.00 74.62 606 GLY A N 1
ATOM 4818 C CA . GLY A 1 606 ? -2.166 -21.532 15.804 1.00 74.62 606 GLY A CA 1
ATOM 4819 C C . GLY A 1 606 ? -1.773 -20.962 14.437 1.00 74.62 606 GLY A C 1
ATOM 4820 O O . GLY A 1 606 ? -0.577 -20.780 14.200 1.00 74.62 606 GLY A O 1
ATOM 4821 N N . SER A 1 607 ? -2.741 -20.619 13.579 1.00 82.94 607 SER A N 1
ATOM 4822 C CA . SER A 1 607 ? -2.496 -19.842 12.359 1.00 82.94 607 SER A CA 1
ATOM 4823 C C . SER A 1 607 ? -1.794 -18.512 12.676 1.00 82.94 607 SER A C 1
ATOM 4825 O O . SER A 1 607 ? -2.069 -17.856 13.683 1.00 82.94 607 SER A O 1
ATOM 4827 N N . ASN A 1 608 ? -0.870 -18.105 11.800 1.00 82.50 608 ASN A N 1
ATOM 4828 C CA . ASN A 1 608 ? -0.208 -16.794 11.864 1.00 82.50 608 ASN A CA 1
ATOM 4829 C C . ASN A 1 608 ? -0.996 -15.700 11.126 1.00 82.50 608 ASN A C 1
ATOM 4831 O O . ASN A 1 608 ? -0.545 -14.550 11.078 1.00 82.50 608 ASN A O 1
ATOM 4835 N N . MET A 1 609 ? -2.128 -16.059 10.516 1.00 90.69 609 MET A N 1
ATOM 4836 C CA . MET A 1 609 ? -3.006 -15.108 9.854 1.00 90.69 609 MET A CA 1
ATOM 4837 C C . MET A 1 609 ? -3.927 -14.429 10.859 1.00 90.69 609 MET A C 1
ATOM 4839 O O . MET A 1 609 ? -4.302 -15.010 11.876 1.00 90.69 609 MET A O 1
ATOM 4843 N N . SER A 1 610 ? -4.314 -13.191 10.573 1.00 90.81 610 SER A N 1
ATOM 4844 C CA . SER A 1 610 ? -5.286 -12.488 11.410 1.00 90.81 610 SER A CA 1
ATOM 4845 C C . SER A 1 610 ? -6.121 -11.495 10.619 1.00 90.81 610 SER A C 1
ATOM 4847 O O . SER A 1 610 ? -5.621 -10.870 9.679 1.00 90.81 610 SER A O 1
ATOM 4849 N N . VAL A 1 611 ? -7.368 -11.315 11.050 1.00 92.69 611 VAL A N 1
ATOM 4850 C CA . VAL A 1 611 ? -8.246 -10.220 10.629 1.00 92.69 611 VAL A CA 1
ATOM 4851 C C . VAL A 1 611 ? -8.151 -9.093 11.653 1.00 92.69 611 VAL A C 1
ATOM 4853 O O . VAL A 1 611 ? -8.285 -9.323 12.856 1.00 92.69 611 VAL A O 1
ATOM 4856 N N . GLY A 1 612 ? -7.976 -7.866 11.175 1.00 91.94 612 GLY A N 1
ATOM 4857 C CA . GLY A 1 612 ? -7.940 -6.656 11.988 1.00 91.94 612 GLY A CA 1
ATOM 4858 C C . GLY A 1 612 ? -6.640 -5.873 11.841 1.00 91.94 612 GLY A C 1
ATOM 4859 O O . GLY A 1 612 ? -5.598 -6.391 11.454 1.00 91.94 612 GLY A O 1
ATOM 4860 N N . CYS A 1 613 ? -6.714 -4.584 12.165 1.00 94.81 613 CYS A N 1
ATOM 4861 C CA . CYS A 1 613 ? -5.609 -3.643 11.981 1.00 94.81 613 CYS A CA 1
ATOM 4862 C C . CYS A 1 613 ? -4.632 -3.580 13.167 1.00 94.81 613 CYS A C 1
ATOM 4864 O O . CYS A 1 613 ? -3.580 -2.960 13.060 1.00 94.81 613 CYS A O 1
ATOM 4866 N N . ASP A 1 614 ? -4.966 -4.206 14.297 1.00 94.00 614 ASP A N 1
ATOM 4867 C CA . ASP A 1 614 ? -4.210 -4.119 15.554 1.00 94.00 614 ASP A CA 1
ATOM 4868 C C . ASP A 1 614 ? -3.967 -5.506 16.182 1.00 94.00 614 ASP A C 1
ATOM 4870 O O . ASP A 1 614 ? -4.383 -5.739 17.317 1.00 94.00 614 ASP A O 1
ATOM 4874 N N . PRO A 1 615 ? -3.398 -6.482 15.451 1.00 91.12 615 PRO A N 1
ATOM 4875 C CA . PRO A 1 615 ? -3.086 -7.785 16.025 1.00 91.12 615 PRO A CA 1
ATOM 4876 C C . PRO A 1 615 ? -1.980 -7.654 17.080 1.00 91.12 615 PRO A C 1
ATOM 4878 O O . PRO A 1 615 ? -1.054 -6.862 16.928 1.00 91.12 615 PRO A O 1
ATOM 4881 N N . ALA A 1 616 ? -2.015 -8.483 18.126 1.00 87.00 616 ALA A N 1
ATOM 4882 C CA . ALA A 1 616 ? -1.015 -8.438 19.202 1.00 87.00 616 ALA A CA 1
ATOM 4883 C C . ALA A 1 616 ? 0.432 -8.679 18.715 1.00 87.00 616 ALA A C 1
ATOM 4885 O O . ALA A 1 616 ? 1.380 -8.171 19.311 1.00 87.00 616 ALA A O 1
ATOM 4886 N N . SER A 1 617 ? 0.618 -9.424 17.618 1.00 87.19 617 SER A N 1
ATOM 4887 C CA . SER A 1 617 ? 1.926 -9.597 16.969 1.00 87.19 617 SER A CA 1
ATOM 4888 C C . SER A 1 617 ? 2.470 -8.307 16.357 1.00 87.19 617 SER A C 1
ATOM 4890 O O . SER A 1 617 ? 3.683 -8.122 16.312 1.00 87.19 617 SER A O 1
ATOM 4892 N N . HIS A 1 618 ? 1.583 -7.430 15.889 1.00 92.75 618 HIS A N 1
ATOM 4893 C CA . HIS A 1 618 ? 1.911 -6.240 15.113 1.00 92.75 618 HIS A CA 1
ATOM 4894 C C . HIS A 1 618 ? 0.959 -5.081 15.470 1.00 92.75 618 HIS A C 1
ATOM 4896 O O . HIS A 1 618 ? 0.227 -4.601 14.602 1.00 92.75 618 HIS A O 1
ATOM 4902 N N . PRO A 1 619 ? 0.963 -4.591 16.727 1.00 94.75 619 PRO A N 1
ATOM 4903 C CA . PRO A 1 619 ? 0.050 -3.537 17.164 1.00 94.75 619 PRO A CA 1
ATOM 4904 C C . PRO A 1 619 ? 0.278 -2.251 16.362 1.00 94.75 619 PRO A C 1
ATOM 4906 O O . PRO A 1 619 ? 1.414 -1.937 15.989 1.00 94.75 619 PRO A O 1
ATOM 4909 N N . THR A 1 620 ? -0.797 -1.514 16.082 1.00 96.06 620 THR A N 1
ATOM 4910 C CA . THR A 1 620 ? -0.775 -0.246 15.326 1.00 96.06 620 THR A CA 1
ATOM 4911 C C . THR A 1 620 ? -1.667 0.837 15.933 1.00 96.06 620 THR A C 1
ATOM 4913 O O . THR A 1 620 ? -1.403 2.029 15.759 1.00 96.06 620 THR A O 1
ATOM 4916 N N . LYS A 1 621 ? -2.704 0.459 16.688 1.00 92.69 621 LYS A N 1
ATOM 4917 C CA . LYS A 1 621 ? -3.802 1.348 17.091 1.00 92.69 621 LYS A CA 1
ATOM 4918 C C . LYS A 1 621 ? -3.352 2.524 17.944 1.00 92.69 621 LYS A C 1
ATOM 4920 O O . LYS A 1 621 ? -3.743 3.663 17.689 1.00 92.69 621 LYS A O 1
ATOM 4925 N N . GLU A 1 622 ? -2.560 2.266 18.980 1.00 93.62 622 GLU A N 1
ATOM 4926 C CA . GLU A 1 622 ? -2.081 3.321 19.879 1.00 93.62 622 GLU A CA 1
ATOM 4927 C C . GLU A 1 622 ? -1.099 4.264 19.174 1.00 93.62 622 GLU A C 1
ATOM 4929 O O . GLU A 1 622 ? -1.185 5.481 19.362 1.00 93.62 622 GLU A O 1
ATOM 4934 N N . PHE A 1 623 ? -0.238 3.726 18.305 1.00 95.88 623 PHE A N 1
ATOM 4935 C CA . PHE A 1 623 ? 0.681 4.510 17.487 1.00 95.88 623 PHE A CA 1
ATOM 4936 C C . PHE A 1 623 ? -0.061 5.440 16.525 1.00 95.88 623 PHE A C 1
ATOM 4938 O O . PHE A 1 623 ? 0.193 6.646 16.536 1.00 95.88 623 PHE A O 1
ATOM 4945 N N . ILE A 1 624 ? -1.009 4.918 15.741 1.00 95.94 624 ILE A N 1
ATOM 4946 C CA . ILE A 1 624 ? -1.808 5.714 14.796 1.00 95.94 624 ILE A CA 1
ATOM 4947 C C . ILE A 1 624 ? -2.593 6.785 15.548 1.00 95.94 624 ILE A C 1
ATOM 4949 O O . ILE A 1 624 ? -2.523 7.962 15.203 1.00 95.94 624 ILE A O 1
ATOM 4953 N N . LYS A 1 625 ? -3.267 6.417 16.644 1.00 93.00 625 LYS A N 1
ATOM 4954 C CA . LYS A 1 625 ? -4.038 7.361 17.462 1.00 93.00 625 LYS A CA 1
ATOM 4955 C C . LYS A 1 625 ? -3.178 8.498 18.016 1.00 93.00 625 LYS A C 1
ATOM 4957 O O . LYS A 1 625 ? -3.628 9.642 18.052 1.00 93.00 625 LYS A O 1
ATOM 4962 N N . ALA A 1 626 ? -1.956 8.204 18.456 1.00 93.75 626 ALA A N 1
ATOM 4963 C CA . ALA A 1 626 ? -1.028 9.215 18.958 1.00 93.75 626 ALA A CA 1
ATOM 4964 C C . ALA A 1 626 ? -0.479 10.140 17.857 1.00 93.75 626 ALA A C 1
ATOM 4966 O O . ALA A 1 626 ? -0.042 11.251 18.159 1.00 93.75 626 ALA A O 1
ATOM 4967 N N . HIS A 1 627 ? -0.534 9.707 16.596 1.00 95.38 627 HIS A N 1
ATOM 4968 C CA . HIS A 1 627 ? 0.011 10.413 15.437 1.00 95.38 627 HIS A CA 1
ATOM 4969 C C . HIS A 1 627 ? -1.052 10.734 14.382 1.00 95.38 627 HIS A C 1
ATOM 4971 O O . HIS A 1 627 ? -0.707 10.913 13.222 1.00 95.38 627 HIS A O 1
ATOM 4977 N N . ILE A 1 628 ? -2.330 10.832 14.759 1.00 95.19 628 ILE A N 1
ATOM 4978 C CA . ILE A 1 628 ? -3.449 10.861 13.802 1.00 95.19 628 ILE A CA 1
ATOM 4979 C C . ILE A 1 628 ? -3.352 11.980 12.752 1.00 95.19 628 ILE A C 1
ATOM 4981 O O . ILE A 1 628 ? -3.725 11.783 11.602 1.00 95.19 628 ILE A O 1
ATOM 4985 N N . LEU A 1 629 ? -2.749 13.120 13.104 1.00 94.69 629 LEU A N 1
ATOM 4986 C CA . LEU A 1 629 ? -2.516 14.236 12.178 1.00 94.69 629 LEU A CA 1
ATOM 4987 C C . LEU A 1 629 ? -1.576 13.885 11.013 1.00 94.69 629 LEU A C 1
ATOM 4989 O O . LEU A 1 629 ? -1.586 14.575 10.001 1.00 94.69 629 LEU A O 1
ATOM 4993 N N . ASN A 1 630 ? -0.782 12.818 11.126 1.00 94.69 630 ASN A N 1
ATOM 4994 C CA . ASN A 1 630 ? 0.043 12.315 10.029 1.00 94.69 630 ASN A CA 1
ATOM 4995 C C . ASN A 1 630 ? -0.768 11.511 9.010 1.00 94.69 630 ASN A C 1
ATOM 4997 O O . ASN A 1 630 ? -0.250 11.245 7.932 1.00 94.69 630 ASN A O 1
ATOM 5001 N N . PHE A 1 631 ? -1.984 11.092 9.363 1.00 96.25 631 PHE A N 1
ATOM 5002 C CA . PHE A 1 631 ? -2.813 10.177 8.585 1.00 96.25 631 PHE A CA 1
ATOM 5003 C C . PHE A 1 631 ? -4.098 10.829 8.080 1.00 96.25 631 PHE A C 1
ATOM 5005 O O . PHE A 1 631 ? -4.842 10.178 7.365 1.00 96.25 631 PHE A O 1
ATOM 5012 N N . THR A 1 632 ? -4.419 12.063 8.467 1.00 95.00 632 THR A N 1
ATOM 5013 C CA . THR A 1 632 ? -5.708 12.695 8.147 1.00 95.00 632 THR A CA 1
ATOM 5014 C C . THR A 1 632 ? -5.534 14.161 7.789 1.00 95.00 632 THR A C 1
ATOM 5016 O O . THR A 1 632 ? -4.663 14.829 8.342 1.00 95.00 632 THR A O 1
ATOM 5019 N N . ASP A 1 633 ? -6.437 14.682 6.966 1.00 92.25 633 ASP A N 1
ATOM 5020 C CA . ASP A 1 633 ? -6.599 16.113 6.709 1.00 92.25 633 ASP A CA 1
ATOM 5021 C C . ASP A 1 633 ? -8.076 16.526 6.872 1.00 92.25 633 ASP A C 1
ATOM 5023 O O . ASP A 1 633 ? -8.913 15.729 7.299 1.00 92.25 633 ASP A O 1
ATOM 5027 N N . ALA A 1 634 ? -8.401 17.779 6.545 1.00 91.19 634 ALA A N 1
ATOM 5028 C CA . ALA A 1 634 ? -9.753 18.324 6.687 1.00 91.19 634 ALA A CA 1
ATOM 5029 C C . ALA A 1 634 ? -10.820 17.624 5.820 1.00 91.19 634 ALA A C 1
ATOM 5031 O O . ALA A 1 634 ? -11.996 17.659 6.180 1.00 91.19 634 ALA A O 1
ATOM 5032 N N . ASN A 1 635 ? -10.423 16.996 4.713 1.00 91.25 635 ASN A N 1
ATOM 5033 C CA . ASN A 1 635 ? -11.305 16.319 3.761 1.00 91.25 635 ASN A CA 1
ATOM 5034 C C . ASN A 1 635 ? -11.258 14.789 3.896 1.00 91.25 635 ASN A C 1
ATOM 5036 O O . ASN A 1 635 ? -12.055 14.105 3.268 1.00 91.25 635 ASN A O 1
ATOM 5040 N N . ASN A 1 636 ? -10.336 14.241 4.692 1.00 95.06 636 ASN A N 1
ATOM 5041 C CA . ASN A 1 636 ? -10.022 12.812 4.727 1.00 95.06 636 ASN A CA 1
ATOM 5042 C C . ASN A 1 636 ? -9.817 12.307 6.169 1.00 95.06 636 ASN A C 1
ATOM 5044 O O . ASN A 1 636 ? -8.772 11.742 6.514 1.00 95.06 636 ASN A O 1
ATOM 5048 N N . LEU A 1 637 ? -10.817 12.519 7.026 1.00 93.06 637 LEU A N 1
ATOM 5049 C CA . LEU A 1 637 ? -10.764 12.189 8.455 1.00 93.06 637 LEU A CA 1
ATOM 5050 C C . LEU A 1 637 ? -10.840 10.677 8.741 1.00 93.06 637 LEU A C 1
ATOM 5052 O O . LEU A 1 637 ? -11.473 9.917 8.008 1.00 93.06 637 LEU A O 1
ATOM 5056 N N . ASP A 1 638 ? -10.245 10.263 9.862 1.00 90.62 638 ASP A N 1
ATOM 5057 C CA . ASP A 1 638 ? -10.449 8.941 10.466 1.00 90.62 638 ASP A CA 1
ATOM 5058 C C . ASP A 1 638 ? -11.747 8.955 11.284 1.00 90.62 638 ASP A C 1
ATOM 5060 O O . ASP A 1 638 ? -11.821 9.569 12.352 1.00 90.62 638 ASP A O 1
ATOM 5064 N N . VAL A 1 639 ? -12.799 8.338 10.743 1.00 89.25 639 VAL A N 1
ATOM 5065 C CA . VAL A 1 639 ? -14.139 8.323 11.341 1.00 89.25 639 VAL A CA 1
ATOM 5066 C C . VAL A 1 639 ? -14.613 6.883 11.479 1.00 89.25 639 VAL A C 1
ATOM 5068 O O . VAL A 1 639 ? -14.783 6.179 10.481 1.00 89.25 639 VAL A O 1
ATOM 5071 N N . GLU A 1 640 ? -14.870 6.462 12.721 1.00 84.12 640 GLU A N 1
ATOM 5072 C CA . GLU A 1 640 ? -15.488 5.165 13.002 1.00 84.12 640 GLU A CA 1
ATOM 5073 C C . GLU A 1 640 ? -16.948 5.179 12.525 1.00 84.12 640 GLU A C 1
ATOM 5075 O O . GLU A 1 640 ? -17.725 6.075 12.862 1.00 84.12 640 GLU A O 1
ATOM 5080 N N . VAL A 1 641 ? -17.325 4.175 11.733 1.00 90.25 641 VAL A N 1
ATOM 5081 C CA . VAL A 1 641 ? -18.676 4.025 11.183 1.00 90.25 641 VAL A CA 1
ATOM 5082 C C . VAL A 1 641 ? -19.375 2.882 11.913 1.00 90.25 641 VAL A C 1
ATOM 5084 O O . VAL A 1 641 ? -18.945 1.732 11.847 1.00 90.25 641 VAL A O 1
ATOM 5087 N N . ALA A 1 642 ? -20.457 3.197 12.627 1.00 91.25 642 ALA A N 1
ATOM 5088 C CA . ALA A 1 642 ? -21.306 2.196 13.266 1.00 91.25 642 ALA A CA 1
ATOM 5089 C C . ALA A 1 642 ? -22.356 1.661 12.285 1.00 91.25 642 ALA A C 1
ATOM 5091 O O . ALA A 1 642 ? -23.095 2.430 11.666 1.00 91.25 642 ALA A O 1
ATOM 5092 N N . GLY A 1 643 ? -22.465 0.338 12.203 1.00 94.19 643 GLY A N 1
ATOM 5093 C CA . GLY A 1 643 ? -23.408 -0.344 11.332 1.00 94.19 643 GLY A CA 1
ATOM 5094 C C . GLY A 1 643 ? -22.975 -0.278 9.873 1.00 94.19 643 GLY A C 1
ATOM 5095 O O . GLY A 1 643 ? -21.791 -0.300 9.546 1.00 94.19 643 GLY A O 1
ATOM 5096 N N . ARG A 1 644 ? -23.966 -0.172 8.993 1.00 95.12 644 ARG A N 1
ATOM 5097 C CA . ARG A 1 644 ? -23.842 -0.087 7.542 1.00 95.12 644 ARG A CA 1
ATOM 5098 C C . ARG A 1 644 ? -23.191 -1.298 6.872 1.00 95.12 644 ARG A C 1
ATOM 5100 O O . ARG A 1 644 ? -22.906 -1.178 5.690 1.00 95.12 644 ARG A O 1
ATOM 5107 N N . ASN A 1 645 ? -23.013 -2.450 7.511 1.00 95.62 645 ASN A N 1
ATOM 5108 C CA . ASN A 1 645 ? -22.816 -3.674 6.725 1.00 95.62 645 ASN A CA 1
ATOM 5109 C C . ASN A 1 645 ? -24.130 -4.077 6.032 1.00 95.62 645 ASN A C 1
ATOM 5111 O O . ASN A 1 645 ? -25.206 -3.641 6.458 1.00 95.62 645 ASN A O 1
ATOM 5115 N N . THR A 1 646 ? -24.056 -4.870 4.969 1.00 96.19 646 THR A N 1
ATOM 5116 C CA . THR A 1 646 ? -25.218 -5.422 4.276 1.00 96.19 646 THR A CA 1
ATOM 5117 C C . THR A 1 646 ? -25.965 -6.419 5.162 1.00 96.19 646 THR A C 1
ATOM 5119 O O . THR A 1 646 ? -25.385 -7.096 6.021 1.00 96.19 646 THR A O 1
ATOM 5122 N N . CYS A 1 647 ? -27.283 -6.493 5.005 1.00 97.31 647 CYS A N 1
ATOM 5123 C CA . CYS A 1 647 ? -28.126 -7.404 5.772 1.00 97.31 647 CYS A CA 1
ATOM 5124 C C . CYS A 1 647 ? -29.377 -7.817 4.996 1.00 97.31 647 CYS A C 1
ATOM 5126 O O . CYS A 1 647 ? -29.921 -7.047 4.200 1.00 97.31 647 CYS A O 1
ATOM 5128 N N . ASN A 1 648 ? -29.852 -9.027 5.286 1.00 96.88 648 ASN A N 1
ATOM 5129 C CA . ASN A 1 648 ? -31.132 -9.553 4.825 1.00 96.88 648 ASN A CA 1
ATOM 5130 C C . ASN A 1 648 ? -32.197 -9.451 5.927 1.00 96.88 648 ASN A C 1
ATOM 5132 O O . ASN A 1 648 ? -33.363 -9.176 5.646 1.00 96.88 648 ASN A O 1
ATOM 5136 N N . VAL A 1 649 ? -31.800 -9.697 7.179 1.00 96.88 649 VAL A N 1
ATOM 5137 C CA . VAL A 1 649 ? -32.688 -9.769 8.349 1.00 96.88 649 VAL A CA 1
ATOM 5138 C C . VAL A 1 649 ? -32.053 -9.111 9.576 1.00 96.88 649 VAL A C 1
ATOM 5140 O O . VAL A 1 649 ? -30.837 -8.965 9.655 1.00 96.88 649 VAL A O 1
ATOM 5143 N N . ASP A 1 650 ? -32.863 -8.750 10.577 1.00 96.88 650 ASP A N 1
ATOM 5144 C CA . ASP A 1 650 ? -32.375 -8.151 11.834 1.00 96.88 650 ASP A CA 1
ATOM 5145 C C . ASP A 1 650 ? -31.315 -9.010 12.546 1.00 96.88 650 ASP A C 1
ATOM 5147 O O . ASP A 1 650 ? -30.399 -8.469 13.165 1.00 96.88 650 ASP A O 1
ATOM 5151 N N . ASP A 1 651 ? -31.403 -10.338 12.417 1.00 96.75 651 ASP A N 1
ATOM 5152 C CA . ASP A 1 651 ? -30.457 -11.292 13.012 1.00 96.75 651 ASP A CA 1
ATOM 5153 C C . ASP A 1 651 ? -29.023 -11.151 12.456 1.00 96.75 651 ASP A C 1
ATOM 5155 O O . ASP A 1 651 ? -28.068 -11.545 13.129 1.00 96.75 651 ASP A O 1
ATOM 5159 N N . ASP A 1 652 ? -28.854 -10.516 11.290 1.00 97.19 652 ASP A N 1
ATOM 5160 C CA . ASP A 1 652 ? -27.550 -10.176 10.702 1.00 97.19 652 ASP A CA 1
ATOM 5161 C C . ASP A 1 652 ? -26.897 -8.948 11.353 1.00 97.19 652 ASP A C 1
ATOM 5163 O O . ASP A 1 652 ? -25.709 -8.691 11.146 1.00 97.19 652 ASP A O 1
ATOM 5167 N N . CYS A 1 653 ? -27.674 -8.171 12.111 1.00 97.00 653 CYS A N 1
ATOM 5168 C CA . CYS A 1 653 ? -27.286 -6.892 12.707 1.00 97.00 653 CYS A CA 1
ATOM 5169 C C . CYS A 1 653 ? -27.406 -6.890 14.235 1.00 97.00 653 CYS A C 1
ATOM 5171 O O . CYS A 1 653 ? -27.369 -5.827 14.853 1.00 97.00 653 CYS A O 1
ATOM 5173 N N . THR A 1 654 ? -27.601 -8.052 14.862 1.00 95.62 654 THR A N 1
ATOM 5174 C CA . THR A 1 654 ? -27.686 -8.163 16.319 1.00 95.62 654 THR A CA 1
ATOM 5175 C C . THR A 1 654 ? -26.896 -9.349 16.842 1.00 95.62 654 THR A C 1
ATOM 5177 O O . THR A 1 654 ? -26.771 -10.370 16.171 1.00 95.62 654 THR A O 1
ATOM 5180 N N . ILE A 1 655 ? -26.388 -9.239 18.069 1.00 94.88 655 ILE A N 1
ATOM 5181 C CA . ILE A 1 655 ? -25.794 -10.375 18.787 1.00 94.88 655 ILE A CA 1
ATOM 5182 C C . ILE A 1 655 ? -26.881 -11.334 19.287 1.00 94.88 655 ILE A C 1
ATOM 5184 O O . ILE A 1 655 ? -28.050 -10.957 19.437 1.00 94.88 655 ILE A O 1
ATOM 5188 N N . ALA A 1 656 ? -26.483 -12.561 19.623 1.00 89.44 656 ALA A N 1
ATOM 5189 C CA . ALA A 1 656 ? -27.336 -13.484 20.362 1.00 89.44 656 ALA A CA 1
ATOM 5190 C C . ALA A 1 656 ? -27.582 -12.953 21.788 1.00 89.44 656 ALA A C 1
ATOM 5192 O O . ALA A 1 656 ? -26.670 -12.878 22.609 1.00 89.44 656 ALA A O 1
ATOM 5193 N N . GLY A 1 657 ? -28.821 -12.570 22.096 1.00 83.50 657 GLY A N 1
ATOM 5194 C CA . GLY A 1 657 ? -29.179 -12.034 23.405 1.00 83.50 657 GLY A CA 1
ATOM 5195 C C . GLY A 1 657 ? -30.638 -11.584 23.492 1.00 83.50 657 GLY A C 1
ATOM 5196 O O . GLY A 1 657 ? -31.349 -11.589 22.487 1.00 83.50 657 GLY A O 1
ATOM 5197 N N . PRO A 1 658 ? -31.106 -11.200 24.694 1.00 77.25 658 PRO A N 1
ATOM 5198 C CA . PRO A 1 658 ? -32.492 -10.787 24.913 1.00 77.25 658 PRO A CA 1
ATOM 5199 C C . PRO A 1 658 ? -32.817 -9.401 24.334 1.00 77.25 658 PRO A C 1
ATOM 5201 O O . PRO A 1 658 ? -33.989 -9.088 24.143 1.00 77.25 658 PRO A O 1
ATOM 5204 N N . THR A 1 659 ? -31.802 -8.576 24.058 1.00 84.56 659 THR A N 1
ATOM 5205 C CA . THR A 1 659 ? -31.971 -7.196 23.586 1.00 84.56 659 THR A CA 1
ATOM 5206 C C . THR A 1 659 ? -31.297 -7.021 22.224 1.00 84.56 659 THR A C 1
ATOM 5208 O O . THR A 1 659 ? -30.100 -7.299 22.130 1.00 84.56 659 THR A O 1
ATOM 5211 N N . PRO A 1 660 ? -32.011 -6.525 21.194 1.00 90.75 660 PRO A N 1
ATOM 5212 C CA . PRO A 1 660 ? -31.414 -6.226 19.897 1.00 90.75 660 PRO A CA 1
ATOM 5213 C C . PRO A 1 660 ? -30.334 -5.145 19.996 1.00 90.75 660 PRO A C 1
ATOM 5215 O O . PRO A 1 660 ? -30.550 -4.104 20.622 1.00 90.75 660 PRO A O 1
ATOM 5218 N N . THR A 1 661 ? -29.190 -5.372 19.355 1.00 94.75 661 THR A N 1
ATOM 5219 C CA . THR A 1 661 ? -28.069 -4.416 19.304 1.00 94.75 661 THR A CA 1
ATOM 5220 C C . THR A 1 661 ? -28.038 -3.607 18.009 1.00 94.75 661 THR A C 1
ATOM 5222 O O . THR A 1 661 ? -27.454 -2.524 17.963 1.00 94.75 661 THR A O 1
ATOM 5225 N N . GLY A 1 662 ? -28.753 -4.069 16.986 1.00 95.88 662 GLY A N 1
ATOM 5226 C CA . GLY A 1 662 ? -29.001 -3.369 15.733 1.00 95.88 662 GLY A CA 1
ATOM 5227 C C . GLY A 1 662 ? -30.198 -3.966 14.995 1.00 95.88 662 GLY A C 1
ATOM 5228 O O . GLY A 1 662 ? -30.822 -4.918 15.470 1.00 95.88 662 GLY A O 1
ATOM 5229 N N . ARG A 1 663 ? -30.553 -3.357 13.864 1.00 96.94 663 ARG A N 1
ATOM 5230 C CA . ARG A 1 663 ? -31.639 -3.780 12.966 1.00 96.94 663 ARG A CA 1
ATOM 5231 C C . ARG A 1 663 ? -31.205 -3.674 11.515 1.00 96.94 663 ARG A C 1
ATOM 5233 O O . ARG A 1 663 ? -30.337 -2.860 11.204 1.00 96.94 663 ARG A O 1
ATOM 5240 N N . CYS A 1 664 ? -31.823 -4.455 10.646 1.00 97.62 664 CYS A N 1
ATOM 5241 C CA . CYS A 1 664 ? -31.638 -4.349 9.213 1.00 97.62 664 CYS A CA 1
ATOM 5242 C C . CYS A 1 664 ? -32.633 -3.341 8.632 1.00 97.62 664 CYS A C 1
ATOM 5244 O O . CYS A 1 664 ? -33.843 -3.558 8.667 1.00 97.62 664 CYS A O 1
ATOM 5246 N N . VAL A 1 665 ? -32.128 -2.225 8.110 1.00 96.69 665 VAL A N 1
ATOM 5247 C CA . VAL A 1 665 ? -32.938 -1.150 7.523 1.00 96.69 665 VAL A CA 1
ATOM 5248 C C . VAL A 1 665 ? -32.394 -0.848 6.137 1.00 96.69 665 VAL A C 1
ATOM 5250 O O . VAL A 1 665 ? -31.209 -0.569 5.992 1.00 96.69 665 VAL A O 1
ATOM 5253 N N . ASP A 1 666 ? -33.245 -0.947 5.115 1.00 94.69 666 ASP A N 1
ATOM 5254 C CA . ASP A 1 666 ? -32.871 -0.718 3.713 1.00 94.69 666 ASP A CA 1
ATOM 5255 C C . ASP A 1 666 ? -31.600 -1.479 3.305 1.00 94.69 666 ASP A C 1
ATOM 5257 O O . ASP A 1 666 ? -30.660 -0.907 2.757 1.00 94.69 666 ASP A O 1
ATOM 5261 N N . ARG A 1 667 ? -31.553 -2.783 3.625 1.00 96.06 667 ARG A N 1
ATOM 5262 C CA . ARG A 1 667 ? -30.404 -3.673 3.364 1.00 96.06 667 ARG A CA 1
ATOM 5263 C C . ARG A 1 667 ? -29.121 -3.301 4.114 1.00 96.06 667 ARG A C 1
ATOM 5265 O O . ARG A 1 667 ? -28.066 -3.846 3.802 1.00 96.06 667 ARG A O 1
ATOM 5272 N N . ARG A 1 668 ? -29.172 -2.392 5.094 1.00 96.38 668 ARG A N 1
ATOM 5273 C CA . ARG A 1 668 ? -28.008 -1.925 5.861 1.00 96.38 668 ARG A CA 1
ATOM 5274 C C . ARG A 1 668 ? -28.241 -2.026 7.367 1.00 96.38 668 ARG A C 1
ATOM 5276 O O . ARG A 1 668 ? -29.299 -1.673 7.881 1.00 96.38 668 ARG A O 1
ATOM 5283 N N . CYS A 1 669 ? -27.230 -2.474 8.106 1.00 97.19 669 CYS A N 1
ATOM 5284 C CA . CYS A 1 669 ? -27.322 -2.541 9.561 1.00 97.19 669 CYS A CA 1
ATOM 5285 C C . CYS A 1 669 ? -27.383 -1.143 10.191 1.00 97.19 669 CYS A C 1
ATOM 5287 O O . CYS A 1 669 ? -26.542 -0.288 9.925 1.00 97.19 669 CYS A O 1
ATOM 5289 N N . GLN A 1 670 ? -28.327 -0.926 11.099 1.00 97.12 670 GLN A N 1
ATOM 5290 C CA . GLN A 1 670 ? -28.446 0.286 11.901 1.00 97.12 670 GLN A CA 1
ATOM 5291 C C . GLN A 1 670 ? -28.301 -0.059 13.383 1.00 97.12 670 GLN A C 1
ATOM 5293 O O . GLN A 1 670 ? -29.093 -0.827 13.930 1.00 97.12 670 GLN A O 1
ATOM 5298 N N . CYS A 1 671 ? -27.293 0.516 14.042 1.00 94.31 671 CYS A N 1
ATOM 5299 C CA . CYS A 1 671 ? -26.984 0.174 15.429 1.00 94.31 671 CYS A CA 1
ATOM 5300 C C . CYS A 1 671 ? -27.855 0.917 16.433 1.00 94.31 671 CYS A C 1
ATOM 5302 O O . CYS A 1 671 ? -28.162 2.102 16.280 1.00 94.31 671 CYS A O 1
ATOM 5304 N N . VAL A 1 672 ? -28.198 0.217 17.511 1.00 90.56 672 VAL A N 1
ATOM 5305 C CA . VAL A 1 672 ? -28.779 0.812 18.713 1.00 90.56 672 VAL A CA 1
ATOM 5306 C C . VAL A 1 672 ? -27.682 1.571 19.472 1.00 90.56 672 VAL A C 1
ATOM 5308 O O . VAL A 1 672 ? -26.497 1.255 19.375 1.00 90.56 672 VAL A O 1
ATOM 5311 N N . SER A 1 673 ? -28.063 2.592 20.246 1.00 79.50 673 SER A N 1
ATOM 5312 C CA . SER A 1 673 ? -27.133 3.361 21.083 1.00 79.50 673 SER A CA 1
ATOM 5313 C C . SER A 1 673 ? -26.211 2.456 21.911 1.00 79.50 673 SER A C 1
ATOM 5315 O O . SER A 1 673 ? -26.693 1.500 22.517 1.00 79.50 673 SER A O 1
ATOM 5317 N N . LEU A 1 674 ? -24.925 2.823 22.003 1.00 82.19 674 LEU A N 1
ATOM 5318 C CA . LEU A 1 674 ? -23.837 2.090 22.682 1.00 82.19 674 LEU A CA 1
ATOM 5319 C C . LEU A 1 674 ? -23.278 0.880 21.914 1.00 82.19 674 LEU A C 1
ATOM 5321 O O . LEU A 1 674 ? -22.322 0.272 22.393 1.00 82.19 674 LEU A O 1
ATOM 5325 N N . TRP A 1 675 ? -23.816 0.553 20.738 1.00 87.50 675 TRP A N 1
ATOM 5326 C CA . TRP A 1 675 ? -23.284 -0.485 19.855 1.00 87.50 675 TRP A CA 1
ATOM 5327 C C . TRP A 1 675 ? -22.704 0.119 18.580 1.00 87.50 675 TRP A C 1
ATOM 5329 O O . TRP A 1 675 ? -23.197 1.124 18.068 1.00 87.50 675 TRP A O 1
ATOM 5339 N N . ALA A 1 676 ? -21.654 -0.513 18.076 1.00 90.00 676 ALA A N 1
ATOM 5340 C CA . ALA A 1 676 ? -20.961 -0.142 16.858 1.00 90.00 676 ALA A CA 1
ATOM 5341 C C . ALA A 1 676 ? -20.391 -1.380 16.155 1.00 90.00 676 ALA A C 1
ATOM 5343 O O . ALA A 1 676 ? -20.777 -2.522 16.424 1.00 90.00 676 ALA A O 1
ATOM 5344 N N . GLY A 1 677 ? -19.464 -1.131 15.234 1.00 90.69 677 GLY A N 1
ATOM 5345 C CA . GLY A 1 677 ? -18.965 -2.112 14.290 1.00 90.69 677 GLY A CA 1
ATOM 5346 C C . GLY A 1 677 ? -19.936 -2.323 13.123 1.00 90.69 677 GLY A C 1
ATOM 5347 O O . GLY A 1 677 ? -21.102 -1.926 13.208 1.00 90.69 677 GLY A O 1
ATOM 5348 N N . PRO A 1 678 ? -19.475 -2.980 12.049 1.00 94.00 678 PRO A N 1
ATOM 5349 C CA . PRO A 1 678 ? -20.236 -3.206 10.816 1.00 94.00 678 PRO A CA 1
ATOM 5350 C C . PRO A 1 678 ? -21.650 -3.762 11.024 1.00 94.00 678 PRO A C 1
ATOM 5352 O O . PRO A 1 678 ? -22.612 -3.332 10.389 1.00 94.00 678 PRO A O 1
ATOM 5355 N N . ARG A 1 679 ? -21.769 -4.721 11.948 1.00 95.56 679 ARG A N 1
ATOM 5356 C CA . ARG A 1 679 ? -22.996 -5.476 12.237 1.00 95.56 679 ARG A CA 1
ATOM 5357 C C . ARG A 1 679 ? -23.569 -5.188 13.624 1.00 95.56 679 ARG A C 1
ATOM 5359 O O . ARG A 1 679 ? -24.349 -5.975 14.143 1.00 95.56 679 ARG A O 1
ATOM 5366 N N . CYS A 1 680 ? -23.171 -4.075 14.244 1.00 94.94 680 CYS A N 1
ATOM 5367 C CA . CYS A 1 680 ? -23.658 -3.667 15.567 1.00 94.94 680 CYS A CA 1
ATOM 5368 C C . CYS A 1 680 ? -23.375 -4.690 16.676 1.00 94.94 680 CYS A C 1
ATOM 5370 O O . CYS A 1 680 ? -24.141 -4.828 17.631 1.00 94.94 680 CYS A O 1
ATOM 5372 N N . THR A 1 681 ? -22.268 -5.421 16.546 1.00 93.44 681 THR A N 1
ATOM 5373 C CA . THR A 1 681 ? -21.870 -6.484 17.473 1.00 93.44 681 THR A CA 1
ATOM 5374 C C . THR A 1 681 ? -20.722 -6.090 18.398 1.00 93.44 681 THR A C 1
ATOM 5376 O O . THR A 1 681 ? -20.299 -6.887 19.236 1.00 93.44 681 THR A O 1
ATOM 5379 N N . LYS A 1 682 ? -20.229 -4.853 18.294 1.00 90.44 682 LYS A N 1
ATOM 5380 C CA . LYS A 1 682 ? -19.169 -4.307 19.144 1.00 90.44 682 LYS A CA 1
ATOM 5381 C C . LYS A 1 682 ? -19.770 -3.335 20.150 1.00 90.44 682 LYS A C 1
ATOM 5383 O O . LYS A 1 682 ? -20.390 -2.345 19.769 1.00 90.44 682 LYS A O 1
ATOM 5388 N N . TYR A 1 683 ? -19.581 -3.593 21.439 1.00 85.31 683 TYR A N 1
ATOM 5389 C CA . TYR A 1 683 ? -20.047 -2.677 22.480 1.00 85.31 683 TYR A CA 1
ATOM 5390 C C . TYR A 1 683 ? -19.092 -1.483 22.617 1.00 85.31 683 TYR A C 1
ATOM 5392 O O . TYR A 1 683 ? -17.917 -1.640 22.953 1.00 85.31 683 TYR A O 1
ATOM 5400 N N . THR A 1 684 ? -19.597 -0.276 22.374 1.00 76.44 684 THR A N 1
ATOM 5401 C CA . THR A 1 684 ? -18.841 0.982 22.407 1.00 76.44 684 THR A CA 1
ATOM 5402 C C . THR A 1 684 ? -19.687 2.088 23.052 1.00 76.44 684 THR A C 1
ATOM 5404 O O . THR A 1 684 ? -20.388 2.833 22.359 1.00 76.44 684 THR A O 1
ATOM 5407 N N . PRO A 1 685 ? -19.613 2.273 24.381 1.00 57.59 685 PRO A N 1
ATOM 5408 C CA . PRO A 1 685 ? -20.498 3.192 25.098 1.00 57.59 685 PRO A CA 1
ATOM 5409 C C . PRO A 1 685 ? -20.296 4.684 24.766 1.00 57.59 685 PRO A C 1
ATOM 5411 O O . PRO A 1 685 ? -21.035 5.520 25.272 1.00 57.59 685 PRO A O 1
ATOM 5414 N N . ASN A 1 686 ? -19.321 5.025 23.914 1.00 52.69 686 ASN A N 1
ATOM 5415 C CA . ASN A 1 686 ? -18.915 6.400 23.617 1.00 52.69 686 ASN A CA 1
ATOM 5416 C C . ASN A 1 686 ? -19.005 6.790 22.129 1.00 52.69 686 ASN A C 1
ATOM 5418 O O . ASN A 1 686 ? -18.573 7.888 21.794 1.00 52.69 686 ASN A O 1
ATOM 5422 N N . LEU A 1 687 ? -19.517 5.933 21.233 1.00 51.66 687 LEU A N 1
ATOM 5423 C CA . LEU A 1 687 ? -19.445 6.226 19.792 1.00 51.66 687 LEU A CA 1
ATOM 5424 C C . LEU A 1 687 ? -20.522 7.200 19.279 1.00 51.66 687 LEU A C 1
ATOM 5426 O O . LEU A 1 687 ? -20.290 7.915 18.315 1.00 51.66 687 LEU A O 1
ATOM 5430 N N . ASN A 1 688 ? -21.674 7.291 19.952 1.00 41.03 688 ASN A N 1
ATOM 5431 C CA . ASN A 1 688 ? -22.829 8.063 19.465 1.00 41.03 688 ASN A CA 1
ATOM 5432 C C . ASN A 1 688 ? -23.018 9.431 20.147 1.00 41.03 688 ASN A C 1
ATOM 5434 O O . ASN A 1 688 ? -24.146 9.911 20.236 1.00 41.03 688 ASN A O 1
ATOM 5438 N N . SER A 1 689 ? -21.963 10.074 20.660 1.00 37.41 689 SER A N 1
ATOM 5439 C CA . SER A 1 689 ? -22.099 11.404 21.274 1.00 37.41 689 SER A CA 1
ATOM 5440 C C . SER A 1 689 ? -21.619 12.529 20.357 1.00 37.41 689 SER A C 1
ATOM 5442 O O . SER A 1 689 ? -20.613 13.169 20.644 1.00 37.41 689 SER A O 1
ATOM 5444 N N . ASP A 1 690 ? -22.385 12.809 19.306 1.00 33.34 690 ASP A N 1
ATOM 5445 C CA . ASP A 1 690 ? -22.447 14.155 18.728 1.00 33.34 690 ASP A CA 1
ATOM 5446 C C . ASP A 1 690 ? -23.911 14.549 18.502 1.00 33.34 690 ASP A C 1
ATOM 5448 O O . ASP A 1 690 ? -24.480 14.489 17.420 1.00 33.34 690 ASP A O 1
ATOM 5452 N N . THR A 1 691 ? -24.579 14.810 19.623 1.00 31.81 691 THR A N 1
ATOM 5453 C CA . THR A 1 691 ? -25.650 15.792 19.841 1.00 31.81 691 THR A CA 1
ATOM 5454 C C . THR A 1 691 ? -26.147 15.590 21.269 1.00 31.81 691 THR A C 1
ATOM 5456 O O . THR A 1 691 ? -26.235 14.484 21.796 1.00 31.81 691 THR A O 1
ATOM 5459 N N . THR A 1 692 ? -26.417 16.692 21.947 1.00 35.22 692 THR A N 1
ATOM 5460 C CA . THR A 1 692 ? -26.973 16.761 23.297 1.00 35.22 692 THR A CA 1
ATOM 5461 C C . THR A 1 692 ? -28.100 15.746 23.544 1.00 35.22 692 THR A C 1
ATOM 5463 O O . THR A 1 692 ? -29.229 15.983 23.122 1.00 35.22 692 THR A O 1
ATOM 5466 N N . LYS A 1 693 ? -27.818 14.660 24.275 1.00 28.98 693 LYS A N 1
ATOM 5467 C CA . LYS A 1 693 ? -28.751 13.948 25.168 1.00 28.98 693 LYS A CA 1
ATOM 5468 C C . LYS A 1 693 ? -27.980 12.930 26.008 1.00 28.98 693 LYS A C 1
ATOM 5470 O O . LYS A 1 693 ? -27.571 11.875 25.540 1.00 28.98 693 LYS A O 1
ATOM 5475 N N . SER A 1 694 ? -27.804 13.242 27.286 1.00 34.47 694 SER A N 1
ATOM 5476 C CA . SER A 1 694 ? -27.515 12.240 28.306 1.00 34.47 694 SER A CA 1
ATOM 5477 C C . SER A 1 694 ? -28.750 11.347 28.475 1.00 34.47 694 SER A C 1
ATOM 5479 O O . SER A 1 694 ? -29.637 11.683 29.256 1.00 34.47 694 SER A O 1
ATOM 5481 N N . SER A 1 695 ? -28.824 10.232 27.752 1.00 31.36 695 SER A N 1
ATOM 5482 C CA . SER A 1 695 ? -29.748 9.141 28.083 1.00 31.36 695 SER A CA 1
ATOM 5483 C C . SER A 1 695 ? -28.934 7.938 28.531 1.00 31.36 695 SER A C 1
ATOM 5485 O O . SER A 1 695 ? -28.442 7.153 27.727 1.00 31.36 695 SER A O 1
ATOM 5487 N N . PHE A 1 696 ? -28.765 7.832 29.846 1.00 34.78 696 PHE A N 1
ATOM 5488 C CA . PHE A 1 696 ? -28.298 6.620 30.502 1.00 34.78 696 PHE A CA 1
ATOM 5489 C C . PHE A 1 696 ? -29.530 5.746 30.789 1.00 34.78 696 PHE A C 1
ATOM 5491 O O . PHE A 1 696 ? -30.322 6.081 31.664 1.00 34.78 696 PHE A O 1
ATOM 5498 N N . GLY A 1 697 ? -29.658 4.636 30.056 1.00 35.00 697 GLY A N 1
ATOM 5499 C CA . GLY A 1 697 ? -30.472 3.466 30.414 1.00 35.00 697 GLY A CA 1
ATOM 5500 C C . GLY A 1 697 ? -31.955 3.470 29.996 1.00 35.00 697 GLY A C 1
ATOM 5501 O O . GLY A 1 697 ? -32.531 4.533 29.772 1.00 35.00 697 GLY A O 1
ATOM 5502 N N . PRO A 1 698 ? -32.582 2.277 29.886 1.00 35.38 698 PRO A N 1
ATOM 5503 C CA . PRO A 1 698 ? -34.035 2.164 29.774 1.00 35.38 698 PRO A CA 1
ATOM 5504 C C . PRO A 1 698 ? -34.670 2.803 31.012 1.00 35.38 698 PRO A C 1
ATOM 5506 O O . PRO A 1 698 ? -34.124 2.662 32.109 1.00 35.38 698 PRO A O 1
ATOM 5509 N N . ASP A 1 699 ? -35.792 3.508 30.835 1.00 39.16 699 ASP A N 1
ATOM 5510 C CA . ASP A 1 699 ? -36.494 4.210 31.911 1.00 39.16 699 ASP A CA 1
ATOM 5511 C C . ASP A 1 699 ? -36.519 3.362 33.190 1.00 39.16 699 ASP A C 1
ATOM 5513 O O . ASP A 1 699 ? -37.025 2.235 33.198 1.00 39.16 699 ASP A O 1
ATOM 5517 N N . ILE A 1 700 ? -35.968 3.922 34.277 1.00 52.44 700 ILE A N 1
ATOM 5518 C CA . ILE A 1 700 ? -35.844 3.329 35.628 1.00 52.44 700 ILE A CA 1
ATOM 5519 C C . ILE A 1 700 ? -37.153 2.678 36.106 1.00 52.44 700 ILE A C 1
ATOM 5521 O O . ILE A 1 700 ? -37.141 1.800 36.964 1.00 52.44 700 ILE A O 1
ATOM 5525 N N . VAL A 1 701 ? -38.274 3.065 35.508 1.00 48.22 701 VAL A N 1
ATOM 5526 C CA . VAL A 1 701 ? -39.602 2.492 35.678 1.00 48.22 701 VAL A CA 1
ATOM 5527 C C . VAL A 1 701 ? -39.613 0.966 35.507 1.00 48.22 701 VAL A C 1
ATOM 5529 O O . VAL A 1 701 ? -40.098 0.279 36.399 1.00 48.22 701 VAL A O 1
ATOM 5532 N N . TYR A 1 702 ? -39.041 0.394 34.443 1.00 45.50 702 TYR A N 1
ATOM 5533 C CA . TYR A 1 702 ? -39.150 -1.056 34.199 1.00 45.50 702 TYR A CA 1
ATOM 5534 C C . TYR A 1 702 ? -38.324 -1.916 35.173 1.00 45.50 702 TYR A C 1
ATOM 5536 O O . TYR A 1 702 ? -38.890 -2.838 35.770 1.00 45.50 702 TYR A O 1
ATOM 5544 N N . PRO A 1 703 ? -37.030 -1.622 35.422 1.00 48.09 703 PRO A N 1
ATOM 5545 C CA . PRO A 1 703 ? -36.257 -2.333 36.436 1.00 48.09 703 PRO A CA 1
ATOM 5546 C C . PRO A 1 703 ? -36.822 -2.124 37.842 1.00 48.09 703 PRO A C 1
ATOM 5548 O O . PRO A 1 703 ? -36.882 -3.082 38.607 1.00 48.09 703 PRO A O 1
ATOM 5551 N N . ALA A 1 704 ? -37.287 -0.914 38.180 1.00 58.38 704 ALA A N 1
ATOM 5552 C CA . ALA A 1 704 ? -37.885 -0.641 39.484 1.00 58.38 704 ALA A CA 1
ATOM 5553 C C . ALA A 1 704 ? -39.205 -1.393 39.677 1.00 58.38 704 ALA A C 1
ATOM 5555 O O . ALA A 1 704 ? -39.420 -1.926 40.760 1.00 58.38 704 ALA A O 1
ATOM 5556 N N . ILE A 1 705 ? -40.062 -1.510 38.656 1.00 64.69 705 ILE A N 1
ATOM 5557 C CA . ILE A 1 705 ? -41.304 -2.298 38.729 1.00 64.69 705 ILE A CA 1
ATOM 5558 C C . ILE A 1 705 ? -40.994 -3.782 38.933 1.00 64.69 705 ILE A C 1
ATOM 5560 O O . ILE A 1 705 ? -41.599 -4.412 39.799 1.00 64.69 705 ILE A O 1
ATOM 5564 N N . ILE A 1 706 ? -40.022 -4.335 38.201 1.00 67.81 706 ILE A N 1
ATOM 5565 C CA . ILE A 1 706 ? -39.621 -5.742 38.352 1.00 67.81 706 ILE A CA 1
ATOM 5566 C C . ILE A 1 706 ? -39.016 -5.983 39.740 1.00 67.81 706 ILE A C 1
ATOM 5568 O O . ILE A 1 706 ? -39.380 -6.955 40.404 1.00 67.81 706 ILE A O 1
ATOM 5572 N N . LEU A 1 707 ? -38.154 -5.080 40.224 1.00 70.62 707 LEU A N 1
ATOM 5573 C CA . LEU A 1 707 ? -37.583 -5.168 41.570 1.00 70.62 707 LEU A CA 1
ATOM 5574 C C . LEU A 1 707 ? -38.671 -5.050 42.643 1.00 70.62 707 LEU A C 1
ATOM 5576 O O . LEU A 1 707 ? -38.657 -5.799 43.612 1.00 70.62 707 LEU A O 1
ATOM 5580 N N . SER A 1 708 ? -39.642 -4.155 42.453 1.00 70.12 708 SER A N 1
ATOM 5581 C CA . SER A 1 708 ? -40.770 -3.963 43.370 1.00 70.12 708 SER A CA 1
ATOM 5582 C C . SER A 1 708 ? -41.656 -5.204 43.418 1.00 70.12 708 SER A C 1
ATOM 5584 O O . SER A 1 708 ? -41.996 -5.671 44.502 1.00 70.12 708 SER A O 1
ATOM 5586 N N . ALA A 1 709 ? -41.982 -5.787 42.262 1.00 77.88 709 ALA A N 1
ATOM 5587 C CA . ALA A 1 709 ? -42.765 -7.015 42.172 1.00 77.88 709 ALA A CA 1
ATOM 5588 C C . ALA A 1 709 ? -42.034 -8.197 42.825 1.00 77.88 709 ALA A C 1
ATOM 5590 O O . ALA A 1 709 ? -42.637 -8.940 43.598 1.00 77.88 709 ALA A O 1
ATOM 5591 N N . LEU A 1 710 ? -40.724 -8.334 42.594 1.00 77.25 710 LEU A N 1
ATOM 5592 C CA . LEU A 1 710 ? -39.898 -9.358 43.238 1.00 77.25 710 LEU A CA 1
ATOM 5593 C C . LEU A 1 710 ? -39.812 -9.156 44.751 1.00 77.25 710 LEU A C 1
ATOM 5595 O O . LEU A 1 710 ? -39.962 -10.122 45.494 1.00 77.25 710 LEU A O 1
ATOM 5599 N N . VAL A 1 711 ? -39.642 -7.921 45.227 1.00 85.06 711 VAL A N 1
ATOM 5600 C CA . VAL A 1 711 ? -39.646 -7.612 46.663 1.00 85.06 711 VAL A CA 1
ATOM 5601 C C . VAL A 1 711 ? -41.008 -7.927 47.275 1.00 85.06 711 VAL A C 1
ATOM 5603 O O . VAL A 1 711 ? -41.049 -8.529 48.342 1.00 85.06 711 VAL A O 1
ATOM 5606 N N . ILE A 1 712 ? -42.123 -7.614 46.612 1.00 84.12 712 ILE A N 1
ATOM 5607 C CA . ILE A 1 712 ? -43.471 -7.945 47.103 1.00 84.12 712 ILE A CA 1
ATOM 5608 C C . ILE A 1 712 ? -43.679 -9.464 47.152 1.00 84.12 712 ILE A C 1
ATOM 5610 O O . ILE A 1 712 ? -44.164 -9.974 48.161 1.00 84.12 712 ILE A O 1
ATOM 5614 N N . ILE A 1 713 ? -43.265 -10.207 46.122 1.00 84.88 713 ILE A N 1
ATOM 5615 C CA . ILE A 1 713 ? -43.391 -11.673 46.079 1.00 84.88 713 ILE A CA 1
ATOM 5616 C C . ILE A 1 713 ? -42.505 -12.328 47.141 1.00 84.88 713 ILE A C 1
ATOM 5618 O O . ILE A 1 713 ? -42.969 -13.206 47.871 1.00 84.88 713 ILE A O 1
ATOM 5622 N N . VAL A 1 714 ? -41.249 -11.898 47.278 1.00 84.25 714 VAL A N 1
ATOM 5623 C CA . VAL A 1 714 ? -40.312 -12.429 48.279 1.00 84.25 714 VAL A CA 1
ATOM 5624 C C . VAL A 1 714 ? -40.778 -12.066 49.683 1.00 84.25 714 VAL A C 1
ATOM 5626 O O . VAL A 1 714 ? -40.798 -12.927 50.557 1.00 84.25 714 VAL A O 1
ATOM 5629 N N . THR A 1 715 ? -41.232 -10.836 49.916 1.00 81.25 715 THR A N 1
ATOM 5630 C CA . THR A 1 715 ? -41.741 -10.422 51.232 1.00 81.25 715 THR A CA 1
ATOM 5631 C C . THR A 1 715 ? -43.034 -11.161 51.563 1.00 81.25 715 THR A C 1
ATOM 5633 O O . THR A 1 715 ? -43.154 -11.707 52.656 1.00 81.25 715 THR A O 1
ATOM 5636 N N . GLY A 1 716 ? -43.963 -11.287 50.612 1.00 81.25 716 GLY A N 1
ATOM 5637 C CA . GLY A 1 716 ? -45.212 -12.033 50.773 1.00 81.25 716 GLY A CA 1
ATOM 5638 C C . GLY A 1 716 ? -44.976 -13.514 51.068 1.00 81.25 716 GLY A C 1
ATOM 5639 O O . GLY A 1 716 ? -45.528 -14.049 52.028 1.00 81.25 716 GLY A O 1
ATOM 5640 N N . THR A 1 717 ? -44.088 -14.171 50.319 1.00 78.12 717 THR A N 1
ATOM 5641 C CA . THR A 1 717 ? -43.725 -15.578 50.559 1.00 78.12 717 THR A CA 1
ATOM 5642 C C . THR A 1 717 ? -42.937 -15.766 51.852 1.00 78.12 717 THR A C 1
ATOM 5644 O O . THR A 1 717 ? -43.148 -16.760 52.544 1.00 78.12 717 THR A O 1
ATOM 5647 N N . THR A 1 718 ? -42.085 -14.815 52.239 1.00 77.62 718 THR A N 1
ATOM 5648 C CA . THR A 1 718 ? -41.330 -14.871 53.502 1.00 77.62 718 THR A CA 1
ATOM 5649 C C . THR A 1 718 ? -42.239 -14.648 54.707 1.00 77.62 718 THR A C 1
ATOM 5651 O O . THR A 1 718 ? -42.116 -15.364 55.697 1.00 77.62 718 THR A O 1
ATOM 5654 N N . VAL A 1 719 ? -43.193 -13.715 54.631 1.00 80.00 719 VAL A N 1
ATOM 5655 C CA . VAL A 1 719 ? -44.207 -13.485 55.673 1.00 80.00 719 VAL A CA 1
ATOM 5656 C C . VAL A 1 719 ? -45.150 -14.681 55.778 1.00 80.00 719 VAL A C 1
ATOM 5658 O O . VAL A 1 719 ? -45.422 -15.131 56.888 1.00 80.00 719 VAL A O 1
ATOM 5661 N N . TYR A 1 720 ? -45.587 -15.249 54.652 1.00 77.25 720 TYR A N 1
ATOM 5662 C CA . TYR A 1 720 ? -46.408 -16.461 54.631 1.00 77.25 720 TYR A CA 1
ATOM 5663 C C . TYR A 1 720 ? -45.668 -17.662 55.240 1.00 77.25 720 TYR A C 1
ATOM 5665 O O . TYR A 1 720 ? -46.198 -18.330 56.125 1.00 77.25 720 TYR A O 1
ATOM 5673 N N . ARG A 1 721 ? -44.406 -17.890 54.852 1.00 73.88 721 ARG A N 1
ATOM 5674 C CA . ARG A 1 721 ? -43.562 -18.954 55.423 1.00 73.88 721 ARG A CA 1
ATOM 5675 C C . ARG A 1 721 ? -43.261 -18.726 56.902 1.00 73.88 721 ARG A C 1
ATOM 5677 O O . ARG A 1 721 ? -43.286 -19.684 57.661 1.00 73.88 721 ARG A O 1
ATOM 5684 N N . ARG A 1 722 ? -43.025 -17.481 57.334 1.00 71.94 722 ARG A N 1
ATOM 5685 C CA . ARG A 1 722 ? -42.817 -17.146 58.753 1.00 71.94 722 ARG A CA 1
ATOM 5686 C C . ARG A 1 722 ? -44.084 -17.311 59.583 1.00 71.94 722 ARG A C 1
ATOM 5688 O O . ARG A 1 722 ? -43.975 -17.797 60.699 1.00 71.94 722 ARG A O 1
ATOM 5695 N N . ARG A 1 723 ? -45.264 -16.956 59.061 1.00 71.44 723 ARG A N 1
ATOM 5696 C CA . ARG A 1 723 ? -46.548 -17.222 59.733 1.00 71.44 723 ARG A CA 1
ATOM 5697 C C . ARG A 1 723 ? -46.776 -18.717 59.901 1.00 71.44 723 ARG A C 1
ATOM 5699 O O . ARG A 1 723 ? -46.985 -19.158 61.022 1.00 71.44 723 ARG A O 1
ATOM 5706 N N . ARG A 1 724 ? -46.602 -19.490 58.828 1.00 69.81 724 ARG A N 1
ATOM 5707 C CA . ARG A 1 724 ? -46.760 -20.947 58.865 1.00 69.81 724 ARG A CA 1
ATOM 5708 C C . ARG A 1 724 ? -45.763 -21.618 59.817 1.00 69.81 724 ARG A C 1
ATOM 5710 O O . ARG A 1 724 ? -46.151 -22.443 60.629 1.00 69.81 724 ARG A O 1
ATOM 5717 N N . HIS A 1 725 ? -44.499 -21.195 59.791 1.00 66.00 725 HIS A N 1
ATOM 5718 C CA . HIS A 1 725 ? -43.478 -21.712 60.704 1.00 66.00 725 HIS A CA 1
ATOM 5719 C C . HIS A 1 725 ? -43.733 -21.291 62.159 1.00 66.00 725 HIS A C 1
ATOM 5721 O O . HIS A 1 725 ? -43.372 -22.028 63.069 1.00 66.00 725 HIS A O 1
ATOM 5727 N N . LYS A 1 726 ? -44.341 -20.122 62.407 1.00 65.50 726 LYS A N 1
ATOM 5728 C CA . LYS A 1 726 ? -44.714 -19.679 63.757 1.00 65.50 726 LYS A CA 1
ATOM 5729 C C . LYS A 1 726 ? -45.895 -20.486 64.299 1.00 65.50 726 LYS A C 1
ATOM 5731 O O . LYS A 1 726 ? -45.832 -20.909 65.443 1.00 65.50 726 LYS A O 1
ATOM 5736 N N . GLU A 1 727 ? -46.898 -20.767 63.471 1.00 65.38 727 GLU A N 1
ATOM 5737 C CA . GLU A 1 727 ? -48.022 -21.650 63.813 1.00 65.38 727 GLU A CA 1
ATOM 5738 C C . GLU A 1 727 ? -47.546 -23.091 64.078 1.00 65.38 727 GLU A C 1
ATOM 5740 O O . GLU A 1 727 ? -47.957 -23.709 65.057 1.00 65.38 727 GLU A O 1
ATOM 5745 N N . GLU A 1 728 ? -46.603 -23.602 63.279 1.00 61.97 728 GLU A N 1
ATOM 5746 C CA . GLU A 1 728 ? -45.970 -24.911 63.497 1.00 61.97 728 GLU A CA 1
ATOM 5747 C C . GLU A 1 728 ? -45.100 -24.936 64.772 1.00 61.97 728 GLU A C 1
ATOM 5749 O O . GLU A 1 728 ? -45.101 -25.933 65.497 1.00 61.97 728 GLU A O 1
ATOM 5754 N N . LEU A 1 729 ? -44.402 -23.838 65.103 1.00 59.22 729 LEU A N 1
ATOM 5755 C CA . LEU A 1 729 ? -43.603 -23.729 66.332 1.00 59.22 729 LEU A CA 1
ATOM 5756 C C . LEU A 1 729 ? -44.477 -23.590 67.585 1.00 59.22 729 LEU A C 1
ATOM 5758 O O . LEU A 1 729 ? -44.152 -24.175 68.614 1.00 59.22 729 LEU A O 1
ATOM 5762 N N . GLU A 1 730 ? -45.567 -22.824 67.511 1.00 61.97 730 GLU A N 1
ATOM 5763 C CA . GLU A 1 730 ? -46.531 -22.640 68.602 1.00 61.97 730 GLU A CA 1
ATOM 5764 C C . GLU A 1 730 ? -47.282 -23.955 68.880 1.00 61.97 730 GLU A C 1
ATOM 5766 O O . GLU A 1 730 ? -47.426 -24.337 70.043 1.00 61.9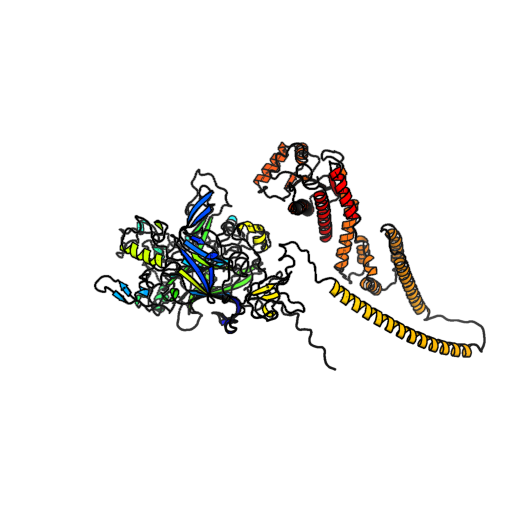7 730 GLU A O 1
ATOM 5771 N N . ALA A 1 731 ? -47.634 -24.725 67.840 1.00 55.88 731 ALA A N 1
ATOM 5772 C CA . ALA A 1 731 ? -48.187 -26.074 67.981 1.00 55.88 731 ALA A CA 1
ATOM 5773 C C . ALA A 1 731 ? -47.174 -27.074 68.579 1.00 55.88 731 ALA A C 1
ATOM 5775 O O . ALA A 1 731 ? -47.522 -27.860 69.464 1.00 55.88 731 ALA A O 1
ATOM 5776 N N . ALA A 1 732 ? -45.906 -27.022 68.155 1.00 54.59 732 ALA A N 1
ATOM 5777 C CA . ALA A 1 732 ? -44.842 -27.873 68.694 1.00 54.59 732 ALA A CA 1
ATOM 5778 C C . ALA A 1 732 ? -44.481 -27.523 70.152 1.00 54.59 732 ALA A C 1
ATOM 5780 O O . ALA A 1 732 ? -44.255 -28.424 70.963 1.00 54.59 732 ALA A O 1
ATOM 5781 N N . HIS A 1 733 ? -44.478 -26.236 70.517 1.00 52.53 733 HIS A N 1
ATOM 5782 C CA . HIS A 1 733 ? -44.286 -25.779 71.897 1.00 52.53 733 HIS A CA 1
ATOM 5783 C C . HIS A 1 733 ? -45.465 -26.161 72.796 1.00 52.53 733 HIS A C 1
ATOM 5785 O O . HIS A 1 733 ? -45.232 -26.641 73.903 1.00 52.53 733 HIS A O 1
ATOM 5791 N N . ALA A 1 734 ? -46.712 -26.030 72.337 1.00 50.25 734 ALA A N 1
ATOM 5792 C CA . ALA A 1 734 ? -47.883 -26.445 73.112 1.00 50.25 734 ALA A CA 1
ATOM 5793 C C . ALA A 1 734 ? -47.873 -27.958 73.408 1.00 5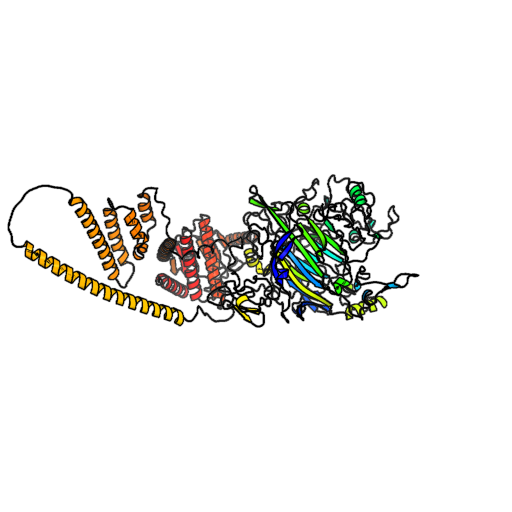0.25 734 ALA A C 1
ATOM 5795 O O . ALA A 1 734 ? -48.178 -28.381 74.525 1.00 50.25 734 ALA A O 1
ATOM 5796 N N . PHE A 1 735 ? -47.441 -28.777 72.442 1.00 51.22 735 PHE A N 1
ATOM 5797 C CA . PHE A 1 735 ? -47.292 -30.223 72.625 1.00 51.22 735 PHE A CA 1
ATOM 5798 C C . PHE A 1 735 ? -46.132 -30.586 73.570 1.00 51.22 735 PHE A C 1
ATOM 5800 O O . PHE A 1 735 ? -46.268 -31.472 74.417 1.00 51.22 735 PHE A O 1
ATOM 5807 N N . ALA A 1 736 ? -45.001 -29.880 73.476 1.00 51.47 736 ALA A N 1
ATOM 5808 C CA . ALA A 1 736 ? -43.845 -30.090 74.349 1.00 51.47 736 ALA A CA 1
ATOM 5809 C C . ALA A 1 736 ? -44.110 -29.667 75.806 1.00 51.47 736 ALA A C 1
ATOM 5811 O O . ALA A 1 736 ? -43.676 -30.363 76.724 1.00 51.47 736 ALA A O 1
ATOM 5812 N N . VAL A 1 737 ? -44.861 -28.580 76.020 1.00 51.88 737 VAL A N 1
ATOM 5813 C CA . VAL A 1 737 ? -45.242 -28.078 77.353 1.00 51.88 737 VAL A CA 1
ATOM 5814 C C . VAL A 1 737 ? -46.268 -28.995 78.025 1.00 51.88 737 VAL A C 1
ATOM 5816 O O . VAL A 1 737 ? -46.119 -29.308 79.202 1.00 51.88 737 VAL A O 1
ATOM 5819 N N . MET A 1 738 ? -47.252 -29.534 77.294 1.00 51.47 738 MET A N 1
ATOM 5820 C CA . MET A 1 738 ? -48.164 -30.539 77.867 1.00 51.47 738 MET A CA 1
ATOM 5821 C C . MET A 1 738 ? -47.437 -31.830 78.270 1.00 51.47 738 MET A C 1
ATOM 5823 O O . MET A 1 738 ? -47.751 -32.427 79.300 1.00 51.47 738 MET A O 1
ATOM 5827 N N . LYS A 1 739 ? -46.434 -32.251 77.489 1.00 50.34 739 LYS A N 1
ATOM 5828 C CA . LYS A 1 739 ? -45.631 -33.442 77.793 1.00 50.34 739 LYS A CA 1
ATOM 5829 C C . LYS A 1 739 ? -44.704 -33.229 78.996 1.00 50.34 739 LYS A C 1
ATOM 5831 O O . LYS A 1 739 ? -44.527 -34.157 79.781 1.00 50.34 739 LYS A O 1
ATOM 5836 N N . SER A 1 740 ? -44.144 -32.027 79.164 1.00 49.75 740 SER A N 1
ATOM 5837 C CA . SER A 1 740 ? -43.271 -31.701 80.300 1.00 49.75 740 SER A CA 1
ATOM 5838 C C . SER A 1 740 ? -44.042 -31.466 81.600 1.00 49.75 740 SER A C 1
ATOM 5840 O O . SER A 1 740 ? -43.563 -31.876 82.651 1.00 49.75 740 SER A O 1
ATOM 5842 N N . MET A 1 741 ? -45.248 -30.890 81.550 1.00 46.72 741 MET A N 1
ATOM 5843 C CA . MET A 1 741 ? -46.093 -30.711 82.739 1.00 46.72 741 MET A CA 1
ATOM 5844 C C . MET A 1 741 ? -46.623 -32.044 83.279 1.00 46.72 741 MET A C 1
ATOM 5846 O O . MET A 1 741 ? -46.692 -32.218 84.492 1.00 46.72 741 MET A O 1
ATOM 5850 N N . LYS A 1 742 ? -46.924 -33.011 82.400 1.00 45.78 742 LYS A N 1
ATOM 5851 C CA . LYS A 1 742 ? -47.331 -34.362 82.812 1.00 45.78 742 LYS A CA 1
ATOM 5852 C C . LYS A 1 742 ? -46.179 -35.140 83.464 1.00 45.78 742 LYS A C 1
ATOM 5854 O O . LYS A 1 742 ? -46.370 -35.735 84.514 1.00 45.78 742 LYS A O 1
ATOM 5859 N N . ALA A 1 743 ? -44.973 -35.043 82.898 1.00 49.44 743 ALA A N 1
ATOM 5860 C CA . ALA A 1 743 ? -43.776 -35.674 83.460 1.00 49.44 743 ALA A CA 1
ATOM 5861 C C . ALA A 1 743 ? -43.286 -35.011 84.765 1.00 49.44 743 ALA A C 1
ATOM 5863 O O . ALA A 1 743 ? -42.709 -35.684 85.611 1.00 49.44 743 ALA A O 1
ATOM 5864 N N . ALA A 1 744 ? -43.512 -33.703 84.942 1.00 44.38 744 ALA A N 1
ATOM 5865 C CA . ALA A 1 744 ? -43.147 -32.975 86.161 1.00 44.38 744 ALA A CA 1
ATOM 5866 C C . ALA A 1 744 ? -44.140 -33.198 87.316 1.00 44.38 744 ALA A C 1
ATOM 5868 O O . ALA A 1 744 ? -43.729 -33.174 88.472 1.00 44.38 744 ALA A O 1
ATOM 5869 N N . ALA A 1 745 ? -45.420 -33.447 87.017 1.00 40.88 745 ALA A N 1
ATOM 5870 C CA . ALA A 1 745 ? -46.422 -33.810 88.021 1.00 40.88 745 ALA A CA 1
ATOM 5871 C C . ALA A 1 745 ? -46.217 -35.237 88.561 1.00 40.88 745 ALA A C 1
ATOM 5873 O O . ALA A 1 745 ? -46.420 -35.474 89.744 1.00 40.88 745 ALA A O 1
ATOM 5874 N N . GLU A 1 746 ? -45.750 -36.163 87.717 1.00 44.22 746 GLU A N 1
ATOM 5875 C CA . GLU A 1 746 ? -45.446 -37.553 88.099 1.00 44.22 746 GLU A CA 1
ATOM 5876 C C . GLU A 1 746 ? -44.113 -37.694 88.871 1.00 44.22 746 GLU A C 1
ATOM 5878 O O . GLU A 1 746 ? -43.874 -38.719 89.501 1.00 44.22 746 GLU A O 1
ATOM 5883 N N . ALA A 1 747 ? -43.249 -36.669 88.857 1.00 43.59 747 ALA A N 1
ATOM 5884 C CA . ALA A 1 747 ? -41.920 -36.692 89.484 1.00 43.59 747 ALA A CA 1
ATOM 5885 C C . ALA A 1 747 ? -41.824 -35.933 90.825 1.00 43.59 747 ALA A C 1
ATOM 5887 O O . ALA A 1 747 ? -40.762 -35.935 91.441 1.00 43.59 747 ALA A O 1
ATOM 5888 N N . ALA A 1 748 ? -42.897 -35.274 91.275 1.00 37.97 748 ALA A N 1
ATOM 5889 C CA . ALA A 1 748 ? -42.894 -34.425 92.473 1.00 37.97 748 ALA A CA 1
ATOM 5890 C C . ALA A 1 748 ? -43.461 -35.105 93.738 1.00 37.97 748 ALA A C 1
ATOM 5892 O O . ALA A 1 748 ? -43.621 -34.437 94.756 1.00 37.97 748 ALA A O 1
ATOM 5893 N N . GLU A 1 749 ? -43.768 -36.406 93.690 1.00 38.84 749 GLU A N 1
ATOM 5894 C CA . GLU A 1 749 ? -44.475 -37.104 94.776 1.00 38.84 749 GLU A CA 1
ATOM 5895 C C . GLU A 1 749 ? -43.609 -38.036 95.643 1.00 38.84 749 GLU A C 1
ATOM 5897 O O . GLU A 1 749 ? -44.161 -38.744 96.470 1.00 38.84 749 GLU A O 1
ATOM 5902 N N . ASN A 1 750 ? -42.275 -38.035 95.534 1.00 32.09 750 ASN A N 1
ATOM 5903 C CA . ASN A 1 750 ? -41.424 -38.747 96.500 1.00 32.09 750 ASN A CA 1
ATOM 5904 C C . ASN A 1 750 ? -40.088 -38.019 96.730 1.00 32.09 750 ASN A C 1
ATOM 5906 O O . ASN A 1 750 ? -39.310 -37.880 95.790 1.00 32.09 750 ASN A O 1
ATOM 5910 N N . GLU A 1 751 ? -39.929 -37.526 97.969 1.00 33.34 751 GLU A N 1
ATOM 5911 C CA . GLU A 1 751 ? -38.760 -37.537 98.887 1.00 33.34 751 GLU A CA 1
ATOM 5912 C C . GLU A 1 751 ? -37.329 -37.647 98.320 1.00 33.34 751 GLU A C 1
ATOM 5914 O O . GLU A 1 751 ? -37.078 -38.295 97.314 1.00 33.34 751 GLU A O 1
ATOM 5919 N N . ASP A 1 752 ? -36.250 -37.225 98.975 1.00 26.75 752 ASP A N 1
ATOM 5920 C CA . ASP A 1 752 ? -35.874 -36.319 100.070 1.00 26.75 752 ASP A CA 1
ATOM 5921 C C . ASP A 1 752 ? -34.315 -36.351 100.047 1.00 26.75 752 ASP A C 1
ATOM 5923 O O . ASP A 1 752 ? -33.691 -37.115 99.310 1.00 26.75 752 ASP A O 1
ATOM 5927 N N . PHE A 1 753 ? -33.699 -35.466 100.812 1.00 28.61 753 PHE A N 1
ATOM 5928 C CA . PHE A 1 753 ? -32.298 -35.070 100.957 1.00 28.61 753 PHE A CA 1
ATOM 5929 C C . PHE A 1 753 ? -31.107 -36.071 100.854 1.00 28.61 753 PHE A C 1
ATOM 5931 O O . PHE A 1 753 ? -31.147 -37.227 101.259 1.00 28.61 753 PHE A O 1
ATOM 5938 N N . THR A 1 754 ? -29.961 -35.428 100.558 1.00 27.69 754 THR A N 1
ATOM 5939 C CA . THR A 1 754 ? -28.542 -35.652 100.959 1.00 27.69 754 THR A CA 1
ATOM 5940 C C . THR A 1 754 ? -27.508 -36.378 100.074 1.00 27.69 754 THR A C 1
ATOM 5942 O O . THR A 1 754 ? -27.772 -37.346 99.376 1.00 27.69 754 THR A O 1
ATOM 5945 N N . GLU A 1 755 ? -26.314 -35.767 100.165 1.00 30.06 755 GLU A N 1
ATOM 5946 C CA . GLU A 1 755 ? -24.955 -35.970 99.633 1.00 30.06 755 GLU A CA 1
ATOM 5947 C C . GLU A 1 755 ? -24.473 -37.420 99.431 1.00 30.06 755 GLU A C 1
ATOM 5949 O O . GLU A 1 755 ? -24.650 -38.253 100.310 1.00 30.06 755 GLU A O 1
ATOM 5954 N N . ASP A 1 756 ? -23.767 -37.708 98.327 1.00 28.53 756 ASP A N 1
ATOM 5955 C CA . ASP A 1 756 ? -22.290 -37.688 98.284 1.00 28.53 756 ASP A CA 1
ATOM 5956 C C . ASP A 1 756 ? -21.737 -37.980 96.862 1.00 28.53 756 ASP A C 1
ATOM 5958 O O . ASP A 1 756 ? -22.356 -38.665 96.049 1.00 28.53 756 ASP A O 1
ATOM 5962 N N . ASP A 1 757 ? -20.537 -37.451 96.630 1.00 30.22 757 ASP A N 1
ATOM 5963 C CA . ASP A 1 757 ? -19.439 -37.933 95.789 1.00 30.22 757 ASP A CA 1
ATOM 5964 C C . ASP A 1 757 ? -19.441 -37.923 94.240 1.00 30.22 757 ASP A C 1
ATOM 5966 O O . ASP A 1 757 ? -20.317 -38.406 93.527 1.00 30.22 757 ASP A O 1
ATOM 5970 N N . GLY A 1 758 ? -18.277 -37.499 93.720 1.00 33.19 758 GLY A N 1
ATOM 5971 C CA . GLY A 1 758 ? -17.622 -38.213 92.616 1.00 33.19 758 GLY A CA 1
ATOM 5972 C C . GLY A 1 758 ? -17.629 -37.569 91.225 1.00 33.19 758 GLY A C 1
ATOM 5973 O O . GLY A 1 758 ? -18.572 -37.663 90.448 1.00 33.19 758 GLY A O 1
ATOM 5974 N N . ALA A 1 759 ? -16.490 -36.987 90.852 1.00 40.53 759 ALA A N 1
ATOM 5975 C CA . ALA A 1 759 ? -16.205 -36.362 89.563 1.00 40.53 759 ALA A CA 1
ATOM 5976 C C . ALA A 1 759 ? -16.309 -37.284 88.321 1.00 40.53 759 ALA A C 1
ATOM 5978 O O . ALA A 1 759 ? -15.862 -38.424 88.350 1.00 40.53 759 ALA A O 1
ATOM 5979 N N . THR A 1 760 ? -16.736 -36.722 87.174 1.00 47.19 760 THR A N 1
ATOM 5980 C CA . THR A 1 760 ? -16.026 -36.628 85.859 1.00 47.19 760 THR A CA 1
ATOM 5981 C C . THR A 1 760 ? -16.995 -36.536 84.655 1.00 47.19 760 THR A C 1
ATOM 5983 O O . THR A 1 760 ? -18.207 -36.627 84.790 1.00 47.19 760 THR A O 1
ATOM 5986 N N . SER A 1 761 ? -16.462 -36.253 83.453 1.00 38.34 761 SER A N 1
ATOM 5987 C CA . SER A 1 761 ? -17.137 -36.120 82.138 1.00 38.34 761 SER A CA 1
ATOM 5988 C C . SER A 1 761 ? -17.909 -34.815 81.846 1.00 38.34 761 SER A C 1
ATOM 5990 O O . SER A 1 761 ? -17.675 -34.188 80.804 1.00 38.34 761 SER A O 1
ATOM 5992 N N . ASN A 1 762 ? -18.735 -34.300 82.761 1.00 39.72 762 ASN A N 1
ATOM 5993 C CA . ASN A 1 762 ? -19.616 -33.156 82.450 1.00 39.72 762 ASN A CA 1
ATOM 5994 C C . ASN A 1 762 ? -18.907 -31.794 82.293 1.00 39.72 762 ASN A C 1
ATOM 5996 O O . ASN A 1 762 ? -19.424 -30.890 81.632 1.00 39.72 762 ASN A O 1
ATOM 6000 N N . ASN A 1 763 ? -17.680 -31.647 82.799 1.00 41.84 763 ASN A N 1
ATOM 6001 C CA . ASN A 1 763 ? -16.970 -30.361 82.812 1.00 41.84 763 ASN A CA 1
ATOM 6002 C C . ASN A 1 763 ? -16.364 -29.944 81.450 1.00 41.84 763 ASN A C 1
ATOM 6004 O O . ASN A 1 763 ? -16.062 -28.769 81.236 1.00 41.84 763 ASN A O 1
ATOM 6008 N N . ARG A 1 764 ? -16.221 -30.869 80.485 1.00 40.59 764 ARG A N 1
ATOM 6009 C CA . ARG A 1 764 ? -15.748 -30.541 79.120 1.00 40.59 764 ARG A CA 1
ATOM 6010 C C . ARG A 1 764 ? -16.874 -29.996 78.240 1.00 40.59 764 ARG A C 1
ATOM 6012 O O . ARG A 1 764 ? -16.671 -29.036 77.498 1.00 40.59 764 ARG A O 1
ATOM 6019 N N . ARG A 1 765 ? -18.073 -30.570 78.384 1.00 40.75 765 ARG A N 1
ATOM 6020 C CA . ARG A 1 765 ? -19.281 -30.178 77.645 1.00 40.75 765 ARG A CA 1
ATOM 6021 C C . ARG A 1 765 ? -19.865 -28.868 78.183 1.00 40.75 765 ARG A C 1
ATOM 6023 O O . ARG A 1 765 ? -20.240 -28.013 77.386 1.00 40.75 765 ARG A O 1
ATOM 6030 N N . LEU A 1 766 ? -19.823 -28.653 79.505 1.00 41.31 766 LEU A N 1
ATOM 6031 C CA . LEU A 1 766 ? -20.195 -27.372 80.123 1.00 41.31 766 LEU A CA 1
ATOM 6032 C C . LEU A 1 766 ? -19.253 -26.233 79.701 1.00 41.31 766 LEU A C 1
ATOM 6034 O O . LEU A 1 766 ? -19.727 -25.153 79.366 1.00 41.31 766 LEU A O 1
ATOM 6038 N N . ARG A 1 767 ? -17.932 -26.464 79.629 1.00 41.06 767 ARG A N 1
ATOM 6039 C CA . ARG A 1 767 ? -16.973 -25.453 79.138 1.00 41.06 767 ARG A CA 1
ATOM 6040 C C . ARG A 1 767 ? -17.178 -25.110 77.658 1.00 41.06 767 ARG A C 1
ATOM 6042 O O . ARG A 1 767 ? -17.087 -23.940 77.299 1.00 41.06 767 ARG A O 1
ATOM 6049 N N . GLN A 1 768 ? -17.513 -26.085 76.809 1.00 42.41 768 GLN A N 1
ATOM 6050 C CA . GLN A 1 768 ? -17.865 -25.831 75.403 1.00 42.41 768 GLN A CA 1
ATOM 6051 C C . GLN A 1 768 ? -19.180 -25.053 75.251 1.00 42.41 768 GLN A C 1
ATOM 6053 O O . GLN A 1 768 ? -19.231 -24.103 74.471 1.00 42.41 768 GLN A O 1
ATOM 6058 N N . LEU A 1 769 ? -20.210 -25.396 76.028 1.00 41.84 769 LEU A N 1
ATOM 6059 C CA . LEU A 1 769 ? -21.505 -24.707 76.008 1.00 41.84 769 LEU A CA 1
ATOM 6060 C C . LEU A 1 769 ? -21.417 -23.290 76.585 1.00 41.84 769 LEU A C 1
ATOM 6062 O O . LEU A 1 769 ? -22.011 -22.370 76.031 1.00 41.84 769 LEU A O 1
ATOM 6066 N N . VAL A 1 770 ? -20.630 -23.074 77.643 1.00 43.84 770 VAL A N 1
ATOM 6067 C CA . VAL A 1 770 ? -20.375 -21.739 78.211 1.00 43.84 770 VAL A CA 1
ATOM 6068 C C . VAL A 1 770 ? -19.573 -20.873 77.236 1.00 43.84 770 VAL A C 1
ATOM 6070 O O . VAL A 1 770 ? -19.892 -19.696 77.084 1.00 43.84 770 VAL A O 1
ATOM 6073 N N . ASN A 1 771 ? -18.602 -21.436 76.510 1.00 41.72 771 ASN A N 1
ATOM 6074 C CA . ASN A 1 771 ? -17.861 -20.704 75.477 1.00 41.72 771 ASN A CA 1
ATOM 6075 C C . ASN A 1 771 ? -18.729 -20.378 74.250 1.00 41.72 771 ASN A C 1
ATOM 6077 O O . ASN A 1 771 ? -18.643 -19.267 73.732 1.00 41.72 771 ASN A O 1
ATOM 6081 N N . GLN A 1 772 ? -19.629 -21.275 73.829 1.00 42.94 772 GLN A N 1
ATOM 6082 C CA . GLN A 1 772 ? -20.614 -20.984 72.777 1.00 42.94 772 GLN A CA 1
ATOM 6083 C C . GLN A 1 772 ? -21.628 -19.916 73.200 1.00 42.94 772 GLN A C 1
ATOM 6085 O O . GLN A 1 772 ? -21.950 -19.030 72.411 1.00 42.94 772 GLN A O 1
ATOM 6090 N N . ARG A 1 773 ? -22.103 -19.953 74.451 1.00 41.47 773 ARG A N 1
ATOM 6091 C CA . ARG A 1 773 ? -23.082 -18.987 74.977 1.00 41.47 773 ARG A CA 1
ATOM 6092 C C . ARG A 1 773 ? -22.460 -17.605 75.194 1.00 41.47 773 ARG A C 1
ATOM 6094 O O . ARG A 1 773 ? -23.110 -16.605 74.913 1.00 41.47 773 ARG A O 1
ATOM 6101 N N . LYS A 1 774 ? -21.185 -17.542 75.596 1.00 38.88 774 LYS A N 1
ATOM 6102 C CA . LYS A 1 774 ? -20.399 -16.296 75.667 1.00 38.88 774 LYS A CA 1
ATOM 6103 C C . LYS A 1 774 ? -20.097 -15.712 74.282 1.00 38.88 774 LYS A C 1
ATOM 6105 O O . LYS A 1 774 ? -20.178 -14.500 74.122 1.00 38.88 774 LYS A O 1
ATOM 6110 N N . PHE A 1 775 ? -19.827 -16.552 73.279 1.00 41.28 775 PHE A N 1
ATOM 6111 C CA . PHE A 1 775 ? -19.645 -16.118 71.887 1.00 41.28 775 PHE A CA 1
ATOM 6112 C C . PHE A 1 775 ? -20.942 -15.555 71.283 1.00 41.28 775 PHE A C 1
ATOM 6114 O O . PHE A 1 775 ? -20.923 -14.504 70.652 1.00 41.28 775 PHE A O 1
ATOM 6121 N N . GLN A 1 776 ? -22.081 -16.202 71.545 1.00 44.88 776 GLN A N 1
ATOM 6122 C CA . GLN A 1 776 ? -23.410 -15.712 71.157 1.00 44.88 776 GLN A CA 1
ATOM 6123 C C . GLN A 1 776 ? -23.781 -14.391 71.851 1.00 44.88 776 GLN A C 1
ATOM 6125 O O . GLN A 1 776 ? -24.269 -13.476 71.198 1.00 44.88 776 GLN A O 1
ATOM 6130 N N . LEU A 1 777 ? -23.479 -14.246 73.145 1.00 42.62 777 LEU A N 1
ATOM 6131 C CA . LEU A 1 777 ? -23.695 -12.995 73.884 1.00 42.62 777 LEU A CA 1
ATOM 6132 C C . LEU A 1 777 ? -22.817 -11.844 73.367 1.00 42.62 777 LEU A C 1
ATOM 6134 O O . LEU A 1 777 ? -23.303 -10.723 73.245 1.00 42.62 777 LEU A O 1
ATOM 6138 N N . ALA A 1 778 ? -21.556 -12.115 73.013 1.00 39.97 778 ALA A N 1
ATOM 6139 C CA . ALA A 1 778 ? -20.673 -11.123 72.398 1.00 39.97 778 ALA A CA 1
ATOM 6140 C C . ALA A 1 778 ? -21.154 -10.719 70.992 1.00 39.97 778 ALA A C 1
ATOM 6142 O O . ALA A 1 778 ? -21.158 -9.538 70.656 1.00 39.97 778 ALA A O 1
ATOM 6143 N N . TYR A 1 779 ? -21.624 -11.684 70.196 1.00 43.53 779 TYR A N 1
ATOM 6144 C CA . TYR A 1 779 ? -22.178 -11.444 68.863 1.00 43.53 779 TYR A CA 1
ATOM 6145 C C . TYR A 1 779 ? -23.469 -10.607 68.911 1.00 43.53 779 TYR A C 1
ATOM 6147 O O . TYR A 1 779 ? -23.580 -9.608 68.203 1.00 43.53 779 TYR A O 1
ATOM 6155 N N . SER A 1 780 ? -24.409 -10.936 69.806 1.00 43.38 780 SER A N 1
ATOM 6156 C CA . SER A 1 780 ? -25.633 -10.145 70.001 1.00 43.38 780 SER A CA 1
ATOM 6157 C C . SER A 1 780 ? -25.371 -8.758 70.590 1.00 43.38 780 SER A C 1
ATOM 6159 O O . SER A 1 780 ? -26.087 -7.821 70.250 1.00 43.38 780 SER A O 1
ATOM 6161 N N . ALA A 1 781 ? -24.349 -8.586 71.436 1.00 42.12 781 ALA A N 1
ATOM 6162 C CA . ALA A 1 781 ? -23.958 -7.264 71.932 1.00 42.12 781 ALA A CA 1
ATOM 6163 C C . ALA A 1 781 ? -23.418 -6.368 70.803 1.00 42.12 781 ALA A C 1
ATOM 6165 O O . ALA A 1 781 ? -23.763 -5.188 70.739 1.00 42.12 781 ALA A O 1
ATOM 6166 N N . ILE A 1 782 ? -22.637 -6.936 69.876 1.00 43.31 782 ILE A N 1
ATOM 6167 C CA . ILE A 1 782 ? -22.133 -6.236 68.684 1.00 43.31 782 ILE A CA 1
ATOM 6168 C C . ILE A 1 782 ? -23.290 -5.860 67.747 1.00 43.31 782 ILE A C 1
ATOM 6170 O O . ILE A 1 782 ? -23.378 -4.704 67.332 1.00 43.31 782 ILE A O 1
ATOM 6174 N N . GLU A 1 783 ? -24.226 -6.775 67.470 1.00 44.91 783 GLU A N 1
ATOM 6175 C CA . GLU A 1 783 ? -25.423 -6.458 66.673 1.00 44.91 783 GLU A CA 1
ATOM 6176 C C . GLU A 1 783 ? -26.278 -5.359 67.314 1.00 44.91 783 GLU A C 1
ATOM 6178 O O . GLU A 1 783 ? -26.738 -4.451 66.621 1.00 44.91 783 GLU A O 1
ATOM 6183 N N . HIS A 1 784 ? -26.466 -5.397 68.636 1.00 42.84 784 HIS A N 1
ATOM 6184 C CA . HIS A 1 784 ? -27.301 -4.431 69.348 1.00 42.84 784 HIS A CA 1
ATOM 6185 C C . HIS A 1 784 ? -26.702 -3.015 69.344 1.00 42.84 784 HIS A C 1
ATOM 6187 O O . HIS A 1 784 ? -27.439 -2.038 69.209 1.00 42.84 784 HIS A O 1
ATOM 6193 N N . ILE A 1 785 ? -25.374 -2.887 69.427 1.00 41.22 785 ILE A N 1
ATOM 6194 C CA . ILE A 1 785 ? -24.672 -1.595 69.338 1.00 41.22 785 ILE A CA 1
ATOM 6195 C C . ILE A 1 785 ? -24.738 -1.038 67.907 1.00 41.22 785 ILE A C 1
ATOM 6197 O O . ILE A 1 785 ? -25.004 0.151 67.722 1.00 41.22 785 ILE A O 1
ATOM 6201 N N . MET A 1 786 ? -24.592 -1.891 66.887 1.00 41.72 786 MET A N 1
ATOM 6202 C CA . MET A 1 786 ? -24.676 -1.477 65.479 1.00 41.72 786 MET A CA 1
ATOM 6203 C C . MET A 1 786 ? -26.092 -1.057 65.060 1.00 41.72 786 MET A C 1
ATOM 6205 O O . MET A 1 786 ? -26.244 -0.137 64.258 1.00 41.72 786 MET A O 1
ATOM 6209 N N . HIS A 1 787 ? -27.133 -1.670 65.632 1.00 44.56 787 HIS A N 1
ATOM 6210 C CA . HIS A 1 787 ? -28.525 -1.302 65.353 1.00 44.56 787 HIS A CA 1
ATOM 6211 C C . HIS A 1 787 ? -28.972 0.003 66.037 1.00 44.56 787 HIS A C 1
ATOM 6213 O O . HIS A 1 787 ? -29.936 0.627 65.588 1.00 44.56 787 HIS A O 1
ATOM 6219 N N . LYS A 1 788 ? -28.290 0.428 67.110 1.00 39.38 788 LYS A N 1
ATOM 6220 C CA . LYS A 1 788 ? -28.682 1.584 67.935 1.00 39.38 788 LYS A CA 1
ATOM 6221 C C . LYS A 1 788 ? -28.293 2.942 67.328 1.00 39.38 788 LYS A C 1
ATOM 6223 O O . LYS A 1 788 ? -28.911 3.948 67.666 1.00 39.38 788 LYS A O 1
ATOM 6228 N N . HIS A 1 789 ? -27.334 2.993 66.399 1.00 41.03 789 HIS A N 1
ATOM 6229 C CA . HIS A 1 789 ? -26.850 4.244 65.799 1.00 41.03 789 HIS A CA 1
ATOM 6230 C C . HIS A 1 789 ? -27.275 4.411 64.336 1.00 41.03 789 HIS A C 1
ATOM 6232 O O . HIS A 1 789 ? -26.488 4.282 63.400 1.00 41.03 789 HIS A O 1
ATOM 6238 N N . ASN A 1 790 ? -28.539 4.778 64.133 1.00 39.91 790 ASN A N 1
ATOM 6239 C CA . ASN A 1 790 ? -29.058 5.181 62.829 1.00 39.91 790 ASN A CA 1
ATOM 6240 C C . ASN A 1 790 ? -28.700 6.666 62.550 1.00 39.91 790 ASN A C 1
ATOM 6242 O O . ASN A 1 790 ? -29.561 7.535 62.644 1.00 39.91 790 ASN A O 1
ATOM 6246 N N . ARG A 1 791 ? -27.415 6.926 62.213 1.00 44.28 791 ARG A N 1
ATOM 6247 C CA . ARG A 1 791 ? -26.743 8.231 61.906 1.00 44.28 791 ARG A CA 1
ATOM 6248 C C . ARG A 1 791 ? -26.608 9.186 63.118 1.00 44.28 791 ARG A C 1
ATOM 6250 O O . ARG A 1 791 ? -27.643 9.556 63.660 1.00 44.28 791 ARG A O 1
ATOM 6257 N N . PRO A 1 792 ? -25.396 9.641 63.547 1.00 39.88 792 PRO A N 1
ATOM 6258 C CA . PRO A 1 792 ? -24.529 10.571 62.783 1.00 39.88 792 PRO A CA 1
ATOM 6259 C C . PRO A 1 792 ? -22.983 10.476 63.044 1.00 39.88 792 PRO A C 1
ATOM 6261 O O . PRO A 1 792 ? -22.523 9.680 63.848 1.00 39.88 792 PRO A O 1
ATOM 6264 N N . SER A 1 793 ? -22.207 11.307 62.321 1.00 35.78 793 SER A N 1
ATOM 6265 C CA . SER A 1 793 ? -20.773 11.704 62.433 1.00 35.78 793 SER A CA 1
ATOM 6266 C C . SER A 1 793 ? -19.694 10.707 62.913 1.00 35.78 793 SER A C 1
ATOM 6268 O O . SER A 1 793 ? -19.637 10.277 64.059 1.00 35.78 793 SER A O 1
ATOM 6270 N N . VAL A 1 794 ? -18.723 10.503 62.020 1.00 48.19 794 VAL A N 1
ATOM 6271 C CA . VAL A 1 794 ? -17.656 9.491 62.013 1.00 48.19 794 VAL A CA 1
ATOM 6272 C C . VAL A 1 794 ? -16.635 9.493 63.180 1.00 48.19 794 VAL A C 1
ATOM 6274 O O . VAL A 1 794 ? -16.112 8.414 63.425 1.00 48.19 794 VAL A O 1
ATOM 6277 N N . PRO A 1 795 ? -16.321 10.557 63.952 1.00 35.19 795 PRO A N 1
ATOM 6278 C CA . PRO A 1 795 ? -15.190 10.481 64.897 1.00 35.19 795 PRO A CA 1
ATOM 6279 C C . PRO A 1 795 ? -15.405 9.649 66.180 1.00 35.19 795 PRO A C 1
ATOM 6281 O O . PRO A 1 795 ? -14.450 9.048 66.662 1.00 35.19 795 PRO A O 1
ATOM 6284 N N . ALA A 1 796 ? -16.622 9.571 66.735 1.00 36.56 796 ALA A N 1
ATOM 6285 C CA . ALA A 1 796 ? -16.856 8.949 68.052 1.00 36.56 796 ALA A CA 1
ATOM 6286 C C . ALA A 1 796 ? -16.832 7.405 68.038 1.00 36.56 796 ALA A C 1
ATOM 6288 O O . ALA A 1 796 ? -16.509 6.778 69.042 1.00 36.56 796 ALA A O 1
ATOM 6289 N N . ILE A 1 797 ? -17.103 6.790 66.883 1.00 44.56 797 ILE A N 1
ATOM 6290 C CA . ILE A 1 797 ? -17.161 5.327 66.720 1.00 44.56 797 ILE A CA 1
ATOM 6291 C C . ILE A 1 797 ? -15.759 4.689 66.773 1.00 44.56 797 ILE A C 1
ATOM 6293 O O . ILE A 1 797 ? -15.615 3.539 67.179 1.00 44.56 797 ILE A O 1
ATOM 6297 N N . TRP A 1 798 ? -14.702 5.421 66.406 1.00 39.94 798 TRP A N 1
ATOM 6298 C CA . TRP A 1 798 ? -13.356 4.841 66.292 1.00 39.94 798 TRP A CA 1
ATOM 6299 C C . TRP A 1 798 ? -12.683 4.562 67.643 1.00 39.94 798 TRP A C 1
ATOM 6301 O O . TRP A 1 798 ? -11.903 3.618 67.732 1.00 39.94 798 TRP A O 1
ATOM 6311 N N . LEU A 1 799 ? -13.020 5.312 68.699 1.00 39.19 799 LEU A N 1
ATOM 6312 C CA . LEU A 1 799 ? -12.413 5.152 70.029 1.00 39.19 799 LEU A CA 1
ATOM 6313 C C . LEU A 1 799 ? -12.992 3.947 70.805 1.00 39.19 799 LEU A C 1
ATOM 6315 O O . LEU A 1 799 ? -12.266 3.229 71.495 1.00 39.19 799 LEU A O 1
ATOM 6319 N N . GLU A 1 800 ? -14.293 3.674 70.653 1.00 42.75 800 GLU A N 1
ATOM 6320 C CA . GLU A 1 800 ? -14.948 2.511 71.277 1.00 42.75 800 GLU A CA 1
ATOM 6321 C C . GLU A 1 800 ? -14.585 1.196 70.570 1.00 42.75 800 GLU A C 1
ATOM 6323 O O . GLU A 1 800 ? -14.398 0.169 71.224 1.00 42.75 800 GLU A O 1
ATOM 6328 N N . VAL A 1 801 ? -14.392 1.223 69.247 1.00 45.69 801 VAL A N 1
ATOM 6329 C CA . VAL A 1 801 ? -13.980 0.046 68.463 1.00 45.69 801 VAL A CA 1
ATOM 6330 C C . VAL A 1 801 ? -12.534 -0.375 68.766 1.00 45.69 801 VAL A C 1
ATOM 6332 O O . VAL A 1 801 ? -12.259 -1.575 68.845 1.00 45.69 801 VAL A O 1
ATOM 6335 N N . ASP A 1 802 ? -11.619 0.569 69.014 1.00 40.28 802 ASP A N 1
ATOM 6336 C CA . ASP A 1 802 ? -10.238 0.256 69.424 1.00 40.28 802 ASP A CA 1
ATOM 6337 C C . ASP A 1 802 ? -10.182 -0.437 70.803 1.00 40.28 802 ASP A C 1
ATOM 6339 O O . ASP A 1 802 ? -9.414 -1.383 70.995 1.00 40.28 802 ASP A O 1
ATOM 6343 N N . THR A 1 803 ? -11.067 -0.055 71.729 1.00 44.06 803 THR A N 1
ATOM 6344 C CA . THR A 1 803 ? -11.187 -0.677 73.063 1.00 44.06 803 THR A CA 1
ATOM 6345 C C . THR A 1 803 ? -11.716 -2.117 72.976 1.00 44.06 803 THR A C 1
ATOM 6347 O O . THR A 1 803 ? -11.312 -3.002 73.733 1.00 44.06 803 THR A O 1
ATOM 6350 N N . ILE A 1 804 ? -12.598 -2.392 72.011 1.00 44.84 804 ILE A N 1
ATOM 6351 C CA . ILE A 1 804 ? -13.151 -3.730 71.759 1.00 44.84 804 ILE A CA 1
ATOM 6352 C C . ILE A 1 804 ? -12.097 -4.657 71.129 1.00 44.84 804 ILE A C 1
ATOM 6354 O O . ILE A 1 804 ? -12.005 -5.826 71.508 1.00 44.84 804 ILE A O 1
ATOM 6358 N N . LEU A 1 805 ? -11.258 -4.147 70.222 1.00 43.44 805 LEU A N 1
ATOM 6359 C CA . LEU A 1 805 ? -10.172 -4.909 69.590 1.00 43.44 805 LEU A CA 1
ATOM 6360 C C . LEU A 1 805 ? -9.099 -5.358 70.592 1.00 43.44 805 LEU A C 1
ATOM 6362 O O . LEU A 1 805 ? -8.677 -6.514 70.538 1.00 43.44 805 LEU A O 1
ATOM 6366 N N . GLU A 1 806 ? -8.702 -4.503 71.539 1.00 44.16 806 GLU A N 1
ATOM 6367 C CA . GLU A 1 806 ? -7.763 -4.900 72.601 1.00 44.16 806 GLU A CA 1
ATOM 6368 C C . GLU A 1 806 ? -8.325 -6.004 73.510 1.00 44.16 806 GLU A C 1
ATOM 6370 O O . GLU A 1 806 ? -7.596 -6.911 73.923 1.00 44.16 806 GLU A O 1
ATOM 6375 N N . ASN A 1 807 ? -9.630 -5.971 73.783 1.00 45.88 807 ASN A N 1
ATOM 6376 C CA . ASN A 1 807 ? -10.295 -6.973 74.614 1.00 45.88 807 ASN A CA 1
ATOM 6377 C C . ASN A 1 807 ? -10.468 -8.322 73.898 1.00 45.88 807 ASN A C 1
ATOM 6379 O O . ASN A 1 807 ? -10.383 -9.366 74.544 1.00 45.88 807 ASN A O 1
ATOM 6383 N N . ILE A 1 808 ? -10.653 -8.323 72.574 1.00 45.16 808 ILE A N 1
ATOM 6384 C CA . ILE A 1 808 ? -10.723 -9.549 71.760 1.00 45.16 808 ILE A CA 1
ATOM 6385 C C . ILE A 1 808 ? -9.338 -10.197 71.625 1.00 45.16 808 ILE A C 1
ATOM 6387 O O . ILE A 1 808 ? -9.221 -11.415 71.750 1.00 45.16 808 ILE A O 1
ATOM 6391 N N . ILE A 1 809 ? -8.278 -9.403 71.430 1.00 43.59 809 ILE A N 1
ATOM 6392 C CA . ILE A 1 809 ? -6.902 -9.909 71.284 1.00 43.59 809 ILE A CA 1
ATOM 6393 C C . ILE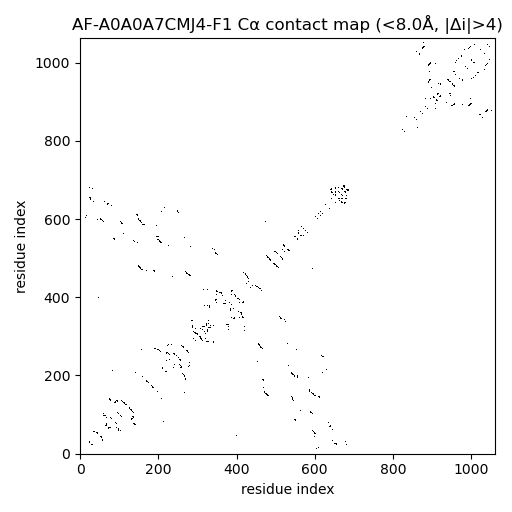 A 1 809 ? -6.404 -10.564 72.582 1.00 43.59 809 ILE A C 1
ATOM 6395 O O . ILE A 1 809 ? -5.796 -11.633 72.533 1.00 43.59 809 ILE A O 1
ATOM 6399 N N . LYS A 1 810 ? -6.751 -10.011 73.753 1.00 43.12 810 LYS A N 1
ATOM 6400 C CA . LYS A 1 810 ? -6.467 -10.633 75.064 1.00 43.12 810 LYS A CA 1
ATOM 6401 C C . LYS A 1 810 ? -7.179 -11.979 75.286 1.00 43.12 810 LYS A C 1
ATOM 6403 O O . LYS A 1 810 ? -6.813 -12.709 76.201 1.00 43.12 810 LYS A O 1
ATOM 6408 N N . PHE A 1 811 ? -8.172 -12.321 74.462 1.00 44.44 811 PHE A N 1
ATOM 6409 C CA . PHE A 1 811 ? -9.035 -13.497 74.622 1.00 44.44 811 PHE A CA 1
ATOM 6410 C C . PHE A 1 811 ? -8.659 -14.695 73.727 1.00 44.44 811 PHE A C 1
ATOM 6412 O O . PHE A 1 811 ? -9.289 -15.749 73.821 1.00 44.44 811 PHE A O 1
ATOM 6419 N N . LEU A 1 812 ? -7.664 -14.551 72.842 1.00 40.72 812 LEU A N 1
ATOM 6420 C CA . LEU A 1 812 ? -7.370 -15.509 71.767 1.00 40.72 812 LEU A CA 1
ATOM 6421 C C . LEU A 1 812 ? -6.612 -16.813 72.111 1.00 40.72 812 LEU A C 1
ATOM 6423 O O . LEU A 1 812 ? -6.619 -17.694 71.242 1.00 40.72 812 LEU A O 1
ATOM 6427 N N . PRO A 1 813 ? -6.022 -17.062 73.300 1.00 37.84 813 PRO A N 1
ATOM 6428 C CA . PRO A 1 813 ? -5.457 -18.382 73.572 1.00 37.84 813 PRO A CA 1
ATOM 6429 C C . PRO A 1 813 ? -6.581 -19.418 73.765 1.00 37.84 813 PRO A C 1
ATOM 6431 O O . PRO A 1 813 ? -7.145 -19.552 74.849 1.00 37.84 813 PRO A O 1
ATOM 6434 N N . GLY A 1 814 ? -6.922 -20.165 72.706 1.00 48.06 814 GLY A N 1
ATOM 6435 C CA . GLY A 1 814 ? -7.793 -21.349 72.790 1.00 48.06 814 GLY A CA 1
ATOM 6436 C C . GLY A 1 814 ? -8.950 -21.450 71.789 1.00 48.06 814 GLY A C 1
ATOM 6437 O O . GLY A 1 814 ? -9.728 -22.401 71.878 1.00 48.06 814 GLY A O 1
ATOM 6438 N N . ILE A 1 815 ? -9.089 -20.528 70.830 1.00 46.12 815 ILE A N 1
ATOM 6439 C CA . ILE A 1 815 ? -10.114 -20.626 69.774 1.00 46.12 815 ILE A CA 1
ATOM 6440 C C . ILE A 1 815 ? -9.503 -21.255 68.517 1.00 46.12 815 ILE A C 1
ATOM 6442 O O . ILE A 1 815 ? -8.469 -20.815 68.023 1.00 46.12 815 ILE A O 1
ATOM 6446 N N . ALA A 1 816 ? -10.154 -22.289 67.976 1.00 47.91 816 ALA A N 1
ATOM 6447 C CA . ALA A 1 816 ? -9.740 -22.921 66.727 1.00 47.91 816 ALA A CA 1
ATOM 6448 C C . ALA A 1 816 ? -9.798 -21.906 65.568 1.00 47.91 816 ALA A C 1
ATOM 6450 O O . ALA A 1 816 ? -10.879 -21.542 65.099 1.00 47.91 816 ALA A O 1
ATOM 6451 N N . ILE A 1 817 ? -8.620 -21.481 65.101 1.00 45.94 817 ILE A N 1
ATOM 6452 C CA . ILE A 1 817 ? -8.370 -20.445 64.079 1.00 45.94 817 ILE A CA 1
ATOM 6453 C C . ILE A 1 817 ? -9.255 -20.609 62.828 1.00 45.94 817 ILE A C 1
ATOM 6455 O O . ILE A 1 817 ? -9.742 -19.631 62.267 1.00 45.94 817 ILE A O 1
ATOM 6459 N N . LYS A 1 818 ? -9.566 -21.853 62.445 1.00 43.06 818 LYS A N 1
ATOM 6460 C CA . LYS A 1 818 ? -10.411 -22.181 61.287 1.00 43.06 818 LYS A CA 1
ATOM 6461 C C . LYS A 1 818 ? -11.844 -21.627 61.391 1.00 43.06 818 LYS A C 1
ATOM 6463 O O . LYS A 1 818 ? -12.404 -21.201 60.385 1.00 43.06 818 LYS A O 1
ATOM 6468 N N . ASN A 1 819 ? -12.414 -21.575 62.598 1.00 44.72 819 ASN A N 1
ATOM 6469 C CA . ASN A 1 819 ? -13.768 -21.056 62.830 1.00 44.72 819 ASN A CA 1
ATOM 6470 C C . ASN A 1 819 ? -13.797 -19.521 62.852 1.00 44.72 819 ASN A C 1
ATOM 6472 O O . ASN A 1 819 ? -14.766 -18.918 62.400 1.00 44.72 819 ASN A O 1
ATOM 6476 N N . PHE A 1 820 ? -12.716 -18.885 63.310 1.00 46.00 820 PHE A N 1
ATOM 6477 C CA . PHE A 1 820 ? -12.563 -17.428 63.290 1.00 46.00 820 PHE A CA 1
ATOM 6478 C C . PHE A 1 820 ? -12.429 -16.892 61.851 1.00 46.00 820 PHE A C 1
ATOM 6480 O O . PHE A 1 820 ? -13.096 -15.927 61.479 1.00 46.00 820 PHE A O 1
ATOM 6487 N N . CYS A 1 821 ? -11.668 -17.585 60.995 1.00 44.69 821 CYS A N 1
ATOM 6488 C CA . CYS A 1 821 ? -11.546 -17.256 59.570 1.00 44.69 821 CYS A CA 1
ATOM 6489 C C . CYS A 1 821 ? -12.864 -17.428 58.787 1.00 44.69 821 CYS A C 1
ATOM 6491 O O . CYS A 1 821 ? -13.118 -16.688 57.836 1.00 44.69 821 CYS A O 1
ATOM 6493 N N . HIS A 1 822 ? -13.723 -18.372 59.189 1.00 44.84 822 HIS A N 1
ATOM 6494 C CA . HIS A 1 822 ? -15.024 -18.599 58.549 1.00 44.84 822 HIS A CA 1
ATOM 6495 C C . HIS A 1 822 ? -16.032 -17.473 58.849 1.00 44.84 822 HIS A C 1
ATOM 6497 O O . HIS A 1 822 ? -16.777 -17.047 57.968 1.00 44.84 822 HIS A O 1
ATOM 6503 N N . VAL A 1 823 ? -16.002 -16.917 60.066 1.00 44.03 823 VAL A N 1
ATOM 6504 C CA . VAL A 1 823 ? -16.838 -15.765 60.455 1.00 44.03 823 VAL A CA 1
ATOM 6505 C C . VAL A 1 823 ? -16.418 -14.492 59.709 1.00 44.03 823 VAL A C 1
ATOM 6507 O O . VAL A 1 823 ? -17.276 -13.767 59.211 1.00 44.03 823 VAL A O 1
ATOM 6510 N N . LEU A 1 824 ? -15.109 -14.258 59.547 1.00 44.69 824 LEU A N 1
ATOM 6511 C CA . LEU A 1 824 ? -14.573 -13.100 58.813 1.00 44.69 824 LEU A CA 1
ATOM 6512 C C . LEU A 1 824 ? -14.898 -13.113 57.309 1.00 44.69 824 LEU A C 1
ATOM 6514 O O . LEU A 1 824 ? -14.954 -12.053 56.687 1.00 44.69 824 LEU A O 1
ATOM 6518 N N . THR A 1 825 ? -15.116 -14.291 56.721 1.00 43.03 825 THR A N 1
ATOM 6519 C CA . THR A 1 825 ? -15.384 -14.451 55.281 1.00 43.03 825 THR A CA 1
ATOM 6520 C C . THR A 1 825 ? -16.873 -14.455 54.930 1.00 43.03 825 THR A C 1
ATOM 6522 O O . THR A 1 825 ? -17.214 -14.074 53.812 1.00 43.03 825 THR A O 1
ATOM 6525 N N . CYS A 1 826 ? -17.763 -14.817 55.863 1.00 38.62 826 CYS A N 1
ATOM 6526 C CA . CYS A 1 826 ? -19.195 -14.991 55.584 1.00 38.62 826 CYS A CA 1
ATOM 6527 C C . CYS A 1 826 ? -20.100 -13.807 55.985 1.00 38.62 826 CYS A C 1
ATOM 6529 O O . CYS A 1 826 ? -21.242 -13.764 55.534 1.00 38.62 826 CYS A O 1
ATOM 6531 N N . CYS A 1 827 ? -19.634 -12.843 56.792 1.00 38.75 827 CYS A N 1
ATOM 6532 C CA . CYS A 1 827 ? -20.450 -11.694 57.219 1.00 38.75 827 CYS A CA 1
ATOM 6533 C C . CYS A 1 827 ? -20.002 -10.381 56.547 1.00 38.75 827 CYS A C 1
ATOM 6535 O O . CYS A 1 827 ? -18.863 -9.937 56.706 1.00 38.75 827 CYS A O 1
ATOM 6537 N N . GLN A 1 828 ? -20.915 -9.724 55.821 1.00 37.94 828 GLN A N 1
ATOM 6538 C CA . GLN A 1 828 ? -20.657 -8.476 55.080 1.00 37.94 828 GLN A CA 1
ATOM 6539 C C . GLN A 1 828 ? -20.289 -7.303 56.017 1.00 37.94 828 GLN A C 1
ATOM 6541 O O . GLN A 1 828 ? -19.506 -6.431 55.653 1.00 37.94 828 GLN A O 1
ATOM 6546 N N . SER A 1 829 ? -20.773 -7.331 57.263 1.00 38.31 829 SER A N 1
ATOM 6547 C CA . SER A 1 829 ? -20.493 -6.352 58.326 1.00 38.31 829 SER A CA 1
ATOM 6548 C C . SER A 1 829 ? -19.095 -6.501 58.946 1.00 38.31 829 SER A C 1
ATOM 6550 O O . SER A 1 829 ? -18.515 -5.513 59.388 1.00 38.31 829 SER A O 1
ATOM 6552 N N . THR A 1 830 ? -18.502 -7.703 58.939 1.00 42.06 830 THR A N 1
ATOM 6553 C CA . THR A 1 830 ? -17.123 -7.943 59.420 1.00 42.06 830 THR A CA 1
ATOM 6554 C C . THR A 1 830 ? -16.050 -7.608 58.385 1.00 42.06 830 THR A C 1
ATOM 6556 O O . THR A 1 830 ? -14.882 -7.471 58.742 1.00 42.06 830 THR A O 1
ATOM 6559 N N . GLN A 1 831 ? -16.419 -7.378 57.121 1.00 43.72 831 GLN A N 1
ATOM 6560 C CA . GLN A 1 831 ? -15.477 -6.884 56.109 1.00 43.72 831 GLN A CA 1
ATOM 6561 C C . GLN A 1 831 ? -15.001 -5.447 56.397 1.00 43.72 831 GLN A C 1
ATOM 6563 O O . GLN A 1 831 ? -13.927 -5.041 55.963 1.00 43.72 831 GLN A O 1
ATOM 6568 N N . PHE A 1 832 ? -15.737 -4.701 57.224 1.00 39.25 832 PHE A N 1
ATOM 6569 C CA . PHE A 1 832 ? -15.337 -3.379 57.712 1.00 39.25 832 PHE A CA 1
ATOM 6570 C C . PHE A 1 832 ? -14.266 -3.405 58.819 1.00 39.25 832 PHE A C 1
ATOM 6572 O O . PHE A 1 832 ? -13.759 -2.350 59.186 1.00 39.25 832 PHE A O 1
ATOM 6579 N N . PHE A 1 833 ? -13.910 -4.568 59.375 1.00 41.28 833 PHE A N 1
ATOM 6580 C CA . PHE A 1 833 ? -13.086 -4.646 60.592 1.00 41.28 833 PHE A CA 1
ATOM 6581 C C . PHE A 1 833 ? -11.564 -4.656 60.348 1.00 41.28 833 PHE A C 1
ATOM 6583 O O . PHE A 1 833 ? -10.789 -4.444 61.279 1.00 41.28 833 PHE A O 1
ATOM 6590 N N . VAL A 1 834 ? -11.098 -4.867 59.113 1.00 43.72 834 VAL A N 1
ATOM 6591 C CA . VAL A 1 834 ? -9.665 -5.056 58.806 1.00 43.72 834 VAL A CA 1
ATOM 6592 C C . VAL A 1 834 ? -9.107 -3.836 58.071 1.00 43.72 834 VAL A C 1
ATOM 6594 O O . VAL A 1 834 ? -8.806 -3.878 56.884 1.00 43.72 834 VAL A O 1
ATOM 6597 N N . LEU A 1 835 ? -9.009 -2.705 58.776 1.00 44.12 835 LEU A N 1
ATOM 6598 C CA . LEU A 1 835 ? -8.710 -1.394 58.172 1.00 44.12 835 LEU A CA 1
ATOM 6599 C C . LEU A 1 835 ? -7.381 -0.773 58.618 1.00 44.12 835 LEU A C 1
ATOM 6601 O O . LEU A 1 835 ? -7.223 0.452 58.609 1.00 44.12 835 LEU A O 1
ATOM 6605 N N . SER A 1 836 ? -6.425 -1.613 59.011 1.00 43.22 836 SER A N 1
ATOM 6606 C CA . SER A 1 836 ? -5.050 -1.219 59.328 1.00 43.22 836 SER A CA 1
ATOM 6607 C C . SER A 1 836 ? -4.073 -2.280 58.811 1.00 43.22 836 SER A C 1
ATOM 6609 O O . SER A 1 836 ? -3.955 -3.359 59.398 1.00 43.22 836 SER A O 1
ATOM 6611 N N . LYS A 1 837 ? -3.363 -1.963 57.713 1.00 40.53 837 LYS A N 1
ATOM 6612 C CA . LYS A 1 837 ? -2.356 -2.835 57.064 1.00 40.53 837 LYS A CA 1
ATOM 6613 C C . LYS A 1 837 ? -1.296 -3.300 58.081 1.00 40.53 837 LYS A C 1
ATOM 6615 O O . LYS A 1 837 ? -0.933 -4.468 58.095 1.00 40.53 837 LYS A O 1
ATOM 6620 N N . GLY A 1 838 ? -0.901 -2.434 59.022 1.00 45.25 838 GLY A N 1
ATOM 6621 C CA . GLY A 1 838 ? 0.090 -2.752 60.060 1.00 45.25 838 GLY A CA 1
ATOM 6622 C C . GLY A 1 838 ? -0.380 -3.720 61.157 1.00 45.25 838 GLY A C 1
ATOM 6623 O O . GLY A 1 838 ? 0.428 -4.497 61.663 1.00 45.25 838 GLY A O 1
ATOM 6624 N N . ARG A 1 839 ? -1.671 -3.724 61.526 1.00 44.91 839 ARG A N 1
ATOM 6625 C CA . ARG A 1 839 ? -2.204 -4.652 62.550 1.00 44.91 839 ARG A CA 1
ATOM 6626 C C . ARG A 1 839 ? -2.571 -6.018 61.960 1.00 44.91 839 ARG A C 1
ATOM 6628 O O . ARG A 1 839 ? -2.373 -7.028 62.626 1.00 44.91 839 ARG A O 1
ATOM 6635 N N . TRP A 1 840 ? -3.022 -6.064 60.703 1.00 48.12 840 TRP A N 1
ATOM 6636 C CA . TRP A 1 840 ? -3.271 -7.329 60.000 1.00 48.12 840 TRP A CA 1
ATOM 6637 C C . TRP A 1 840 ? -1.971 -8.094 59.715 1.00 48.12 840 TRP A C 1
ATOM 6639 O O . TRP A 1 840 ? -1.930 -9.309 59.884 1.00 48.12 840 TRP A O 1
ATOM 6649 N N . GLN A 1 841 ? -0.878 -7.386 59.401 1.00 46.75 841 GLN A N 1
ATOM 6650 C CA . GLN A 1 841 ? 0.438 -8.006 59.214 1.00 46.75 841 GLN A CA 1
ATOM 6651 C C . GLN A 1 841 ? 0.973 -8.666 60.499 1.00 46.75 841 GLN A C 1
ATOM 6653 O O . GLN A 1 841 ? 1.568 -9.735 60.424 1.00 46.75 841 GLN A O 1
ATOM 6658 N N . ARG A 1 842 ? 0.719 -8.088 61.688 1.00 46.75 842 ARG A N 1
ATOM 6659 C CA . ARG A 1 842 ? 1.059 -8.741 62.971 1.00 46.75 842 ARG A CA 1
ATOM 6660 C C . ARG A 1 842 ? 0.259 -10.022 63.198 1.00 46.75 842 ARG A C 1
ATOM 6662 O O . ARG A 1 842 ? 0.845 -11.017 63.592 1.00 46.75 842 ARG A O 1
ATOM 6669 N N . LEU A 1 843 ? -1.043 -10.008 62.905 1.00 46.16 843 LEU A N 1
ATOM 6670 C CA . LEU A 1 843 ? -1.899 -11.191 63.042 1.00 46.16 843 LEU A CA 1
ATOM 6671 C C . LEU A 1 843 ? -1.483 -12.315 62.076 1.00 46.16 843 LEU A C 1
ATOM 6673 O O . LEU A 1 843 ? -1.476 -13.480 62.456 1.00 46.16 843 LEU A O 1
ATOM 6677 N N . LEU A 1 844 ? -1.105 -11.969 60.840 1.00 47.56 844 LEU A N 1
ATOM 6678 C CA . LEU A 1 844 ? -0.603 -12.926 59.848 1.00 47.56 844 LEU A CA 1
ATOM 6679 C C . LEU A 1 844 ? 0.757 -13.523 60.239 1.00 47.56 844 LEU A C 1
ATOM 6681 O O . LEU A 1 844 ? 0.981 -14.704 59.992 1.00 47.56 844 LEU A O 1
ATOM 6685 N N . ASN A 1 845 ? 1.634 -12.745 60.881 1.00 46.34 845 ASN A N 1
ATOM 6686 C CA . ASN A 1 845 ? 2.940 -13.221 61.352 1.00 46.34 845 ASN A CA 1
ATOM 6687 C C . ASN A 1 845 ? 2.847 -14.186 62.550 1.00 46.34 845 ASN A C 1
ATOM 6689 O O . ASN A 1 845 ? 3.806 -14.904 62.818 1.00 46.34 845 ASN A O 1
ATOM 6693 N N . GLU A 1 846 ? 1.715 -14.218 63.260 1.00 45.00 846 GLU A N 1
ATOM 6694 C CA . GLU A 1 846 ? 1.457 -15.164 64.357 1.00 45.00 846 GLU A CA 1
ATOM 6695 C C . GLU A 1 846 ? 0.729 -16.446 63.900 1.00 45.00 846 GLU A C 1
ATOM 6697 O O . GLU A 1 846 ? 0.525 -17.366 64.696 1.00 45.00 846 GLU A O 1
ATOM 6702 N N . LEU A 1 847 ? 0.353 -16.548 62.618 1.00 43.38 847 LEU A N 1
ATOM 6703 C CA . LEU A 1 847 ? -0.287 -17.735 62.045 1.00 43.38 847 LEU A CA 1
ATOM 6704 C C . LEU A 1 847 ? 0.754 -18.698 61.432 1.00 43.38 847 LEU A C 1
ATOM 6706 O O . LEU A 1 847 ? 1.745 -18.251 60.856 1.00 43.38 847 LEU A O 1
ATOM 6710 N N . PRO A 1 848 ? 0.547 -20.031 61.496 1.00 40.16 848 PRO A N 1
ATOM 6711 C CA . PRO A 1 848 ? 1.458 -20.996 60.879 1.00 40.16 848 PRO A CA 1
ATOM 6712 C C . PRO A 1 848 ? 1.555 -20.794 59.358 1.00 40.16 848 PRO A C 1
ATOM 6714 O O . PRO A 1 848 ? 0.536 -20.643 58.684 1.00 40.16 848 PRO A O 1
ATOM 6717 N N . THR A 1 849 ? 2.767 -20.885 58.804 1.00 43.94 849 THR A N 1
ATOM 6718 C CA . THR A 1 849 ? 3.134 -20.629 57.391 1.00 43.94 849 THR A CA 1
ATOM 6719 C C . THR A 1 849 ? 2.390 -21.462 56.331 1.00 43.94 849 THR A C 1
ATOM 6721 O O . THR A 1 849 ? 2.564 -21.233 55.138 1.00 43.94 849 THR A O 1
ATOM 6724 N N . SER A 1 850 ? 1.530 -22.403 56.725 1.00 38.47 850 SER A N 1
ATOM 6725 C CA . SER A 1 850 ? 0.772 -23.289 55.832 1.00 38.47 850 SER A CA 1
ATOM 6726 C C . SER A 1 850 ? -0.559 -22.715 55.313 1.00 38.47 850 SER A C 1
ATOM 6728 O O . SER A 1 850 ? -1.194 -23.343 54.466 1.00 38.47 850 SER A O 1
ATOM 6730 N N . LEU A 1 851 ? -0.992 -21.530 55.763 1.00 42.53 851 LEU A N 1
ATOM 6731 C CA . LEU A 1 851 ? -2.246 -20.879 55.342 1.00 42.53 851 LEU A CA 1
ATOM 6732 C C . LEU A 1 851 ? -1.981 -19.576 54.568 1.00 42.53 851 LEU A C 1
ATOM 6734 O O . LEU A 1 851 ? -2.071 -18.473 55.098 1.00 42.53 851 LEU A O 1
ATOM 6738 N N . ASN A 1 852 ? -1.671 -19.705 53.279 1.00 39.06 852 ASN A N 1
ATOM 6739 C CA . ASN A 1 852 ? -1.413 -18.579 52.379 1.00 39.06 852 ASN A CA 1
ATOM 6740 C C . ASN A 1 852 ? -2.748 -17.969 51.875 1.00 39.06 852 ASN A C 1
ATOM 6742 O O . ASN A 1 852 ? -3.274 -18.376 50.839 1.00 39.06 852 ASN A O 1
ATOM 6746 N N . MET A 1 853 ? -3.352 -17.032 52.620 1.00 42.34 853 MET A N 1
ATOM 6747 C CA . MET A 1 853 ? -4.596 -16.340 52.219 1.00 42.34 853 MET A CA 1
ATOM 6748 C C . MET A 1 853 ? -4.311 -15.034 51.450 1.00 42.34 853 MET A C 1
ATOM 6750 O O . MET A 1 853 ? -3.706 -14.114 51.995 1.00 42.34 853 MET A O 1
ATOM 6754 N N . LYS A 1 854 ? -4.814 -14.910 50.209 1.00 38.28 854 LYS A N 1
ATOM 6755 C CA . LYS A 1 854 ? -4.853 -13.645 49.440 1.00 38.28 854 LYS A CA 1
ATOM 6756 C C . LYS A 1 854 ? -6.140 -12.855 49.738 1.00 38.28 854 LYS A C 1
ATOM 6758 O O . LYS A 1 854 ? -7.213 -13.442 49.850 1.00 38.28 854 LYS A O 1
ATOM 6763 N N . LEU A 1 855 ? -6.034 -11.527 49.855 1.00 37.69 855 LEU A N 1
ATOM 6764 C CA . LEU A 1 855 ? -7.166 -10.616 50.089 1.00 37.69 855 LEU A CA 1
ATOM 6765 C C . LEU A 1 855 ? -8.093 -10.516 48.860 1.00 37.69 855 LEU A C 1
ATOM 6767 O O . LEU A 1 855 ? -7.635 -10.537 47.721 1.00 37.69 855 LEU A O 1
ATOM 6771 N N . SER A 1 856 ? -9.397 -10.363 49.110 1.00 36.75 856 SER A N 1
ATOM 6772 C CA . SER A 1 856 ? -10.418 -10.098 48.084 1.00 36.75 856 SER A CA 1
ATOM 6773 C C . SER A 1 856 ? -10.234 -8.704 47.440 1.00 36.75 856 SER A C 1
ATOM 6775 O O . SER A 1 856 ? -9.931 -7.750 48.165 1.00 36.75 856 SER A O 1
ATOM 6777 N N . PRO A 1 857 ? -10.504 -8.530 46.127 1.00 36.94 857 PRO A N 1
ATOM 6778 C CA . PRO A 1 857 ? -10.423 -7.242 45.423 1.00 36.94 857 PRO A CA 1
ATOM 6779 C C . PRO A 1 857 ? -11.219 -6.100 46.077 1.00 36.94 857 PRO A C 1
ATOM 6781 O O . PRO A 1 857 ? -10.789 -4.950 46.047 1.00 36.94 857 PRO A O 1
ATOM 6784 N N . THR A 1 858 ? -12.346 -6.403 46.731 1.00 40.41 858 THR A N 1
ATOM 6785 C CA . THR A 1 858 ? -13.197 -5.402 47.405 1.00 40.41 858 THR A CA 1
ATOM 6786 C C . THR A 1 858 ? -12.537 -4.747 48.623 1.00 40.41 858 THR A C 1
ATOM 6788 O O . THR A 1 858 ? -12.817 -3.587 48.924 1.00 40.41 858 THR A O 1
ATOM 6791 N N . PHE A 1 859 ? -11.628 -5.448 49.307 1.00 39.81 859 PHE A N 1
ATOM 6792 C CA . PHE A 1 859 ? -10.899 -4.911 50.464 1.00 39.81 859 PHE A CA 1
ATOM 6793 C C . PHE A 1 859 ? -9.756 -3.984 50.056 1.00 39.81 859 PHE A C 1
ATOM 6795 O O . PHE A 1 859 ? -9.490 -2.991 50.737 1.00 39.81 859 PHE A O 1
ATOM 6802 N N . VAL A 1 860 ? -9.110 -4.288 48.927 1.00 48.72 860 VAL A N 1
ATOM 6803 C CA . VAL A 1 860 ? -8.056 -3.454 48.341 1.00 48.72 860 VAL A CA 1
ATOM 6804 C C . VAL A 1 860 ? -8.629 -2.071 48.019 1.00 48.72 860 VAL A C 1
ATOM 6806 O O . VAL A 1 860 ? -8.081 -1.063 48.459 1.00 48.72 860 VAL A O 1
ATOM 6809 N N . SER A 1 861 ? -9.808 -2.010 47.393 1.00 53.12 861 SER A N 1
ATOM 6810 C CA . SER A 1 861 ? -10.481 -0.747 47.060 1.00 53.12 861 SER A CA 1
ATOM 6811 C C . SER A 1 861 ? -10.846 0.112 48.280 1.00 53.12 861 SER A C 1
ATOM 6813 O O . SER A 1 861 ? -10.727 1.335 48.218 1.00 53.12 861 SER A O 1
ATOM 6815 N N . TYR A 1 862 ? -11.250 -0.492 49.405 1.00 55.56 862 TYR A N 1
ATOM 6816 C CA . TYR A 1 862 ? -11.589 0.267 50.615 1.00 55.56 862 TYR A CA 1
ATOM 6817 C C . TYR A 1 862 ? -10.342 0.809 51.333 1.00 55.56 862 TYR A C 1
ATOM 6819 O O . TYR A 1 862 ? -10.327 1.964 51.761 1.00 55.56 862 TYR A O 1
ATOM 6827 N N . ALA A 1 863 ? -9.283 0.002 51.469 1.00 60.75 863 ALA A N 1
ATOM 6828 C CA . ALA A 1 863 ? -8.038 0.444 52.101 1.00 60.75 863 ALA A CA 1
ATOM 6829 C C . ALA A 1 863 ? -7.409 1.624 51.340 1.00 60.75 863 ALA A C 1
ATOM 6831 O O . ALA A 1 863 ? -6.983 2.603 51.957 1.00 60.75 863 ALA A O 1
ATOM 6832 N N . ILE A 1 864 ? -7.448 1.569 50.004 1.00 69.75 864 ILE A N 1
ATOM 6833 C CA . ILE A 1 864 ? -7.067 2.676 49.118 1.00 69.75 864 ILE A CA 1
ATOM 6834 C C . ILE A 1 864 ? -7.936 3.907 49.402 1.00 69.75 864 ILE A C 1
ATOM 6836 O O . ILE A 1 864 ? -7.399 4.992 49.615 1.00 69.75 864 ILE A O 1
ATOM 6840 N N . ALA A 1 865 ? -9.263 3.751 49.480 1.00 70.31 865 ALA A N 1
ATOM 6841 C CA . ALA A 1 865 ? -10.182 4.862 49.736 1.00 70.31 865 ALA A CA 1
ATOM 6842 C C . ALA A 1 865 ? -9.955 5.538 51.102 1.00 70.31 865 ALA A C 1
ATOM 6844 O O . ALA A 1 865 ? -9.976 6.769 51.182 1.00 70.31 865 ALA A O 1
ATOM 6845 N N . LYS A 1 866 ? -9.689 4.761 52.162 1.00 74.62 866 LYS A N 1
ATOM 6846 C CA . LYS A 1 866 ? -9.376 5.283 53.503 1.00 74.62 866 LYS A CA 1
ATOM 6847 C C . LYS A 1 866 ? -8.064 6.068 53.503 1.00 74.62 866 LYS A C 1
ATOM 6849 O O . LYS A 1 866 ? -8.050 7.209 53.956 1.00 74.62 866 LYS A O 1
ATOM 6854 N N . ASN A 1 867 ? -6.993 5.490 52.956 1.00 80.69 867 ASN A N 1
ATOM 6855 C CA . ASN A 1 867 ? -5.686 6.150 52.869 1.00 80.69 867 ASN A CA 1
ATOM 6856 C C . ASN A 1 867 ? -5.758 7.434 52.034 1.00 80.69 867 ASN A C 1
ATOM 6858 O O . ASN A 1 867 ? -5.253 8.473 52.455 1.00 80.69 867 ASN A O 1
ATOM 6862 N N . HIS A 1 868 ? -6.466 7.385 50.904 1.00 86.75 868 HIS A N 1
ATOM 6863 C CA . HIS A 1 868 ? -6.745 8.547 50.070 1.00 86.75 868 HIS A CA 1
ATOM 6864 C C . HIS A 1 868 ? -7.478 9.649 50.852 1.00 86.75 868 HIS A C 1
ATOM 6866 O O . HIS A 1 868 ? -7.032 10.794 50.848 1.00 86.75 868 HIS A O 1
ATOM 6872 N N . HIS A 1 869 ? -8.567 9.329 51.561 1.00 82.25 869 HIS A N 1
ATOM 6873 C CA . HIS A 1 869 ? -9.329 10.322 52.325 1.00 82.25 869 HIS A CA 1
ATOM 6874 C C . HIS A 1 869 ? -8.513 10.934 53.474 1.00 82.25 869 HIS A C 1
ATOM 6876 O O . HIS A 1 869 ? -8.511 12.154 53.646 1.00 82.25 869 HIS A O 1
ATOM 6882 N N . THR A 1 870 ? -7.782 10.114 54.236 1.00 84.94 870 THR A N 1
ATOM 6883 C CA . THR A 1 870 ? -6.882 10.590 55.298 1.00 84.94 870 THR A CA 1
ATOM 6884 C C . THR A 1 870 ? -5.798 11.509 54.739 1.00 84.94 870 THR A C 1
ATOM 6886 O O . THR A 1 870 ? -5.581 12.590 55.285 1.00 84.94 870 THR A O 1
ATOM 6889 N N . TRP A 1 871 ? -5.165 11.135 53.623 1.00 92.31 871 TRP A N 1
ATOM 6890 C CA . TRP A 1 871 ? -4.148 11.969 52.986 1.00 92.31 871 TRP A CA 1
ATOM 6891 C C . TRP A 1 871 ? -4.741 13.295 52.497 1.00 92.31 871 TRP A C 1
ATOM 6893 O O . TRP A 1 871 ? -4.228 14.356 52.838 1.00 92.31 871 TRP A O 1
ATOM 6903 N N . MET A 1 872 ? -5.874 13.266 51.786 1.00 90.12 872 MET A N 1
ATOM 6904 C CA . MET A 1 872 ? -6.543 14.480 51.288 1.00 90.12 872 MET A CA 1
ATOM 6905 C C . MET A 1 872 ? -6.977 15.423 52.420 1.00 90.12 872 MET A C 1
ATOM 6907 O O . MET A 1 872 ? -7.088 16.627 52.208 1.00 90.12 872 MET A O 1
ATOM 6911 N N . THR A 1 873 ? -7.226 14.895 53.618 1.00 87.75 873 THR A N 1
ATOM 6912 C CA . THR A 1 873 ? -7.628 15.687 54.789 1.00 87.75 873 THR A CA 1
ATOM 6913 C C . THR A 1 873 ? -6.427 16.360 55.452 1.00 87.75 873 THR A C 1
ATOM 6915 O O . THR A 1 873 ? -6.484 17.553 55.749 1.00 87.75 873 THR A O 1
ATOM 6918 N N . ASN A 1 874 ? -5.335 15.615 55.643 1.00 90.75 874 ASN A N 1
ATOM 6919 C CA . ASN A 1 874 ? -4.175 16.067 56.415 1.00 90.75 874 ASN A CA 1
ATOM 6920 C C . ASN A 1 874 ? -3.131 16.811 55.569 1.00 90.75 874 ASN A C 1
ATOM 6922 O O . ASN A 1 874 ? -2.433 17.675 56.089 1.00 90.75 874 ASN A O 1
ATOM 6926 N N . ASN A 1 875 ? -3.038 16.496 54.273 1.00 93.44 875 ASN A N 1
ATOM 6927 C CA . ASN A 1 875 ? -1.899 16.869 53.428 1.00 93.44 875 ASN A CA 1
ATOM 6928 C C . ASN A 1 875 ? -2.270 17.778 52.241 1.00 93.44 875 ASN A C 1
ATOM 6930 O O . ASN A 1 875 ? -1.382 18.235 51.527 1.00 93.44 875 ASN A O 1
ATOM 6934 N N . LEU A 1 876 ? -3.556 18.086 52.024 1.00 94.44 876 LEU A N 1
ATOM 6935 C CA . LEU A 1 876 ? -3.985 19.123 51.077 1.00 94.44 876 LEU A CA 1
ATOM 6936 C C . LEU A 1 876 ? -4.139 20.463 51.802 1.00 94.44 876 LEU A C 1
ATOM 6938 O O . LEU A 1 876 ? -5.091 20.664 52.560 1.00 94.44 876 LEU A O 1
ATOM 6942 N N . VAL A 1 877 ? -3.255 21.414 51.528 1.00 94.75 877 VAL A N 1
ATOM 6943 C CA . VAL A 1 877 ? -3.243 22.747 52.144 1.00 94.75 877 VAL A CA 1
ATOM 6944 C C . VAL A 1 877 ? -3.627 23.803 51.105 1.00 94.75 877 VAL A C 1
ATOM 6946 O O . VAL A 1 877 ? -3.255 23.715 49.938 1.00 94.75 877 VAL A O 1
ATOM 6949 N N . ILE A 1 878 ? -4.399 24.808 51.511 1.00 96.00 878 ILE A N 1
ATOM 6950 C CA . ILE A 1 878 ? -4.707 25.990 50.696 1.00 96.00 878 ILE A CA 1
ATOM 6951 C C . ILE A 1 878 ? -4.295 27.193 51.537 1.00 96.00 878 ILE A C 1
ATOM 6953 O O . ILE A 1 878 ? -4.679 27.269 52.703 1.00 96.00 878 ILE A O 1
ATOM 6957 N N . VAL A 1 879 ? -3.479 28.088 50.982 1.00 95.50 879 VAL A N 1
ATOM 6958 C CA . VAL A 1 879 ? -2.927 29.238 51.715 1.00 95.50 879 VAL A CA 1
ATOM 6959 C C . VAL A 1 879 ? -3.169 30.543 50.973 1.00 95.50 879 VAL A C 1
ATOM 6961 O O . VAL A 1 879 ? -3.097 30.589 49.744 1.00 95.50 879 VAL A O 1
ATOM 6964 N N . HIS A 1 880 ? -3.402 31.610 51.738 1.00 95.62 880 HIS A N 1
ATOM 6965 C CA . HIS A 1 880 ? -3.469 32.979 51.235 1.00 95.62 880 HIS A CA 1
ATOM 6966 C C . HIS A 1 880 ? -2.086 33.629 51.316 1.00 95.62 880 HIS A C 1
ATOM 6968 O O . HIS A 1 880 ? -1.769 34.309 52.290 1.00 95.62 880 HIS A O 1
ATOM 6974 N N . LYS A 1 881 ? -1.226 33.331 50.342 1.00 93.19 881 LYS A N 1
ATOM 6975 C CA . LYS A 1 881 ? 0.171 33.786 50.305 1.00 93.19 881 LYS A CA 1
ATOM 6976 C C . LYS A 1 881 ? 0.594 34.083 48.873 1.00 93.19 881 LYS A C 1
ATOM 6978 O O . LYS A 1 881 ? 0.017 33.544 47.927 1.00 93.19 881 LYS A O 1
ATOM 6983 N N . SER A 1 882 ? 1.628 34.901 48.726 1.00 89.94 882 SER A N 1
ATOM 6984 C CA . SER A 1 882 ? 2.335 35.067 47.455 1.00 89.94 882 SER A CA 1
ATOM 6985 C C . SER A 1 882 ? 3.505 34.080 47.364 1.00 89.94 882 SER A C 1
ATOM 6987 O O . SER A 1 882 ? 3.988 33.592 48.382 1.00 89.94 882 SER A O 1
ATOM 6989 N N . VAL A 1 883 ? 3.966 33.764 46.153 1.00 92.44 883 VAL A N 1
ATOM 6990 C CA . VAL A 1 883 ? 5.009 32.741 45.911 1.00 92.44 883 VAL A CA 1
ATOM 6991 C C . VAL A 1 883 ? 6.353 33.126 46.555 1.00 92.44 883 VAL A C 1
ATOM 6993 O O . VAL A 1 883 ? 7.109 32.270 47.020 1.00 92.44 883 VAL A O 1
ATOM 6996 N N . GLU A 1 884 ? 6.623 34.423 46.641 1.00 91.12 884 GLU A N 1
ATOM 6997 C CA . GLU A 1 884 ? 7.789 35.031 47.278 1.00 91.12 884 GLU A CA 1
ATOM 6998 C C . GLU A 1 884 ? 7.815 34.894 48.811 1.00 91.12 884 GLU A C 1
ATOM 7000 O O . GLU A 1 884 ? 8.870 35.060 49.406 1.00 91.12 884 GLU A O 1
ATOM 7005 N N . ASP A 1 885 ? 6.714 34.516 49.468 1.00 90.44 885 ASP A N 1
ATOM 7006 C CA . ASP A 1 885 ? 6.640 34.439 50.935 1.00 90.44 885 ASP A CA 1
ATOM 7007 C C . ASP A 1 885 ? 7.580 33.361 51.508 1.00 90.44 885 ASP A C 1
ATOM 7009 O O . ASP A 1 885 ? 7.377 32.161 51.300 1.00 90.44 885 ASP A O 1
ATOM 7013 N N . GLU A 1 886 ? 8.617 33.775 52.239 1.00 85.19 886 GLU A N 1
ATOM 7014 C CA . GLU A 1 886 ? 9.645 32.907 52.842 1.00 85.19 886 GLU A CA 1
ATOM 7015 C C . GLU A 1 886 ? 9.096 31.875 53.836 1.00 85.19 886 GLU A C 1
ATOM 7017 O O . GLU A 1 886 ? 9.735 30.866 54.117 1.00 85.19 886 GLU A O 1
ATOM 7022 N N . THR A 1 887 ? 7.875 32.065 54.332 1.00 85.81 887 THR A N 1
ATOM 7023 C CA . THR A 1 887 ? 7.220 31.116 55.240 1.00 85.81 887 THR A CA 1
ATOM 7024 C C . THR A 1 887 ? 6.512 29.963 54.508 1.00 85.81 887 THR A C 1
ATOM 7026 O O . THR A 1 887 ? 5.816 29.159 55.136 1.00 85.81 887 THR A O 1
ATOM 7029 N N . LEU A 1 888 ? 6.629 29.874 53.176 1.00 89.12 888 LEU A N 1
ATOM 7030 C CA . LEU A 1 888 ? 6.136 28.746 52.379 1.00 89.12 888 LEU A CA 1
ATOM 7031 C C . LEU A 1 888 ? 7.071 27.536 52.491 1.00 89.12 888 LEU A C 1
ATOM 7033 O O . LEU A 1 888 ? 8.159 27.517 51.922 1.00 89.12 888 LEU A O 1
ATOM 7037 N N . LEU A 1 889 ? 6.594 26.477 53.147 1.00 84.19 889 LEU A N 1
ATOM 7038 C CA . LEU A 1 889 ? 7.276 25.184 53.223 1.00 84.19 889 LEU A CA 1
ATOM 7039 C C . LEU A 1 889 ? 7.026 24.370 51.943 1.00 84.19 889 LEU A C 1
ATOM 7041 O O . LEU A 1 889 ? 6.271 23.404 51.959 1.00 84.19 889 LEU A O 1
ATOM 7045 N N . VAL A 1 890 ? 7.600 24.795 50.816 1.00 91.00 890 VAL A N 1
ATOM 7046 C CA . VAL A 1 890 ? 7.472 24.131 49.506 1.00 91.00 890 VAL A CA 1
ATOM 7047 C C . VAL A 1 890 ? 8.853 23.963 48.880 1.00 91.00 890 VAL A C 1
ATOM 7049 O O . VAL A 1 890 ? 9.584 24.940 48.751 1.00 91.00 890 VAL A O 1
ATOM 7052 N N . LYS A 1 891 ? 9.184 22.744 48.438 1.00 89.12 891 LYS A N 1
ATOM 7053 C CA . LYS A 1 891 ? 10.441 22.447 47.722 1.00 89.12 891 LYS A CA 1
ATOM 7054 C C . LYS A 1 891 ? 10.261 22.339 46.212 1.00 89.12 891 LYS A C 1
ATOM 7056 O O . LYS A 1 891 ? 11.179 22.664 45.469 1.00 89.12 891 LYS A O 1
ATOM 7061 N N . THR A 1 892 ? 9.086 21.923 45.751 1.00 94.38 892 THR A N 1
ATOM 7062 C CA . THR A 1 892 ? 8.782 21.771 44.322 1.00 94.38 892 THR A CA 1
ATOM 7063 C C . THR A 1 892 ? 7.612 22.672 43.956 1.00 94.38 892 THR A C 1
ATOM 7065 O O . THR A 1 892 ? 6.555 22.545 44.569 1.00 94.38 892 THR A O 1
ATOM 7068 N N . LEU A 1 893 ? 7.764 23.568 42.977 1.00 96.12 893 LEU A N 1
ATOM 7069 C CA . LEU A 1 893 ? 6.719 24.531 42.606 1.00 96.12 893 LEU A CA 1
ATOM 7070 C C . LEU A 1 893 ? 6.216 24.308 41.176 1.00 96.12 893 LEU A C 1
ATOM 7072 O O . LEU A 1 893 ? 6.974 24.455 40.222 1.00 96.12 893 LEU A O 1
ATOM 7076 N N . ALA A 1 894 ? 4.915 24.057 41.021 1.00 95.88 894 ALA A N 1
ATOM 7077 C CA . ALA A 1 894 ? 4.225 24.100 39.735 1.00 95.88 894 ALA A CA 1
ATOM 7078 C C . ALA A 1 894 ? 3.528 25.451 39.527 1.00 95.88 894 ALA A C 1
ATOM 7080 O O . ALA A 1 894 ? 2.765 25.907 40.386 1.00 95.88 894 ALA A O 1
ATOM 7081 N N . PHE A 1 895 ? 3.760 26.092 38.380 1.00 94.00 895 PHE A N 1
ATOM 7082 C CA . PHE A 1 895 ? 3.212 27.419 38.092 1.00 94.00 895 PHE A CA 1
ATOM 7083 C C . PHE A 1 895 ? 2.897 27.620 36.600 1.00 94.00 895 PHE A C 1
ATOM 7085 O O . PHE A 1 895 ? 3.600 27.092 35.734 1.00 94.00 895 PHE A O 1
ATOM 7092 N N . PRO A 1 896 ? 1.844 28.395 36.275 1.00 91.38 896 PRO A N 1
ATOM 7093 C CA . PRO A 1 896 ? 1.462 28.638 34.893 1.00 91.38 896 PRO A CA 1
ATOM 7094 C C . PRO A 1 896 ? 2.463 29.563 34.191 1.00 91.38 896 PRO A C 1
ATOM 7096 O O . PRO A 1 896 ? 2.799 30.621 34.723 1.00 91.38 896 PRO A O 1
ATOM 7099 N N . THR A 1 897 ? 2.874 29.198 32.978 1.00 88.62 897 THR A N 1
ATOM 7100 C CA . THR A 1 897 ? 3.730 29.986 32.079 1.00 88.62 897 THR A CA 1
ATOM 7101 C C . THR A 1 897 ? 3.191 29.964 30.639 1.00 88.62 897 THR A C 1
ATOM 7103 O O . THR A 1 897 ? 2.160 29.350 30.350 1.00 88.62 897 THR A O 1
ATOM 7106 N N . SER A 1 898 ? 3.853 30.681 29.732 1.00 83.56 898 SER A N 1
ATOM 7107 C CA . SER A 1 898 ? 3.508 30.736 28.307 1.00 83.56 898 SER A CA 1
ATOM 7108 C C . SER A 1 898 ? 4.222 29.631 27.503 1.00 83.56 898 SER A C 1
ATOM 7110 O O . SER A 1 898 ? 5.203 29.075 27.994 1.00 83.56 898 SER A O 1
ATOM 7112 N N . PRO A 1 899 ? 3.792 29.312 26.265 1.00 80.44 899 PRO A N 1
ATOM 7113 C CA . PRO A 1 899 ? 4.425 28.272 25.443 1.00 80.44 899 PRO A CA 1
ATOM 7114 C C . PRO A 1 899 ? 5.924 28.461 25.176 1.00 80.44 899 PRO A C 1
ATOM 7116 O O . PRO A 1 899 ? 6.618 27.488 24.905 1.00 80.44 899 PRO A O 1
ATOM 7119 N N . SER A 1 900 ? 6.449 29.690 25.245 1.00 79.00 900 SER A N 1
ATOM 7120 C CA . SER A 1 900 ? 7.888 29.936 25.089 1.00 79.00 900 SER A CA 1
ATOM 7121 C C . SER A 1 900 ? 8.700 29.518 26.313 1.00 79.00 900 SER A C 1
ATOM 7123 O O . SER A 1 900 ? 9.925 29.453 26.206 1.00 79.00 900 SER A O 1
ATOM 7125 N N . LEU A 1 901 ? 8.051 29.317 27.469 1.00 86.69 901 LEU A N 1
ATOM 7126 C CA . LEU A 1 901 ? 8.623 29.149 28.814 1.00 86.69 901 LEU A CA 1
ATOM 7127 C C . LEU A 1 901 ? 9.533 30.308 29.282 1.00 86.69 901 LEU A C 1
ATOM 7129 O O . LEU A 1 901 ? 9.845 30.395 30.459 1.00 86.69 901 LEU A O 1
ATOM 7133 N N . ARG A 1 902 ? 9.927 31.211 28.379 1.00 84.06 902 ARG A N 1
ATOM 7134 C CA . ARG A 1 902 ? 10.811 32.364 28.583 1.00 84.06 902 ARG A CA 1
ATOM 7135 C C . ARG A 1 902 ? 10.030 33.666 28.480 1.00 84.06 902 ARG A C 1
ATOM 7137 O O . ARG A 1 902 ? 9.034 33.730 27.755 1.00 84.06 902 ARG A O 1
ATOM 7144 N N . TYR A 1 903 ? 10.537 34.704 29.139 1.00 82.00 903 TYR A N 1
ATOM 7145 C CA . TYR A 1 903 ? 10.007 36.075 29.088 1.00 82.00 903 TYR A CA 1
ATOM 7146 C C . TYR A 1 903 ? 8.519 36.186 29.471 1.00 82.00 903 TYR A C 1
ATOM 7148 O O . TYR A 1 903 ? 7.702 36.663 28.678 1.00 82.00 903 TYR A O 1
ATOM 7156 N N . PRO A 1 904 ? 8.128 35.730 30.675 1.00 84.88 904 PRO A N 1
ATOM 7157 C CA . PRO A 1 904 ? 6.746 35.851 31.120 1.00 84.88 904 PRO A CA 1
ATOM 7158 C C . PRO A 1 904 ? 6.301 37.326 31.197 1.00 84.88 904 PRO A C 1
ATOM 7160 O O . PRO A 1 904 ? 7.108 38.190 31.552 1.00 84.88 904 PRO A O 1
ATOM 7163 N N . PRO A 1 905 ? 5.017 37.633 30.920 1.00 79.19 905 PRO A N 1
ATOM 7164 C CA . PRO A 1 905 ? 4.488 38.987 31.060 1.00 79.19 905 PRO A CA 1
ATOM 7165 C C . PRO A 1 905 ? 4.714 39.550 32.472 1.00 79.19 905 PRO A C 1
ATOM 7167 O O . PRO A 1 905 ? 4.605 38.796 33.446 1.00 79.19 905 PRO A O 1
ATOM 7170 N N . PRO A 1 906 ? 4.959 40.865 32.627 1.00 75.88 906 PRO A N 1
ATOM 7171 C CA . PRO A 1 906 ? 5.020 41.476 33.950 1.00 75.88 906 PRO A CA 1
ATOM 7172 C C . PRO A 1 906 ? 3.683 41.286 34.688 1.00 75.88 906 PRO A C 1
ATOM 7174 O O . PRO A 1 906 ? 2.624 41.191 34.067 1.00 75.88 906 PRO A O 1
ATOM 7177 N N . ASN A 1 907 ? 3.725 41.242 36.022 1.00 78.50 907 ASN A N 1
ATOM 7178 C CA . ASN A 1 907 ? 2.554 41.067 36.899 1.00 78.50 907 ASN A CA 1
ATOM 7179 C C . ASN A 1 907 ? 1.858 39.689 36.832 1.00 78.50 907 ASN A C 1
ATOM 7181 O O . ASN A 1 907 ? 0.667 39.583 37.122 1.00 78.50 907 ASN A O 1
ATOM 7185 N N . CYS A 1 908 ? 2.585 38.616 36.507 1.00 85.06 908 CYS A N 1
ATOM 7186 C CA . CYS A 1 908 ? 2.095 37.239 36.642 1.00 85.06 908 CYS A CA 1
ATOM 7187 C C . CYS A 1 908 ? 3.000 36.384 37.543 1.00 85.06 908 CYS A C 1
ATOM 7189 O O . CYS A 1 908 ? 4.140 36.752 37.829 1.00 85.06 908 CYS A O 1
ATOM 7191 N N . SER A 1 909 ? 2.507 35.220 37.980 1.00 88.50 909 SER A N 1
ATOM 7192 C CA . SER A 1 909 ? 3.275 34.301 38.831 1.00 88.50 909 SER A CA 1
ATOM 7193 C C . SER A 1 909 ? 4.568 33.822 38.172 1.00 88.50 909 SER A C 1
ATOM 7195 O O . SER A 1 909 ? 5.576 33.708 38.858 1.00 88.50 909 SER A O 1
ATOM 7197 N N . ALA A 1 910 ? 4.573 33.595 36.853 1.00 90.81 910 ALA A N 1
ATOM 7198 C CA . ALA A 1 910 ? 5.788 33.204 36.143 1.00 90.81 910 ALA A CA 1
ATOM 7199 C C . ALA A 1 910 ? 6.869 34.293 36.203 1.00 90.81 910 ALA A C 1
ATOM 7201 O O . ALA A 1 910 ? 8.027 33.968 36.423 1.00 90.81 910 ALA A O 1
ATOM 7202 N N . ALA A 1 911 ? 6.515 35.578 36.100 1.00 89.81 911 ALA A N 1
ATOM 7203 C CA . ALA A 1 911 ? 7.497 36.659 36.222 1.00 89.81 911 ALA A CA 1
ATOM 7204 C C . ALA A 1 911 ? 8.145 36.705 37.612 1.00 89.81 911 ALA A C 1
ATOM 7206 O O . ALA A 1 911 ? 9.356 36.884 37.717 1.00 89.81 911 ALA A O 1
ATOM 7207 N N . VAL A 1 912 ? 7.361 36.469 38.668 1.00 91.44 912 VAL A N 1
ATOM 7208 C CA . VAL A 1 912 ? 7.892 36.366 40.036 1.00 91.44 912 VAL A CA 1
ATOM 7209 C C . VAL A 1 912 ? 8.818 35.157 40.169 1.00 91.44 912 VAL A C 1
ATOM 7211 O O . VAL A 1 912 ? 9.910 35.283 40.711 1.00 91.44 912 VAL A O 1
ATOM 7214 N N . VAL A 1 913 ? 8.436 33.997 39.628 1.00 93.25 913 VAL A N 1
ATOM 7215 C CA . VAL A 1 913 ? 9.272 32.787 39.684 1.00 93.25 913 VAL A CA 1
ATOM 7216 C C . VAL A 1 913 ? 10.579 32.959 38.904 1.00 93.25 913 VAL A C 1
ATOM 7218 O O . VAL A 1 913 ? 11.629 32.596 39.424 1.00 93.25 913 VAL A O 1
ATOM 7221 N N . HIS A 1 914 ? 10.550 33.565 37.713 1.00 92.31 914 HIS A N 1
ATOM 7222 C CA . HIS A 1 914 ? 11.769 33.866 36.950 1.00 92.31 914 HIS A CA 1
ATOM 7223 C C . HIS A 1 914 ? 12.687 34.834 37.700 1.00 92.31 914 HIS A C 1
ATOM 7225 O O . HIS A 1 914 ? 13.903 34.660 37.681 1.00 92.31 914 HIS A O 1
ATOM 7231 N N . LEU A 1 915 ? 12.124 35.829 38.393 1.00 90.31 915 LEU A N 1
ATOM 7232 C CA . LEU A 1 915 ? 12.906 36.740 39.225 1.00 90.31 915 LEU A CA 1
ATOM 7233 C C . LEU A 1 915 ? 13.583 35.994 40.384 1.00 90.31 915 LEU A C 1
ATOM 7235 O O . LEU A 1 915 ? 14.782 36.163 40.590 1.00 90.31 915 LEU A O 1
ATOM 7239 N N . LEU A 1 916 ? 12.841 35.138 41.095 1.00 91.06 916 LEU A N 1
ATOM 7240 C CA . LEU A 1 916 ? 13.361 34.359 42.224 1.00 91.06 916 LEU A CA 1
ATOM 7241 C C . LEU A 1 916 ? 14.418 33.331 41.794 1.00 91.06 916 LEU A C 1
ATOM 7243 O O . LEU A 1 916 ? 15.392 33.127 42.507 1.00 91.06 916 LEU A O 1
ATOM 7247 N N . ALA A 1 917 ? 14.240 32.682 40.642 1.00 90.94 917 ALA A N 1
ATOM 7248 C CA . ALA A 1 917 ? 15.152 31.653 40.137 1.00 90.94 917 ALA A CA 1
ATOM 7249 C C . ALA A 1 917 ? 16.430 32.216 39.489 1.00 90.94 917 ALA A C 1
ATOM 7251 O O . ALA A 1 917 ? 17.349 31.455 39.193 1.00 90.94 917 ALA A O 1
ATOM 7252 N N . GLY A 1 918 ? 16.500 33.534 39.275 1.00 89.44 918 GLY A N 1
ATOM 7253 C CA . GLY A 1 918 ? 17.546 34.181 38.489 1.00 89.44 918 GLY A CA 1
ATOM 7254 C C . GLY A 1 918 ? 17.236 34.093 36.995 1.00 89.44 918 GLY A C 1
ATOM 7255 O O . GLY A 1 918 ? 17.612 33.129 36.330 1.00 89.44 918 GLY A O 1
ATOM 7256 N N . ALA A 1 919 ? 16.569 35.124 36.464 1.00 81.88 919 ALA A N 1
ATOM 7257 C CA . ALA A 1 919 ? 15.971 35.118 35.126 1.00 81.88 919 ALA A CA 1
ATOM 7258 C C . ALA A 1 919 ? 16.937 34.655 34.022 1.00 81.88 919 ALA A C 1
ATOM 7260 O O . ALA A 1 919 ? 16.589 33.781 33.237 1.00 81.88 919 ALA A O 1
ATOM 7261 N N . THR A 1 920 ? 18.176 35.158 34.013 1.00 80.50 920 THR A N 1
ATOM 7262 C CA . THR A 1 920 ? 19.191 34.790 33.013 1.00 80.50 920 THR A CA 1
ATOM 7263 C C . THR A 1 920 ? 19.602 33.316 33.091 1.00 80.50 920 THR A C 1
ATOM 7265 O O . THR A 1 920 ? 19.797 32.681 32.057 1.00 80.50 920 THR A O 1
ATOM 7268 N N . ALA A 1 921 ? 19.737 32.762 34.300 1.00 80.12 921 ALA A N 1
ATOM 7269 C CA . ALA A 1 921 ? 20.150 31.373 34.503 1.00 80.12 921 ALA A CA 1
ATOM 7270 C C . ALA A 1 921 ? 19.021 30.402 34.139 1.00 80.12 921 ALA A C 1
ATOM 7272 O O . ALA A 1 921 ? 19.245 29.435 33.412 1.00 80.12 921 ALA A O 1
ATOM 7273 N N . LEU A 1 922 ? 17.796 30.714 34.572 1.00 87.62 922 LEU A N 1
ATOM 7274 C CA . LEU A 1 922 ? 16.615 29.931 34.232 1.00 87.62 922 LEU A CA 1
ATOM 7275 C C . LEU A 1 922 ? 16.320 29.986 32.725 1.00 87.62 922 LEU A C 1
ATOM 7277 O O . LEU A 1 922 ? 16.068 28.951 32.114 1.00 87.62 922 LEU A O 1
ATOM 7281 N N . ASP A 1 923 ? 16.415 31.159 32.093 1.00 84.94 923 ASP A N 1
ATOM 7282 C CA . ASP A 1 923 ? 16.221 31.294 30.645 1.00 84.94 923 ASP A CA 1
ATOM 7283 C C . ASP A 1 923 ? 17.295 30.534 29.849 1.00 84.94 923 ASP A C 1
ATOM 7285 O O . ASP A 1 923 ? 16.993 30.004 28.777 1.00 84.94 923 ASP A O 1
ATOM 7289 N N . HIS A 1 924 ? 18.529 30.447 30.362 1.00 84.12 924 HIS A N 1
ATOM 7290 C CA . HIS A 1 924 ? 19.591 29.637 29.764 1.00 84.12 924 HIS A CA 1
ATOM 7291 C C . HIS A 1 924 ? 19.297 28.136 29.877 1.00 84.12 924 HIS A C 1
ATOM 7293 O O . HIS A 1 924 ? 19.373 27.429 28.873 1.00 84.12 924 HIS A O 1
ATOM 7299 N N . GLU A 1 925 ? 18.894 27.653 31.057 1.00 87.19 925 GLU A N 1
ATOM 7300 C CA . GLU A 1 925 ? 18.492 26.254 31.265 1.00 87.19 925 GLU A CA 1
ATOM 7301 C C . GLU A 1 925 ? 17.307 25.879 30.361 1.00 87.19 925 GLU A C 1
ATOM 7303 O O . GLU A 1 925 ? 17.316 24.838 29.699 1.00 87.19 925 GLU A O 1
ATOM 7308 N N . ILE A 1 926 ? 16.324 26.775 30.241 1.00 86.56 926 ILE A N 1
ATOM 7309 C CA . ILE A 1 926 ? 15.198 26.609 29.323 1.00 86.56 926 ILE A CA 1
ATOM 7310 C C . ILE A 1 926 ? 15.680 26.603 27.868 1.00 86.56 926 ILE A C 1
ATOM 7312 O O . ILE A 1 926 ? 15.238 25.758 27.096 1.00 86.56 926 ILE A O 1
ATOM 7316 N N . ALA A 1 927 ? 16.587 27.495 27.464 1.00 83.25 927 ALA A N 1
ATOM 7317 C CA . ALA A 1 927 ? 17.124 27.512 26.102 1.00 83.25 927 ALA A CA 1
ATOM 7318 C C . ALA A 1 927 ? 17.885 26.219 25.756 1.00 83.25 927 ALA A C 1
ATOM 7320 O O . ALA A 1 927 ? 17.759 25.717 24.640 1.00 83.25 927 ALA A O 1
ATOM 7321 N N . GLU A 1 928 ? 18.627 25.646 26.703 1.00 82.19 928 GLU A N 1
ATOM 7322 C CA . GLU A 1 928 ? 19.276 24.341 26.537 1.00 82.19 928 GLU A CA 1
ATOM 7323 C C . GLU A 1 928 ? 18.259 23.198 26.448 1.00 82.19 928 GLU A C 1
ATOM 7325 O O . GLU A 1 928 ? 18.386 22.317 25.596 1.00 82.19 928 GLU A O 1
ATOM 7330 N N . MET A 1 929 ? 17.198 23.233 27.256 1.00 80.06 929 MET A N 1
ATOM 7331 C CA . MET A 1 929 ? 16.092 22.278 27.161 1.00 80.06 929 MET A CA 1
ATOM 7332 C C . MET A 1 929 ? 15.391 22.351 25.792 1.00 80.06 929 MET A C 1
ATOM 7334 O O . MET A 1 929 ? 15.114 21.314 25.190 1.00 80.06 929 MET A O 1
ATOM 7338 N N . GLN A 1 930 ? 15.184 23.555 25.250 1.00 77.38 930 GLN A N 1
ATOM 7339 C CA . GLN A 1 930 ? 14.599 23.782 23.920 1.00 77.38 930 GLN A CA 1
ATOM 7340 C C . GLN A 1 930 ? 15.444 23.223 22.770 1.00 77.38 930 GLN A C 1
ATOM 7342 O O . GLN A 1 930 ? 14.896 22.850 21.736 1.00 77.38 930 GLN A O 1
ATOM 7347 N N . LYS A 1 931 ? 16.769 23.137 22.936 1.00 76.94 931 LYS A N 1
ATOM 7348 C CA . LYS A 1 931 ? 17.654 22.490 21.951 1.00 76.94 931 LYS A CA 1
ATOM 7349 C C . LYS A 1 931 ? 17.506 20.969 21.946 1.00 76.94 931 LYS A C 1
ATOM 7351 O O . LYS A 1 931 ? 17.762 20.342 20.925 1.00 76.94 931 LYS A O 1
ATOM 7356 N N . ARG A 1 932 ? 17.134 20.375 23.084 1.00 67.50 932 ARG A N 1
ATOM 7357 C CA . ARG A 1 932 ? 17.065 18.917 23.278 1.00 67.50 932 ARG A CA 1
ATOM 7358 C C . ARG A 1 932 ? 15.672 18.345 23.024 1.00 67.50 932 ARG A C 1
ATOM 7360 O O . ARG A 1 932 ? 15.556 17.161 22.727 1.00 67.50 932 ARG A O 1
ATOM 7367 N N . GLN A 1 933 ? 14.622 19.153 23.166 1.00 61.44 933 GLN A N 1
ATOM 7368 C CA . GLN A 1 933 ? 13.228 18.726 23.041 1.00 61.44 933 GLN A CA 1
ATOM 7369 C C . GLN A 1 933 ? 12.372 19.818 22.384 1.00 61.44 933 GLN A C 1
ATOM 7371 O O . GLN A 1 933 ? 12.515 21.000 22.688 1.00 61.44 933 GLN A O 1
ATOM 7376 N N . SER A 1 934 ? 11.429 19.428 21.517 1.00 58.28 934 SER A N 1
ATOM 7377 C CA . SER A 1 934 ? 10.437 20.358 20.956 1.00 58.28 934 SER A CA 1
ATOM 7378 C C . SER A 1 934 ? 9.399 20.731 22.021 1.00 58.28 934 SER A C 1
ATOM 7380 O O . SER A 1 934 ? 8.477 19.967 22.308 1.00 58.28 934 SER A O 1
ATOM 7382 N N . ILE A 1 935 ? 9.559 21.907 22.633 1.00 58.78 935 ILE A N 1
ATOM 7383 C CA . ILE A 1 935 ? 8.728 22.390 23.752 1.00 58.78 935 ILE A CA 1
ATOM 7384 C C . ILE A 1 935 ? 7.390 23.032 23.329 1.00 58.78 935 ILE A C 1
ATOM 7386 O O . ILE A 1 935 ? 6.637 23.508 24.171 1.00 58.78 935 ILE A O 1
ATOM 7390 N N . TYR A 1 936 ? 7.074 23.087 22.031 1.00 51.34 936 TYR A N 1
ATOM 7391 C CA . TYR A 1 936 ? 5.916 23.841 21.517 1.00 51.34 936 TYR A CA 1
ATOM 7392 C C . TYR A 1 936 ? 4.566 23.117 21.673 1.00 51.34 936 TYR A C 1
ATOM 7394 O O . TYR A 1 936 ? 3.561 23.526 21.089 1.00 51.34 936 TYR A O 1
ATOM 7402 N N . ARG A 1 937 ? 4.508 22.031 22.452 1.00 52.91 937 ARG A N 1
ATOM 7403 C CA . ARG A 1 937 ? 3.263 21.295 22.697 1.00 52.91 937 ARG A CA 1
ATOM 7404 C C . ARG A 1 937 ? 2.495 21.929 23.855 1.00 52.91 937 ARG A C 1
ATOM 7406 O O . ARG A 1 937 ? 2.948 21.937 24.995 1.00 52.91 937 ARG A O 1
ATOM 7413 N N . ASN A 1 938 ? 1.281 22.400 23.575 1.00 56.12 938 ASN A N 1
ATOM 7414 C CA . ASN A 1 938 ? 0.315 22.721 24.625 1.00 56.12 938 ASN A CA 1
ATOM 7415 C C . ASN A 1 938 ? 0.093 21.483 25.518 1.00 56.12 938 ASN A C 1
ATOM 7417 O O . ASN A 1 938 ? -0.019 20.375 25.000 1.00 56.12 938 ASN A O 1
ATOM 7421 N N . GLN A 1 939 ? -0.039 21.682 26.836 1.00 64.00 939 GLN A N 1
ATOM 7422 C CA . GLN A 1 939 ? -0.340 20.627 27.826 1.00 64.00 939 GLN A CA 1
ATOM 7423 C C . GLN A 1 939 ? 0.809 19.643 28.136 1.00 64.00 939 GLN A C 1
ATOM 7425 O O . GLN A 1 939 ? 0.551 18.497 28.490 1.00 64.00 939 GLN A O 1
ATOM 7430 N N . VAL A 1 940 ? 2.066 20.089 28.070 1.00 75.44 940 VAL A N 1
ATOM 7431 C CA . VAL A 1 940 ? 3.230 19.376 28.636 1.00 75.44 940 VAL A CA 1
ATOM 7432 C C . VAL A 1 940 ? 3.727 20.119 29.884 1.00 75.44 940 VAL A C 1
ATOM 7434 O O . VAL A 1 940 ? 3.561 21.337 29.988 1.00 75.44 940 VAL A O 1
ATOM 7437 N N . VAL A 1 941 ? 4.276 19.386 30.857 1.00 88.31 941 VAL A N 1
ATOM 7438 C CA . VAL A 1 941 ? 4.957 19.957 32.028 1.00 88.31 941 VAL A CA 1
ATOM 7439 C C . VAL A 1 941 ? 6.453 19.786 31.834 1.00 88.31 941 VAL A C 1
ATOM 7441 O O . VAL A 1 941 ? 6.914 18.682 31.566 1.00 88.31 941 VAL A O 1
ATOM 7444 N N . HIS A 1 942 ? 7.199 20.877 31.956 1.00 90.12 942 HIS A N 1
ATOM 7445 C CA . HIS A 1 942 ? 8.655 20.862 31.856 1.00 90.12 942 HIS A CA 1
ATOM 7446 C C . HIS A 1 942 ? 9.271 21.086 33.231 1.00 90.12 942 HIS A C 1
ATOM 7448 O O . HIS A 1 942 ? 8.765 21.895 34.007 1.00 90.12 942 HIS A O 1
ATOM 7454 N N . VAL A 1 943 ? 10.356 20.377 33.532 1.00 91.12 943 VAL A N 1
ATOM 7455 C CA . VAL A 1 943 ? 11.037 20.454 34.828 1.00 91.12 943 VAL A CA 1
ATOM 7456 C C . VAL A 1 943 ? 12.387 21.133 34.644 1.00 91.12 943 VAL A C 1
ATOM 7458 O O . VAL A 1 943 ? 13.173 20.710 33.801 1.00 91.12 943 VAL A O 1
ATOM 7461 N N . THR A 1 944 ? 12.658 22.156 35.447 1.00 92.12 944 THR A N 1
ATOM 7462 C CA . THR A 1 944 ? 13.990 22.764 35.576 1.00 92.12 944 THR A CA 1
ATOM 7463 C C . THR A 1 944 ? 14.432 22.751 37.033 1.00 92.12 944 THR A C 1
ATOM 7465 O O . THR A 1 944 ? 13.619 22.546 37.947 1.00 92.12 944 THR A O 1
ATOM 7468 N N . SER A 1 945 ? 15.714 23.018 37.265 1.00 89.69 945 SER A N 1
ATOM 7469 C CA . SER A 1 945 ? 16.187 23.418 38.585 1.00 89.69 945 SER A CA 1
ATOM 7470 C C . SER A 1 945 ? 15.468 24.693 39.045 1.00 89.69 945 SER A C 1
ATOM 7472 O O . SER A 1 945 ? 14.962 25.479 38.234 1.00 89.69 945 SER A O 1
ATOM 7474 N N . GLY A 1 946 ? 15.404 24.915 40.356 1.00 88.31 946 GLY A N 1
ATOM 7475 C CA . GLY A 1 946 ? 14.913 26.179 40.901 1.00 88.31 946 GLY A CA 1
ATOM 7476 C C . GLY A 1 946 ? 15.908 27.333 40.847 1.00 88.31 946 GLY A C 1
ATOM 7477 O O . GLY A 1 946 ? 15.581 28.412 41.345 1.00 88.31 946 GLY A O 1
ATOM 7478 N N . GLY A 1 947 ? 17.084 27.144 40.241 1.00 88.75 947 GLY A N 1
ATOM 7479 C CA . GLY A 1 947 ? 18.110 28.177 40.122 1.00 88.75 947 GLY A CA 1
ATOM 7480 C C . GLY A 1 947 ? 18.474 28.790 41.476 1.00 88.75 947 GLY A C 1
ATOM 7481 O O . GLY A 1 947 ? 18.782 28.078 42.428 1.00 88.75 947 GLY A O 1
ATOM 7482 N N . SER A 1 948 ? 18.419 30.119 41.566 1.00 87.62 948 SER A N 1
ATOM 7483 C CA . SER A 1 948 ? 18.672 30.876 42.803 1.00 87.62 948 SER A CA 1
ATOM 7484 C C . SER A 1 948 ? 17.470 30.969 43.753 1.00 87.62 948 SER A C 1
ATOM 7486 O O . SER A 1 948 ? 17.570 31.625 44.789 1.00 87.62 948 SER A O 1
ATOM 7488 N N . SER A 1 949 ? 16.335 30.347 43.420 1.00 89.38 949 SER A N 1
ATOM 7489 C CA . SER A 1 949 ? 15.141 30.394 44.268 1.00 89.38 949 SER A CA 1
ATOM 7490 C C . SER A 1 949 ? 15.236 29.413 45.440 1.00 89.38 949 SER A C 1
ATOM 7492 O O . SER A 1 949 ? 16.062 28.505 45.457 1.00 89.38 949 SER A O 1
ATOM 7494 N N . LYS A 1 950 ? 14.322 29.545 46.409 1.00 87.88 950 LYS A N 1
ATOM 7495 C CA . LYS A 1 950 ? 14.157 28.576 47.508 1.00 87.88 950 LYS A CA 1
ATOM 7496 C C . LYS A 1 950 ? 13.590 27.217 47.069 1.00 87.88 950 LYS A C 1
ATOM 7498 O O . LYS A 1 950 ? 13.548 26.285 47.869 1.00 87.88 950 LYS A O 1
ATOM 7503 N N . PHE A 1 951 ? 13.113 27.103 45.829 1.00 93.06 951 PHE A N 1
ATOM 7504 C CA . PHE A 1 951 ? 12.576 25.856 45.292 1.00 93.06 951 PHE A CA 1
ATOM 7505 C C . PHE A 1 951 ? 13.718 25.002 44.739 1.00 93.06 951 PHE A C 1
ATOM 7507 O O . PHE A 1 951 ? 14.641 25.508 44.115 1.00 93.06 951 PHE A O 1
ATOM 7514 N N . THR A 1 952 ? 13.657 23.692 44.941 1.00 92.00 952 THR A N 1
ATOM 7515 C CA . THR A 1 952 ? 14.593 22.739 44.336 1.00 92.00 952 THR A CA 1
ATOM 7516 C C . THR A 1 952 ? 14.241 22.490 42.871 1.00 92.00 952 THR A C 1
ATOM 7518 O O . THR A 1 952 ? 15.127 22.476 42.019 1.00 92.00 952 THR A O 1
ATOM 7521 N N . TYR A 1 953 ? 12.946 22.345 42.575 1.00 93.88 953 TYR A N 1
ATOM 7522 C CA . TYR A 1 953 ? 12.443 22.048 41.234 1.00 93.88 953 TYR A CA 1
ATOM 7523 C C . TYR A 1 953 ? 11.287 22.966 40.844 1.00 93.88 953 TYR A C 1
ATOM 7525 O O . TYR A 1 953 ? 10.413 23.283 41.660 1.00 93.88 953 TYR A O 1
ATOM 7533 N N . LEU A 1 954 ? 11.267 23.344 39.569 1.00 94.69 954 LEU A N 1
ATOM 7534 C CA . LEU A 1 954 ? 10.242 24.176 38.951 1.00 94.69 954 LEU A CA 1
ATOM 7535 C C . LEU A 1 954 ? 9.525 23.390 37.856 1.00 94.69 954 LEU A C 1
ATOM 7537 O O . LEU A 1 954 ? 10.152 22.913 36.914 1.00 94.69 954 LEU A O 1
ATOM 7541 N N . LEU A 1 955 ? 8.205 23.264 37.986 1.00 94.75 955 LEU A N 1
ATOM 7542 C CA . LEU A 1 955 ? 7.324 22.593 37.034 1.00 94.75 955 LEU A CA 1
ATOM 7543 C C . LEU A 1 955 ? 6.598 23.658 36.207 1.00 94.75 955 LEU A C 1
ATOM 7545 O O . LEU A 1 955 ? 5.586 24.232 36.624 1.00 94.75 955 LEU A O 1
ATOM 7549 N N . HIS A 1 956 ? 7.132 23.915 35.021 1.00 92.44 956 HIS A N 1
ATOM 7550 C CA . HIS A 1 956 ? 6.603 24.870 34.057 1.00 92.44 956 HIS A CA 1
ATOM 7551 C C . HIS A 1 956 ? 5.408 24.261 33.339 1.00 92.44 956 HIS A C 1
ATOM 7553 O O . HIS A 1 956 ? 5.536 23.226 32.684 1.00 92.44 956 HIS A O 1
ATOM 7559 N N . THR A 1 957 ? 4.241 24.894 33.439 1.00 90.56 957 THR A N 1
ATOM 7560 C CA . THR A 1 957 ? 3.014 24.363 32.837 1.00 90.56 957 THR A CA 1
ATOM 7561 C C . THR A 1 957 ? 2.264 25.413 32.030 1.00 90.56 957 THR A C 1
ATOM 7563 O O . THR A 1 957 ? 2.090 26.549 32.464 1.00 90.56 957 THR A O 1
ATOM 7566 N N . VAL A 1 958 ? 1.793 25.037 30.841 1.00 87.25 958 VAL A N 1
ATOM 7567 C CA . VAL A 1 958 ? 1.012 25.926 29.973 1.00 87.25 958 VAL A CA 1
ATOM 7568 C C . VAL A 1 958 ? -0.477 25.641 30.168 1.00 87.25 958 VAL A C 1
ATOM 7570 O O . VAL A 1 958 ? -0.999 24.600 29.755 1.00 87.25 958 VAL A O 1
ATOM 7573 N N . GLY A 1 959 ? -1.161 26.572 30.833 1.00 83.06 959 GLY A N 1
ATOM 7574 C CA . GLY A 1 959 ? -2.602 26.511 31.081 1.00 83.06 959 GLY A CA 1
ATOM 7575 C C . GLY A 1 959 ? -3.443 27.087 29.933 1.00 83.06 959 GLY A C 1
ATOM 7576 O O . GLY A 1 959 ? -2.943 27.876 29.133 1.00 83.06 959 GLY A O 1
ATOM 7577 N N . PRO A 1 960 ? -4.738 26.733 29.840 1.00 85.62 960 PRO A N 1
ATOM 7578 C CA . PRO A 1 960 ? -5.639 27.327 28.856 1.00 85.62 960 PRO A CA 1
ATOM 7579 C C . PRO A 1 960 ? -5.956 28.800 29.174 1.00 85.62 960 PRO A C 1
ATOM 7581 O O . PRO A 1 960 ? -6.006 29.188 30.342 1.00 85.62 960 PRO A O 1
ATOM 7584 N N . SER A 1 961 ? -6.261 29.589 28.137 1.00 78.62 961 SER A N 1
ATOM 7585 C CA . SER A 1 961 ? -6.752 30.971 28.242 1.00 78.62 961 SER A CA 1
ATOM 7586 C C . SER A 1 961 ? -8.148 31.159 27.608 1.00 78.62 961 SER A C 1
ATOM 7588 O O . SER A 1 961 ? -8.527 30.437 26.680 1.00 78.62 961 SER A O 1
ATOM 7590 N N . GLY A 1 962 ? -8.933 32.120 28.113 1.00 69.69 962 GLY A N 1
ATOM 7591 C CA . GLY A 1 962 ? -10.234 32.549 27.570 1.00 69.69 962 GLY A CA 1
ATOM 7592 C C . GLY A 1 962 ? -11.491 31.872 28.154 1.00 69.69 962 GLY A C 1
ATOM 7593 O O . GLY A 1 962 ? -11.437 31.109 29.120 1.00 69.69 962 GLY A O 1
ATOM 7594 N N . TYR A 1 963 ? -12.656 32.148 27.545 1.00 55.94 963 TYR A N 1
ATOM 7595 C CA . TYR A 1 963 ? -13.982 31.673 27.980 1.00 55.94 963 TYR A CA 1
ATOM 7596 C C . TYR A 1 963 ? -14.570 30.627 27.005 1.00 55.94 963 TYR A C 1
ATOM 7598 O O . TYR A 1 963 ? -14.656 30.889 25.812 1.00 55.94 963 TYR A O 1
ATOM 7606 N N . GLY A 1 964 ? -14.999 29.449 27.494 1.00 56.91 964 GLY A N 1
ATOM 7607 C CA . GLY A 1 964 ? -15.661 28.404 26.683 1.00 56.91 964 GLY A CA 1
ATOM 7608 C C . GLY A 1 964 ? -15.837 27.057 27.411 1.00 56.91 964 GLY A C 1
ATOM 7609 O O . GLY A 1 964 ? -15.200 26.830 28.443 1.00 56.91 964 GLY A O 1
ATOM 7610 N N . ALA A 1 965 ? -16.701 26.165 26.904 1.00 52.69 965 ALA A N 1
ATOM 7611 C CA . ALA A 1 965 ? -16.956 24.837 27.491 1.00 52.69 965 ALA A CA 1
ATOM 7612 C C . ALA A 1 965 ? -15.743 23.888 27.366 1.00 52.69 965 ALA A C 1
ATOM 7614 O O . ALA A 1 965 ? -15.412 23.181 28.323 1.00 52.69 965 ALA A O 1
ATOM 7615 N N . ASP A 1 966 ? -14.995 23.980 26.262 1.00 61.62 966 ASP A N 1
ATOM 7616 C CA . ASP A 1 966 ? -13.789 23.178 25.986 1.00 61.62 966 ASP A CA 1
ATOM 7617 C C . ASP A 1 966 ? -12.623 23.472 26.943 1.00 61.62 966 ASP A C 1
ATOM 7619 O O . ASP A 1 966 ? -11.725 22.650 27.152 1.00 61.62 966 ASP A O 1
ATOM 7623 N N . ARG A 1 967 ? -12.651 24.634 27.608 1.00 72.69 967 ARG A N 1
ATOM 7624 C CA . ARG A 1 967 ? -11.579 25.081 28.508 1.00 72.69 967 ARG A CA 1
ATOM 7625 C C . ARG A 1 967 ? -11.560 24.338 29.842 1.00 72.69 967 ARG A C 1
ATOM 7627 O O . ARG A 1 967 ? -10.493 24.212 30.433 1.00 72.69 967 ARG A O 1
ATOM 7634 N N . LYS A 1 968 ? -12.691 23.784 30.300 1.00 77.81 968 LYS A N 1
ATOM 7635 C CA . LYS A 1 968 ? -12.716 22.931 31.505 1.00 77.81 968 LYS A CA 1
ATOM 7636 C C . LYS A 1 968 ? -11.909 21.649 31.278 1.00 77.81 968 LYS A C 1
ATOM 7638 O O . LYS A 1 968 ? -11.082 21.299 32.111 1.00 77.81 968 LYS A O 1
ATOM 7643 N N . LYS A 1 969 ? -12.105 20.992 30.130 1.00 81.50 969 LYS A N 1
ATOM 7644 C CA . LYS A 1 969 ? -11.372 19.773 29.760 1.00 81.50 969 LYS A CA 1
ATOM 7645 C C . LYS A 1 969 ? -9.876 20.056 29.621 1.00 81.50 969 LYS A C 1
ATOM 7647 O O . LYS A 1 969 ? -9.073 19.311 30.166 1.00 81.50 969 LYS A O 1
ATOM 7652 N N . ALA A 1 970 ? -9.512 21.169 28.980 1.00 83.19 970 ALA A N 1
ATOM 7653 C CA . ALA A 1 970 ? -8.120 21.606 28.895 1.00 83.19 970 ALA A CA 1
ATOM 7654 C C . ALA A 1 970 ? -7.497 21.862 30.281 1.00 83.19 970 ALA A C 1
ATOM 7656 O O . ALA A 1 970 ? -6.375 21.434 30.520 1.00 83.19 970 ALA A O 1
ATOM 7657 N N . MET A 1 971 ? -8.238 22.481 31.209 1.00 87.19 971 MET A N 1
ATOM 7658 C CA . MET A 1 971 ? -7.787 22.711 32.587 1.00 87.19 971 MET A CA 1
ATOM 7659 C C . MET A 1 971 ? -7.550 21.402 33.347 1.00 87.19 971 MET A C 1
ATOM 7661 O O . MET A 1 971 ? -6.521 21.235 33.998 1.00 87.19 971 MET A O 1
ATOM 7665 N N . GLU A 1 972 ? -8.489 20.456 33.251 1.00 88.38 972 GLU A N 1
ATOM 7666 C CA . GLU A 1 972 ? -8.340 19.121 33.837 1.00 88.38 972 GLU A CA 1
ATOM 7667 C C . GLU A 1 972 ? -7.125 18.391 33.257 1.00 88.38 972 GLU A C 1
ATOM 7669 O O . GLU A 1 972 ? -6.401 17.733 34.002 1.00 88.38 972 GLU A O 1
ATOM 7674 N N . THR A 1 973 ? -6.870 18.516 31.952 1.00 89.12 973 THR A N 1
ATOM 7675 C CA . THR A 1 973 ? -5.672 17.947 31.325 1.00 89.12 973 THR A CA 1
ATOM 7676 C C . THR A 1 973 ? -4.398 18.598 31.855 1.00 89.12 973 THR A C 1
ATOM 7678 O O . THR A 1 973 ? -3.482 17.873 32.231 1.00 89.12 973 THR A O 1
ATOM 7681 N N . THR A 1 974 ? -4.343 19.929 31.969 1.00 90.00 974 THR A N 1
ATOM 7682 C CA . THR A 1 974 ? -3.165 20.631 32.502 1.00 90.00 974 THR A CA 1
ATOM 7683 C C . THR A 1 974 ? -2.809 20.147 33.909 1.00 90.00 974 THR A C 1
ATOM 7685 O O . THR A 1 974 ? -1.665 19.773 34.153 1.00 90.00 974 THR A O 1
ATOM 7688 N N . TYR A 1 975 ? -3.783 20.055 34.821 1.00 93.75 975 TYR A N 1
ATOM 7689 C CA . TYR A 1 975 ? -3.517 19.541 36.169 1.00 93.75 975 TYR A CA 1
ATOM 7690 C C . TYR A 1 975 ? -3.143 18.053 36.188 1.00 93.75 975 TYR A C 1
ATOM 7692 O O . TYR A 1 975 ? -2.244 17.669 36.931 1.00 93.75 975 TYR A O 1
ATOM 7700 N N . LYS A 1 976 ? -3.760 17.208 35.347 1.00 92.81 976 LYS A N 1
ATOM 7701 C CA . LYS A 1 976 ? -3.358 15.793 35.216 1.00 92.81 976 LYS A CA 1
ATOM 7702 C C . LYS A 1 976 ? -1.894 15.640 34.815 1.00 92.81 976 LYS A C 1
ATOM 7704 O O . LYS A 1 976 ? -1.242 14.727 35.303 1.00 92.81 976 LYS A O 1
ATOM 7709 N N . MET A 1 977 ? -1.385 16.514 33.950 1.00 92.00 977 MET A N 1
ATOM 7710 C CA . MET A 1 977 ? 0.011 16.455 33.509 1.00 92.00 977 MET A CA 1
ATOM 7711 C C . MET A 1 977 ? 0.984 16.863 34.614 1.00 92.00 977 MET A C 1
ATOM 7713 O O . MET A 1 977 ? 2.054 16.274 34.713 1.00 92.00 977 MET A O 1
ATOM 7717 N N . ILE A 1 978 ? 0.594 17.786 35.499 1.00 94.19 978 ILE A N 1
ATOM 7718 C CA . ILE A 1 978 ? 1.378 18.108 36.705 1.00 94.19 978 ILE A CA 1
ATOM 7719 C C . ILE A 1 978 ? 1.486 16.877 37.594 1.00 94.19 978 ILE A C 1
ATOM 7721 O O . ILE A 1 978 ? 2.584 16.513 38.001 1.00 94.19 978 ILE A O 1
ATOM 7725 N N . TRP A 1 979 ? 0.365 16.202 37.854 1.00 94.06 979 TRP A N 1
ATOM 7726 C CA . TRP A 1 979 ? 0.370 15.017 38.709 1.00 94.06 979 TRP A CA 1
ATOM 7727 C C . TRP A 1 979 ? 1.101 13.838 38.079 1.00 94.06 979 TRP A C 1
ATOM 7729 O O . TRP A 1 979 ? 1.840 13.161 38.780 1.00 94.06 979 TRP A O 1
ATOM 7739 N N . LYS A 1 980 ? 0.988 13.653 36.761 1.00 91.31 980 LYS A N 1
ATOM 7740 C CA . LYS A 1 980 ? 1.790 12.668 36.031 1.00 91.31 980 LYS A CA 1
ATOM 7741 C C . LYS A 1 980 ? 3.288 12.953 36.176 1.00 91.31 980 LYS A C 1
ATOM 7743 O O . LYS A 1 980 ? 4.048 12.043 36.475 1.00 91.31 980 LYS A O 1
ATOM 7748 N N . GLN A 1 981 ? 3.706 14.212 36.027 1.00 92.88 981 GLN A N 1
ATOM 7749 C CA . GLN A 1 981 ? 5.113 14.575 36.187 1.00 92.88 981 GLN A CA 1
ATOM 7750 C C . GLN A 1 981 ? 5.607 14.365 37.625 1.00 92.88 981 GLN A C 1
ATOM 7752 O O . GLN A 1 981 ? 6.730 13.911 37.823 1.00 92.88 981 GLN A O 1
ATOM 7757 N N . VAL A 1 982 ? 4.772 14.675 38.620 1.00 91.00 982 VAL A N 1
ATOM 7758 C CA . VAL A 1 982 ? 5.050 14.413 40.041 1.00 91.00 982 VAL A CA 1
ATOM 7759 C C . VAL A 1 982 ? 5.197 12.912 40.301 1.00 91.00 982 VAL A C 1
ATOM 7761 O O . VAL A 1 982 ? 6.162 12.516 40.947 1.00 91.00 982 VAL A O 1
ATOM 7764 N N . GLU A 1 983 ? 4.301 12.076 39.770 1.00 87.88 983 GLU A N 1
ATOM 7765 C CA . GLU A 1 983 ? 4.403 10.612 39.858 1.00 87.88 983 GLU A CA 1
ATOM 7766 C C . GLU A 1 983 ? 5.718 10.106 39.243 1.00 87.88 983 GLU A C 1
ATOM 7768 O O . GLU A 1 983 ? 6.454 9.384 39.909 1.00 87.88 983 GLU A O 1
ATOM 7773 N N . GLU A 1 984 ? 6.081 10.563 38.040 1.00 88.81 984 GLU A N 1
ATOM 7774 C CA . GLU A 1 984 ? 7.345 10.193 37.380 1.00 88.81 984 GLU A CA 1
ATOM 7775 C C . GLU A 1 984 ? 8.589 10.610 38.182 1.00 88.81 984 GLU A C 1
ATOM 7777 O O . GLU A 1 984 ? 9.612 9.925 38.156 1.00 88.81 984 GLU A O 1
ATOM 7782 N N . MET A 1 985 ? 8.537 11.749 38.878 1.00 88.56 985 MET A N 1
ATOM 7783 C CA . MET A 1 985 ? 9.638 12.192 39.737 1.00 88.56 985 MET A CA 1
ATOM 7784 C C . MET A 1 985 ? 9.733 11.338 41.010 1.00 88.56 985 MET A C 1
ATOM 7786 O O . MET A 1 985 ? 10.842 10.999 41.419 1.00 88.56 985 MET A O 1
ATOM 7790 N N . ILE A 1 986 ? 8.601 10.939 41.601 1.00 83.31 986 ILE A N 1
ATOM 7791 C CA . ILE A 1 986 ? 8.562 10.023 42.756 1.00 83.31 986 ILE A CA 1
ATOM 7792 C C . ILE A 1 986 ? 9.090 8.637 42.370 1.00 83.31 986 ILE A C 1
ATOM 7794 O O . ILE A 1 986 ? 9.897 8.072 43.103 1.00 83.31 986 ILE A O 1
ATOM 7798 N N . GLU A 1 987 ? 8.689 8.105 41.212 1.00 82.19 987 GLU A N 1
ATOM 7799 C CA . GLU A 1 987 ? 9.167 6.813 40.690 1.00 82.19 987 GLU A CA 1
ATOM 7800 C C . GLU A 1 987 ? 10.686 6.799 40.448 1.00 82.19 987 GLU A C 1
ATOM 7802 O O . GLU A 1 987 ? 11.319 5.752 40.544 1.00 82.19 987 GLU A O 1
ATOM 7807 N N . LYS A 1 988 ? 11.287 7.966 40.187 1.00 84.12 988 LYS A N 1
ATOM 7808 C CA . LYS A 1 988 ? 12.742 8.154 40.059 1.00 84.12 988 LYS A CA 1
ATOM 7809 C C . LYS A 1 988 ? 13.445 8.440 41.393 1.00 84.12 988 LYS A C 1
ATOM 7811 O O . LYS A 1 988 ? 14.574 8.923 41.385 1.00 84.12 988 LYS A O 1
ATOM 7816 N N . GLU A 1 989 ? 12.772 8.195 42.518 1.00 80.25 989 GLU A N 1
ATOM 7817 C CA . GLU A 1 989 ? 13.256 8.452 43.882 1.00 80.25 989 GLU A CA 1
ATOM 7818 C C . GLU A 1 989 ? 13.676 9.917 44.129 1.00 80.25 989 GLU A C 1
ATOM 7820 O O . GLU A 1 989 ? 14.482 10.220 45.011 1.00 80.25 989 GLU A O 1
ATOM 7825 N N . ILE A 1 990 ? 13.113 10.868 43.372 1.00 81.94 990 ILE A N 1
ATOM 7826 C CA . ILE A 1 990 ? 13.387 12.291 43.575 1.00 81.94 990 ILE A CA 1
ATOM 7827 C C . ILE A 1 990 ? 12.611 12.766 44.805 1.00 81.94 990 ILE A C 1
ATOM 7829 O O . ILE A 1 990 ? 11.381 12.725 44.846 1.00 81.94 990 ILE A O 1
ATOM 7833 N N . ALA A 1 991 ? 13.330 13.279 45.803 1.00 76.38 991 ALA A N 1
ATOM 7834 C CA . ALA A 1 991 ? 12.741 13.829 47.019 1.00 76.38 991 ALA A CA 1
ATOM 7835 C C . ALA A 1 991 ? 12.011 15.159 46.739 1.00 76.38 991 ALA A C 1
ATOM 7837 O O . ALA A 1 991 ? 12.571 16.245 46.897 1.00 76.38 991 ALA A O 1
ATOM 7838 N N . LEU A 1 992 ? 10.744 15.074 46.326 1.00 77.75 992 LEU A N 1
ATOM 7839 C CA . LEU A 1 992 ? 9.905 16.238 46.012 1.00 77.75 992 LEU A CA 1
ATOM 7840 C C . LEU A 1 992 ? 9.540 17.087 47.239 1.00 77.75 992 LEU A C 1
ATOM 7842 O O . LEU A 1 992 ? 9.249 18.278 47.085 1.00 77.75 992 LEU A O 1
ATOM 7846 N N . GLY A 1 993 ? 9.546 16.481 48.435 1.00 77.75 993 GLY A N 1
ATOM 7847 C CA . GLY A 1 993 ? 9.065 17.084 49.680 1.00 77.75 993 GLY A CA 1
ATOM 7848 C C . GLY A 1 993 ? 7.616 17.572 49.562 1.00 77.75 993 GLY A C 1
ATOM 7849 O O . GLY A 1 993 ? 6.748 16.884 49.020 1.00 77.75 993 GLY A O 1
ATOM 7850 N N . HIS A 1 994 ? 7.368 18.796 50.031 1.00 89.06 994 HIS A N 1
ATOM 7851 C CA . HIS A 1 994 ? 6.098 19.504 49.872 1.00 89.06 994 HIS A CA 1
ATOM 7852 C C . HIS A 1 994 ? 5.988 20.157 48.483 1.00 89.06 994 HIS A C 1
ATOM 7854 O O . HIS A 1 994 ? 6.842 20.967 48.095 1.00 89.06 994 HIS A O 1
ATOM 7860 N N . VAL A 1 995 ? 4.913 19.848 47.752 1.00 95.44 995 VAL A N 1
ATOM 7861 C CA . VAL A 1 995 ? 4.653 20.356 46.396 1.00 95.44 995 VAL A CA 1
ATOM 7862 C C . VAL A 1 995 ? 3.709 21.558 46.458 1.00 95.44 995 VAL A C 1
ATOM 7864 O O . VAL A 1 995 ? 2.585 21.459 46.941 1.00 95.44 995 VAL A O 1
ATOM 7867 N N . GLY A 1 996 ? 4.140 22.707 45.952 1.00 96.19 996 GLY A N 1
ATOM 7868 C CA . GLY A 1 996 ? 3.327 23.913 45.833 1.00 96.19 996 GLY A CA 1
ATOM 7869 C C . GLY A 1 996 ? 2.767 24.060 44.429 1.00 96.19 996 GLY A C 1
ATOM 7870 O O . GLY A 1 996 ? 3.460 23.802 43.447 1.00 96.19 996 GLY A O 1
ATOM 7871 N N . VAL A 1 997 ? 1.520 24.506 44.321 1.00 96.88 997 VAL A N 1
ATOM 7872 C CA . VAL A 1 997 ? 0.862 24.740 43.034 1.00 96.88 997 VAL A CA 1
ATOM 7873 C C . VAL A 1 997 ? 0.210 26.113 43.024 1.00 96.88 997 VAL A C 1
ATOM 7875 O O . VAL A 1 997 ? -0.650 26.416 43.854 1.00 96.88 997 VAL A O 1
ATOM 7878 N N . VAL A 1 998 ? 0.588 26.940 42.054 1.00 95.44 998 VAL A N 1
ATOM 7879 C CA . VAL A 1 998 ? -0.113 28.196 41.770 1.00 95.44 998 VAL A CA 1
ATOM 7880 C C . VAL A 1 998 ? -1.381 27.877 40.964 1.00 95.44 998 VAL A C 1
ATOM 7882 O O . VAL A 1 998 ? -1.291 27.142 39.978 1.00 95.44 998 VAL A O 1
ATOM 7885 N N . PRO A 1 999 ? -2.568 28.394 41.339 1.00 94.12 999 PRO A N 1
ATOM 7886 C CA . PRO A 1 999 ? -3.798 28.211 40.571 1.00 94.12 999 PRO A CA 1
ATOM 7887 C C . PRO A 1 999 ? -3.637 28.570 39.085 1.00 94.12 999 PRO A C 1
ATOM 7889 O O . PRO A 1 999 ? -3.123 29.628 38.728 1.00 94.12 999 PRO A O 1
ATOM 7892 N N . ILE A 1 1000 ? -4.078 27.668 38.206 1.00 90.88 1000 ILE A N 1
ATOM 7893 C CA . ILE A 1 1000 ? -3.870 27.745 36.757 1.00 90.88 1000 ILE A CA 1
ATOM 7894 C C . ILE A 1 1000 ? -5.147 28.239 36.091 1.00 90.88 1000 ILE A C 1
ATOM 7896 O O . ILE A 1 1000 ? -6.258 27.862 36.470 1.00 90.88 1000 ILE A O 1
ATOM 7900 N N . GLY A 1 1001 ? -4.997 29.099 35.086 1.00 84.12 1001 GLY A N 1
ATOM 7901 C CA . GLY A 1 1001 ? -6.120 29.687 34.359 1.00 84.12 1001 GLY A CA 1
ATOM 7902 C C . GLY A 1 1001 ? -6.793 30.863 35.060 1.00 84.12 1001 GLY A C 1
ATOM 7903 O O . GLY A 1 1001 ? -7.708 31.456 34.496 1.00 84.12 1001 GLY A O 1
ATOM 7904 N N . THR A 1 1002 ? -6.366 31.216 36.270 1.00 85.06 1002 THR A N 1
ATOM 7905 C CA . THR A 1 1002 ? -6.809 32.424 36.975 1.00 85.06 1002 THR A CA 1
ATOM 7906 C C . THR A 1 1002 ? -6.003 33.648 36.518 1.00 85.06 1002 THR A C 1
ATOM 7908 O O . THR A 1 1002 ? -5.003 33.521 35.809 1.00 85.06 1002 THR A O 1
ATOM 7911 N N . GLY A 1 1003 ? -6.437 34.854 36.892 1.00 83.06 1003 GLY A N 1
ATOM 7912 C CA . GLY A 1 1003 ? -5.756 36.096 36.505 1.00 83.06 1003 GLY A CA 1
ATOM 7913 C C . GLY A 1 1003 ? -5.793 36.343 34.991 1.00 83.06 1003 GLY A C 1
ATOM 7914 O O . GLY A 1 1003 ? -6.854 36.243 34.375 1.00 83.06 1003 GLY A O 1
ATOM 7915 N N . LEU A 1 1004 ? -4.631 36.631 34.390 1.00 78.56 1004 LEU A N 1
ATOM 7916 C CA . LEU A 1 1004 ? -4.475 36.988 32.966 1.00 78.56 1004 LEU A CA 1
ATOM 7917 C C . LEU A 1 1004 ? -5.012 35.935 31.984 1.00 78.56 1004 LEU A C 1
ATOM 7919 O O . LEU A 1 1004 ? -5.364 36.267 30.856 1.00 78.56 1004 LEU A O 1
ATOM 7923 N N . ALA A 1 1005 ? -5.095 34.671 32.400 1.00 78.69 1005 ALA A N 1
ATOM 7924 C CA . ALA A 1 1005 ? -5.632 33.605 31.561 1.00 78.69 1005 ALA A CA 1
ATOM 7925 C C . ALA A 1 1005 ? -7.169 33.658 31.422 1.00 78.69 1005 ALA A C 1
ATOM 7927 O O . ALA A 1 1005 ? -7.715 33.067 30.492 1.00 78.69 1005 ALA A O 1
ATOM 7928 N N . GLY A 1 1006 ? -7.883 34.365 32.305 1.00 80.00 1006 GLY A N 1
ATOM 7929 C CA . GLY A 1 1006 ? -9.310 34.665 32.141 1.00 80.00 1006 GLY A CA 1
ATOM 7930 C C . GLY A 1 1006 ? -10.274 33.473 32.236 1.00 80.00 1006 GLY A C 1
ATOM 7931 O O . GLY A 1 1006 ? -11.426 33.598 31.827 1.00 80.00 1006 GLY A O 1
ATOM 7932 N N . CYS A 1 1007 ? -9.862 32.313 32.763 1.00 85.06 1007 CYS A N 1
ATOM 7933 C CA . CYS A 1 1007 ? -10.784 31.194 32.981 1.00 85.06 1007 CYS A CA 1
ATOM 7934 C C . CYS A 1 1007 ? -11.654 31.417 34.231 1.00 85.06 1007 CYS A C 1
ATOM 7936 O O . CYS A 1 1007 ? -11.274 32.089 35.190 1.00 85.06 1007 CYS A O 1
ATOM 7938 N N . LYS A 1 1008 ? -12.833 30.777 34.273 1.00 87.31 1008 LYS A N 1
ATOM 7939 C CA . LYS A 1 1008 ? -13.713 30.824 35.456 1.00 87.31 1008 LYS A CA 1
ATOM 7940 C C . LYS A 1 1008 ? -13.029 30.156 36.660 1.00 87.31 1008 LYS A C 1
ATOM 7942 O O . LYS A 1 1008 ? -12.783 28.950 36.618 1.00 87.31 1008 LYS A O 1
ATOM 7947 N N . ILE A 1 1009 ? -12.831 30.901 37.754 1.00 90.06 1009 ILE A N 1
ATOM 7948 C CA . ILE A 1 1009 ? -12.160 30.444 38.994 1.00 90.06 1009 ILE A CA 1
ATOM 7949 C C . ILE A 1 1009 ? -12.736 29.112 39.500 1.00 90.06 1009 ILE A C 1
ATOM 7951 O O . ILE A 1 1009 ? -11.984 28.182 39.776 1.00 90.06 1009 ILE A O 1
ATOM 7955 N N . LYS A 1 1010 ? -14.068 28.958 39.503 1.00 88.50 1010 LYS A N 1
ATOM 7956 C CA . LYS A 1 1010 ? -14.746 27.708 39.897 1.00 88.50 1010 LYS A CA 1
ATOM 7957 C C . LYS A 1 1010 ? -14.306 26.473 39.100 1.00 88.50 1010 LYS A C 1
ATOM 7959 O O . LYS A 1 1010 ? -14.280 25.367 39.632 1.00 88.50 1010 LYS A O 1
ATOM 7964 N N . HIS A 1 1011 ? -13.980 26.639 37.815 1.00 88.12 1011 HIS A N 1
ATOM 7965 C CA . HIS A 1 1011 ? -13.511 25.536 36.975 1.00 88.12 1011 HIS A CA 1
ATOM 7966 C C . HIS A 1 1011 ? -12.055 25.200 37.282 1.00 88.12 1011 HIS A C 1
ATOM 7968 O O . HIS A 1 1011 ? -11.726 24.019 37.326 1.00 88.12 1011 HIS A O 1
ATOM 7974 N N . SER A 1 1012 ? -11.216 26.210 37.532 1.00 89.50 1012 SER A N 1
ATOM 7975 C CA . SER A 1 1012 ? -9.833 26.011 37.978 1.00 89.50 1012 SER A CA 1
ATOM 7976 C C . SER A 1 1012 ? -9.797 25.261 39.314 1.00 89.50 1012 SER A C 1
ATOM 7978 O O . SER A 1 1012 ? -9.247 24.165 39.373 1.00 89.50 1012 SER A O 1
ATOM 7980 N N . ALA A 1 1013 ? -10.521 25.751 40.327 1.00 92.50 1013 ALA A N 1
ATOM 7981 C CA . ALA A 1 1013 ? -10.603 25.136 41.654 1.00 92.50 1013 ALA A CA 1
ATOM 7982 C C . ALA A 1 1013 ? -11.098 23.679 41.612 1.00 92.50 1013 ALA A C 1
ATOM 7984 O O . ALA A 1 1013 ? -10.480 22.785 42.193 1.00 92.50 1013 ALA A O 1
ATOM 7985 N N . PHE A 1 1014 ? -12.186 23.409 40.876 1.00 91.44 1014 PHE A N 1
ATOM 7986 C CA . PHE A 1 1014 ? -12.707 22.048 40.727 1.00 91.44 1014 PHE A CA 1
ATOM 7987 C C . PHE A 1 1014 ? -11.729 21.126 39.989 1.00 91.44 1014 PHE A C 1
ATOM 7989 O O . PHE A 1 1014 ? -11.516 19.993 40.420 1.00 91.44 1014 PHE A O 1
ATOM 7996 N N . SER A 1 1015 ? -11.124 21.591 38.893 1.00 92.00 1015 SER A N 1
ATOM 7997 C CA . SER A 1 1015 ? -10.181 20.786 38.103 1.00 92.00 1015 SER A CA 1
ATOM 7998 C C . SER A 1 1015 ? -8.922 20.465 38.906 1.00 92.00 1015 SER A C 1
ATOM 8000 O O . SER A 1 1015 ? -8.480 19.320 38.902 1.00 92.00 1015 SER A O 1
ATOM 8002 N N . ALA A 1 1016 ? -8.397 21.434 39.657 1.00 93.88 1016 ALA A N 1
ATOM 8003 C CA . ALA A 1 1016 ? -7.214 21.277 40.496 1.00 93.88 1016 ALA A CA 1
ATOM 8004 C C . ALA A 1 1016 ? -7.400 20.191 41.568 1.00 93.88 1016 ALA A C 1
ATOM 8006 O O . ALA A 1 1016 ? -6.632 19.232 41.632 1.00 93.88 1016 ALA A O 1
ATOM 8007 N N . ILE A 1 1017 ? -8.461 20.298 42.374 1.00 93.88 1017 ILE A N 1
ATOM 8008 C CA . ILE A 1 1017 ? -8.695 19.392 43.509 1.00 93.88 1017 ILE A CA 1
ATOM 8009 C C . ILE A 1 1017 ? -9.182 18.013 43.040 1.00 93.88 1017 ILE A C 1
ATOM 8011 O O . ILE A 1 1017 ? -8.753 16.993 43.577 1.00 93.88 1017 ILE A O 1
ATOM 8015 N N . SER A 1 1018 ? -10.039 17.946 42.013 1.00 90.88 1018 SER A N 1
ATOM 8016 C CA . SER A 1 1018 ? -10.555 16.659 41.517 1.00 90.88 1018 SER A CA 1
ATOM 8017 C C . SER A 1 1018 ? -9.489 15.809 40.823 1.00 90.88 1018 SER A C 1
ATOM 8019 O O . SER A 1 1018 ? -9.521 14.583 40.930 1.00 90.88 1018 SER A O 1
ATOM 8021 N N . THR A 1 1019 ? -8.543 16.429 40.115 1.00 93.94 1019 THR A N 1
ATOM 8022 C CA . THR A 1 1019 ? -7.433 15.705 39.478 1.00 93.94 1019 THR A CA 1
ATOM 8023 C C . THR A 1 1019 ? -6.388 15.269 40.494 1.00 93.94 1019 THR A C 1
ATOM 8025 O O . THR A 1 1019 ? -5.931 14.134 40.397 1.00 93.94 1019 THR A O 1
ATOM 8028 N N . LEU A 1 1020 ? -6.090 16.098 41.504 1.00 94.56 1020 LEU A N 1
ATOM 8029 C CA . LEU A 1 1020 ? -5.222 15.717 42.621 1.00 94.56 1020 LEU A CA 1
ATOM 8030 C C . LEU A 1 1020 ? -5.784 14.506 43.367 1.00 94.56 1020 LEU A C 1
ATOM 8032 O O . LEU A 1 1020 ? -5.071 13.535 43.589 1.00 94.56 1020 LEU A O 1
ATOM 8036 N N . SER A 1 1021 ? -7.077 14.534 43.701 1.00 90.56 1021 SER A N 1
ATOM 8037 C CA . SER A 1 1021 ? -7.736 13.402 44.355 1.00 90.56 1021 SER A CA 1
ATOM 8038 C C . SER A 1 1021 ? -7.596 12.112 43.545 1.00 90.56 1021 SER A C 1
ATOM 8040 O O . SER A 1 1021 ? -7.228 11.075 44.091 1.00 90.56 1021 SER A O 1
ATOM 8042 N N . LYS A 1 1022 ? -7.835 12.170 42.228 1.00 89.19 1022 LYS A N 1
ATOM 8043 C CA . LYS A 1 1022 ? -7.672 11.004 41.349 1.00 89.19 1022 LYS A CA 1
ATOM 8044 C C . LYS A 1 1022 ? -6.229 10.503 41.317 1.00 89.19 1022 LYS A C 1
ATOM 8046 O O . LYS A 1 1022 ? -6.032 9.295 41.359 1.00 89.19 1022 LYS A O 1
ATOM 8051 N N . ALA A 1 1023 ? -5.252 11.407 41.257 1.00 89.62 1023 ALA A N 1
ATOM 8052 C CA . ALA A 1 1023 ? -3.837 11.048 41.279 1.00 89.62 1023 ALA A CA 1
ATOM 8053 C C . ALA A 1 1023 ? -3.480 10.323 42.583 1.00 89.62 1023 ALA A C 1
ATOM 8055 O O . ALA A 1 1023 ? -3.083 9.168 42.543 1.00 89.62 1023 ALA A O 1
ATOM 8056 N N . VAL A 1 1024 ? -3.779 10.921 43.740 1.00 89.12 1024 VAL A N 1
ATOM 8057 C CA . VAL A 1 1024 ? -3.504 10.328 45.062 1.00 89.12 1024 VAL A CA 1
ATOM 8058 C C . VAL A 1 1024 ? -4.199 8.974 45.236 1.00 89.12 1024 VAL A C 1
ATOM 8060 O O . VAL A 1 1024 ? -3.601 8.032 45.754 1.00 89.12 1024 VAL A O 1
ATOM 8063 N N . PHE A 1 1025 ? -5.454 8.846 44.790 1.00 84.69 1025 PHE A N 1
ATOM 8064 C CA . PHE A 1 1025 ? -6.180 7.574 44.829 1.00 84.69 1025 PHE A CA 1
ATOM 8065 C C . PHE A 1 1025 ? -5.480 6.499 43.987 1.00 84.69 1025 PHE A C 1
ATOM 8067 O O . PHE A 1 1025 ? -5.296 5.373 44.450 1.00 84.69 1025 PHE A O 1
ATOM 8074 N N . ASN A 1 1026 ? -5.047 6.851 42.775 1.00 82.50 1026 ASN A N 1
ATOM 8075 C CA . ASN A 1 1026 ? -4.319 5.946 41.890 1.00 82.50 1026 ASN A CA 1
ATOM 8076 C C . ASN A 1 1026 ? -2.938 5.580 42.446 1.00 82.50 1026 ASN A C 1
ATOM 8078 O O . ASN A 1 1026 ? -2.550 4.418 42.344 1.00 82.50 1026 ASN A O 1
ATOM 8082 N N . THR A 1 1027 ? -2.221 6.526 43.061 1.00 84.06 1027 THR A N 1
ATOM 8083 C CA . THR A 1 1027 ? -0.923 6.275 43.703 1.00 84.06 1027 THR A CA 1
ATOM 8084 C C . THR A 1 1027 ? -1.064 5.210 44.787 1.00 84.06 1027 THR A C 1
ATOM 8086 O O . THR A 1 1027 ? -0.361 4.203 44.749 1.00 84.06 1027 THR A O 1
ATOM 8089 N N . PHE A 1 1028 ? -2.045 5.353 45.686 1.00 79.81 1028 PHE A N 1
ATOM 8090 C CA . PHE A 1 1028 ? -2.333 4.323 46.688 1.00 79.81 1028 PHE A CA 1
ATOM 8091 C C . PHE A 1 1028 ? -2.779 2.993 46.066 1.00 79.81 1028 PHE A C 1
ATOM 8093 O O . PHE A 1 1028 ? -2.456 1.936 46.603 1.00 79.81 1028 PHE A O 1
ATOM 8100 N N . GLY A 1 1029 ? -3.496 3.026 44.938 1.00 72.94 1029 GLY A N 1
ATOM 8101 C CA . GLY A 1 1029 ? -3.901 1.824 44.207 1.00 72.94 1029 GLY A CA 1
ATOM 8102 C C . GLY A 1 1029 ? -2.753 1.021 43.600 1.00 72.94 1029 GLY A C 1
ATOM 8103 O O . GLY A 1 1029 ? -2.915 -0.174 43.366 1.00 72.94 1029 GLY A O 1
ATOM 8104 N N . LYS A 1 1030 ? -1.594 1.651 43.398 1.00 77.12 1030 LYS A N 1
ATOM 8105 C CA . LYS A 1 1030 ? -0.354 1.014 42.938 1.00 77.12 1030 LYS A CA 1
ATOM 8106 C C . LYS A 1 1030 ? 0.622 0.703 44.085 1.00 77.12 1030 LYS A C 1
ATOM 8108 O O . LYS A 1 1030 ? 1.794 0.470 43.821 1.00 77.12 1030 LYS A O 1
ATOM 8113 N N . ASP A 1 1031 ? 0.170 0.758 45.345 1.00 72.62 1031 ASP A N 1
ATOM 8114 C CA . ASP A 1 1031 ? 1.023 0.697 46.549 1.00 72.62 1031 ASP A CA 1
ATOM 8115 C C . ASP A 1 1031 ? 2.127 1.787 46.598 1.00 72.62 1031 ASP A C 1
ATOM 8117 O O . ASP A 1 1031 ? 3.092 1.672 47.354 1.00 72.62 1031 ASP A O 1
ATOM 8121 N N . GLY A 1 1032 ? 1.977 2.875 45.833 1.00 75.12 1032 GLY A N 1
ATOM 8122 C CA . GLY A 1 1032 ? 2.893 4.015 45.831 1.00 75.12 1032 GLY A CA 1
ATOM 8123 C C . GLY A 1 1032 ? 2.669 4.969 47.008 1.00 75.12 1032 GLY A C 1
ATOM 8124 O O . GLY A 1 1032 ? 1.616 4.968 47.655 1.00 75.12 1032 GLY A O 1
ATOM 8125 N N . ILE A 1 1033 ? 3.656 5.831 47.262 1.00 82.25 1033 ILE A N 1
ATOM 8126 C CA . ILE A 1 1033 ? 3.597 6.868 48.299 1.00 82.25 1033 ILE A CA 1
ATOM 8127 C C . ILE A 1 1033 ? 3.322 8.219 47.610 1.00 82.25 1033 ILE A C 1
ATOM 8129 O O . ILE A 1 1033 ? 4.145 8.652 46.805 1.00 82.25 1033 ILE A O 1
ATOM 8133 N N . PRO A 1 1034 ? 2.180 8.888 47.871 1.00 86.69 1034 PRO A N 1
ATOM 8134 C CA . PRO A 1 1034 ? 1.922 10.231 47.342 1.00 86.69 1034 PRO A CA 1
ATOM 8135 C C . PRO A 1 1034 ? 2.901 11.264 47.937 1.00 86.69 1034 PRO A C 1
ATOM 8137 O O . PRO A 1 1034 ? 3.540 10.976 48.950 1.00 86.69 1034 PRO A O 1
ATOM 8140 N N . PRO A 1 1035 ? 3.003 12.483 47.370 1.00 88.25 1035 PRO A N 1
ATOM 8141 C CA . PRO A 1 1035 ? 3.842 13.539 47.944 1.00 88.25 1035 PRO A CA 1
ATOM 8142 C C . PRO A 1 1035 ? 3.491 13.821 49.417 1.00 88.25 1035 PRO A C 1
ATOM 8144 O O . PRO A 1 1035 ? 2.365 13.578 49.856 1.00 88.25 1035 PRO A O 1
ATOM 8147 N N . GLU A 1 1036 ? 4.443 14.357 50.187 1.00 89.38 1036 GLU A N 1
ATOM 8148 C CA . GLU A 1 1036 ? 4.265 14.596 51.631 1.00 89.38 1036 GLU A CA 1
ATOM 8149 C C . GLU A 1 1036 ? 3.091 15.542 51.908 1.00 89.38 1036 GLU A C 1
ATOM 8151 O O . GLU A 1 1036 ? 2.244 15.266 52.757 1.00 89.38 1036 GLU A O 1
ATOM 8156 N N . SER A 1 1037 ? 2.999 16.633 51.143 1.00 93.44 1037 SER A N 1
ATOM 8157 C CA . SER A 1 1037 ? 1.815 17.488 51.090 1.00 93.44 1037 SER A CA 1
ATOM 8158 C C . SER A 1 1037 ? 1.722 18.243 49.768 1.00 93.44 1037 SER A C 1
ATOM 8160 O O . SER A 1 1037 ? 2.718 18.425 49.063 1.00 93.44 1037 SER A O 1
ATOM 8162 N N . VAL A 1 1038 ? 0.516 18.714 49.448 1.00 96.12 1038 VAL A N 1
ATOM 8163 C CA . VAL A 1 1038 ? 0.251 19.605 48.315 1.00 96.12 1038 VAL A CA 1
ATOM 8164 C C . VAL A 1 1038 ? -0.354 20.907 48.821 1.00 96.12 1038 VAL A C 1
ATOM 8166 O O . VAL A 1 1038 ? -1.402 20.899 49.465 1.00 96.12 1038 VAL A O 1
ATOM 8169 N N . THR A 1 1039 ? 0.284 22.028 48.493 1.00 96.81 1039 THR A N 1
ATOM 8170 C CA . THR A 1 1039 ? -0.128 23.372 48.912 1.00 96.81 1039 THR A CA 1
ATOM 8171 C C . THR A 1 1039 ? -0.568 24.202 47.709 1.00 96.81 1039 THR A C 1
ATOM 8173 O O . THR A 1 1039 ? 0.252 24.555 46.864 1.00 96.81 1039 THR A O 1
ATOM 8176 N N . PHE A 1 1040 ? -1.846 24.577 47.634 1.00 97.12 1040 PHE A N 1
ATOM 8177 C CA . PHE A 1 1040 ? -2.320 25.563 46.657 1.00 97.12 1040 PHE A CA 1
ATOM 8178 C C . PHE A 1 1040 ? -2.070 26.986 47.164 1.00 97.12 1040 PHE A C 1
ATOM 8180 O O . PHE A 1 1040 ? -2.634 27.401 48.179 1.00 97.12 1040 PHE A O 1
ATOM 8187 N N . ILE A 1 1041 ? -1.230 27.733 46.444 1.00 96.38 1041 ILE A N 1
ATOM 8188 C CA . ILE A 1 1041 ? -0.778 29.081 46.816 1.00 96.38 1041 ILE A CA 1
ATOM 8189 C C . ILE A 1 1041 ? -1.688 30.105 46.132 1.00 96.38 1041 ILE A C 1
ATOM 8191 O O . ILE A 1 1041 ? -1.501 30.441 44.962 1.00 96.38 1041 ILE A O 1
ATOM 8195 N N . CYS A 1 1042 ? -2.715 30.565 46.842 1.00 94.69 1042 CYS A N 1
ATOM 8196 C CA . CYS A 1 1042 ? -3.703 31.501 46.314 1.00 94.69 1042 CYS A CA 1
ATOM 8197 C C . CYS A 1 1042 ? -3.344 32.924 46.749 1.00 94.69 1042 CYS A C 1
ATOM 8199 O O . CYS A 1 1042 ? -3.466 33.245 47.925 1.00 94.69 1042 CYS A O 1
ATOM 8201 N N . ARG A 1 1043 ? -2.934 33.786 45.811 1.00 90.56 1043 ARG A N 1
ATOM 8202 C CA . ARG A 1 1043 ? -2.658 35.203 46.108 1.00 90.56 1043 ARG A CA 1
ATOM 8203 C C . ARG A 1 1043 ? -3.933 36.040 46.227 1.00 90.56 1043 ARG A C 1
ATOM 8205 O O . ARG A 1 1043 ? -4.002 36.924 47.068 1.00 90.56 1043 ARG A O 1
ATOM 8212 N N . ASP A 1 1044 ? -4.927 35.766 45.385 1.00 89.88 1044 ASP A N 1
ATOM 8213 C CA . ASP A 1 1044 ? -6.153 36.562 45.320 1.00 89.88 1044 ASP A CA 1
ATOM 8214 C C . ASP A 1 1044 ? -7.256 35.960 46.202 1.00 89.88 1044 ASP A C 1
ATOM 8216 O O . ASP A 1 1044 ? -7.588 34.775 46.080 1.00 89.88 1044 ASP A O 1
ATOM 8220 N N . ALA A 1 1045 ? -7.898 36.790 47.030 1.00 90.69 1045 ALA A N 1
ATOM 8221 C CA . ALA A 1 1045 ? -8.963 36.359 47.940 1.00 90.69 1045 ALA A CA 1
ATOM 8222 C C . ALA A 1 1045 ? -10.136 35.610 47.255 1.00 90.69 1045 ALA A C 1
ATOM 8224 O O . ALA A 1 1045 ? -10.582 34.599 47.802 1.00 90.69 1045 ALA A O 1
ATOM 8225 N N . PRO A 1 1046 ? -10.622 35.994 46.051 1.00 91.81 1046 PRO A N 1
ATOM 8226 C CA . PRO A 1 1046 ? -11.666 35.230 45.357 1.00 91.81 1046 PRO A CA 1
ATOM 8227 C C . PRO A 1 1046 ? -11.217 33.831 44.913 1.00 91.81 1046 PRO A C 1
ATOM 8229 O O . PRO A 1 1046 ? -12.030 32.909 44.844 1.00 91.81 1046 PRO A O 1
ATOM 8232 N N . VAL A 1 1047 ? -9.927 33.660 44.602 1.00 92.94 1047 VAL A N 1
ATOM 8233 C CA . VAL A 1 1047 ? -9.357 32.357 44.235 1.00 92.94 1047 VAL A CA 1
ATOM 8234 C C . VAL A 1 1047 ? -9.252 31.479 45.477 1.00 92.94 1047 VAL A C 1
ATOM 8236 O O . VAL A 1 1047 ? -9.708 30.337 45.444 1.00 92.94 1047 VAL A O 1
ATOM 8239 N N . LEU A 1 1048 ? -8.753 32.036 46.583 1.00 94.94 1048 LEU A N 1
ATOM 8240 C CA . LEU A 1 1048 ? -8.692 31.365 47.882 1.00 94.94 1048 LEU A CA 1
ATOM 8241 C C . LEU A 1 1048 ? -10.063 30.814 48.304 1.00 94.94 1048 LEU A C 1
ATOM 8243 O O . LEU A 1 1048 ? -10.199 29.613 48.532 1.00 94.94 1048 LEU A O 1
ATOM 8247 N N . GLN A 1 1049 ? -11.084 31.676 48.344 1.00 94.12 1049 GLN A N 1
ATOM 8248 C CA . GLN A 1 1049 ? -12.429 31.313 48.805 1.00 94.12 1049 GLN A CA 1
ATOM 8249 C C . GLN A 1 1049 ? -13.035 30.161 47.995 1.00 94.12 1049 GLN A C 1
ATOM 8251 O O . GLN A 1 1049 ? -13.648 29.249 48.553 1.00 94.12 1049 GLN A O 1
ATOM 8256 N N . GLU A 1 1050 ? -12.865 30.168 46.670 1.00 95.12 1050 GLU A N 1
ATOM 8257 C CA . GLU A 1 1050 ? -13.423 29.114 45.822 1.00 95.12 1050 GLU A CA 1
ATOM 8258 C C . GLU A 1 1050 ? -12.639 27.796 45.961 1.00 95.12 1050 GLU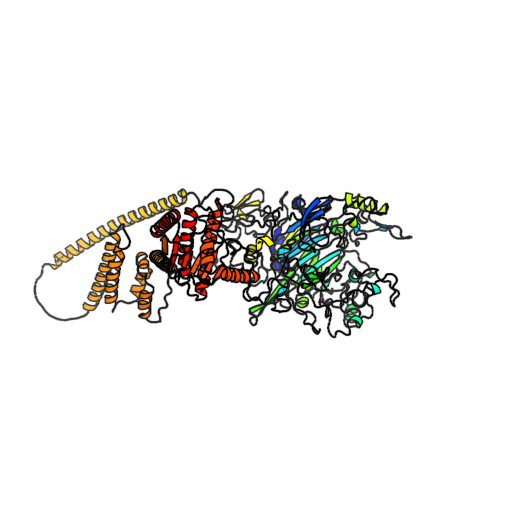 A C 1
ATOM 8260 O O . GLU A 1 1050 ? -13.253 26.727 45.966 1.00 95.12 1050 GLU A O 1
ATOM 8265 N N . PHE A 1 1051 ? -11.314 27.839 46.145 1.00 95.69 1051 PHE A N 1
ATOM 8266 C CA . PHE A 1 1051 ? -10.513 26.643 46.439 1.00 95.69 1051 PHE A CA 1
ATOM 8267 C C . PHE A 1 1051 ? -10.881 26.031 47.800 1.00 95.69 1051 PHE A C 1
ATOM 8269 O O . PHE A 1 1051 ? -11.080 24.816 47.884 1.00 95.69 1051 PHE A O 1
ATOM 8276 N N . GLU A 1 1052 ? -11.051 26.839 48.850 1.00 94.75 1052 GLU A N 1
ATOM 8277 C CA . GLU A 1 1052 ? -11.483 26.371 50.178 1.00 94.75 1052 GLU A CA 1
ATOM 8278 C C . GLU A 1 1052 ? -12.882 25.756 50.141 1.00 94.75 1052 GLU A C 1
ATOM 8280 O O . GLU A 1 1052 ? -13.126 24.682 50.703 1.00 94.75 1052 GLU A O 1
ATOM 8285 N N . LYS A 1 1053 ? -13.803 26.387 49.413 1.00 93.38 1053 LYS A N 1
ATOM 8286 C CA . LYS A 1 1053 ? -15.153 25.869 49.185 1.00 93.38 1053 LYS A CA 1
ATOM 8287 C C . LYS A 1 1053 ? -15.140 24.529 48.450 1.00 93.38 1053 LYS A C 1
ATOM 8289 O O . LYS A 1 1053 ? -15.860 23.612 48.849 1.00 93.38 1053 LYS A O 1
ATOM 8294 N N . VAL A 1 1054 ? -14.329 24.379 47.398 1.00 91.88 1054 VAL A N 1
ATOM 8295 C CA . VAL A 1 1054 ? -14.202 23.104 46.671 1.00 91.88 1054 VAL A CA 1
ATOM 8296 C C . VAL A 1 1054 ? -13.559 22.035 47.555 1.00 91.88 1054 VAL A C 1
ATOM 8298 O O . VAL A 1 1054 ? -14.089 20.925 47.594 1.00 91.88 1054 VAL A O 1
ATOM 8301 N N . LYS A 1 1055 ? -12.500 22.351 48.314 1.00 91.81 1055 LYS A N 1
ATOM 8302 C CA . LYS A 1 1055 ? -11.891 21.427 49.290 1.00 91.81 1055 LYS A CA 1
ATOM 8303 C C . LYS A 1 1055 ? -12.925 20.951 50.306 1.00 91.81 1055 LYS A C 1
ATOM 8305 O O . LYS A 1 1055 ? -13.083 19.750 50.499 1.00 91.81 1055 LYS A O 1
ATOM 8310 N N . THR A 1 1056 ? -13.686 21.873 50.890 1.00 87.62 1056 THR A N 1
ATOM 8311 C CA . THR A 1 1056 ? -14.733 21.557 51.872 1.00 87.62 1056 THR A CA 1
ATOM 8312 C C . THR A 1 1056 ? -15.805 20.651 51.272 1.00 87.62 1056 THR A C 1
ATOM 8314 O O . THR A 1 1056 ? -16.185 19.652 51.881 1.00 87.62 1056 THR A O 1
ATOM 8317 N N . LYS A 1 1057 ? -16.259 20.932 50.045 1.00 83.94 1057 LYS A N 1
ATOM 8318 C CA . LYS A 1 1057 ? -17.221 20.084 49.322 1.00 83.94 1057 LYS A CA 1
ATOM 8319 C C . LYS A 1 1057 ? -16.666 18.687 49.026 1.00 83.94 1057 LYS A C 1
ATOM 8321 O O . LYS A 1 1057 ? -17.407 17.713 49.094 1.00 83.94 1057 LYS A O 1
ATOM 8326 N N . PHE A 1 1058 ? -15.381 18.587 48.700 1.00 77.81 1058 PHE A N 1
ATOM 8327 C CA . PHE A 1 1058 ? -14.726 17.319 48.393 1.00 77.81 1058 PHE A CA 1
ATOM 8328 C C . PHE A 1 1058 ? -14.527 16.456 49.648 1.00 77.81 1058 PHE A C 1
ATOM 8330 O O . PHE A 1 1058 ? -14.771 15.255 49.612 1.00 77.81 1058 PHE A O 1
ATOM 8337 N N . LEU A 1 1059 ? -14.160 17.073 50.775 1.00 79.06 1059 LEU A N 1
ATOM 8338 C CA . LEU A 1 1059 ? -13.969 16.381 52.054 1.00 79.06 1059 LEU A CA 1
ATOM 8339 C C . LEU A 1 1059 ? -15.293 16.037 52.757 1.00 79.06 1059 LEU A C 1
ATOM 8341 O O . LEU A 1 1059 ? -15.383 15.003 53.409 1.00 79.06 1059 LEU A O 1
ATOM 8345 N N . SER A 1 1060 ? -16.340 16.853 52.589 1.00 69.12 1060 SER A N 1
ATOM 8346 C CA . SER A 1 1060 ? -17.693 16.561 53.104 1.00 69.12 1060 SER A CA 1
ATOM 8347 C C . SER A 1 1060 ? -18.481 15.568 52.241 1.00 69.12 1060 SER A C 1
ATOM 8349 O O . SER A 1 1060 ? -19.460 14.987 52.705 1.00 69.12 1060 SER A O 1
ATOM 8351 N N . GLY A 1 1061 ? -18.055 15.359 50.993 1.00 51.75 1061 GLY A N 1
ATOM 8352 C CA . GLY A 1 1061 ? -18.711 14.515 49.995 1.00 51.75 1061 GLY A CA 1
ATOM 8353 C C . GLY A 1 1061 ? -18.392 13.020 50.072 1.00 51.75 1061 GLY A C 1
ATOM 8354 O O . GLY A 1 1061 ? -18.591 12.342 49.071 1.00 51.75 1061 GLY A O 1
ATOM 8355 N N . ALA A 1 1062 ? -17.916 12.498 51.208 1.00 37.66 1062 ALA A N 1
ATOM 8356 C CA . ALA A 1 1062 ? -17.687 11.064 51.420 1.00 37.66 1062 ALA A CA 1
ATOM 8357 C C . ALA A 1 1062 ? -19.018 10.286 51.550 1.00 37.66 1062 ALA A C 1
ATOM 8359 O O . ALA A 1 1062 ? -19.368 9.790 52.623 1.00 37.66 1062 ALA A O 1
ATOM 8360 N N . LYS A 1 1063 ? -19.779 10.235 50.455 1.00 28.95 1063 LYS A N 1
ATOM 8361 C CA . LYS A 1 1063 ? -20.875 9.292 50.222 1.00 28.95 1063 LYS A CA 1
ATOM 8362 C C . LYS A 1 1063 ? -20.455 8.256 49.200 1.00 28.95 1063 LYS A C 1
ATOM 8364 O O . LYS A 1 1063 ? -19.912 8.674 48.153 1.00 28.95 1063 LYS A O 1
#

pLDDT: mean 82.2, std 20.15, range [24.61, 98.75]

InterPro domains:
  IPR002589 Macro domain [PF01661] (917-1013)
  IPR005629 Beta-glucan synthesis-associated protein Skn1/Kre6/Sbg1 [PF03935] (33-169)
  IPR005629 Beta-glucan synthesis-associated protein Skn1/Kre6/Sbg1 [PF03935] (200-280)
  IPR005629 Beta-glucan synthesis-associated protein Skn1/Kre6/Sbg1 [PF03935] (587-643)
  IPR005629 Beta-glucan synthesis-associated protein Skn1/Kre6/Sbg1 [PTHR31361] (5-739)
  IPR013320 Concanavalin A-like lectin/glucanase domain superfamily [SSF49899] (53-601)
  IPR043472 Macro domain-like [G3DSA:3.40.220.10] (861-1057)
  IPR043472 Macro domain-like [SSF52949] (889-1054)